Protein AF-0000000075204438 (afdb_homodimer)

Foldseek 3Di:
DDAPPQWDKDFDALLQADCVQQVQLQLDQAKDWFAAPCPVDPQFFGIWIWHDAPFWIKIWTDGRTIIIIHIGGFPPDDDPVVRVVVVVVVVVVVCQQQVSVDRNVVLLVLLVVQAVVSVVCPVLLGRHFFTADQLLLLLLLLLLVVVHDSVSSNQLQQVQQPVQFDWRDWDAGNVRPDIDTDGHRHALVSLLDLCQLLVSVVVPSPPSSVLSNQQSVVLCVVQNADDDDHTRSSVVLQCLLVPDLVVQLVVSCPGGSDDNLSSLSSCCRHNVQQLGARDDPLLLLCCVVRVVDDDDPPDPDDDDPVNRVVSSVSQCVRSPRRSRGSSSSVSSCPDPVCVCRSPPDPPPPDPDPPDPDPPDDDDDDDDDDDDDDDDDDDDDDDDDDDDDDDDDDPSDDSDDDDDD/DDAPPQWDKDFDALLQADCVQQVQLQLDQAKDWFAAPCPVDPQFFGIWIWHDAPFWIKIWTDGRTIIIIHIGGFPPDDDPVVRVVVVVVVVVVVCQQQVSVDRNVVLLVLLVVQAVVSVVCPVLLGRHFFTQDQLLLLLLLLLLVVVHDSVVSNQLQQVQQPVQFDWRDWDAGNVRPDIDTDGHRDALVSLLDPCQLVVSVVVPSPPSSVLSNQQSVVLCVVQNADDDDHTRSSVVLQCLLVPDLVVQLVVSCPGGSDDPLSSLSSCCRHNPQQLGARDDPLLLLVCVVRPVDDDDNPDPDDDDPVNRVVSSVSQCVRSPRRSRGSNSSVSSCPDPVCVCRSPPDPPPPDPPPPDPPPPPDDDDDDDDDDDDDDDDPDPDDDDDDDDDDDDPDDVPDDPDDDDD

Sequence (808 aa):
MATPAGFQALPLPLIQLSLAAVLKCGQSFRWSILPLPMPSDPTIPAQEYRLCLRDRVVCLRQSQTALFYRSAFPDPQPSPTQLQLREAETLLWLNDYFQLDIDLSKLYDEWAARDTVFSGVKERFGGIRMLRQDPWENLISFICSSNNNISRITKMVQSLCKQYSPALLSLHDPSGHETHTYHPFPPPSVLAAPSVTATLRSLGFGYRAGYIQKTAQILVDAHGTTEAGREPSELWLESLRGVATADARAELLKLMGVGRKVADCILLMSLDKKEVIPVDTHVHQIAIKHYGFKGSLKGKSPMTPKLYEDVNSKLVDVWGDYAGWAHSVLFTSDLKSFASYGIQEPTPSSPVKGSKRSRVESLLPTPPTTPLPSPLKRKASSVPLESSNEPDSLAERVKRLRRKMATPAGFQALPLPLIQLSLAAVLKCGQSFRWSILPLPMPSDPTIPAQEYRLCLRDRVVCLRQSQTALFYRSAFPDPQPSPTQLQLREAETLLWLNDYFQLDIDLSKLYDEWAARDTVFSGVKERFGGIRMLRQDPWENLISFICSSNNNISRITKMVQSLCKQYSPALLSLHDPSGHETHTYHPFPPPSVLAAPSVTATLRSLGFGYRAGYIQKTAQILVDAHGTTEAGREPSELWLESLRGVATADARAELLKLMGVGRKVADCILLMSLDKKEVIPVDTHVHQIAIKHYGFKGSLKGKSPMTPKLYEDVNSKLVDVWGDYAGWAHSVLFTSDLKSFASYGIQEPTPSSPVKGSKRSRVESLLPTPPTTPLPSPLKRKASSVPLESSNEPDSLAERVKRLRRK

Solvent-accessible surface area (backbone atoms only — not comparable to full-atom values): 46548 Å² total; per-residue (Å²): 132,81,71,58,88,86,40,45,74,40,60,40,40,33,56,60,46,23,66,83,48,39,61,65,58,67,80,52,53,67,67,43,80,39,65,42,72,75,57,85,44,89,70,40,45,56,43,36,39,35,38,51,43,89,76,36,35,41,38,35,36,46,40,67,52,26,38,30,39,37,74,46,66,39,84,77,68,68,52,74,42,50,42,54,52,50,50,29,50,47,51,52,46,49,38,52,34,52,42,61,87,55,66,44,59,59,52,52,53,56,39,30,75,68,28,68,71,48,48,73,43,45,77,60,55,45,13,52,59,57,44,45,41,59,43,59,62,44,48,55,50,43,40,49,39,62,96,55,52,64,72,58,32,24,52,50,49,48,48,50,13,60,72,66,20,70,74,59,44,71,45,64,41,79,70,63,81,47,75,45,76,37,34,20,74,58,55,50,70,69,41,30,40,82,64,38,27,62,54,34,37,75,72,67,49,53,77,43,17,52,24,52,17,50,30,22,34,52,38,34,72,73,52,33,79,54,94,67,79,81,30,45,34,50,52,51,53,51,54,38,46,81,41,57,67,71,60,38,43,55,59,41,51,72,34,52,70,31,48,71,43,43,33,29,44,36,35,32,37,35,28,77,33,42,45,39,58,54,63,49,74,67,50,49,49,48,37,35,77,72,64,72,40,88,74,68,87,88,55,89,68,81,86,41,74,66,56,46,50,51,55,40,52,54,50,30,69,63,49,41,72,47,17,22,45,53,48,51,42,56,52,38,66,67,32,75,92,36,69,64,54,72,58,73,70,73,69,75,69,72,76,70,83,72,77,82,74,84,89,69,87,83,83,86,88,83,86,88,83,74,89,80,78,80,80,79,76,86,78,86,91,82,70,91,71,88,75,87,88,82,82,86,72,85,77,62,88,76,78,73,100,84,82,131,133,81,70,56,88,86,39,44,74,40,59,40,40,32,58,62,45,23,67,82,48,40,61,65,58,66,80,53,54,66,67,43,79,40,66,42,72,76,56,84,45,88,69,42,46,55,44,36,38,35,37,50,43,89,75,34,32,41,38,34,35,46,40,66,51,26,39,30,39,39,75,46,65,39,83,79,67,68,50,74,44,51,44,54,52,50,49,30,52,48,52,53,47,50,38,51,32,51,41,61,88,53,64,46,58,59,50,51,52,54,39,30,74,67,28,68,70,48,48,70,42,46,79,58,54,45,12,52,59,57,44,43,42,58,43,60,62,45,46,54,50,42,40,49,40,62,97,55,51,64,71,58,32,24,52,50,51,49,49,50,13,61,72,67,21,70,73,58,46,70,45,64,41,80,70,64,81,46,76,46,76,37,33,20,73,58,55,51,70,68,40,29,38,82,66,41,28,62,54,34,37,75,71,67,48,52,78,44,16,50,23,52,19,50,31,22,34,52,37,34,73,73,52,34,77,55,95,67,80,82,31,45,36,50,53,52,53,53,52,38,46,80,42,56,68,70,59,38,44,56,58,43,51,72,35,52,70,32,48,70,44,44,34,29,45,38,34,32,38,34,28,76,33,42,43,39,57,55,63,48,73,68,49,49,49,49,36,35,76,72,62,71,40,88,73,68,89,88,55,90,67,83,86,42,74,66,56,47,49,52,54,39,51,55,50,30,69,61,48,42,73,49,16,22,43,54,47,51,41,56,52,37,66,67,33,76,92,35,70,64,56,72,58,74,70,72,68,76,70,70,76,68,81,71,70,81,70,77,77,78,80,78,82,77,79,83,81,82,84,83,83,84,83,80,83,81,80,76,77,82,73,82,82,81,85,76,78,89,84,78,83,78,71,70,89,74,70,103,80,82,94,85,84,132

Radius of gyration: 37.37 Å; Cα contacts (8 Å, |Δi|>4): 1081; chains: 2; bounding box: 78×150×106 Å

Organism: Armillaria gallica (NCBI:txid47427)

Nearest PDB structures (foldseek):
  2xhi-assembly1_A  TM=9.052E-01  e=1.528E-27  Homo sapiens
  6w0r-assembly1_A  TM=8.952E-01  e=6.998E-28  Homo sapiens
  6w13-assembly1_A  TM=8.963E-01  e=1.061E-27  Homo sapiens
  2noh-assembly1_A  TM=8.983E-01  e=3.006E-27  Homo sapiens
  2noe-assembly1_A  TM=8.978E-01  e=3.899E-27  Homo sapiens

pLDDT: mean 82.86, std 26.62, range [14.79, 98.81]

Structure (mmCIF, N/CA/C/O backbone):
data_AF-0000000075204438-model_v1
#
loop_
_entity.id
_entity.type
_entity.pdbx_description
1 polymer 'DNA-(apurinic or apyrimidinic site) lyase'
#
loop_
_atom_site.group_PDB
_atom_site.id
_atom_site.type_symbol
_atom_site.label_atom_id
_atom_site.label_alt_id
_atom_site.label_comp_id
_atom_site.label_asym_id
_atom_site.label_entity_id
_atom_site.label_seq_id
_atom_site.pdbx_PDB_ins_code
_atom_site.Cartn_x
_atom_site.Cartn_y
_atom_site.Cartn_z
_atom_site.occupancy
_atom_site.B_iso_or_equiv
_atom_site.auth_seq_id
_atom_site.auth_comp_id
_atom_site.auth_asym_id
_atom_site.auth_atom_id
_atom_site.pdbx_PDB_model_num
ATOM 1 N N . MET A 1 1 ? 4.055 -23.281 17.984 1 64.44 1 MET A N 1
ATOM 2 C CA . MET A 1 1 ? 5.477 -23.312 17.641 1 64.44 1 MET A CA 1
ATOM 3 C C . MET A 1 1 ? 6.086 -21.922 17.719 1 64.44 1 MET A C 1
ATOM 5 O O . MET A 1 1 ? 5.418 -20.922 17.422 1 64.44 1 MET A O 1
ATOM 9 N N . ALA A 1 2 ? 7.254 -21.922 18.203 1 80.06 2 ALA A N 1
ATOM 10 C CA . ALA A 1 2 ? 7.98 -20.656 18.375 1 80.06 2 ALA A CA 1
ATOM 11 C C . ALA A 1 2 ? 8.398 -20.094 17.016 1 80.06 2 ALA A C 1
ATOM 13 O O . ALA A 1 2 ? 8.664 -20.844 16.078 1 80.06 2 ALA A O 1
ATOM 14 N N . THR A 1 3 ? 8.375 -18.844 16.828 1 86.81 3 THR A N 1
ATOM 15 C CA . THR A 1 3 ? 8.836 -18.141 15.633 1 86.81 3 THR A CA 1
ATOM 16 C C . THR A 1 3 ? 10.344 -18.312 15.453 1 86.81 3 THR A C 1
ATOM 18 O O . THR A 1 3 ? 11.117 -18.062 16.391 1 86.81 3 THR A O 1
ATOM 21 N N . PRO A 1 4 ? 10.758 -18.891 14.266 1 88.19 4 PRO A N 1
ATOM 22 C CA . PRO A 1 4 ? 12.203 -19 14.031 1 88.19 4 PRO A CA 1
ATOM 23 C C . PRO A 1 4 ? 12.938 -17.672 14.18 1 88.19 4 PRO A C 1
ATOM 25 O O . PRO A 1 4 ? 12.383 -16.625 13.875 1 88.19 4 PRO A O 1
ATOM 28 N N . ALA A 1 5 ? 14.18 -17.766 14.594 1 87.94 5 ALA A N 1
ATOM 29 C CA . ALA A 1 5 ? 14.977 -16.562 14.828 1 87.94 5 ALA A CA 1
ATOM 30 C C . ALA A 1 5 ? 15.062 -15.719 13.562 1 87.94 5 ALA A C 1
ATOM 32 O O . ALA A 1 5 ? 15.352 -16.234 12.477 1 87.94 5 ALA A O 1
ATOM 33 N N . GLY A 1 6 ? 14.797 -14.453 13.695 1 90.75 6 GLY A N 1
ATOM 34 C CA . GLY A 1 6 ? 14.922 -13.508 12.594 1 90.75 6 GLY A CA 1
ATOM 35 C C . GLY A 1 6 ? 13.664 -13.414 11.742 1 90.75 6 GLY A C 1
ATOM 36 O O . GLY A 1 6 ? 13.578 -12.57 10.844 1 90.75 6 GLY A O 1
ATOM 37 N N . PHE A 1 7 ? 12.773 -14.367 11.969 1 94.69 7 PHE A N 1
ATOM 38 C CA . PHE A 1 7 ? 11.547 -14.367 11.195 1 94.69 7 PHE A CA 1
ATOM 39 C C . PHE A 1 7 ? 10.414 -13.711 11.969 1 94.69 7 PHE A C 1
ATOM 41 O O . PHE A 1 7 ? 10.438 -13.672 13.203 1 94.69 7 PHE A O 1
ATOM 48 N N . GLN A 1 8 ? 9.523 -13.164 11.242 1 95.69 8 GLN A N 1
ATOM 49 C CA . GLN A 1 8 ? 8.219 -12.781 11.773 1 95.69 8 GLN A CA 1
ATOM 50 C C . GLN A 1 8 ? 7.172 -13.852 11.492 1 95.69 8 GLN A C 1
ATOM 52 O O . GLN A 1 8 ? 7.371 -14.711 10.625 1 95.69 8 GLN A O 1
ATOM 57 N N . ALA A 1 9 ? 6.09 -13.805 12.25 1 95.88 9 ALA A N 1
ATOM 58 C CA . ALA A 1 9 ? 5.09 -14.859 12.109 1 95.88 9 ALA A CA 1
ATOM 59 C C . ALA A 1 9 ? 3.73 -14.281 11.727 1 95.88 9 ALA A C 1
ATOM 61 O O . ALA A 1 9 ? 3.316 -13.25 12.258 1 95.88 9 ALA A O 1
ATOM 62 N N . LEU A 1 10 ? 3.088 -14.859 10.812 1 97.38 10 LEU A N 1
ATOM 63 C CA . LEU A 1 10 ? 1.697 -14.625 10.445 1 97.38 10 LEU A CA 1
ATOM 64 C C . LEU A 1 10 ? 0.84 -15.852 10.734 1 97.38 10 LEU A C 1
ATOM 66 O O . LEU A 1 10 ? 1.056 -16.922 10.156 1 97.38 10 LEU A O 1
ATOM 70 N N . PRO A 1 11 ? -0.087 -15.75 11.695 1 97.19 11 PRO A N 1
ATOM 71 C CA . PRO A 1 11 ? -0.992 -16.891 11.883 1 97.19 11 PRO A CA 1
ATOM 72 C C . PRO A 1 11 ? -1.752 -17.25 10.609 1 97.19 11 PRO A C 1
ATOM 74 O O . PRO A 1 11 ? -2.539 -16.438 10.102 1 97.19 11 PRO A O 1
ATOM 77 N N . LEU A 1 12 ? -1.494 -18.391 10.086 1 97.06 12 LEU A N 1
ATOM 78 C CA . LEU A 1 12 ? -2.061 -18.844 8.82 1 97.06 12 LEU A CA 1
ATOM 79 C C . LEU A 1 12 ? -2.014 -20.359 8.719 1 97.06 12 LEU A C 1
ATOM 81 O O . LEU A 1 12 ? -0.949 -20.938 8.484 1 97.06 12 LEU A O 1
ATOM 85 N N . PRO A 1 13 ? -3.143 -21.016 8.852 1 95.56 13 PRO A N 1
ATOM 86 C CA . PRO A 1 13 ? -3.15 -22.469 8.812 1 95.56 13 PRO A CA 1
ATOM 87 C C . PRO A 1 13 ? -2.873 -23.031 7.414 1 95.56 13 PRO A C 1
ATOM 89 O O . PRO A 1 13 ? -3.117 -22.344 6.418 1 95.56 13 PRO A O 1
ATOM 92 N N . LEU A 1 14 ? -2.514 -24.25 7.305 1 94.12 14 LEU A N 1
ATOM 93 C CA . LEU A 1 14 ? -2.133 -24.922 6.062 1 94.12 14 LEU A CA 1
ATOM 94 C C . LEU A 1 14 ? -3.318 -25 5.105 1 94.12 14 LEU A C 1
ATOM 96 O O . LEU A 1 14 ? -3.137 -24.984 3.887 1 94.12 14 LEU A O 1
ATOM 100 N N . ILE A 1 15 ? -4.504 -25.062 5.641 1 94.69 15 ILE A N 1
ATOM 101 C CA . ILE A 1 15 ? -5.691 -25.188 4.805 1 94.69 15 ILE A CA 1
ATOM 102 C C . ILE A 1 15 ? -5.883 -23.906 3.988 1 94.69 15 ILE A C 1
ATOM 104 O O . ILE A 1 15 ? -6.543 -23.922 2.947 1 94.69 15 ILE A O 1
ATOM 108 N N . GLN A 1 16 ? -5.285 -22.781 4.473 1 97.44 16 GLN A N 1
ATOM 109 C CA . GLN A 1 16 ? -5.387 -21.516 3.766 1 97.44 16 GLN A CA 1
ATOM 110 C C . GLN A 1 16 ? -4.234 -21.344 2.779 1 97.44 16 GLN A C 1
ATOM 112 O O . GLN A 1 16 ? -4.375 -20.641 1.771 1 97.44 16 GLN A O 1
ATOM 117 N N . LEU A 1 17 ? -3.143 -21.984 3.072 1 97.81 17 LEU A N 1
ATOM 118 C CA . LEU A 1 17 ? -1.97 -21.875 2.211 1 97.81 17 LEU A CA 1
ATOM 119 C C . LEU A 1 17 ? -0.973 -22.984 2.514 1 97.81 17 LEU A C 1
ATOM 121 O O . LEU A 1 17 ? -0.5 -23.109 3.646 1 97.81 17 LEU A O 1
ATOM 125 N N . SER A 1 18 ? -0.7 -23.766 1.554 1 96.19 18 SER A N 1
ATOM 126 C CA . SER A 1 18 ? 0.381 -24.734 1.628 1 96.19 18 SER A CA 1
ATOM 127 C C . SER A 1 18 ? 1.518 -24.375 0.678 1 96.19 18 SER A C 1
ATOM 129 O O . SER A 1 18 ? 1.404 -24.562 -0.535 1 96.19 18 SER A O 1
ATOM 131 N N . LEU A 1 19 ? 2.623 -23.938 1.215 1 97 19 LEU A N 1
ATOM 132 C CA . LEU A 1 19 ? 3.752 -23.547 0.376 1 97 19 LEU A CA 1
ATOM 133 C C . LEU A 1 19 ? 4.273 -24.734 -0.417 1 97 19 LEU A C 1
ATOM 135 O O . LEU A 1 19 ? 4.613 -24.609 -1.596 1 97 19 LEU A O 1
ATOM 139 N N . ALA A 1 20 ? 4.312 -25.875 0.19 1 93.62 20 ALA A N 1
ATOM 140 C CA . ALA A 1 20 ? 4.871 -27.078 -0.41 1 93.62 20 ALA A CA 1
ATOM 141 C C . ALA A 1 20 ? 4.109 -27.469 -1.676 1 93.62 20 ALA A C 1
ATOM 143 O O . ALA A 1 20 ? 4.684 -28.047 -2.6 1 93.62 20 ALA A O 1
ATOM 144 N N . ALA A 1 21 ? 2.875 -27.078 -1.723 1 94.44 21 ALA A N 1
ATOM 145 C CA . ALA A 1 21 ? 2.062 -27.375 -2.896 1 94.44 21 ALA A CA 1
ATOM 146 C C . ALA A 1 21 ? 2.035 -26.203 -3.871 1 94.44 21 ALA A C 1
ATOM 148 O O . ALA A 1 21 ? 2.381 -26.359 -5.043 1 94.44 21 ALA A O 1
ATOM 149 N N . VAL A 1 22 ? 1.772 -25.016 -3.396 1 96.44 22 VAL A N 1
ATOM 150 C CA . VAL A 1 22 ? 1.479 -23.844 -4.215 1 96.44 22 VAL A CA 1
ATOM 151 C C . VAL A 1 22 ? 2.723 -23.453 -5.004 1 96.44 22 VAL A C 1
ATOM 153 O O . VAL A 1 22 ? 2.619 -23.016 -6.156 1 96.44 22 VAL A O 1
ATOM 156 N N . LEU A 1 23 ? 3.881 -23.625 -4.414 1 96.56 23 LEU A N 1
ATOM 157 C CA . LEU A 1 23 ? 5.094 -23.094 -5.035 1 96.56 23 LEU A CA 1
ATOM 158 C C . LEU A 1 23 ? 5.762 -24.156 -5.906 1 96.56 23 LEU A C 1
ATOM 160 O O . LEU A 1 23 ? 6.797 -23.891 -6.52 1 96.56 23 LEU A O 1
ATOM 164 N N . LYS A 1 24 ? 5.102 -25.344 -6.031 1 92.94 24 LYS A N 1
ATOM 165 C CA . LYS A 1 24 ? 5.684 -26.438 -6.82 1 92.94 24 LYS A CA 1
ATOM 166 C C . LYS A 1 24 ? 4.699 -26.938 -7.871 1 92.94 24 LYS A C 1
ATOM 168 O O . LYS A 1 24 ? 5.023 -27.828 -8.656 1 92.94 24 LYS A O 1
ATOM 173 N N . CYS A 1 25 ? 3.582 -26.359 -7.922 1 92 25 CYS A N 1
ATOM 174 C CA . CYS A 1 25 ? 2.527 -26.969 -8.727 1 92 25 CYS A CA 1
ATOM 175 C C . CYS A 1 25 ? 2.504 -26.375 -10.133 1 92 25 CYS A C 1
ATOM 177 O O . CYS A 1 25 ? 1.529 -26.547 -10.867 1 92 25 CYS A O 1
ATOM 179 N N . GLY A 1 26 ? 3.449 -25.547 -10.461 1 92.69 26 GLY A N 1
ATOM 180 C CA . GLY A 1 26 ? 3.59 -25.109 -11.844 1 92.69 26 GLY A CA 1
ATOM 181 C C . GLY A 1 26 ? 3.018 -23.719 -12.094 1 92.69 26 GLY A C 1
ATOM 182 O O . GLY A 1 26 ? 2.842 -23.312 -13.242 1 92.69 26 GLY A O 1
ATOM 183 N N . GLN A 1 27 ? 2.729 -22.969 -11 1 94.56 27 GLN A N 1
ATOM 184 C CA . GLN A 1 27 ? 2.266 -21.594 -11.141 1 94.56 27 GLN A CA 1
ATOM 185 C C . GLN A 1 27 ? 3.441 -20.625 -11.211 1 94.56 27 GLN A C 1
ATOM 187 O O . GLN A 1 27 ? 3.354 -19.578 -11.859 1 94.56 27 GLN A O 1
ATOM 192 N N . SER A 1 28 ? 4.473 -20.938 -10.484 1 97.12 28 SER A N 1
ATOM 193 C CA . SER A 1 28 ? 5.621 -20.047 -10.359 1 97.12 28 SER A CA 1
ATOM 194 C C . SER A 1 28 ? 6.934 -20.812 -10.5 1 97.12 28 SER A C 1
ATOM 196 O O . SER A 1 28 ? 6.984 -22.016 -10.219 1 97.12 28 SER A O 1
ATOM 198 N N . PHE A 1 29 ? 7.992 -20.109 -10.867 1 97.75 29 PHE A N 1
ATOM 199 C CA . PHE A 1 29 ? 9.18 -20.844 -11.266 1 97.75 29 PHE A CA 1
ATOM 200 C C . PHE A 1 29 ? 10.438 -20.219 -10.688 1 97.75 29 PHE A C 1
ATOM 202 O O . PHE A 1 29 ? 11.555 -20.594 -11.047 1 97.75 29 PHE A O 1
ATOM 209 N N . ARG A 1 30 ? 10.25 -19.25 -9.82 1 97.62 30 ARG A N 1
ATOM 210 C CA . ARG A 1 30 ? 11.438 -18.531 -9.375 1 97.62 30 ARG A CA 1
ATOM 211 C C . ARG A 1 30 ? 11.703 -18.766 -7.895 1 97.62 30 ARG A C 1
ATOM 213 O O . ARG A 1 30 ? 12.703 -18.281 -7.352 1 97.62 30 ARG A O 1
ATOM 220 N N . TRP A 1 31 ? 10.859 -19.484 -7.219 1 97.81 31 TRP A N 1
ATOM 221 C CA . TRP A 1 31 ? 11.078 -19.766 -5.801 1 97.81 31 TRP A CA 1
ATOM 222 C C . TRP A 1 31 ? 12.195 -20.797 -5.621 1 97.81 31 TRP A C 1
ATOM 224 O O . TRP A 1 31 ? 12.156 -21.875 -6.219 1 97.81 31 TRP A O 1
ATOM 234 N N . SER A 1 32 ? 13.172 -20.422 -4.852 1 96.75 32 SER A N 1
ATOM 235 C CA . SER A 1 32 ? 14.172 -21.406 -4.41 1 96.75 32 SER A CA 1
ATOM 236 C C . SER A 1 32 ? 13.68 -22.188 -3.203 1 96.75 32 SER A C 1
ATOM 238 O O . SER A 1 32 ? 13.188 -21.609 -2.23 1 96.75 32 SER A O 1
ATOM 240 N N . ILE A 1 33 ? 13.812 -23.453 -3.283 1 95.19 33 ILE A N 1
ATOM 241 C CA . ILE A 1 33 ? 13.406 -24.328 -2.188 1 95.19 33 ILE A CA 1
ATOM 242 C C . ILE A 1 33 ? 14.641 -24.969 -1.555 1 95.19 33 ILE A C 1
ATOM 244 O O . ILE A 1 33 ? 15.336 -25.75 -2.199 1 95.19 33 ILE A O 1
ATOM 248 N N . LEU A 1 34 ? 14.883 -24.594 -0.311 1 95.06 34 LEU A N 1
ATOM 249 C CA . LEU A 1 34 ? 16.094 -25.016 0.378 1 95.06 34 LEU A CA 1
ATOM 250 C C . LEU A 1 34 ? 15.766 -25.875 1.592 1 95.06 34 LEU A C 1
ATOM 252 O O . LEU A 1 34 ? 14.922 -25.5 2.414 1 95.06 34 LEU A O 1
ATOM 256 N N . PRO A 1 35 ? 16.453 -26.969 1.7 1 90.88 35 PRO A N 1
ATOM 257 C CA . PRO A 1 35 ? 16.203 -27.812 2.871 1 90.88 35 PRO A CA 1
ATOM 258 C C . PRO A 1 35 ? 16.703 -27.188 4.168 1 90.88 35 PRO A C 1
ATOM 260 O O . PRO A 1 35 ? 17.734 -26.5 4.176 1 90.88 35 PRO A O 1
ATOM 263 N N . LEU A 1 36 ? 15.969 -27.344 5.27 1 89.81 36 LEU A N 1
ATOM 264 C CA . LEU A 1 36 ? 16.422 -26.922 6.598 1 89.81 36 LEU A CA 1
ATOM 265 C C . LEU A 1 36 ? 17.188 -28.047 7.289 1 89.81 36 LEU A C 1
ATOM 267 O O . LEU A 1 36 ? 16.953 -29.234 7.023 1 89.81 36 LEU A O 1
ATOM 271 N N . PRO A 1 37 ? 18.188 -27.516 8.195 1 77 37 PRO A N 1
ATOM 272 C CA . PRO A 1 37 ? 18.906 -28.547 8.938 1 77 37 PRO A CA 1
ATOM 273 C C . PRO A 1 37 ? 18.016 -29.281 9.938 1 77 37 PRO A C 1
ATOM 275 O O . PRO A 1 37 ? 17.203 -28.641 10.625 1 77 37 PRO A O 1
ATOM 278 N N . MET A 1 38 ? 18.031 -30.703 10.125 1 64.5 38 MET A N 1
ATOM 279 C CA . MET A 1 38 ? 17.469 -31.766 10.961 1 64.5 38 MET A CA 1
ATOM 280 C C . MET A 1 38 ? 16 -31.5 11.266 1 64.5 38 MET A C 1
ATOM 282 O O . MET A 1 38 ? 15.672 -30.797 12.219 1 64.5 38 MET A O 1
ATOM 286 N N . PRO A 1 39 ? 15.094 -31.562 10.43 1 58.16 39 PRO A N 1
ATOM 287 C CA . PRO A 1 39 ? 13.812 -31.344 11.109 1 58.16 39 PRO A CA 1
ATOM 288 C C . PRO A 1 39 ? 13.461 -32.5 12.047 1 58.16 39 PRO A C 1
ATOM 290 O O . PRO A 1 39 ? 13.422 -33.656 11.633 1 58.16 39 PRO A O 1
ATOM 293 N N . SER A 1 40 ? 13.883 -32.594 13.258 1 50.22 40 SER A N 1
ATOM 294 C CA . SER A 1 40 ? 13.492 -33.75 14.055 1 50.22 40 SER A CA 1
ATOM 295 C C . SER A 1 40 ? 11.977 -33.844 14.172 1 50.22 40 SER A C 1
ATOM 297 O O . SER A 1 40 ? 11.438 -34.938 14.359 1 50.22 40 SER A O 1
ATOM 299 N N . ASP A 1 41 ? 11.305 -32.781 14.164 1 55.78 41 ASP A N 1
ATOM 300 C CA . ASP A 1 41 ? 9.883 -32.656 14.484 1 55.78 41 ASP A CA 1
ATOM 301 C C . ASP A 1 41 ? 9.07 -32.281 13.25 1 55.78 41 ASP A C 1
ATOM 303 O O . ASP A 1 41 ? 9.312 -31.219 12.648 1 55.78 41 ASP A O 1
ATOM 307 N N . PRO A 1 42 ? 8.312 -33.281 12.789 1 55.34 42 PRO A N 1
ATOM 308 C CA . PRO A 1 42 ? 7.488 -33.094 11.602 1 55.34 42 PRO A CA 1
ATOM 309 C C . PRO A 1 42 ? 6.699 -31.766 11.656 1 55.34 42 PRO A C 1
ATOM 311 O O . PRO A 1 42 ? 6.234 -31.281 10.625 1 55.34 42 PRO A O 1
ATOM 314 N N . THR A 1 43 ? 6.59 -31.266 12.836 1 58.72 43 THR A N 1
ATOM 315 C CA . THR A 1 43 ? 5.824 -30.031 13 1 58.72 43 THR A CA 1
ATOM 316 C C . THR A 1 43 ? 6.66 -28.812 12.625 1 58.72 43 THR A C 1
ATOM 318 O O . THR A 1 43 ? 6.137 -27.703 12.523 1 58.72 43 THR A O 1
ATOM 321 N N . ILE A 1 44 ? 7.906 -29.172 12.344 1 63.5 44 ILE A N 1
ATOM 322 C CA . ILE A 1 44 ? 8.852 -28.094 12.062 1 63.5 44 ILE A CA 1
ATOM 323 C C . ILE A 1 44 ? 9.008 -27.922 10.555 1 63.5 44 ILE A C 1
ATOM 325 O O . ILE A 1 44 ? 9.023 -28.906 9.812 1 63.5 44 ILE A O 1
ATOM 329 N N . PRO A 1 45 ? 9.141 -26.656 10.148 1 72.5 45 PRO A N 1
ATOM 330 C CA . PRO A 1 45 ? 9.344 -26.391 8.719 1 72.5 45 PRO A CA 1
ATOM 331 C C . PRO A 1 45 ? 10.508 -27.188 8.133 1 72.5 45 PRO A C 1
ATOM 333 O O . PRO A 1 45 ? 11.586 -27.234 8.734 1 72.5 45 PRO A O 1
ATOM 336 N N . ALA A 1 46 ? 10.289 -27.938 7.066 1 80.75 46 ALA A N 1
ATOM 337 C CA . ALA A 1 46 ? 11.312 -28.781 6.453 1 80.75 46 ALA A CA 1
ATOM 338 C C . ALA A 1 46 ? 12.086 -28.016 5.383 1 80.75 46 ALA A C 1
ATOM 340 O O . ALA A 1 46 ? 13.211 -28.375 5.035 1 80.75 46 ALA A O 1
ATOM 341 N N . GLN A 1 47 ? 11.492 -26.953 5.004 1 92.81 47 GLN A N 1
ATOM 342 C CA . GLN A 1 47 ? 12.078 -26.219 3.883 1 92.81 47 GLN A CA 1
ATOM 343 C C . GLN A 1 47 ? 11.961 -24.719 4.09 1 92.81 47 GLN A C 1
ATOM 345 O O . GLN A 1 47 ? 11.102 -24.25 4.836 1 92.81 47 GLN A O 1
ATOM 350 N N . GLU A 1 48 ? 12.938 -24.016 3.562 1 95.62 48 GLU A N 1
ATOM 351 C CA . GLU A 1 48 ? 12.836 -22.562 3.393 1 95.62 48 GLU A CA 1
ATOM 352 C C . GLU A 1 48 ? 12.648 -22.188 1.925 1 95.62 48 GLU A C 1
ATOM 354 O O . GLU A 1 48 ? 13.305 -22.766 1.049 1 95.62 48 GLU A O 1
ATOM 359 N N . TYR A 1 49 ? 11.703 -21.328 1.684 1 97.81 49 TYR A N 1
ATOM 360 C CA . TYR A 1 49 ? 11.422 -20.812 0.345 1 97.81 49 TYR A CA 1
ATOM 361 C C . TYR A 1 49 ? 11.93 -19.391 0.19 1 97.81 49 TYR A C 1
ATOM 363 O O . TYR A 1 49 ? 11.719 -18.547 1.067 1 97.81 49 TYR A O 1
ATOM 371 N N . ARG A 1 50 ? 12.633 -19.078 -0.922 1 98.5 50 ARG A N 1
ATOM 372 C CA . ARG A 1 50 ? 13.172 -17.734 -1.126 1 98.5 50 ARG A CA 1
ATOM 373 C C . ARG A 1 50 ? 12.828 -17.219 -2.516 1 98.5 50 ARG A C 1
ATOM 375 O O . ARG A 1 50 ? 12.898 -17.953 -3.5 1 98.5 50 ARG A O 1
ATOM 382 N N . LEU A 1 51 ? 12.398 -16.047 -2.621 1 98.69 51 LEU A N 1
ATOM 383 C CA . LEU A 1 51 ? 12.109 -15.367 -3.885 1 98.69 51 LEU A CA 1
ATOM 384 C C . LEU A 1 51 ? 12.812 -14.023 -3.957 1 98.69 51 LEU A C 1
ATOM 386 O O . LEU A 1 51 ? 12.711 -13.211 -3.035 1 98.69 51 LEU A O 1
ATOM 390 N N . CYS A 1 52 ? 13.555 -13.82 -5 1 98.69 52 CYS A N 1
ATOM 391 C CA . CYS A 1 52 ? 14.227 -12.547 -5.227 1 98.69 52 CYS A CA 1
ATOM 392 C C . CYS A 1 52 ? 13.297 -11.547 -5.914 1 98.69 52 CYS A C 1
ATOM 394 O O . CYS A 1 52 ? 12.898 -11.758 -7.059 1 98.69 52 CYS A O 1
ATOM 396 N N . LEU A 1 53 ? 12.922 -10.523 -5.176 1 98.06 53 LEU A N 1
ATOM 397 C CA . LEU A 1 53 ? 12.211 -9.391 -5.754 1 98.06 53 LEU A CA 1
ATOM 398 C C . LEU A 1 53 ? 13.188 -8.344 -6.285 1 98.06 53 LEU A C 1
ATOM 400 O O . LEU A 1 53 ? 14.375 -8.625 -6.434 1 98.06 53 LEU A O 1
ATOM 404 N N . ARG A 1 54 ? 12.664 -7.211 -6.645 1 96.44 54 ARG A N 1
ATOM 405 C CA . ARG A 1 54 ? 13.5 -6.18 -7.246 1 96.44 54 ARG A CA 1
ATOM 406 C C . ARG A 1 54 ? 14.5 -5.621 -6.234 1 96.44 54 ARG A C 1
ATOM 408 O O . ARG A 1 54 ? 15.633 -5.289 -6.59 1 96.44 54 ARG A O 1
ATOM 415 N N . ASP A 1 55 ? 14.125 -5.539 -4.945 1 96.81 55 ASP A N 1
ATOM 416 C CA . ASP A 1 55 ? 14.953 -4.801 -4.004 1 96.81 55 ASP A CA 1
ATOM 417 C C . ASP A 1 55 ? 15.234 -5.629 -2.754 1 96.81 55 ASP A C 1
ATOM 419 O O . ASP A 1 55 ? 15.867 -5.141 -1.81 1 96.81 55 ASP A O 1
ATOM 423 N N . ARG A 1 56 ? 14.758 -6.91 -2.77 1 98.62 56 ARG A N 1
ATOM 424 C CA . ARG A 1 56 ? 14.938 -7.734 -1.577 1 98.62 56 ARG A CA 1
ATOM 425 C C . ARG A 1 56 ? 14.758 -9.211 -1.903 1 98.62 56 ARG A C 1
ATOM 427 O O . ARG A 1 56 ? 14.266 -9.562 -2.977 1 98.62 56 ARG A O 1
ATOM 434 N N . VAL A 1 57 ? 15.188 -10.039 -1.07 1 98.75 57 VAL A N 1
ATOM 435 C CA . VAL A 1 57 ? 14.867 -11.461 -1.108 1 98.75 57 VAL A CA 1
ATOM 436 C C . VAL A 1 57 ? 13.906 -11.805 0.028 1 98.75 57 VAL A C 1
ATOM 438 O O . VAL A 1 57 ? 14.188 -11.523 1.195 1 98.75 57 VAL A O 1
ATOM 441 N N . VAL A 1 58 ? 12.82 -12.344 -0.306 1 98.75 58 VAL A N 1
ATOM 442 C CA . VAL A 1 58 ? 11.828 -12.781 0.673 1 98.75 58 VAL A CA 1
ATOM 443 C C . VAL A 1 58 ? 12.078 -14.242 1.037 1 98.75 58 VAL A C 1
ATOM 445 O O . VAL A 1 58 ? 12.203 -15.102 0.155 1 98.75 58 VAL A O 1
ATOM 448 N N . CYS A 1 59 ? 12.164 -14.508 2.312 1 98.31 59 CYS A N 1
ATOM 449 C CA . CYS A 1 59 ? 12.352 -15.859 2.832 1 98.31 59 CYS A CA 1
ATOM 450 C C . CYS A 1 59 ? 11.133 -16.312 3.621 1 98.31 59 CYS A C 1
ATOM 452 O O . CYS A 1 59 ? 10.656 -15.602 4.504 1 98.31 59 CYS A O 1
ATOM 454 N N . LEU A 1 60 ? 10.711 -17.516 3.295 1 98.12 60 LEU A N 1
ATOM 455 C CA . LEU A 1 60 ? 9.523 -18.047 3.953 1 98.12 60 LEU A CA 1
ATOM 456 C C . LEU A 1 60 ? 9.812 -19.406 4.582 1 98.12 60 LEU A C 1
ATOM 458 O O . LEU A 1 60 ? 10.594 -20.203 4.039 1 98.12 60 LEU A O 1
ATOM 462 N N . ARG A 1 61 ? 9.258 -19.656 5.645 1 96.12 61 ARG A N 1
ATOM 463 C CA . ARG A 1 61 ? 9.086 -20.938 6.297 1 96.12 61 ARG A CA 1
ATOM 464 C C . ARG A 1 61 ? 7.641 -21.125 6.758 1 96.12 61 ARG A C 1
ATOM 466 O O . ARG A 1 61 ? 6.867 -20.172 6.797 1 96.12 61 ARG A O 1
ATOM 473 N N . GLN A 1 62 ? 7.293 -22.406 6.961 1 95.5 62 GLN A N 1
ATOM 474 C CA . GLN A 1 62 ? 5.883 -22.609 7.262 1 95.5 62 GLN A CA 1
ATOM 475 C C . GLN A 1 62 ? 5.699 -23.75 8.258 1 95.5 62 GLN A C 1
ATOM 477 O O . GLN A 1 62 ? 6.363 -24.781 8.164 1 95.5 62 GLN A O 1
ATOM 482 N N . SER A 1 63 ? 4.863 -23.531 9.273 1 93 63 SER A N 1
ATOM 483 C CA . SER A 1 63 ? 4.359 -24.578 10.156 1 93 63 SER A CA 1
ATOM 484 C C . SER A 1 63 ? 2.895 -24.891 9.867 1 93 63 SER A C 1
ATOM 486 O O . SER A 1 63 ? 2.33 -24.375 8.891 1 93 63 SER A O 1
ATOM 488 N N . GLN A 1 64 ? 2.289 -25.688 10.664 1 92.12 64 GLN A N 1
ATOM 489 C CA . GLN A 1 64 ? 0.896 -26.062 10.477 1 92.12 64 GLN A CA 1
ATOM 490 C C . GLN A 1 64 ? -0.036 -24.875 10.672 1 92.12 64 GLN A C 1
ATOM 492 O O . GLN A 1 64 ? -1.115 -24.812 10.078 1 92.12 64 GLN A O 1
ATOM 497 N N . THR A 1 65 ? 0.458 -23.875 11.461 1 94.06 65 THR A N 1
ATOM 498 C CA . THR A 1 65 ? -0.498 -22.859 11.867 1 94.06 65 THR A CA 1
ATOM 499 C C . THR A 1 65 ? 0.028 -21.453 11.531 1 94.06 65 THR A C 1
ATOM 501 O O . THR A 1 65 ? -0.652 -20.453 11.766 1 94.06 65 THR A O 1
ATOM 504 N N . ALA A 1 66 ? 1.276 -21.438 10.938 1 95.81 66 ALA A N 1
ATOM 505 C CA . ALA A 1 66 ? 1.835 -20.094 10.758 1 95.81 66 ALA A CA 1
ATOM 506 C C . ALA A 1 66 ? 2.729 -20.031 9.523 1 95.81 66 ALA A C 1
ATOM 508 O O . ALA A 1 66 ? 3.398 -21.016 9.18 1 95.81 66 ALA A O 1
ATOM 509 N N . LEU A 1 67 ? 2.678 -18.922 8.891 1 97.06 67 LEU A N 1
ATOM 510 C CA . LEU A 1 67 ? 3.648 -18.531 7.871 1 97.06 67 LEU A CA 1
ATOM 511 C C . LEU A 1 67 ? 4.73 -17.641 8.461 1 97.06 67 LEU A C 1
ATOM 513 O O . LEU A 1 67 ? 4.426 -16.625 9.086 1 97.06 67 LEU A O 1
ATOM 517 N N . PHE A 1 68 ? 5.941 -18.094 8.367 1 96.94 68 PHE A N 1
ATOM 518 C CA . PHE A 1 68 ? 7.066 -17.281 8.828 1 96.94 68 PHE A CA 1
ATOM 519 C C . PHE A 1 68 ? 7.719 -16.547 7.656 1 96.94 68 PHE A C 1
ATOM 521 O O . PHE A 1 68 ? 7.898 -17.125 6.582 1 96.94 68 PHE A O 1
ATOM 528 N N . TYR A 1 69 ? 8.055 -15.258 7.836 1 97.88 69 TYR A N 1
ATOM 529 C CA . TYR A 1 69 ? 8.625 -14.492 6.73 1 97.88 69 TYR A CA 1
ATOM 530 C C . TYR A 1 69 ? 9.719 -13.555 7.219 1 97.88 69 TYR A C 1
ATOM 532 O O . TYR A 1 69 ? 9.688 -13.102 8.367 1 97.88 69 TYR A O 1
ATOM 540 N N . ARG A 1 70 ? 10.625 -13.281 6.387 1 96.56 70 ARG A N 1
ATOM 541 C CA . ARG A 1 70 ? 11.656 -12.266 6.566 1 96.56 70 ARG A CA 1
ATOM 542 C C . ARG A 1 70 ? 12.18 -11.766 5.223 1 96.56 70 ARG A C 1
ATOM 544 O O . ARG A 1 70 ? 12.086 -12.477 4.215 1 96.56 70 ARG A O 1
ATOM 551 N N . SER A 1 71 ? 12.695 -10.57 5.246 1 97.94 71 SER A N 1
ATOM 552 C CA . SER A 1 71 ? 13.297 -10 4.047 1 97.94 71 SER A CA 1
ATOM 553 C C . SER A 1 71 ? 14.797 -9.773 4.238 1 97.94 71 SER A C 1
ATOM 555 O O . SER A 1 71 ? 15.234 -9.383 5.32 1 97.94 71 SER A O 1
ATOM 557 N N . ALA A 1 72 ? 15.523 -10.133 3.246 1 98.19 72 ALA A N 1
ATOM 558 C CA . ALA A 1 72 ? 16.938 -9.773 3.168 1 98.19 72 ALA A CA 1
ATOM 559 C C . ALA A 1 72 ? 17.156 -8.648 2.16 1 98.19 72 ALA A C 1
ATOM 561 O O . ALA A 1 72 ? 16.609 -8.672 1.058 1 98.19 72 ALA A O 1
ATOM 562 N N . PHE A 1 73 ? 17.953 -7.691 2.584 1 98.06 73 PHE A N 1
ATOM 563 C CA . PHE A 1 73 ? 18.188 -6.512 1.758 1 98.06 73 PHE A CA 1
ATOM 564 C C . PHE A 1 73 ? 19.656 -6.395 1.397 1 98.06 73 PHE A C 1
ATOM 566 O O . PHE A 1 73 ? 20.531 -6.844 2.148 1 98.06 73 PHE A O 1
ATOM 573 N N . PRO A 1 74 ? 19.922 -5.84 0.202 1 97.75 74 PRO A N 1
ATOM 574 C CA . PRO A 1 74 ? 21.328 -5.547 -0.114 1 97.75 74 PRO A CA 1
ATOM 575 C C . PRO A 1 74 ? 21.891 -4.406 0.725 1 97.75 74 PRO A C 1
ATOM 577 O O . PRO A 1 74 ? 21.141 -3.701 1.404 1 97.75 74 PRO A O 1
ATOM 580 N N . ASP A 1 75 ? 23.172 -4.25 0.671 1 95.38 75 ASP A N 1
ATOM 581 C CA . ASP A 1 75 ? 23.812 -3.123 1.347 1 95.38 75 ASP A CA 1
ATOM 582 C C . ASP A 1 75 ? 23.531 -1.814 0.611 1 95.38 75 ASP A C 1
ATOM 584 O O . ASP A 1 75 ? 23.484 -1.787 -0.62 1 95.38 75 ASP A O 1
ATOM 588 N N . PRO A 1 76 ? 23.5 -0.683 1.228 1 95.88 76 PRO A N 1
ATOM 589 C CA . PRO A 1 76 ? 23.547 -0.597 2.689 1 95.88 76 PRO A CA 1
ATOM 590 C C . PRO A 1 76 ? 22.266 -1.099 3.354 1 95.88 76 PRO A C 1
ATOM 592 O O . PRO A 1 76 ? 21.172 -0.929 2.805 1 95.88 76 PRO A O 1
ATOM 595 N N . GLN A 1 77 ? 22.391 -1.643 4.441 1 96.31 77 GLN A N 1
ATOM 596 C CA . GLN A 1 77 ? 21.266 -2.168 5.199 1 96.31 77 GLN A CA 1
ATOM 597 C C . GLN A 1 77 ? 20.328 -1.046 5.637 1 96.31 77 GLN A C 1
ATOM 599 O O . GLN A 1 77 ? 20.781 0.051 5.977 1 96.31 77 GLN A O 1
ATOM 604 N N . PRO A 1 78 ? 19.062 -1.341 5.621 1 95.31 78 PRO A N 1
ATOM 605 C CA . PRO A 1 78 ? 18.125 -0.318 6.102 1 95.31 78 PRO A CA 1
ATOM 606 C C . PRO A 1 78 ? 18.312 0.007 7.582 1 95.31 78 PRO A C 1
ATOM 608 O O . PRO A 1 78 ? 18.766 -0.849 8.352 1 95.31 78 PRO A O 1
ATOM 611 N N . SER A 1 79 ? 17.984 1.245 7.941 1 94.62 79 SER A N 1
ATOM 612 C CA . SER A 1 79 ? 17.922 1.619 9.352 1 94.62 79 SER A CA 1
ATOM 613 C C . SER A 1 79 ? 16.859 0.834 10.094 1 94.62 79 SER A C 1
ATOM 615 O O . SER A 1 79 ? 15.992 0.21 9.469 1 94.62 79 SER A O 1
ATOM 617 N N . PRO A 1 80 ? 16.906 0.83 11.406 1 93.88 80 PRO A N 1
ATOM 618 C CA . PRO A 1 80 ? 15.883 0.105 12.172 1 93.88 80 PRO A CA 1
ATOM 619 C C . PRO A 1 80 ? 14.461 0.548 11.82 1 93.88 80 PRO A C 1
ATOM 621 O O . PRO A 1 80 ? 13.562 -0.288 11.711 1 93.88 80 PRO A O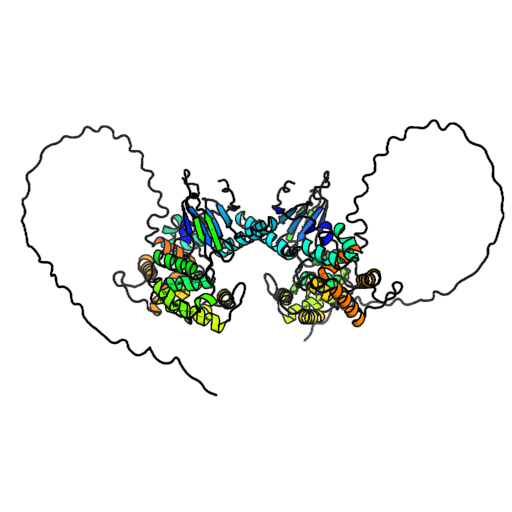 1
ATOM 624 N N . THR A 1 81 ? 14.258 1.832 11.648 1 95.56 81 THR A N 1
ATOM 625 C CA . THR A 1 81 ? 12.945 2.346 11.258 1 95.56 81 THR A CA 1
ATOM 626 C C . THR A 1 81 ? 12.555 1.837 9.875 1 95.56 81 THR A C 1
ATOM 628 O O . THR A 1 81 ? 11.453 1.321 9.688 1 95.56 81 THR A O 1
ATOM 631 N N . GLN A 1 82 ? 13.477 1.928 9 1 95.75 82 GLN A N 1
ATOM 632 C CA . GLN A 1 82 ? 13.227 1.499 7.625 1 95.75 82 GLN A CA 1
ATOM 633 C C . GLN A 1 82 ? 12.992 -0.007 7.555 1 95.75 82 GLN A C 1
ATOM 635 O O . GLN A 1 82 ? 12.188 -0.479 6.75 1 95.75 82 GLN A O 1
ATOM 640 N N . LEU A 1 83 ? 13.75 -0.696 8.32 1 95.81 83 LEU A N 1
ATOM 641 C CA . LEU A 1 83 ? 13.594 -2.146 8.336 1 95.81 83 LEU A CA 1
ATOM 642 C C . LEU A 1 83 ? 12.172 -2.539 8.719 1 95.81 83 LEU A C 1
ATOM 644 O O . LEU A 1 83 ? 11.57 -3.412 8.086 1 95.81 83 LEU A O 1
ATOM 648 N N . GLN A 1 84 ? 11.609 -1.941 9.711 1 95.06 84 GLN A N 1
ATOM 649 C CA . GLN A 1 84 ? 10.25 -2.244 10.148 1 95.06 84 GLN A CA 1
ATOM 650 C C . GLN A 1 84 ? 9.234 -1.884 9.062 1 95.06 84 GLN A C 1
ATOM 652 O O . GLN A 1 84 ? 8.281 -2.627 8.828 1 95.06 84 GLN A O 1
ATOM 657 N N . LEU A 1 85 ? 9.477 -0.778 8.492 1 96.56 85 LEU A N 1
ATOM 658 C CA . LEU A 1 85 ? 8.594 -0.345 7.418 1 96.56 85 LEU A CA 1
ATOM 659 C C . LEU A 1 85 ? 8.664 -1.303 6.23 1 96.56 85 LEU A C 1
ATOM 661 O O . LEU A 1 85 ? 7.629 -1.69 5.68 1 96.56 85 LEU A O 1
ATOM 665 N N . ARG A 1 86 ? 9.82 -1.698 5.898 1 96.81 86 ARG A N 1
ATOM 666 C CA . ARG A 1 86 ? 10.016 -2.594 4.762 1 96.81 86 ARG A CA 1
ATOM 667 C C . ARG A 1 86 ? 9.445 -3.979 5.055 1 96.81 86 ARG A C 1
ATOM 669 O O . ARG A 1 86 ? 8.945 -4.656 4.148 1 96.81 86 ARG A O 1
ATOM 676 N N . GLU A 1 87 ? 9.523 -4.398 6.238 1 96.31 87 GLU A N 1
ATOM 677 C CA . GLU A 1 87 ? 8.93 -5.672 6.617 1 96.31 87 GLU A CA 1
ATOM 678 C C . GLU A 1 87 ? 7.406 -5.621 6.516 1 96.31 87 GLU A C 1
ATOM 680 O O . GLU A 1 87 ? 6.766 -6.609 6.145 1 96.31 87 GLU A O 1
ATOM 685 N N . ALA A 1 88 ? 6.855 -4.52 6.934 1 97.5 88 ALA A N 1
ATOM 686 C CA . ALA A 1 88 ? 5.418 -4.34 6.758 1 97.5 88 ALA A CA 1
ATOM 687 C C . ALA A 1 88 ? 5.035 -4.398 5.285 1 97.5 88 ALA A C 1
ATOM 689 O O . ALA A 1 88 ? 4.016 -4.996 4.922 1 97.5 88 ALA A O 1
ATOM 690 N N . GLU A 1 89 ? 5.84 -3.775 4.449 1 97.81 89 GLU A N 1
ATOM 691 C CA . GLU A 1 89 ? 5.629 -3.852 3.008 1 97.81 89 GLU A CA 1
ATOM 692 C C . GLU A 1 89 ? 5.676 -5.297 2.518 1 97.81 89 GLU A C 1
ATOM 694 O O . GLU A 1 89 ? 4.879 -5.691 1.663 1 97.81 89 GLU A O 1
ATOM 699 N N . THR A 1 90 ? 6.602 -6.008 3.039 1 98.56 90 THR A N 1
ATOM 700 C CA . THR A 1 90 ? 6.738 -7.41 2.658 1 98.56 90 THR A CA 1
ATOM 701 C C . THR A 1 90 ? 5.48 -8.195 3.023 1 98.56 90 THR A C 1
ATOM 703 O O . THR A 1 90 ? 4.988 -8.992 2.227 1 98.56 90 THR A O 1
ATOM 706 N N . LEU A 1 91 ? 5.008 -7.965 4.215 1 98.5 91 LEU A N 1
ATOM 707 C CA . LEU A 1 91 ? 3.811 -8.672 4.652 1 98.5 91 LEU A CA 1
ATOM 708 C C . LEU A 1 91 ? 2.629 -8.359 3.742 1 98.5 91 LEU A C 1
ATOM 710 O O . LEU A 1 91 ? 1.878 -9.266 3.361 1 98.5 91 LEU A O 1
ATOM 714 N N . LEU A 1 92 ? 2.492 -7.129 3.408 1 98.31 92 LEU A N 1
ATOM 715 C CA . LEU A 1 92 ? 1.385 -6.758 2.535 1 98.31 92 LEU A CA 1
ATOM 716 C C . LEU A 1 92 ? 1.586 -7.32 1.132 1 98.31 92 LEU A C 1
ATOM 718 O O . LEU A 1 92 ? 0.617 -7.676 0.457 1 98.31 92 LEU A O 1
ATOM 722 N N . TRP A 1 93 ? 2.838 -7.332 0.696 1 98.5 93 TRP A N 1
ATOM 723 C CA . TRP A 1 93 ? 3.131 -7.98 -0.579 1 98.5 93 TRP A CA 1
ATOM 724 C C . TRP A 1 93 ? 2.742 -9.453 -0.543 1 98.5 93 TRP A C 1
ATOM 726 O O . TRP A 1 93 ? 2.156 -9.969 -1.496 1 98.5 93 TRP A O 1
ATOM 736 N N . LEU A 1 94 ? 3.041 -10.164 0.512 1 98.81 94 LEU A N 1
ATOM 737 C CA . LEU A 1 94 ? 2.686 -11.57 0.669 1 98.81 94 LEU A CA 1
ATOM 738 C C . LEU A 1 94 ? 1.173 -11.758 0.613 1 98.81 94 LEU A C 1
ATOM 740 O O . LEU A 1 94 ? 0.684 -12.719 0.008 1 98.81 94 LEU A O 1
ATOM 744 N N . ASN A 1 95 ? 0.471 -10.875 1.306 1 98.62 95 ASN A N 1
ATOM 745 C CA . ASN A 1 95 ? -0.986 -10.93 1.243 1 98.62 95 ASN A CA 1
ATOM 746 C C . ASN A 1 95 ? -1.489 -10.852 -0.195 1 98.62 95 ASN A C 1
ATOM 748 O O . ASN A 1 95 ? -2.371 -11.617 -0.59 1 98.62 95 ASN A O 1
ATOM 752 N N . ASP A 1 96 ? -0.93 -9.891 -0.932 1 98.56 96 ASP A N 1
ATOM 753 C CA . ASP A 1 96 ? -1.325 -9.695 -2.324 1 98.56 96 ASP A CA 1
ATOM 754 C C . ASP A 1 96 ? -0.921 -10.898 -3.18 1 98.56 96 ASP A C 1
ATOM 756 O O . ASP A 1 96 ? -1.743 -11.445 -3.914 1 98.56 96 ASP A O 1
ATOM 760 N N . TYR A 1 97 ? 0.311 -11.32 -3.021 1 98.75 97 TYR A N 1
ATOM 761 C CA . TYR A 1 97 ? 0.887 -12.391 -3.824 1 98.75 97 TYR A CA 1
ATOM 762 C C . TYR A 1 97 ? 0.11 -13.688 -3.639 1 98.75 97 TYR A C 1
ATOM 764 O O . TYR A 1 97 ? -0.166 -14.398 -4.609 1 98.75 97 TYR A O 1
ATOM 772 N N . PHE A 1 98 ? -0.331 -13.992 -2.391 1 98.69 98 PHE A N 1
ATOM 773 C CA . PHE A 1 98 ? -1.029 -15.234 -2.092 1 98.69 98 PHE A CA 1
ATOM 774 C C . PHE A 1 98 ? -2.535 -15.008 -2.035 1 98.69 98 PHE A C 1
ATOM 776 O O . PHE A 1 98 ? -3.297 -15.938 -1.762 1 98.69 98 PHE A O 1
ATOM 783 N N . GLN A 1 99 ? -2.973 -13.766 -2.219 1 98.25 99 GLN A N 1
ATOM 784 C CA . GLN A 1 99 ? -4.391 -13.43 -2.188 1 98.25 99 GLN A CA 1
ATOM 785 C C . GLN A 1 99 ? -5.051 -13.93 -0.907 1 98.25 99 GLN A C 1
ATOM 787 O O . GLN A 1 99 ? -6.07 -14.625 -0.959 1 98.25 99 GLN A O 1
ATOM 792 N N . LEU A 1 100 ? -4.555 -13.523 0.222 1 97.94 100 LEU A N 1
ATOM 793 C CA . LEU A 1 100 ? -4.93 -14.078 1.516 1 97.94 100 LEU A CA 1
ATOM 794 C C . LEU A 1 100 ? -6.27 -13.523 1.983 1 97.94 100 LEU A C 1
ATOM 796 O O . LEU A 1 100 ? -6.855 -14.023 2.945 1 97.94 100 LEU A O 1
ATOM 800 N N . ASP A 1 101 ? -6.766 -12.523 1.308 1 95.12 101 ASP A N 1
ATOM 801 C CA . ASP A 1 101 ? -8.07 -11.969 1.658 1 95.12 101 ASP A CA 1
ATOM 802 C C . ASP A 1 101 ? -9.195 -12.922 1.273 1 95.12 101 ASP A C 1
ATOM 804 O O . ASP A 1 101 ? -10.328 -12.773 1.738 1 95.12 101 ASP A O 1
ATOM 808 N N . ILE A 1 102 ? -8.898 -13.828 0.44 1 97.06 102 ILE A N 1
ATOM 809 C CA . ILE A 1 102 ? -9.883 -14.82 0.01 1 97.06 102 ILE A CA 1
ATOM 810 C C . ILE A 1 102 ? -9.875 -16 0.967 1 97.06 102 ILE A C 1
ATOM 812 O O . ILE A 1 102 ? -8.82 -16.594 1.238 1 97.06 102 ILE A O 1
ATOM 816 N N . ASP A 1 103 ? -11 -16.375 1.508 1 96.81 103 ASP A N 1
ATOM 817 C CA . ASP A 1 103 ? -11.125 -17.531 2.379 1 96.81 103 ASP A CA 1
ATOM 818 C C . ASP A 1 103 ? -11.117 -18.828 1.568 1 96.81 103 ASP A C 1
ATOM 820 O O . ASP A 1 103 ? -12.156 -19.25 1.045 1 96.81 103 ASP A O 1
ATOM 824 N N . LEU A 1 104 ? -10.047 -19.484 1.528 1 97.81 104 LEU A N 1
ATOM 825 C CA . LEU A 1 104 ? -9.875 -20.672 0.696 1 97.81 104 LEU A CA 1
ATOM 826 C C . LEU A 1 104 ? -10.734 -21.828 1.21 1 97.81 104 LEU A C 1
ATOM 828 O O . LEU A 1 104 ? -11.266 -22.609 0.421 1 97.81 104 LEU A O 1
ATOM 832 N N . SER A 1 105 ? -10.844 -21.953 2.51 1 97.06 105 SER A N 1
ATOM 833 C CA . SER A 1 105 ? -11.633 -23.016 3.094 1 97.06 105 SER A CA 1
ATOM 834 C C . SER A 1 105 ? -13.086 -22.953 2.623 1 97.06 105 SER A C 1
ATOM 836 O O . SER A 1 105 ? -13.688 -23.984 2.318 1 97.06 105 SER A O 1
ATOM 838 N N . LYS A 1 106 ? -13.555 -21.781 2.568 1 97.19 106 LYS A N 1
ATOM 839 C CA . LYS A 1 106 ? -14.922 -21.609 2.088 1 97.19 106 LYS A CA 1
ATOM 840 C C . LYS A 1 106 ? -15.055 -22.047 0.632 1 97.19 106 LYS A C 1
ATOM 842 O O . LYS A 1 106 ? -16.031 -22.688 0.261 1 97.19 106 LYS A O 1
ATOM 847 N N . LEU A 1 107 ? -14.156 -21.703 -0.184 1 97.81 107 LEU A N 1
ATOM 848 C CA . LEU A 1 107 ? -14.172 -22.094 -1.591 1 97.81 107 LEU A CA 1
ATOM 849 C C . LEU A 1 107 ? -14.102 -23.609 -1.738 1 97.81 107 LEU A C 1
ATOM 851 O O . LEU A 1 107 ? -14.844 -24.203 -2.52 1 97.81 107 LEU A O 1
ATOM 855 N N . TYR A 1 108 ? -13.227 -24.234 -0.979 1 97.69 108 TYR A N 1
ATOM 856 C CA . TYR A 1 108 ? -13.094 -25.688 -1.013 1 97.69 108 TYR A CA 1
ATOM 857 C C . TYR A 1 108 ? -14.414 -26.359 -0.662 1 97.69 108 TYR A C 1
ATOM 859 O O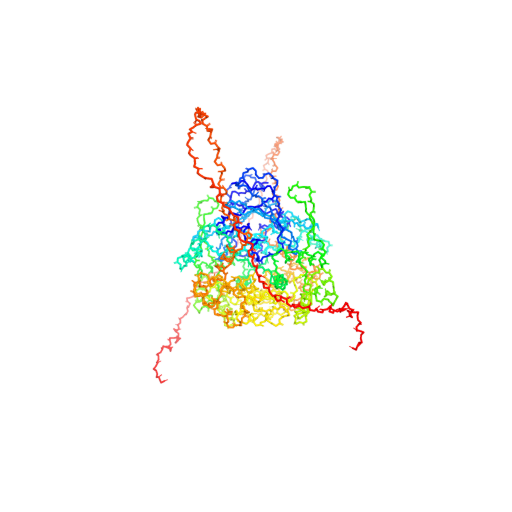 . TYR A 1 108 ? -14.805 -27.344 -1.302 1 97.69 108 TYR A O 1
ATOM 867 N N . ASP A 1 109 ? -15.055 -25.844 0.341 1 97.56 109 ASP A N 1
ATOM 868 C CA . ASP A 1 109 ? -16.344 -26.391 0.745 1 97.56 109 ASP A CA 1
ATOM 869 C C . ASP A 1 109 ? -17.375 -26.219 -0.362 1 97.56 109 ASP A C 1
ATOM 871 O O . ASP A 1 109 ? -18.156 -27.141 -0.637 1 97.56 109 ASP A O 1
ATOM 875 N N . GLU A 1 110 ? -17.375 -25.094 -0.953 1 97.19 110 GLU A N 1
ATOM 876 C CA . GLU A 1 110 ? -18.297 -24.828 -2.047 1 97.19 110 GLU A CA 1
ATOM 877 C C . GLU A 1 110 ? -18.047 -25.781 -3.223 1 97.19 110 GLU A C 1
ATOM 879 O O . GLU A 1 110 ? -19 -26.344 -3.779 1 97.19 110 GLU A O 1
ATOM 884 N N . TRP A 1 111 ? -16.844 -25.969 -3.635 1 97.25 111 TRP A N 1
ATOM 885 C CA . TRP A 1 111 ? -16.5 -26.859 -4.746 1 97.25 111 TRP A CA 1
ATOM 886 C C . TRP A 1 111 ? -16.812 -28.312 -4.414 1 97.25 111 TRP A C 1
ATOM 888 O O . TRP A 1 111 ? -17.328 -29.047 -5.258 1 97.25 111 TRP A O 1
ATOM 898 N N . ALA A 1 112 ? -16.547 -28.672 -3.199 1 97.06 112 ALA A N 1
ATOM 899 C CA . ALA A 1 112 ? -16.797 -30.047 -2.773 1 97.06 112 ALA A CA 1
ATOM 900 C C . ALA A 1 112 ? -18.297 -30.359 -2.777 1 97.06 112 ALA A C 1
ATOM 902 O O . ALA A 1 112 ? -18.703 -31.484 -3.064 1 97.06 112 ALA A O 1
ATOM 903 N N . ALA A 1 113 ? -19.062 -29.406 -2.471 1 96.75 113 ALA A N 1
ATOM 904 C CA . ALA A 1 113 ? -20.516 -29.594 -2.424 1 96.75 113 ALA A CA 1
ATOM 905 C C . ALA A 1 113 ? -21.078 -29.797 -3.822 1 96.75 113 ALA A C 1
ATOM 907 O O . ALA A 1 113 ? -22.078 -30.5 -3.992 1 96.75 113 ALA A O 1
ATOM 908 N N . ARG A 1 114 ? -20.438 -29.328 -4.84 1 94.31 114 ARG A N 1
ATOM 909 C CA . ARG A 1 114 ? -21 -29.359 -6.191 1 94.31 114 ARG A CA 1
ATOM 910 C C . ARG A 1 114 ? -20.297 -30.438 -7.031 1 94.31 114 ARG A C 1
ATOM 912 O O . ARG A 1 114 ? -20.812 -30.828 -8.078 1 94.31 114 ARG A O 1
ATOM 919 N N . ASP A 1 115 ? -19.203 -30.875 -6.598 1 96.38 115 ASP A N 1
ATOM 920 C CA . ASP A 1 115 ? -18.359 -31.75 -7.406 1 96.38 115 ASP A CA 1
ATOM 921 C C . ASP A 1 115 ? -17.797 -32.906 -6.566 1 96.38 115 ASP A C 1
ATOM 923 O O . ASP A 1 115 ? -16.828 -32.688 -5.828 1 96.38 115 ASP A O 1
ATOM 927 N N . THR A 1 116 ? -18.203 -34.031 -6.809 1 95.38 116 THR A N 1
ATOM 928 C CA . THR A 1 116 ? -17.797 -35.219 -6.031 1 95.38 116 THR A CA 1
ATOM 929 C C . THR A 1 116 ? -16.312 -35.531 -6.262 1 95.38 116 THR A C 1
ATOM 931 O O . THR A 1 116 ? -15.633 -36 -5.363 1 95.38 116 THR A O 1
ATOM 934 N N . VAL A 1 117 ? -15.867 -35.281 -7.465 1 95.06 117 VAL A N 1
ATOM 935 C CA . VAL A 1 117 ? -14.461 -35.5 -7.754 1 95.06 117 VAL A CA 1
ATOM 936 C C . VAL A 1 117 ? -13.602 -34.594 -6.867 1 95.06 117 VAL A C 1
ATOM 938 O O . VAL A 1 117 ? -12.641 -35.062 -6.242 1 95.06 117 VAL A O 1
ATOM 941 N N . PHE A 1 118 ? -13.977 -33.406 -6.785 1 96.38 118 PHE A N 1
ATOM 942 C CA . PHE A 1 118 ? -13.25 -32.469 -5.945 1 96.38 118 PHE A CA 1
ATOM 943 C C . PHE A 1 118 ? -13.328 -32.875 -4.48 1 96.38 118 PHE A C 1
ATOM 945 O O . PHE A 1 118 ? -12.336 -32.781 -3.75 1 96.38 118 PHE A O 1
ATOM 952 N N . SER A 1 119 ? -14.461 -33.25 -4.035 1 96.5 119 SER A N 1
ATOM 953 C CA . SER A 1 119 ? -14.648 -33.719 -2.658 1 96.5 119 SER A CA 1
ATOM 954 C C . SER A 1 119 ? -13.672 -34.812 -2.301 1 96.5 119 SER A C 1
ATOM 956 O O . SER A 1 119 ? -13.211 -34.906 -1.159 1 96.5 119 SER A O 1
ATOM 958 N N . GLY A 1 120 ? -13.328 -35.562 -3.234 1 94.44 120 GLY A N 1
ATOM 959 C CA . GLY A 1 120 ? -12.43 -36.688 -3.01 1 94.44 120 GLY A CA 1
ATOM 960 C C . GLY A 1 120 ? -10.984 -36.281 -2.848 1 94.44 120 GLY A C 1
ATOM 961 O O . GLY A 1 120 ? -10.188 -37 -2.254 1 94.44 120 GLY A O 1
ATOM 962 N N . VAL A 1 121 ? -10.648 -35.094 -3.357 1 93.06 121 VAL A N 1
ATOM 963 C CA . VAL A 1 121 ? -9.234 -34.75 -3.346 1 93.06 121 VAL A CA 1
ATOM 964 C C . VAL A 1 121 ? -9 -33.594 -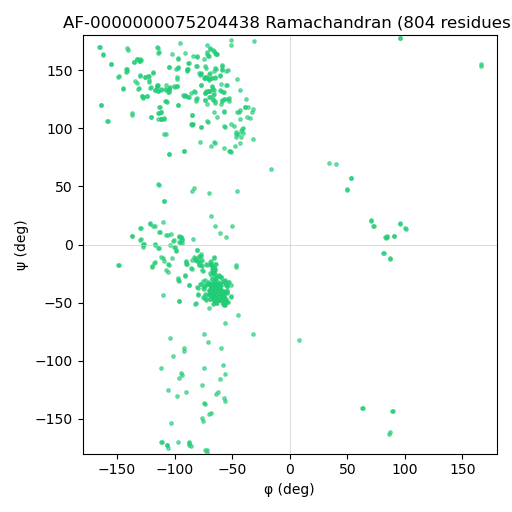2.359 1 93.06 121 VAL A C 1
ATOM 966 O O . VAL A 1 121 ? -7.859 -33.312 -2 1 93.06 121 VAL A O 1
ATOM 969 N N . LYS A 1 122 ? -9.977 -32.938 -1.836 1 93.62 122 LYS A N 1
ATOM 970 C CA . LYS A 1 122 ? -9.844 -31.672 -1.115 1 93.62 122 LYS A CA 1
ATOM 971 C C . LYS A 1 122 ? -9.023 -31.844 0.159 1 93.62 122 LYS A C 1
ATOM 973 O O . LYS A 1 122 ? -8.305 -30.938 0.568 1 93.62 122 LYS A O 1
ATOM 978 N N . GLU A 1 123 ? -9.125 -33 0.817 1 91 123 GLU A N 1
ATOM 979 C CA . GLU A 1 123 ? -8.43 -33.188 2.084 1 91 123 GLU A CA 1
ATOM 980 C C . GLU A 1 123 ? -6.926 -33.344 1.863 1 91 123 GLU A C 1
ATOM 982 O O . GLU A 1 123 ? -6.121 -32.781 2.6 1 91 123 GLU A O 1
ATOM 987 N N . ARG A 1 124 ? -6.582 -34.125 0.871 1 91.94 124 ARG A N 1
ATOM 988 C CA . ARG A 1 124 ? -5.184 -34.375 0.575 1 91.94 124 ARG A CA 1
ATOM 989 C C . ARG A 1 124 ? -4.496 -33.156 -0.024 1 91.94 124 ARG A C 1
ATOM 991 O O . ARG A 1 124 ? -3.322 -32.906 0.252 1 91.94 124 ARG A O 1
ATOM 998 N N . PHE A 1 125 ? -5.234 -32.406 -0.785 1 94.94 125 PHE A N 1
ATOM 999 C CA . PHE A 1 125 ? -4.656 -31.297 -1.515 1 94.94 125 PHE A CA 1
ATOM 1000 C C . PHE A 1 125 ? -5.207 -29.969 -0.997 1 94.94 125 PHE A C 1
ATOM 1002 O O . PHE A 1 125 ? -5.648 -29.125 -1.779 1 94.94 125 PHE A O 1
ATOM 1009 N N . GLY A 1 126 ? -5.094 -29.844 0.307 1 94.38 126 GLY A N 1
ATOM 1010 C CA . GLY A 1 126 ? -5.5 -28.594 0.939 1 94.38 126 GLY A CA 1
ATOM 1011 C C . GLY A 1 126 ? -4.469 -27.5 0.797 1 94.38 126 GLY A C 1
ATOM 1012 O O . GLY A 1 126 ? -3.271 -27.766 0.701 1 94.38 126 GLY A O 1
ATOM 1013 N N . GLY A 1 127 ? -4.938 -26.203 0.704 1 96.5 127 GLY A N 1
ATOM 1014 C CA . GLY A 1 127 ? -4.047 -25.062 0.794 1 96.5 127 GLY A CA 1
ATOM 1015 C C . GLY A 1 127 ? -3.514 -24.609 -0.553 1 96.5 127 GLY A C 1
ATOM 1016 O O . GLY A 1 127 ? -2.643 -23.75 -0.624 1 96.5 127 GLY A O 1
ATOM 1017 N N . ILE A 1 128 ? -4.02 -25.188 -1.629 1 97.06 128 ILE A N 1
ATOM 1018 C CA . ILE A 1 128 ? -3.574 -24.797 -2.961 1 97.06 128 ILE A CA 1
ATOM 1019 C C . ILE A 1 128 ? -4.355 -23.578 -3.43 1 97.06 128 ILE A C 1
ATOM 1021 O O . ILE A 1 128 ? -5.531 -23.688 -3.791 1 97.06 128 ILE A O 1
ATOM 1025 N N . ARG A 1 129 ? -3.754 -22.438 -3.377 1 97.06 129 ARG A N 1
ATOM 1026 C CA . ARG A 1 129 ? -4.414 -21.203 -3.809 1 97.06 129 ARG A CA 1
ATOM 1027 C C . ARG A 1 129 ? -3.727 -20.609 -5.031 1 97.06 129 ARG A C 1
ATOM 1029 O O . ARG A 1 129 ? -2.711 -21.141 -5.496 1 97.06 129 ARG A O 1
ATOM 1036 N N . MET A 1 130 ? -4.367 -19.609 -5.641 1 98.19 130 MET A N 1
ATOM 1037 C CA . MET A 1 130 ? -3.877 -18.984 -6.863 1 98.19 130 MET A CA 1
ATOM 1038 C C . MET A 1 130 ? -2.965 -17.797 -6.539 1 98.19 130 MET A C 1
ATOM 1040 O O . MET A 1 130 ? -3.307 -16.953 -5.711 1 98.19 130 MET A O 1
ATOM 1044 N N . LEU A 1 131 ? -1.794 -17.812 -7.125 1 98.56 131 LEU A N 1
ATOM 1045 C CA . LEU A 1 131 ? -0.87 -16.688 -6.941 1 98.56 131 LEU A CA 1
ATOM 1046 C C . LEU A 1 131 ? -1.281 -15.5 -7.797 1 98.56 131 LEU A C 1
ATOM 1048 O O . LEU A 1 131 ? -1.841 -15.672 -8.883 1 98.56 131 LEU A O 1
ATOM 1052 N N . ARG A 1 132 ? -1.045 -14.328 -7.293 1 98.69 132 ARG A N 1
ATOM 1053 C CA . ARG A 1 132 ? -1.173 -13.078 -8.039 1 98.69 132 ARG A CA 1
ATOM 1054 C C . ARG A 1 132 ? 0.197 -12.516 -8.406 1 98.69 132 ARG A C 1
ATOM 1056 O O . ARG A 1 132 ? 0.646 -11.531 -7.816 1 98.69 132 ARG A O 1
ATOM 1063 N N . GLN A 1 133 ? 0.785 -13.094 -9.406 1 98.62 133 GLN A N 1
ATOM 1064 C CA . GLN A 1 133 ? 2.186 -12.836 -9.727 1 98.62 133 GLN A CA 1
ATOM 1065 C C . GLN A 1 133 ? 2.342 -11.539 -10.508 1 98.62 133 GLN A C 1
ATOM 1067 O O . GLN A 1 133 ? 1.36 -10.992 -11.016 1 98.62 133 GLN A O 1
ATOM 1072 N N . ASP A 1 134 ? 3.572 -11.023 -10.516 1 98.31 134 ASP A N 1
ATOM 1073 C CA . ASP A 1 134 ? 3.902 -9.906 -11.391 1 98.31 134 ASP A CA 1
ATOM 1074 C C . ASP A 1 134 ? 3.602 -10.242 -12.852 1 98.31 134 ASP A C 1
ATOM 1076 O O . ASP A 1 134 ? 4.102 -11.234 -13.375 1 98.31 134 ASP A O 1
ATOM 1080 N N . PRO A 1 135 ? 2.832 -9.438 -13.477 1 98.69 135 PRO A N 1
ATOM 1081 C CA . PRO A 1 135 ? 2.367 -9.812 -14.812 1 98.69 135 PRO A CA 1
ATOM 1082 C C . PRO A 1 135 ? 3.508 -9.945 -15.82 1 98.69 135 PRO A C 1
ATOM 1084 O O . PRO A 1 135 ? 3.459 -10.805 -16.703 1 98.69 135 PRO A O 1
ATOM 1087 N N . TRP A 1 136 ? 4.508 -9.125 -15.75 1 98.5 136 TRP A N 1
ATOM 1088 C CA . TRP A 1 136 ? 5.633 -9.203 -16.672 1 98.5 136 TRP A CA 1
ATOM 1089 C C . TRP A 1 136 ? 6.414 -10.5 -16.469 1 98.5 136 TRP A C 1
ATOM 1091 O O . TRP A 1 136 ? 6.664 -11.234 -17.438 1 98.5 136 TRP A O 1
ATOM 1101 N N . GLU A 1 137 ? 6.762 -10.766 -15.25 1 98.5 137 GLU A N 1
ATOM 1102 C CA . GLU A 1 137 ? 7.461 -12.008 -14.93 1 98.5 137 GLU A CA 1
ATOM 1103 C C . GLU A 1 137 ? 6.645 -13.227 -15.344 1 98.5 137 GLU A C 1
ATOM 1105 O O . GLU A 1 137 ? 7.184 -14.18 -15.898 1 98.5 137 GLU A O 1
ATOM 1110 N N . ASN A 1 138 ? 5.383 -13.164 -15.039 1 98.69 138 ASN A N 1
ATOM 1111 C CA . ASN A 1 138 ? 4.504 -14.273 -15.383 1 98.69 138 ASN A CA 1
ATOM 1112 C C . ASN A 1 138 ? 4.414 -14.469 -16.891 1 98.69 138 ASN A C 1
ATOM 1114 O O . ASN A 1 138 ? 4.457 -15.602 -17.391 1 98.69 138 ASN A O 1
ATOM 1118 N N . LEU A 1 139 ? 4.309 -13.406 -17.609 1 98.81 139 LEU A N 1
ATOM 1119 C CA . LEU A 1 139 ? 4.23 -13.438 -19.062 1 98.81 139 LEU A CA 1
ATOM 1120 C C . LEU A 1 139 ? 5.445 -14.156 -19.656 1 98.81 139 LEU A C 1
ATOM 1122 O O . LEU A 1 139 ? 5.297 -15.117 -20.406 1 98.81 139 LEU A O 1
ATOM 1126 N N . ILE A 1 140 ? 6.602 -13.766 -19.281 1 98.81 140 ILE A N 1
ATOM 1127 C CA . ILE A 1 140 ? 7.828 -14.344 -19.828 1 98.81 140 ILE A CA 1
ATOM 1128 C C . ILE A 1 140 ? 7.957 -15.797 -19.375 1 98.81 140 ILE A C 1
ATOM 1130 O O . ILE A 1 140 ? 8.352 -16.672 -20.156 1 98.81 140 ILE A O 1
ATOM 1134 N N . SER A 1 141 ? 7.656 -16.078 -18.109 1 98.62 141 SER A N 1
ATOM 1135 C CA . SER A 1 141 ? 7.738 -17.438 -17.578 1 98.62 141 SER A CA 1
ATOM 1136 C C . SER A 1 141 ? 6.84 -18.391 -18.375 1 98.62 141 SER A C 1
ATOM 1138 O O . SER A 1 141 ? 7.242 -19.516 -18.688 1 98.62 141 SER A O 1
ATOM 1140 N N . PHE A 1 142 ? 5.668 -17.922 -18.719 1 98.25 142 PHE A N 1
ATOM 1141 C CA . PHE A 1 142 ? 4.742 -18.844 -19.375 1 98.25 142 PHE A CA 1
ATOM 1142 C C . PHE A 1 142 ? 5.008 -18.906 -20.875 1 98.25 142 PHE A C 1
ATOM 1144 O O . PHE A 1 142 ? 4.598 -19.859 -21.547 1 98.25 142 PHE A O 1
ATOM 1151 N N . ILE A 1 143 ? 5.656 -17.922 -21.453 1 98.44 143 ILE A N 1
ATOM 1152 C CA . ILE A 1 143 ? 6.223 -18.125 -22.781 1 98.44 143 ILE A CA 1
ATOM 1153 C C . ILE A 1 143 ? 7.238 -19.266 -22.75 1 98.44 143 ILE A C 1
ATOM 1155 O O . ILE A 1 143 ? 7.273 -20.094 -23.641 1 98.44 143 ILE A O 1
ATOM 1159 N N . CYS A 1 144 ? 7.988 -19.297 -21.703 1 97.94 144 CYS A N 1
ATOM 1160 C CA . CYS A 1 144 ? 8.961 -20.375 -21.531 1 97.94 144 CYS A CA 1
ATOM 1161 C C . CYS A 1 144 ? 8.266 -21.719 -21.328 1 97.94 144 CYS A C 1
ATOM 1163 O O . CYS A 1 144 ? 8.867 -22.766 -21.547 1 97.94 144 CYS A O 1
ATOM 1165 N N . SER A 1 145 ? 7.043 -21.688 -20.891 1 95.88 145 SER A N 1
ATOM 1166 C CA . SER A 1 145 ? 6.359 -22.906 -20.469 1 95.88 145 SER A CA 1
ATOM 1167 C C . SER A 1 145 ? 5.82 -23.672 -21.672 1 95.88 145 SER A C 1
ATOM 1169 O O . SER A 1 145 ? 5.465 -24.859 -21.562 1 95.88 145 SER A O 1
ATOM 1171 N N . SER A 1 146 ? 5.758 -23.062 -22.859 1 92 146 SER A N 1
ATOM 1172 C CA . SER A 1 146 ? 5.207 -23.703 -24.047 1 92 146 SER A CA 1
ATOM 1173 C C . SER A 1 146 ? 5.965 -24.984 -24.375 1 92 146 SER A C 1
ATOM 1175 O O . SER A 1 146 ? 7.18 -24.953 -24.594 1 92 146 SER A O 1
ATOM 1177 N N . ASN A 1 147 ? 5.219 -26.125 -24.469 1 88.19 147 ASN A N 1
ATOM 1178 C CA . ASN A 1 147 ? 5.77 -27.438 -24.781 1 88.19 147 ASN A CA 1
ATOM 1179 C C . ASN A 1 147 ? 6.98 -27.766 -23.906 1 88.19 147 ASN A C 1
ATOM 1181 O O . ASN A 1 147 ? 8.031 -28.156 -24.422 1 88.19 147 ASN A O 1
ATOM 1185 N N . ASN A 1 148 ? 6.758 -27.516 -22.625 1 91 148 ASN A N 1
ATOM 1186 C CA . ASN A 1 148 ? 7.859 -27.625 -21.688 1 91 148 ASN A CA 1
ATOM 1187 C C . ASN A 1 148 ? 7.402 -28.25 -20.375 1 91 148 ASN A C 1
ATOM 1189 O O . ASN A 1 148 ? 6.219 -28.531 -20.188 1 91 148 ASN A O 1
ATOM 1193 N N . ASN A 1 149 ? 8.312 -28.641 -19.516 1 90.81 149 ASN A N 1
ATOM 1194 C CA . ASN A 1 149 ? 7.977 -29.156 -18.188 1 90.81 149 ASN A CA 1
ATOM 1195 C C . ASN A 1 149 ? 8.469 -28.219 -17.078 1 90.81 149 ASN A C 1
ATOM 1197 O O . ASN A 1 149 ? 9.305 -27.344 -17.328 1 90.81 149 ASN A O 1
ATOM 1201 N N . ILE A 1 150 ? 7.984 -28.422 -15.93 1 91.06 150 ILE A N 1
ATOM 1202 C CA . ILE A 1 150 ? 8.141 -27.484 -14.828 1 91.06 150 ILE A CA 1
ATOM 1203 C C . ILE A 1 150 ? 9.625 -27.328 -14.492 1 91.06 150 ILE A C 1
ATOM 1205 O O . ILE A 1 150 ? 10.102 -26.203 -14.305 1 91.06 150 ILE A O 1
ATOM 1209 N N . SER A 1 151 ? 10.328 -28.406 -14.43 1 94.12 151 SER A N 1
ATOM 1210 C CA . SER A 1 151 ? 11.742 -28.359 -14.078 1 94.12 151 SER A CA 1
ATOM 1211 C C . SER A 1 151 ? 12.539 -27.547 -15.086 1 94.12 151 SER A C 1
ATOM 1213 O O . SER A 1 151 ? 13.367 -26.719 -14.703 1 94.12 151 SER A O 1
ATOM 1215 N N . ARG A 1 152 ? 12.281 -27.797 -16.328 1 96.31 152 ARG A N 1
ATOM 1216 C CA . ARG A 1 152 ? 13 -27.078 -17.375 1 96.31 152 ARG A CA 1
ATOM 1217 C C . ARG A 1 152 ? 12.617 -25.609 -17.391 1 96.31 152 ARG A C 1
ATOM 1219 O O . ARG A 1 152 ? 13.469 -24.734 -17.578 1 96.31 152 ARG A O 1
ATOM 1226 N N . ILE A 1 153 ? 11.375 -25.297 -17.234 1 97.31 153 ILE A N 1
ATOM 1227 C CA . ILE A 1 153 ? 10.922 -23.906 -17.172 1 97.31 153 ILE A CA 1
ATOM 1228 C C . ILE A 1 153 ? 11.648 -23.172 -16.047 1 97.31 153 ILE A C 1
ATOM 1230 O O . ILE A 1 153 ? 12.156 -22.062 -16.25 1 97.31 153 ILE A O 1
ATOM 1234 N N . THR A 1 154 ? 11.742 -23.828 -14.898 1 97.06 154 THR A N 1
ATOM 1235 C CA . THR A 1 154 ? 12.398 -23.25 -13.734 1 97.06 154 THR A CA 1
ATOM 1236 C C . THR A 1 154 ? 13.859 -22.922 -14.047 1 97.06 154 THR A C 1
ATOM 1238 O O . THR A 1 154 ? 14.32 -21.812 -13.75 1 97.06 154 THR A O 1
ATOM 1241 N N . LYS A 1 155 ? 14.508 -23.797 -14.656 1 97.06 155 LYS A N 1
ATOM 1242 C CA . LYS A 1 155 ? 15.906 -23.594 -15.031 1 97.06 155 LYS A CA 1
ATOM 1243 C C . LYS A 1 155 ? 16.031 -22.438 -16.016 1 97.06 155 LYS A C 1
ATOM 1245 O O . LYS A 1 155 ? 16.938 -21.609 -15.906 1 97.06 155 LYS A O 1
ATOM 1250 N N . MET A 1 156 ? 15.164 -22.422 -16.984 1 97.94 156 MET A N 1
ATOM 1251 C CA . MET A 1 156 ? 15.18 -21.359 -17.984 1 97.94 156 MET A CA 1
ATOM 1252 C C . MET A 1 156 ? 15.016 -20 -17.344 1 97.94 156 MET A C 1
ATOM 1254 O O . MET A 1 156 ? 15.82 -19.094 -17.578 1 97.94 156 MET A O 1
ATOM 1258 N N . VAL A 1 157 ? 14.078 -19.859 -16.484 1 98.31 157 VAL A N 1
ATOM 1259 C CA . VAL A 1 157 ? 13.75 -18.578 -15.891 1 98.31 157 VAL A CA 1
ATOM 1260 C C . VAL A 1 157 ? 14.875 -18.141 -14.953 1 98.31 157 VAL A C 1
ATOM 1262 O O . VAL A 1 157 ? 15.258 -16.969 -14.93 1 98.31 157 VAL A O 1
ATOM 1265 N N . GLN A 1 158 ? 15.414 -19.016 -14.242 1 97.31 158 GLN A N 1
ATOM 1266 C CA . GLN A 1 158 ? 16.547 -18.719 -13.367 1 97.31 158 GLN A CA 1
ATOM 1267 C C . GLN A 1 158 ? 17.75 -18.266 -14.18 1 97.31 158 GLN A C 1
ATOM 1269 O O . GLN A 1 158 ? 18.422 -17.297 -13.805 1 97.31 158 GLN A O 1
ATOM 1274 N N . SER A 1 159 ? 18 -18.984 -15.258 1 98.06 159 SER A N 1
ATOM 1275 C CA . SER A 1 159 ? 19.125 -18.609 -16.125 1 98.06 159 SER A CA 1
ATOM 1276 C C . SER A 1 159 ? 18.906 -17.234 -16.734 1 98.06 159 SER A C 1
ATOM 1278 O O . SER A 1 159 ? 19.875 -16.484 -16.922 1 98.06 159 SER A O 1
ATOM 1280 N N . LEU A 1 160 ? 17.703 -16.969 -17.078 1 98.69 160 LEU A N 1
ATOM 1281 C CA . LEU A 1 160 ? 17.359 -15.664 -17.625 1 98.69 160 LEU A CA 1
ATOM 1282 C C . LEU A 1 160 ? 17.703 -14.555 -16.641 1 98.69 160 LEU A C 1
ATOM 1284 O O . LEU A 1 160 ? 18.312 -13.547 -17.016 1 98.69 160 LEU A O 1
ATOM 1288 N N . CYS A 1 161 ? 17.375 -14.711 -15.391 1 98.62 161 CYS A N 1
ATOM 1289 C CA . CYS A 1 161 ? 17.641 -13.727 -14.352 1 98.62 161 CYS A CA 1
ATOM 1290 C C . CYS A 1 161 ? 19.141 -13.57 -14.133 1 98.62 161 CYS A C 1
ATOM 1292 O O . CYS A 1 161 ? 19.656 -12.445 -14.055 1 98.62 161 CYS A O 1
ATOM 1294 N N . LYS A 1 162 ? 19.812 -14.648 -14.062 1 98.19 162 LYS A N 1
ATOM 1295 C CA . LYS A 1 162 ? 21.25 -14.617 -13.844 1 98.19 162 LYS A CA 1
ATOM 1296 C C . LYS A 1 162 ? 21.969 -13.898 -14.984 1 98.19 162 LYS A C 1
ATOM 1298 O O . LYS A 1 162 ? 22.922 -13.156 -14.758 1 98.19 162 LYS A O 1
ATOM 1303 N N . GLN A 1 163 ? 21.516 -14.102 -16.172 1 98.5 163 GLN A N 1
ATOM 1304 C CA . GLN A 1 163 ? 22.156 -13.57 -17.359 1 98.5 163 GLN A CA 1
ATOM 1305 C C . GLN A 1 163 ? 21.906 -12.07 -17.5 1 98.5 163 GLN A C 1
ATOM 1307 O O . GLN A 1 163 ? 22.781 -11.32 -17.922 1 98.5 163 GLN A O 1
ATOM 1312 N N . TYR A 1 164 ? 20.703 -11.609 -17.156 1 98.5 164 TYR A N 1
ATOM 1313 C CA . TYR A 1 164 ? 20.312 -10.281 -17.609 1 98.5 164 TYR A CA 1
ATOM 1314 C C . TYR A 1 164 ? 20.094 -9.336 -16.438 1 98.5 164 TYR A C 1
ATOM 1316 O O . TYR A 1 164 ? 19.797 -8.156 -16.625 1 98.5 164 TYR A O 1
ATOM 1324 N N . SER A 1 165 ? 20.266 -9.805 -15.219 1 97.94 165 SER A N 1
ATOM 1325 C CA . SER A 1 165 ? 20.156 -8.945 -14.047 1 97.94 165 SER A CA 1
ATOM 1326 C C . SER A 1 165 ? 21.375 -9.07 -13.141 1 97.94 165 SER A C 1
ATOM 1328 O O . SER A 1 165 ? 21.766 -10.172 -12.766 1 97.94 165 SER A O 1
ATOM 1330 N N . PRO A 1 166 ? 21.969 -7.945 -12.805 1 97.5 166 PRO A N 1
ATOM 1331 C CA . PRO A 1 166 ? 23.047 -8.023 -11.812 1 97.5 166 PRO A CA 1
ATOM 1332 C C . PRO A 1 166 ? 22.578 -8.609 -10.484 1 97.5 166 PRO A C 1
ATOM 1334 O O . PRO A 1 166 ? 21.391 -8.523 -10.148 1 97.5 166 PRO A O 1
ATOM 1337 N N . ALA A 1 167 ? 23.594 -9.195 -9.781 1 98.31 167 ALA A N 1
ATOM 1338 C CA . ALA A 1 167 ? 23.281 -9.781 -8.477 1 98.31 167 ALA A CA 1
ATOM 1339 C C . ALA A 1 167 ? 22.734 -8.719 -7.52 1 98.31 167 ALA A C 1
ATOM 1341 O O . ALA A 1 167 ? 23.297 -7.625 -7.414 1 98.31 167 ALA A O 1
ATOM 1342 N N . LEU A 1 168 ? 21.672 -9.047 -6.871 1 98.25 168 LEU A N 1
ATOM 1343 C CA . LEU A 1 168 ? 21.125 -8.156 -5.855 1 98.25 168 LEU A CA 1
ATOM 1344 C C . LEU A 1 168 ? 21.859 -8.336 -4.527 1 98.25 168 LEU A C 1
ATOM 1346 O O . LEU A 1 168 ? 22.281 -7.355 -3.912 1 98.25 168 LEU A O 1
ATOM 1350 N N . LEU A 1 169 ? 21.938 -9.586 -4.137 1 98.25 169 LEU A N 1
ATOM 1351 C CA . LEU A 1 169 ? 22.641 -9.953 -2.908 1 98.25 169 LEU A CA 1
ATOM 1352 C C . LEU A 1 169 ? 22.906 -11.453 -2.861 1 98.25 169 LEU A C 1
ATOM 1354 O O . LEU A 1 169 ? 22.453 -12.195 -3.729 1 98.25 169 LEU A O 1
ATOM 1358 N N . SER A 1 170 ? 23.688 -11.867 -1.939 1 98.06 170 SER A N 1
ATOM 1359 C CA . SER A 1 170 ? 23.969 -13.273 -1.678 1 98.06 170 SER A CA 1
ATOM 1360 C C . SER A 1 170 ? 23.609 -13.656 -0.246 1 98.06 170 SER A C 1
ATOM 1362 O O . SER A 1 170 ? 23.797 -12.859 0.678 1 98.06 170 SER A O 1
ATOM 1364 N N . LEU A 1 171 ? 23.047 -14.828 -0.125 1 97.19 171 LEU A N 1
ATOM 1365 C CA . LEU A 1 171 ? 22.672 -15.352 1.186 1 97.19 171 LEU A CA 1
ATOM 1366 C C . LEU A 1 171 ? 23.203 -16.766 1.377 1 97.19 171 LEU A C 1
ATOM 1368 O O . LEU A 1 171 ? 23.203 -17.562 0.443 1 97.19 171 LEU A O 1
ATOM 1372 N N . HIS A 1 172 ? 23.562 -17.031 2.604 1 95.12 172 HIS A N 1
ATOM 1373 C CA . HIS A 1 172 ? 23.875 -18.422 2.943 1 95.12 172 HIS A CA 1
ATOM 1374 C C . HIS A 1 172 ? 22.594 -19.25 3.021 1 95.12 172 HIS A C 1
ATOM 1376 O O . HIS A 1 172 ? 21.547 -18.766 3.449 1 95.12 172 HIS A O 1
ATOM 1382 N N . ASP A 1 173 ? 22.766 -20.484 2.57 1 92.5 173 ASP A N 1
ATOM 1383 C CA . ASP A 1 173 ? 21.625 -21.375 2.744 1 92.5 173 ASP A CA 1
ATOM 1384 C C . ASP A 1 173 ? 21.375 -21.656 4.223 1 92.5 173 ASP A C 1
ATOM 1386 O O . ASP A 1 173 ? 22.203 -21.312 5.074 1 92.5 173 ASP A O 1
ATOM 1390 N N . PRO A 1 174 ? 20.219 -22.234 4.562 1 89.62 174 PRO A N 1
ATOM 1391 C CA . PRO A 1 174 ? 19.891 -22.422 5.977 1 89.62 174 PRO A CA 1
ATOM 1392 C C . PRO A 1 174 ? 20.922 -23.297 6.707 1 89.62 174 PRO A C 1
ATOM 1394 O O . PRO A 1 174 ? 21.078 -23.188 7.926 1 89.62 174 PRO A O 1
ATOM 1397 N N . SER A 1 175 ? 21.578 -24.188 5.98 1 85.19 175 SER A N 1
ATOM 1398 C CA . SER A 1 175 ? 22.609 -25.031 6.578 1 85.19 175 SER A CA 1
ATOM 1399 C C . SER A 1 175 ? 23.906 -24.25 6.789 1 85.19 175 SER A C 1
ATOM 1401 O O . SER A 1 175 ? 24.766 -24.688 7.551 1 85.19 175 SER A O 1
ATOM 1403 N N . GLY A 1 176 ? 24.094 -23.188 6.176 1 85.81 176 GLY A N 1
ATOM 1404 C CA . GLY A 1 176 ? 25.266 -22.344 6.289 1 85.81 176 GLY A CA 1
ATOM 1405 C C . GLY A 1 176 ? 26.422 -22.812 5.418 1 85.81 176 GLY A C 1
ATOM 1406 O O . GLY A 1 176 ? 27.5 -22.219 5.422 1 85.81 176 GLY A O 1
ATOM 1407 N N . HIS A 1 177 ? 26.234 -23.781 4.613 1 86.75 177 HIS A N 1
ATOM 1408 C CA . HIS A 1 177 ? 27.344 -24.406 3.895 1 86.75 177 HIS A CA 1
ATOM 1409 C C . HIS A 1 177 ? 27.484 -23.812 2.492 1 86.75 177 HIS A C 1
ATOM 1411 O O . HIS A 1 177 ? 28.594 -23.797 1.939 1 86.75 177 HIS A O 1
ATOM 1417 N N . GLU A 1 178 ? 26.359 -23.422 1.939 1 92.62 178 GLU A N 1
ATOM 1418 C CA . GLU A 1 178 ? 26.391 -22.906 0.569 1 92.62 178 GLU A CA 1
ATOM 1419 C C . GLU A 1 178 ? 25.828 -21.5 0.491 1 92.62 178 GLU A C 1
ATOM 1421 O O . GLU A 1 178 ? 24.922 -21.141 1.247 1 92.62 178 GLU A O 1
ATOM 1426 N N . THR A 1 179 ? 26.422 -20.734 -0.387 1 95.88 179 THR A N 1
ATOM 1427 C CA . THR A 1 179 ? 25.953 -19.375 -0.63 1 95.88 179 THR A CA 1
ATOM 1428 C C . THR A 1 179 ? 25.203 -19.281 -1.954 1 95.88 179 THR A C 1
ATOM 1430 O O . THR A 1 179 ? 25.656 -19.812 -2.969 1 95.88 179 THR A O 1
ATOM 1433 N N . HIS A 1 180 ? 24.109 -18.703 -1.857 1 96.75 180 HIS A N 1
ATOM 1434 C CA . HIS A 1 180 ? 23.297 -18.516 -3.059 1 96.75 180 HIS A CA 1
ATOM 1435 C C . HIS A 1 180 ? 23.219 -17.031 -3.428 1 96.75 180 HIS A C 1
ATOM 1437 O O . HIS A 1 180 ? 23 -16.188 -2.561 1 96.75 180 HIS A O 1
ATOM 1443 N N . THR A 1 181 ? 23.422 -16.766 -4.691 1 97.94 181 THR A N 1
ATOM 1444 C CA . THR A 1 181 ? 23.312 -15.414 -5.215 1 97.94 181 THR A CA 1
ATOM 1445 C C . THR A 1 181 ? 21.969 -15.219 -5.91 1 97.94 181 THR A C 1
ATOM 1447 O O . THR A 1 181 ? 21.531 -16.078 -6.684 1 97.94 181 THR A O 1
ATOM 1450 N N . TYR A 1 182 ? 21.344 -14.102 -5.648 1 98.44 182 TYR A N 1
ATOM 1451 C CA . TYR A 1 182 ? 20 -13.867 -6.141 1 98.44 182 TYR A CA 1
ATOM 1452 C C . TYR A 1 182 ? 19.969 -12.719 -7.133 1 98.44 182 TYR A C 1
ATOM 1454 O O . TYR A 1 182 ? 20.609 -11.688 -6.918 1 98.44 182 TYR A O 1
ATOM 1462 N N . HIS A 1 183 ? 19.234 -12.914 -8.188 1 98.56 183 HIS A N 1
ATOM 1463 C CA . HIS A 1 183 ? 19.109 -11.938 -9.273 1 98.56 183 HIS A CA 1
ATOM 1464 C C . HIS A 1 183 ? 17.641 -11.57 -9.508 1 98.56 183 HIS A C 1
ATOM 1466 O O . HIS A 1 183 ? 16.797 -12.453 -9.672 1 98.56 183 HIS A O 1
ATOM 1472 N N . PRO A 1 184 ? 17.344 -10.25 -9.508 1 98.19 184 PRO A N 1
ATOM 1473 C CA . PRO A 1 184 ? 15.961 -9.867 -9.828 1 98.19 184 PRO A CA 1
ATOM 1474 C C . PRO A 1 184 ? 15.57 -10.227 -11.258 1 98.19 184 PRO A C 1
ATOM 1476 O O . PRO A 1 184 ? 16.422 -10.578 -12.07 1 98.19 184 PRO A O 1
ATOM 1479 N N . PHE A 1 185 ? 14.281 -10.195 -11.508 1 98.31 185 PHE A N 1
ATOM 1480 C CA . PHE A 1 185 ? 13.797 -10.414 -12.867 1 98.31 185 PHE A CA 1
ATOM 1481 C C . PHE A 1 185 ? 14.133 -9.219 -13.758 1 98.31 185 PHE A C 1
ATOM 1483 O O . PHE A 1 185 ? 13.945 -8.07 -13.359 1 98.31 185 PHE A O 1
ATOM 1490 N N . PRO A 1 186 ? 14.664 -9.445 -14.914 1 97.88 186 PRO A N 1
ATOM 1491 C CA . PRO A 1 186 ? 15.055 -8.32 -15.766 1 97.88 186 PRO A CA 1
ATOM 1492 C C . PRO A 1 186 ? 13.852 -7.535 -16.297 1 97.88 186 PRO A C 1
ATOM 1494 O O . PRO A 1 186 ? 12.805 -8.125 -16.578 1 97.88 186 PRO A O 1
ATOM 1497 N N . PRO A 1 187 ? 13.945 -6.246 -16.406 1 97.5 187 PRO A N 1
ATOM 1498 C CA . PRO A 1 187 ? 12.852 -5.434 -16.938 1 97.5 187 PRO A CA 1
ATOM 1499 C C . PRO A 1 187 ? 12.672 -5.617 -18.453 1 97.5 187 PRO A C 1
ATOM 1501 O O . PRO A 1 187 ? 13.562 -6.148 -19.125 1 97.5 187 PRO A O 1
ATOM 1504 N N . PRO A 1 188 ? 11.562 -5.172 -18.969 1 98 188 PRO A N 1
ATOM 1505 C CA . PRO A 1 188 ? 11.273 -5.336 -20.391 1 98 188 PRO A CA 1
ATOM 1506 C C . PRO A 1 188 ? 12.344 -4.711 -21.281 1 98 188 PRO A C 1
ATOM 1508 O O . PRO A 1 188 ? 12.734 -5.305 -22.297 1 98 188 PRO A O 1
ATOM 1511 N N . SER A 1 189 ? 12.867 -3.561 -20.969 1 97.69 189 SER A N 1
ATOM 1512 C CA . SER A 1 189 ? 13.82 -2.848 -21.812 1 97.69 189 SER A CA 1
ATOM 1513 C C . SER A 1 189 ? 15.094 -3.658 -22.016 1 97.69 189 SER A C 1
ATOM 1515 O O . SER A 1 189 ? 15.688 -3.635 -23.094 1 97.69 189 SER A O 1
ATOM 1517 N N . VAL A 1 190 ? 15.508 -4.391 -21.016 1 97.62 190 VAL A N 1
ATOM 1518 C CA . VAL A 1 190 ? 16.719 -5.211 -21.078 1 97.62 190 VAL A CA 1
ATOM 1519 C C . VAL A 1 190 ? 16.484 -6.387 -22.031 1 97.62 190 VAL A C 1
ATOM 1521 O O . VAL A 1 190 ? 17.359 -6.703 -22.844 1 97.62 190 VAL A O 1
ATOM 1524 N N . LEU A 1 191 ? 15.328 -6.98 -22 1 98.38 191 LEU A N 1
ATOM 1525 C CA . LEU A 1 191 ? 15.039 -8.172 -22.797 1 98.38 191 LEU A CA 1
ATOM 1526 C C . LEU A 1 191 ? 14.664 -7.793 -24.234 1 98.38 191 LEU A C 1
ATOM 1528 O O . LEU A 1 191 ? 14.594 -8.656 -25.109 1 98.38 191 LEU A O 1
ATOM 1532 N N . ALA A 1 192 ? 14.43 -6.504 -24.453 1 98.19 192 ALA A N 1
ATOM 1533 C CA . ALA A 1 192 ? 14.055 -6.031 -25.781 1 98.19 192 ALA A CA 1
ATOM 1534 C C . ALA A 1 192 ? 15.281 -5.863 -26.672 1 98.19 192 ALA A C 1
ATOM 1536 O O . ALA A 1 192 ? 15.164 -5.699 -27.891 1 98.19 192 ALA A O 1
ATOM 1537 N N . ALA A 1 193 ? 16.438 -5.887 -26.125 1 97.75 193 ALA A N 1
ATOM 1538 C CA . ALA A 1 193 ? 17.656 -5.66 -26.891 1 97.75 193 ALA A CA 1
ATOM 1539 C C . ALA A 1 193 ? 17.828 -6.711 -27.984 1 97.75 193 ALA A C 1
ATOM 1541 O O . ALA A 1 193 ? 17.531 -7.891 -27.766 1 97.75 193 ALA A O 1
ATOM 1542 N N . PRO A 1 194 ? 18.359 -6.363 -29.109 1 96.62 194 PRO A N 1
ATOM 1543 C CA . PRO A 1 194 ? 18.469 -7.262 -30.266 1 96.62 194 PRO A CA 1
ATOM 1544 C C . PRO A 1 194 ? 19.359 -8.469 -30 1 96.62 194 PRO A C 1
ATOM 1546 O O . PRO A 1 194 ? 19.156 -9.539 -30.578 1 96.62 194 PRO A O 1
ATOM 1549 N N . SER A 1 195 ? 20.266 -8.336 -29.172 1 97.75 195 SER A N 1
ATOM 1550 C CA . SER A 1 195 ? 21.219 -9.414 -28.922 1 97.75 195 SER A CA 1
ATOM 1551 C C . SER A 1 195 ? 20.609 -10.5 -28.047 1 97.75 195 SER A C 1
ATOM 1553 O O . SER A 1 195 ? 21.172 -11.594 -27.906 1 97.75 195 SER A O 1
ATOM 1555 N N . VAL A 1 196 ? 19.469 -10.266 -27.5 1 98.56 196 VAL A N 1
ATOM 1556 C CA . VAL A 1 196 ? 18.875 -11.148 -26.5 1 98.56 196 VAL A CA 1
ATOM 1557 C C . VAL A 1 196 ? 18.516 -12.484 -27.141 1 98.56 196 VAL A C 1
ATOM 1559 O O . VAL A 1 196 ? 18.734 -13.547 -26.547 1 98.56 196 VAL A O 1
ATOM 1562 N N . THR A 1 197 ? 18.031 -12.469 -28.359 1 98.44 197 THR A N 1
ATOM 1563 C CA . THR A 1 197 ? 17.609 -13.695 -29.031 1 98.44 197 THR A CA 1
ATOM 1564 C C . THR A 1 197 ? 18.766 -14.688 -29.125 1 98.44 197 THR A C 1
ATOM 1566 O O . THR A 1 197 ? 18.641 -15.844 -28.719 1 98.44 197 THR A O 1
ATOM 1569 N N . ALA A 1 198 ? 19.844 -14.227 -29.609 1 98.5 198 ALA A N 1
ATOM 1570 C CA . ALA A 1 198 ? 21.016 -15.094 -29.781 1 98.5 198 ALA A CA 1
ATOM 1571 C C . ALA A 1 198 ? 21.516 -15.625 -28.453 1 98.5 198 ALA A C 1
ATOM 1573 O O . ALA A 1 198 ? 21.859 -16.797 -28.328 1 98.5 198 ALA A O 1
ATOM 1574 N N . THR A 1 199 ? 21.562 -14.773 -27.5 1 98.62 199 THR A N 1
ATOM 1575 C CA . THR A 1 199 ? 22.031 -15.172 -26.172 1 98.62 199 THR A CA 1
ATOM 1576 C C . THR A 1 199 ? 21.125 -16.219 -25.562 1 98.62 199 THR A C 1
ATOM 1578 O O . THR A 1 199 ? 21.594 -17.234 -25.031 1 98.62 199 THR A O 1
ATOM 1581 N N . LEU A 1 200 ? 19.828 -16.016 -25.625 1 98.62 200 LEU A N 1
ATOM 1582 C CA . LEU A 1 200 ? 18.891 -16.969 -25.031 1 98.62 200 LEU A CA 1
ATOM 1583 C C . LEU A 1 200 ? 18.922 -18.297 -25.781 1 98.62 200 LEU A C 1
ATOM 1585 O O . LEU A 1 200 ? 18.734 -19.359 -25.188 1 98.62 200 LEU A O 1
ATOM 1589 N N . ARG A 1 201 ? 19.125 -18.266 -27.078 1 98.19 201 ARG A N 1
ATOM 1590 C CA . ARG A 1 201 ? 19.281 -19.516 -27.844 1 98.19 201 ARG A CA 1
ATOM 1591 C C . ARG A 1 201 ? 20.469 -20.328 -27.328 1 98.19 201 ARG A C 1
ATOM 1593 O O . ARG A 1 201 ? 20.375 -21.547 -27.188 1 98.19 201 ARG A O 1
ATOM 1600 N N . SER A 1 202 ? 21.469 -19.594 -27.094 1 98 202 SER A N 1
ATOM 1601 C CA . SER A 1 202 ? 22.672 -20.266 -26.578 1 98 202 SER A CA 1
ATOM 1602 C C . SER A 1 202 ? 22.438 -20.844 -25.188 1 98 202 SER A C 1
ATOM 1604 O O . SER A 1 202 ? 23.109 -21.781 -24.781 1 98 202 SER A O 1
ATOM 1606 N N . LEU A 1 203 ? 21.453 -20.359 -24.5 1 97.69 203 LEU A N 1
ATOM 1607 C CA . LEU A 1 203 ? 21.141 -20.812 -23.156 1 97.69 203 LEU A CA 1
ATOM 1608 C C . LEU A 1 203 ? 20.062 -21.891 -23.172 1 97.69 203 LEU A C 1
ATOM 1610 O O . LEU A 1 203 ? 19.547 -22.281 -22.125 1 97.69 203 LEU A O 1
ATOM 1614 N N . GLY A 1 204 ? 19.625 -22.266 -24.391 1 97.06 204 GLY A N 1
ATOM 1615 C CA . GLY A 1 204 ? 18.75 -23.422 -24.5 1 97.06 204 GLY A CA 1
ATOM 1616 C C . GLY A 1 204 ? 17.281 -23.047 -24.547 1 97.06 204 GLY A C 1
ATOM 1617 O O . GLY A 1 204 ? 16.406 -23.906 -24.312 1 97.06 204 GLY A O 1
ATOM 1618 N N . PHE A 1 205 ? 16.953 -21.891 -24.828 1 98.25 205 PHE A N 1
ATOM 1619 C CA . PHE A 1 205 ? 15.555 -21.469 -24.828 1 98.25 205 PHE A CA 1
ATOM 1620 C C . PHE A 1 205 ? 14.859 -21.922 -26.109 1 98.25 205 PHE A C 1
ATOM 1622 O O . PHE A 1 205 ? 13.633 -21.891 -26.203 1 98.25 205 PHE A O 1
ATOM 1629 N N . GLY A 1 206 ? 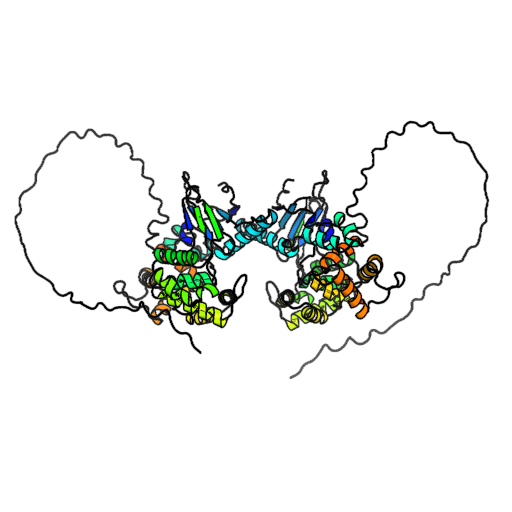15.672 -22.281 -27.188 1 97.62 206 GLY A N 1
ATOM 1630 C CA . GLY A 1 206 ? 15.07 -22.672 -28.453 1 97.62 206 GLY A CA 1
ATOM 1631 C C . GLY A 1 206 ? 14.281 -21.578 -29.109 1 97.62 206 GLY A C 1
ATOM 1632 O O . GLY A 1 206 ? 14.734 -20.438 -29.188 1 97.62 206 GLY A O 1
ATOM 1633 N N . TYR A 1 207 ? 13.148 -21.938 -29.703 1 97.12 207 TYR A N 1
ATOM 1634 C CA . TYR A 1 207 ? 12.328 -20.984 -30.453 1 97.12 207 TYR A CA 1
ATOM 1635 C C . TYR A 1 207 ? 11.766 -19.906 -29.531 1 97.12 207 TYR A C 1
ATOM 1637 O O . TYR A 1 207 ? 11.406 -18.812 -29.984 1 97.12 207 TYR A O 1
ATOM 1645 N N . ARG A 1 208 ? 11.703 -20.156 -28.25 1 98.06 208 ARG A N 1
ATOM 1646 C CA . ARG A 1 208 ? 11.156 -19.203 -27.281 1 98.06 208 ARG A CA 1
ATOM 1647 C C . ARG A 1 208 ? 12.023 -17.953 -27.188 1 98.06 208 ARG A C 1
ATOM 1649 O O . ARG A 1 208 ? 11.547 -16.891 -26.781 1 98.06 208 ARG A O 1
ATOM 1656 N N . ALA A 1 209 ? 13.289 -18.094 -27.516 1 98.5 209 ALA A N 1
ATOM 1657 C CA . ALA A 1 209 ? 14.234 -16.969 -27.453 1 98.5 209 ALA A CA 1
ATOM 1658 C C . ALA A 1 209 ? 13.727 -15.781 -28.25 1 98.5 209 ALA A C 1
ATOM 1660 O O . ALA A 1 209 ? 13.664 -14.656 -27.734 1 98.5 209 ALA A O 1
ATOM 1661 N N . GLY A 1 210 ? 13.352 -16.109 -29.422 1 98.38 210 GLY A N 1
ATOM 1662 C CA . GLY A 1 210 ? 12.82 -15.047 -30.266 1 98.38 210 GLY A CA 1
ATOM 1663 C C . GLY A 1 210 ? 11.516 -14.469 -29.766 1 98.38 210 GLY A C 1
ATOM 1664 O O . GLY A 1 210 ? 11.289 -13.258 -29.859 1 98.38 210 GLY A O 1
ATOM 1665 N N . TYR A 1 211 ? 10.672 -15.242 -29.219 1 98.62 211 TYR A N 1
ATOM 1666 C CA . TYR A 1 211 ? 9.391 -14.805 -28.688 1 98.62 211 TYR A CA 1
ATOM 1667 C C . TYR A 1 211 ? 9.586 -13.836 -27.531 1 98.62 211 TYR A C 1
ATOM 1669 O O . TYR A 1 211 ? 8.906 -12.805 -27.438 1 98.62 211 TYR A O 1
ATOM 1677 N N . ILE A 1 212 ? 10.516 -14.172 -26.641 1 98.81 212 ILE A N 1
ATOM 1678 C CA . ILE A 1 212 ? 10.773 -13.359 -25.469 1 98.81 212 ILE A CA 1
ATOM 1679 C C . ILE A 1 212 ? 11.266 -11.977 -25.891 1 98.81 212 ILE A C 1
ATOM 1681 O O . ILE A 1 212 ? 10.719 -10.953 -25.469 1 98.81 212 ILE A O 1
ATOM 1685 N N . GLN A 1 213 ? 12.227 -11.93 -26.734 1 98.75 213 GLN A N 1
ATOM 1686 C CA . GLN A 1 213 ? 12.805 -10.672 -27.188 1 98.75 213 GLN A CA 1
ATOM 1687 C C . GLN A 1 213 ? 11.773 -9.828 -27.938 1 98.75 213 GLN A C 1
ATOM 1689 O O . GLN A 1 213 ? 11.641 -8.633 -27.688 1 98.75 213 GLN A O 1
ATOM 1694 N N . LYS A 1 214 ? 11.062 -10.43 -28.828 1 98.69 214 LYS A N 1
ATOM 1695 C CA . LYS A 1 214 ? 10.086 -9.703 -29.641 1 98.69 214 LYS A CA 1
ATOM 1696 C C . LYS A 1 214 ? 8.938 -9.18 -28.781 1 98.69 214 LYS A C 1
ATOM 1698 O O . LYS A 1 214 ? 8.445 -8.07 -29 1 98.69 214 LYS A O 1
ATOM 1703 N N . THR A 1 215 ? 8.469 -9.984 -27.844 1 98.75 215 THR A N 1
ATOM 1704 C CA . THR A 1 215 ? 7.422 -9.547 -26.922 1 98.75 215 THR A CA 1
ATOM 1705 C C . THR A 1 215 ? 7.887 -8.344 -26.109 1 98.75 215 THR A C 1
ATOM 1707 O O . THR A 1 215 ? 7.16 -7.355 -25.984 1 98.75 215 THR A O 1
ATOM 1710 N N . ALA A 1 216 ? 9.078 -8.422 -25.562 1 98.62 216 ALA A N 1
ATOM 1711 C CA . ALA A 1 216 ? 9.633 -7.289 -24.828 1 98.62 216 ALA A CA 1
ATOM 1712 C C . ALA A 1 216 ? 9.711 -6.047 -25.719 1 98.62 216 ALA A C 1
ATOM 1714 O O . ALA A 1 216 ? 9.344 -4.949 -25.281 1 98.62 216 ALA A O 1
ATOM 1715 N N . GLN A 1 217 ? 10.125 -6.266 -26.953 1 98.38 217 GLN A N 1
ATOM 1716 C CA . GLN A 1 217 ? 10.25 -5.172 -27.906 1 98.38 217 GLN A CA 1
ATOM 1717 C C . GLN A 1 217 ? 8.891 -4.543 -28.203 1 98.38 217 GLN A C 1
ATOM 1719 O O . GLN A 1 217 ? 8.766 -3.316 -28.234 1 98.38 217 GLN A O 1
ATOM 1724 N N . ILE A 1 218 ? 7.93 -5.34 -28.406 1 98.44 218 ILE A N 1
ATOM 1725 C CA . ILE A 1 218 ? 6.578 -4.863 -28.688 1 98.44 218 ILE A CA 1
ATOM 1726 C C . ILE A 1 218 ? 6.09 -3.99 -27.531 1 98.44 218 ILE A C 1
ATOM 1728 O O . ILE A 1 218 ? 5.574 -2.893 -27.75 1 98.44 218 ILE A O 1
ATOM 1732 N N . LEU A 1 219 ? 6.305 -4.434 -26.328 1 98.25 219 LEU A N 1
ATOM 1733 C CA . LEU A 1 219 ? 5.824 -3.719 -25.141 1 98.25 219 LEU A CA 1
ATOM 1734 C C . LEU A 1 219 ? 6.582 -2.408 -24.953 1 98.25 219 LEU A C 1
ATOM 1736 O O . LEU A 1 219 ? 5.98 -1.374 -24.672 1 98.25 219 LEU A O 1
ATOM 1740 N N . VAL A 1 220 ? 7.855 -2.461 -25.156 1 97.75 220 VAL A N 1
ATOM 1741 C CA . VAL A 1 220 ? 8.68 -1.271 -24.984 1 97.75 220 VAL A CA 1
ATOM 1742 C C . VAL A 1 220 ? 8.336 -0.242 -26.062 1 97.75 220 VAL A C 1
ATOM 1744 O O . VAL A 1 220 ? 8.242 0.954 -25.766 1 97.75 220 VAL A O 1
ATOM 1747 N N . ASP A 1 221 ? 8.141 -0.702 -27.266 1 97.38 221 ASP A N 1
ATOM 1748 C CA . ASP A 1 221 ? 7.801 0.19 -28.359 1 97.38 221 ASP A CA 1
ATOM 1749 C C . ASP A 1 221 ? 6.441 0.849 -28.141 1 97.38 221 ASP A C 1
ATOM 1751 O O . ASP A 1 221 ? 6.262 2.027 -28.438 1 97.38 221 ASP A O 1
ATOM 1755 N N . ALA A 1 222 ? 5.582 0.133 -27.609 1 97.38 222 ALA A N 1
ATOM 1756 C CA . ALA A 1 222 ? 4.207 0.602 -27.469 1 97.38 222 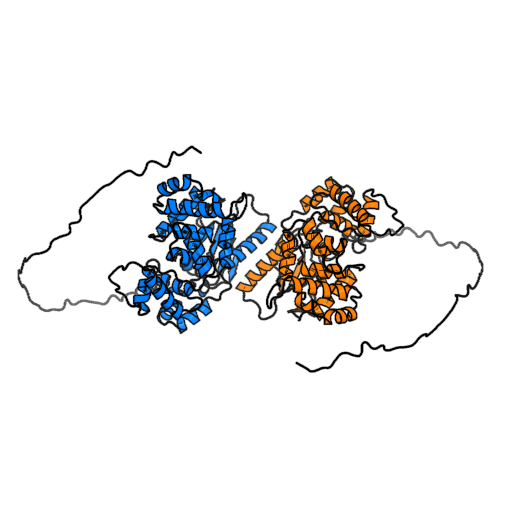ALA A CA 1
ATOM 1757 C C . ALA A 1 222 ? 4.066 1.531 -26.266 1 97.38 222 ALA A C 1
ATOM 1759 O O . ALA A 1 222 ? 3.295 2.49 -26.297 1 97.38 222 ALA A O 1
ATOM 1760 N N . HIS A 1 223 ? 4.797 1.228 -25.188 1 95.88 223 HIS A N 1
ATOM 1761 C CA . HIS A 1 223 ? 4.473 1.9 -23.938 1 95.88 223 HIS A CA 1
ATOM 1762 C C . HIS A 1 223 ? 5.664 2.699 -23.422 1 95.88 223 HIS A C 1
ATOM 1764 O O . HIS A 1 223 ? 5.508 3.572 -22.562 1 95.88 223 HIS A O 1
ATOM 1770 N N . GLY A 1 224 ? 6.758 2.393 -23.875 1 90.5 224 GLY A N 1
ATOM 1771 C CA . GLY A 1 224 ? 7.934 3.15 -23.469 1 90.5 224 GLY A CA 1
ATOM 1772 C C . GLY A 1 224 ? 8.695 2.51 -22.328 1 90.5 224 GLY A C 1
ATOM 1773 O O . GLY A 1 224 ? 8.406 1.377 -21.938 1 90.5 224 GLY A O 1
ATOM 1774 N N . THR A 1 225 ? 9.836 3.209 -21.984 1 86.75 225 THR A N 1
ATOM 1775 C CA . THR A 1 225 ? 10.703 2.758 -20.906 1 86.75 225 THR A CA 1
ATOM 1776 C C . THR A 1 225 ? 11.008 3.9 -19.938 1 86.75 225 THR A C 1
ATOM 1778 O O . THR A 1 225 ? 10.648 5.051 -20.203 1 86.75 225 THR A O 1
ATOM 1781 N N . THR A 1 226 ? 11.406 3.484 -18.75 1 86.31 226 THR A N 1
ATOM 1782 C CA . THR A 1 226 ? 11.922 4.465 -17.797 1 86.31 226 THR A CA 1
ATOM 1783 C C . THR A 1 226 ? 13.25 3.998 -17.219 1 86.31 226 THR A C 1
ATOM 1785 O O . THR A 1 226 ? 13.547 2.801 -17.203 1 86.31 226 THR A O 1
ATOM 1788 N N . GLU A 1 227 ? 14 4.961 -16.734 1 77.56 227 GLU A N 1
ATOM 1789 C CA . GLU A 1 227 ? 15.328 4.652 -16.234 1 77.56 227 GLU A CA 1
ATOM 1790 C C . GLU A 1 227 ? 15.258 4.02 -14.844 1 77.56 227 GLU A C 1
ATOM 1792 O O . GLU A 1 227 ? 16.125 3.232 -14.469 1 77.56 227 GLU A O 1
ATOM 1797 N N . ALA A 1 228 ? 14.305 4.445 -14.094 1 79.06 228 ALA A N 1
ATOM 1798 C CA . ALA A 1 228 ? 14.266 3.939 -12.727 1 79.06 228 ALA A CA 1
ATOM 1799 C C . ALA A 1 228 ? 12.852 3.488 -12.352 1 79.06 228 ALA A C 1
ATOM 1801 O O . ALA A 1 228 ? 11.867 4.098 -12.766 1 79.06 228 ALA A O 1
ATOM 1802 N N . GLY A 1 229 ? 12.953 2.291 -11.609 1 83.31 229 GLY A N 1
ATOM 1803 C CA . GLY A 1 229 ? 11.672 1.832 -11.102 1 83.31 229 GLY A CA 1
ATOM 1804 C C . GLY A 1 229 ? 10.914 0.963 -12.086 1 83.31 229 GLY A C 1
ATOM 1805 O O . GLY A 1 229 ? 11.516 0.339 -12.961 1 83.31 229 GLY A O 1
ATOM 1806 N N . ARG A 1 230 ? 9.672 0.826 -11.875 1 92.5 230 ARG A N 1
ATOM 1807 C CA . ARG A 1 230 ? 8.805 0.048 -12.758 1 92.5 230 ARG A CA 1
ATOM 1808 C C . ARG A 1 230 ? 8.617 0.747 -14.102 1 92.5 230 ARG A C 1
ATOM 1810 O O . ARG A 1 230 ? 8.328 1.944 -14.148 1 92.5 230 ARG A O 1
ATOM 1817 N N . GLU A 1 231 ? 8.789 -0.025 -15.172 1 95.56 231 GLU A N 1
ATOM 1818 C CA . GLU A 1 231 ? 8.68 0.538 -16.516 1 95.56 231 GLU A CA 1
ATOM 1819 C C . GLU A 1 231 ? 7.219 0.662 -16.938 1 95.56 231 GLU A C 1
ATOM 1821 O O . GLU A 1 231 ? 6.363 -0.094 -16.484 1 95.56 231 GLU A O 1
ATOM 1826 N N . PRO A 1 232 ? 6.953 1.618 -17.844 1 96.12 232 PRO A N 1
ATOM 1827 C CA . PRO A 1 232 ? 5.578 1.79 -18.328 1 96.12 232 PRO A CA 1
ATOM 1828 C C . PRO A 1 232 ? 4.988 0.502 -18.891 1 96.12 232 PRO A C 1
ATOM 1830 O O . PRO A 1 232 ? 3.785 0.262 -18.766 1 96.12 232 PRO A O 1
ATOM 1833 N N . SER A 1 233 ? 5.793 -0.302 -19.547 1 96.75 233 SER A N 1
ATOM 1834 C CA . SER A 1 233 ? 5.344 -1.593 -20.047 1 96.75 233 SER A CA 1
ATOM 1835 C C . SER A 1 233 ? 4.816 -2.479 -18.922 1 96.75 233 SER A C 1
ATOM 1837 O O . SER A 1 233 ? 3.791 -3.145 -19.078 1 96.75 233 SER A O 1
ATOM 1839 N N . GLU A 1 234 ? 5.535 -2.514 -17.875 1 97.5 234 GLU A N 1
ATOM 1840 C CA . GLU A 1 234 ? 5.117 -3.297 -16.719 1 97.5 234 GLU A CA 1
ATOM 1841 C C . GLU A 1 234 ? 3.807 -2.771 -16.141 1 97.5 234 GLU A C 1
ATOM 1843 O O . GLU A 1 234 ? 2.922 -3.551 -15.789 1 97.5 234 GLU A O 1
ATOM 1848 N N . LEU A 1 235 ? 3.736 -1.438 -16.094 1 96.75 235 LEU A N 1
ATOM 1849 C CA . LEU A 1 235 ? 2.535 -0.799 -15.562 1 96.75 235 LEU A CA 1
ATOM 1850 C C . LEU A 1 235 ? 1.333 -1.077 -16.453 1 96.75 235 LEU A C 1
ATOM 1852 O O . LEU A 1 235 ? 0.219 -1.271 -15.961 1 96.75 235 LEU A O 1
ATOM 1856 N N . TRP A 1 236 ? 1.558 -1.055 -17.688 1 97.75 236 TRP A N 1
ATOM 1857 C CA . TRP A 1 236 ? 0.477 -1.35 -18.625 1 97.75 236 TRP A CA 1
ATOM 1858 C C . TRP A 1 236 ? -0.031 -2.775 -18.438 1 97.75 236 TRP A C 1
ATOM 1860 O O . TRP A 1 236 ? -1.241 -3.006 -18.359 1 97.75 236 TRP A O 1
ATOM 1870 N N . LEU A 1 237 ? 0.847 -3.666 -18.359 1 98.19 237 LEU A N 1
ATOM 1871 C CA . LEU A 1 237 ? 0.45 -5.055 -18.156 1 98.19 237 LEU A CA 1
ATOM 1872 C C . LEU A 1 237 ? -0.379 -5.188 -16.875 1 98.19 237 LEU A C 1
ATOM 1874 O O . LEU A 1 237 ? -1.388 -5.898 -16.859 1 98.19 237 LEU A O 1
ATOM 1878 N N . GLU A 1 238 ? 0.087 -4.582 -15.867 1 98.19 238 GLU A N 1
ATOM 1879 C CA . GLU A 1 238 ? -0.636 -4.637 -14.602 1 98.19 238 GLU A CA 1
ATOM 1880 C C . GLU A 1 238 ? -2.031 -4.035 -14.734 1 98.19 238 GLU A C 1
ATOM 1882 O O . GLU A 1 238 ? -2.977 -4.496 -14.094 1 98.19 238 GLU A O 1
ATOM 1887 N N . SER A 1 239 ? -2.186 -3.014 -15.555 1 97.81 239 SER A N 1
ATOM 1888 C CA . SER A 1 239 ? -3.463 -2.33 -15.727 1 97.81 239 SER A CA 1
ATOM 1889 C C . SER A 1 239 ? -4.512 -3.262 -16.328 1 97.81 239 SER A C 1
ATOM 1891 O O . SER A 1 239 ? -5.711 -3.008 -16.219 1 97.81 239 SER A O 1
ATOM 1893 N N . LEU A 1 240 ? -4.102 -4.305 -16.875 1 98.56 240 LEU A N 1
ATOM 1894 C CA . LEU A 1 240 ? -5.02 -5.27 -17.469 1 98.56 240 LEU A CA 1
ATOM 1895 C C . LEU A 1 240 ? -5.84 -5.969 -16.391 1 98.56 240 LEU A C 1
ATOM 1897 O O . LEU A 1 240 ? -6.852 -6.609 -16.688 1 98.56 240 LEU A O 1
ATOM 1901 N N . ARG A 1 241 ? -5.422 -5.895 -15.156 1 98.5 241 ARG A N 1
ATOM 1902 C CA . ARG A 1 241 ? -6.203 -6.43 -14.047 1 98.5 241 ARG A CA 1
ATOM 1903 C C . ARG A 1 241 ? -7.594 -5.809 -14.008 1 98.5 241 ARG A C 1
ATOM 1905 O O . ARG A 1 241 ? -8.562 -6.465 -13.625 1 98.5 241 ARG A O 1
ATOM 1912 N N . GLY A 1 242 ? -7.668 -4.574 -14.438 1 96.81 242 GLY A N 1
ATOM 1913 C CA . GLY A 1 242 ? -8.914 -3.832 -14.336 1 96.81 242 GLY A CA 1
ATOM 1914 C C . GLY A 1 242 ? -9.742 -3.871 -15.602 1 96.81 242 GLY A C 1
ATOM 1915 O O . GLY A 1 242 ? -10.781 -3.215 -15.688 1 96.81 242 GLY A O 1
ATOM 1916 N N . VAL A 1 243 ? -9.344 -4.617 -16.516 1 96.88 243 VAL A N 1
ATOM 1917 C CA . VAL A 1 243 ? -10 -4.711 -17.812 1 96.88 243 VAL A CA 1
ATOM 1918 C C . VAL A 1 243 ? -10.797 -6.012 -17.906 1 96.88 243 VAL A C 1
ATOM 1920 O O . VAL A 1 243 ? -10.461 -6.992 -17.234 1 96.88 243 VAL A O 1
ATOM 1923 N N . ALA A 1 244 ? -11.797 -5.973 -18.688 1 97.81 244 ALA A N 1
ATOM 1924 C CA . ALA A 1 244 ? -12.609 -7.176 -18.859 1 97.81 244 ALA A CA 1
ATOM 1925 C C . ALA A 1 244 ? -11.758 -8.336 -19.391 1 97.81 244 ALA A C 1
ATOM 1927 O O . ALA A 1 244 ? -10.82 -8.125 -20.156 1 97.81 244 ALA A O 1
ATOM 1928 N N . THR A 1 245 ? -12.148 -9.539 -19.047 1 97.62 245 THR A N 1
ATOM 1929 C CA . THR A 1 245 ? -11.383 -10.742 -19.359 1 97.62 245 THR A CA 1
ATOM 1930 C C . THR A 1 245 ? -11.141 -10.859 -20.859 1 97.62 245 THR A C 1
ATOM 1932 O O . THR A 1 245 ? -10.008 -11.094 -21.297 1 97.62 245 THR A O 1
ATOM 1935 N N . ALA A 1 246 ? -12.203 -10.695 -21.641 1 97.69 246 ALA A N 1
ATOM 1936 C CA . ALA A 1 246 ? -12.102 -10.844 -23.094 1 97.69 246 ALA A CA 1
ATOM 1937 C C . ALA A 1 246 ? -11.133 -9.828 -23.688 1 97.69 246 ALA A C 1
ATOM 1939 O O . ALA A 1 246 ? -10.328 -10.156 -24.562 1 97.69 246 ALA A O 1
ATOM 1940 N N . ASP A 1 247 ? -11.164 -8.602 -23.203 1 98.5 247 ASP A N 1
ATOM 1941 C CA . ASP A 1 247 ? -10.305 -7.535 -23.703 1 98.5 247 ASP A CA 1
ATOM 1942 C C . ASP A 1 247 ? -8.852 -7.777 -23.312 1 98.5 247 ASP A C 1
ATOM 1944 O O . ASP A 1 247 ? -7.934 -7.574 -24.109 1 98.5 247 ASP A O 1
ATOM 1948 N N . ALA A 1 248 ? -8.672 -8.188 -22.062 1 98.69 248 ALA A N 1
ATOM 1949 C CA . ALA A 1 248 ? -7.32 -8.508 -21.609 1 98.69 248 ALA A CA 1
ATOM 1950 C C . ALA A 1 248 ? -6.723 -9.656 -22.406 1 98.69 248 ALA A C 1
ATOM 1952 O O . ALA A 1 248 ? -5.551 -9.609 -22.797 1 98.69 248 ALA A O 1
ATOM 1953 N N . ARG A 1 249 ? -7.496 -10.656 -22.688 1 98.19 249 ARG A N 1
ATOM 1954 C CA . ARG A 1 249 ? -7.059 -11.789 -23.484 1 98.19 249 ARG A CA 1
ATOM 1955 C C . ARG A 1 249 ? -6.625 -11.336 -24.875 1 98.19 249 ARG A C 1
ATOM 1957 O O . ARG A 1 249 ? -5.574 -11.75 -25.375 1 98.19 249 ARG A O 1
ATOM 1964 N N . ALA A 1 250 ? -7.438 -10.5 -25.469 1 98.5 250 ALA A N 1
ATOM 1965 C CA . ALA A 1 250 ? -7.141 -10.008 -26.812 1 98.5 250 ALA A CA 1
ATOM 1966 C C . ALA A 1 250 ? -5.805 -9.266 -26.844 1 98.5 250 ALA A C 1
ATOM 1968 O O . ALA A 1 250 ? -5.035 -9.398 -27.797 1 98.5 250 ALA A O 1
ATOM 1969 N N . GLU A 1 251 ? -5.539 -8.508 -25.828 1 98.62 251 GLU A N 1
ATOM 1970 C CA . GLU A 1 251 ? -4.273 -7.785 -25.75 1 98.62 251 GLU A CA 1
ATOM 1971 C C . GLU A 1 251 ? -3.094 -8.742 -25.641 1 98.62 251 GLU A C 1
ATOM 1973 O O . GLU A 1 251 ? -2.064 -8.547 -26.281 1 98.62 251 GLU A O 1
ATOM 1978 N N . LEU A 1 252 ? -3.25 -9.766 -24.828 1 98.69 252 LEU A N 1
ATOM 1979 C CA . LEU A 1 252 ? -2.174 -10.727 -24.625 1 98.69 252 LEU A CA 1
ATOM 1980 C C . LEU A 1 252 ? -1.891 -11.516 -25.891 1 98.69 252 LEU A C 1
ATOM 1982 O O . LEU A 1 252 ? -0.735 -11.812 -26.203 1 98.69 252 LEU A O 1
ATOM 1986 N N . LEU A 1 253 ? -2.918 -11.805 -26.656 1 98.38 253 LEU A N 1
ATOM 1987 C CA . LEU A 1 253 ? -2.801 -12.625 -27.859 1 98.38 253 LEU A CA 1
ATOM 1988 C C . LEU A 1 253 ? -2.027 -11.891 -28.938 1 98.38 253 LEU A C 1
ATOM 1990 O O . LEU A 1 253 ? -1.575 -12.5 -29.906 1 98.38 253 LEU A O 1
ATOM 1994 N N . LYS A 1 254 ? -1.855 -10.594 -28.797 1 98.31 254 LYS A N 1
ATOM 1995 C CA . LYS A 1 254 ? -1.082 -9.805 -29.75 1 98.31 254 LYS A CA 1
ATOM 1996 C C . LYS A 1 254 ? 0.416 -10.023 -29.547 1 98.31 254 LYS A C 1
ATOM 1998 O O . LYS A 1 254 ? 1.218 -9.656 -30.422 1 98.31 254 LYS A O 1
ATOM 2003 N N . LEU A 1 255 ? 0.794 -10.578 -28.516 1 98.5 255 LEU A N 1
ATOM 2004 C CA . LEU A 1 255 ? 2.205 -10.727 -28.172 1 98.5 255 LEU A CA 1
ATOM 2005 C C . LEU A 1 255 ? 2.768 -12.023 -28.75 1 98.5 255 LEU A C 1
ATOM 2007 O O . LEU A 1 255 ? 2.049 -13.016 -28.875 1 98.5 255 LEU A O 1
ATOM 2011 N N . MET A 1 256 ? 3.996 -12.016 -29.031 1 97.94 256 MET A N 1
ATOM 2012 C CA . MET A 1 256 ? 4.637 -13.164 -29.672 1 97.94 256 MET A CA 1
ATOM 2013 C C . MET A 1 256 ? 4.785 -14.32 -28.688 1 97.94 256 MET A C 1
ATOM 2015 O O . MET A 1 256 ? 5.285 -14.141 -27.578 1 97.94 256 MET A O 1
ATOM 2019 N N . GLY A 1 257 ? 4.395 -15.453 -29.141 1 97.31 257 GLY A N 1
ATOM 2020 C CA . GLY A 1 257 ? 4.543 -16.641 -28.312 1 97.31 257 GLY A CA 1
ATOM 2021 C C . GLY A 1 257 ? 3.402 -16.844 -27.328 1 97.31 257 GLY A C 1
ATOM 2022 O O . GLY A 1 257 ? 3.455 -17.734 -26.484 1 97.31 257 GLY A O 1
ATOM 2023 N N . VAL A 1 258 ? 2.41 -16.016 -27.453 1 98.25 258 VAL A N 1
ATOM 2024 C CA . VAL A 1 258 ? 1.279 -16.094 -26.547 1 98.25 258 VAL A CA 1
ATOM 2025 C C . VAL A 1 258 ? 0.06 -16.656 -27.281 1 98.25 258 VAL A C 1
ATOM 2027 O O . VAL A 1 258 ? -0.679 -15.906 -27.922 1 98.25 258 VAL A O 1
ATOM 2030 N N . GLY A 1 259 ? -0.095 -17.969 -27.125 1 95.94 259 GLY A N 1
ATOM 2031 C CA . GLY A 1 259 ? -1.34 -18.578 -27.562 1 95.94 259 GLY A CA 1
ATOM 2032 C C . GLY A 1 259 ? -2.418 -18.547 -26.484 1 95.94 259 GLY A C 1
ATOM 2033 O O . GLY A 1 259 ? -2.207 -18.016 -25.406 1 95.94 259 GLY A O 1
ATOM 2034 N N . ARG A 1 260 ? -3.492 -19.203 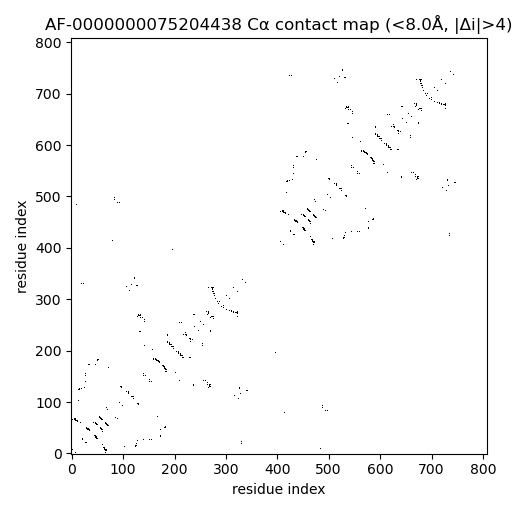-26.766 1 95.44 260 ARG A N 1
ATOM 2035 C CA . ARG A 1 260 ? -4.66 -19.156 -25.891 1 95.44 260 ARG A CA 1
ATOM 2036 C C . ARG A 1 260 ? -4.332 -19.703 -24.516 1 95.44 260 ARG A C 1
ATOM 2038 O O . ARG A 1 260 ? -4.68 -19.094 -23.5 1 95.44 260 ARG A O 1
ATOM 2045 N N . LYS A 1 261 ? -3.68 -20.797 -24.406 1 95.06 261 LYS A N 1
ATOM 2046 C CA . LYS A 1 261 ? -3.334 -21.406 -23.125 1 95.06 261 LYS A CA 1
ATOM 2047 C C . LYS A 1 261 ? -2.434 -20.484 -22.297 1 95.06 261 LYS A C 1
ATOM 2049 O O . LYS A 1 261 ? -2.676 -20.266 -21.109 1 95.06 261 LYS A O 1
ATOM 2054 N N . VAL A 1 262 ? -1.424 -19.969 -22.953 1 97.19 262 VAL A N 1
ATOM 2055 C CA . VAL A 1 262 ? -0.493 -19.078 -22.281 1 97.19 262 VAL A CA 1
ATOM 2056 C C . VAL A 1 262 ? -1.228 -17.812 -21.828 1 97.19 262 VAL A C 1
ATOM 2058 O O . VAL A 1 262 ? -1.052 -17.359 -20.688 1 97.19 262 VAL A O 1
ATOM 2061 N N . ALA A 1 263 ? -2.078 -17.281 -22.656 1 98.31 263 ALA A N 1
ATOM 2062 C CA . ALA A 1 263 ? -2.871 -16.125 -22.297 1 98.31 263 ALA A CA 1
ATOM 2063 C C . ALA A 1 263 ? -3.725 -16.406 -21.062 1 98.31 263 ALA A C 1
ATOM 2065 O O . ALA A 1 263 ? -3.773 -15.594 -20.125 1 98.31 263 ALA A O 1
ATOM 2066 N N . ASP A 1 264 ? -4.332 -17.5 -21.031 1 97.94 264 ASP A N 1
ATOM 2067 C CA . ASP A 1 264 ? -5.227 -17.844 -19.938 1 97.94 264 ASP A CA 1
ATOM 2068 C C . ASP A 1 264 ? -4.445 -18.094 -18.641 1 97.94 264 ASP A C 1
ATOM 2070 O O . ASP A 1 264 ? -4.93 -17.781 -17.547 1 97.94 264 ASP A O 1
ATOM 2074 N N . CYS A 1 265 ? -3.25 -18.641 -18.766 1 98 265 CYS A N 1
ATOM 2075 C CA . CYS A 1 265 ? -2.395 -18.766 -17.594 1 98 265 CYS A CA 1
ATOM 2076 C C . CYS A 1 265 ? -2.086 -17.406 -16.984 1 98 265 CYS A C 1
ATOM 2078 O O . CYS A 1 265 ? -2.184 -17.219 -15.773 1 98 265 CYS A O 1
ATOM 2080 N N . ILE A 1 266 ? -1.775 -16.438 -17.828 1 98.69 266 ILE A N 1
ATOM 2081 C CA . ILE A 1 266 ? -1.445 -15.102 -17.359 1 98.69 266 ILE A CA 1
ATOM 2082 C C . ILE A 1 266 ? -2.682 -14.445 -16.75 1 98.69 266 ILE A C 1
ATOM 2084 O O . ILE A 1 266 ? -2.605 -13.828 -15.695 1 98.69 266 ILE A O 1
ATOM 2088 N N . LEU A 1 267 ? -3.816 -14.586 -17.453 1 98.69 267 LEU A N 1
ATOM 2089 C CA . LEU A 1 267 ? -5.07 -14.031 -16.953 1 98.69 267 LEU A CA 1
ATOM 2090 C C . LEU A 1 267 ? -5.379 -14.57 -15.555 1 98.69 267 LEU A C 1
ATOM 2092 O O . LEU A 1 267 ? -5.781 -13.805 -14.664 1 98.69 267 LEU A O 1
ATOM 2096 N N . LEU A 1 268 ? -5.148 -15.805 -15.328 1 98.5 268 LEU A N 1
ATOM 2097 C CA . LEU A 1 268 ? -5.516 -16.469 -14.086 1 98.5 268 LEU A CA 1
ATOM 2098 C C . LEU A 1 268 ? -4.5 -16.172 -12.984 1 98.5 268 LEU A C 1
ATOM 2100 O O . LEU A 1 268 ? -4.883 -15.867 -11.852 1 98.5 268 LEU A O 1
ATOM 2104 N N . MET A 1 269 ? -3.232 -16.219 -13.336 1 98.62 269 MET A N 1
ATOM 2105 C CA . MET A 1 269 ? -2.199 -16.266 -12.305 1 98.62 269 MET A CA 1
ATOM 2106 C C . MET A 1 269 ? -1.566 -14.898 -12.086 1 98.62 269 MET A C 1
ATOM 2108 O O . MET A 1 269 ? -0.63 -14.766 -11.297 1 98.62 269 MET A O 1
ATOM 2112 N N . SER A 1 270 ? -2.098 -13.805 -12.82 1 98.56 270 SER A N 1
ATOM 2113 C CA . SER A 1 270 ? -1.494 -12.492 -12.617 1 98.56 270 SER A CA 1
ATOM 2114 C C . SER A 1 270 ? -2.521 -11.375 -12.797 1 98.56 270 SER A C 1
ATOM 2116 O O . SER A 1 270 ? -2.32 -10.258 -12.32 1 98.56 270 SER A O 1
ATOM 2118 N N . LEU A 1 271 ? -3.646 -11.688 -13.43 1 98.69 271 LEU A N 1
ATOM 2119 C CA . LEU A 1 271 ? -4.488 -10.57 -13.844 1 98.69 271 LEU A CA 1
ATOM 2120 C C . LEU A 1 271 ? -5.879 -10.68 -13.219 1 98.69 271 LEU A C 1
ATOM 2122 O O . LEU A 1 271 ? -6.844 -10.125 -13.75 1 98.69 271 LEU A O 1
ATOM 2126 N N . ASP A 1 272 ? -6.008 -11.469 -12.188 1 98.19 272 ASP A N 1
ATOM 2127 C CA . ASP A 1 272 ? -7.172 -11.5 -11.305 1 98.19 272 ASP A CA 1
ATOM 2128 C C . ASP A 1 272 ? -8.383 -12.094 -12.016 1 98.19 272 ASP A C 1
ATOM 2130 O O . ASP A 1 272 ? -9.531 -11.758 -11.695 1 98.19 272 ASP A O 1
ATOM 2134 N N . LYS A 1 273 ? -8.172 -12.859 -13.094 1 98.25 273 LYS A N 1
ATOM 2135 C CA . LYS A 1 273 ? -9.297 -13.508 -13.766 1 98.25 273 LYS A CA 1
ATOM 2136 C C . LYS A 1 273 ? -9.539 -14.906 -13.211 1 98.25 273 LYS A C 1
ATOM 2138 O O . LYS A 1 273 ? -9.203 -15.898 -13.859 1 98.25 273 LYS A O 1
ATOM 2143 N N . LYS A 1 274 ? -10.203 -14.938 -12.102 1 97.94 274 LYS A N 1
ATOM 2144 C CA . LYS A 1 274 ? -10.312 -16.109 -11.242 1 97.94 274 LYS A CA 1
ATOM 2145 C C . LYS A 1 274 ? -11.133 -17.203 -11.906 1 97.94 274 LYS A C 1
ATOM 2147 O O . LYS A 1 274 ? -11.07 -18.375 -11.5 1 97.94 274 LYS A O 1
ATOM 2152 N N . GLU A 1 275 ? -11.898 -16.906 -12.906 1 96.25 275 GLU A N 1
ATOM 2153 C CA . GLU A 1 275 ? -12.789 -17.859 -13.562 1 96.25 275 GLU A CA 1
ATOM 2154 C C . GLU A 1 275 ? -12.086 -18.578 -14.711 1 96.25 275 GLU A C 1
ATOM 2156 O O . GLU A 1 275 ? -12.578 -19.594 -15.203 1 96.25 275 GLU A O 1
ATOM 2161 N N . VAL A 1 276 ? -10.992 -18.109 -15.141 1 97.25 276 VAL A N 1
ATOM 2162 C CA . VAL A 1 276 ? -10.336 -18.578 -16.359 1 97.25 276 VAL A CA 1
ATOM 2163 C C . VAL A 1 276 ? -9.633 -19.906 -16.078 1 97.25 276 VAL A C 1
ATOM 2165 O O . VAL A 1 276 ? -8.961 -20.047 -15.062 1 97.25 276 VAL A O 1
ATOM 2168 N N . ILE A 1 277 ? -9.773 -20.844 -17.031 1 97 277 ILE A N 1
ATOM 2169 C CA . ILE A 1 277 ? -9.141 -22.141 -16.938 1 97 277 ILE A CA 1
ATOM 2170 C C . ILE A 1 277 ? -8.211 -22.359 -18.141 1 97 277 ILE A C 1
ATOM 2172 O O . ILE A 1 277 ? -8.672 -22.516 -19.266 1 97 277 ILE A O 1
ATOM 2176 N N . PRO A 1 278 ? -6.938 -22.359 -17.891 1 96.31 278 PRO A N 1
ATOM 2177 C CA . PRO A 1 278 ? -6.055 -22.781 -18.984 1 96.31 278 PRO A CA 1
ATOM 2178 C C . PRO A 1 278 ? -6.219 -24.25 -19.344 1 96.31 278 PRO A C 1
ATOM 2180 O O . PRO A 1 278 ? -6.059 -25.125 -18.469 1 96.31 278 PRO A O 1
ATOM 2183 N N . VAL A 1 279 ? -6.5 -24.531 -20.594 1 92.94 279 VAL A N 1
ATOM 2184 C CA . VAL A 1 279 ? -6.797 -25.906 -21.016 1 92.94 279 VAL A CA 1
ATOM 2185 C C . VAL A 1 279 ? -5.641 -26.453 -21.859 1 92.94 279 VAL A C 1
ATOM 2187 O O . VAL A 1 279 ? -5.363 -25.938 -22.938 1 92.94 279 VAL A O 1
ATOM 2190 N N . ASP A 1 280 ? -4.934 -27.359 -21.234 1 87.38 280 ASP A N 1
ATOM 2191 C CA . ASP A 1 280 ? -3.957 -28.125 -22 1 87.38 280 ASP A CA 1
ATOM 2192 C C . ASP A 1 280 ? -4.383 -29.578 -22.141 1 87.38 280 ASP A C 1
ATOM 2194 O O . ASP A 1 280 ? -5.547 -29.922 -21.906 1 87.38 280 ASP A O 1
ATOM 2198 N N . THR A 1 281 ? -3.451 -30.406 -22.641 1 81.62 281 THR A N 1
ATOM 2199 C CA . THR A 1 281 ? -3.777 -31.812 -22.859 1 81.62 281 THR A CA 1
ATOM 2200 C C . THR A 1 281 ? -4.125 -32.5 -21.547 1 81.62 281 THR A C 1
ATOM 2202 O O . THR A 1 281 ? -5.039 -33.344 -21.5 1 81.62 281 THR A O 1
ATOM 2205 N N . HIS A 1 282 ? -3.436 -32.062 -20.516 1 83.62 282 HIS A N 1
ATOM 2206 C CA . HIS A 1 282 ? -3.695 -32.656 -19.203 1 83.62 282 HIS A CA 1
ATOM 2207 C C . HIS A 1 282 ? -5.098 -32.312 -18.719 1 83.62 282 HIS A C 1
ATOM 2209 O O . HIS A 1 282 ? -5.82 -33.188 -18.234 1 83.62 282 HIS A O 1
ATOM 2215 N N . VAL A 1 283 ? -5.512 -31.125 -18.812 1 90 283 VAL A N 1
ATOM 2216 C CA . VAL A 1 283 ? -6.82 -30.656 -18.359 1 90 283 VAL A CA 1
ATOM 2217 C C . VAL A 1 283 ? -7.918 -31.312 -19.203 1 90 283 VAL A C 1
ATOM 2219 O O . VAL A 1 283 ? -8.977 -31.672 -18.672 1 90 283 VAL A O 1
ATOM 2222 N N . HIS A 1 284 ? -7.578 -31.453 -20.469 1 89.44 284 HIS A N 1
ATOM 2223 C CA . HIS A 1 284 ? -8.5 -32.156 -21.344 1 89.44 284 HIS A CA 1
ATOM 2224 C C . HIS A 1 284 ? -8.727 -33.594 -20.859 1 89.44 284 HIS A C 1
ATOM 2226 O O . HIS A 1 284 ? -9.859 -34.062 -20.812 1 89.44 284 HIS A O 1
ATOM 2232 N N . GLN A 1 285 ? -7.715 -34.25 -20.484 1 87.38 285 GLN A N 1
ATOM 2233 C CA . GLN A 1 285 ? -7.809 -35.594 -19.984 1 87.38 285 GLN A CA 1
ATOM 2234 C C . GLN A 1 285 ? -8.609 -35.656 -18.688 1 87.38 285 GLN A C 1
ATOM 2236 O O . GLN A 1 285 ? -9.391 -36.594 -18.469 1 87.38 285 GLN A O 1
ATOM 2241 N N . ILE A 1 286 ? -8.406 -34.656 -17.844 1 88.06 286 ILE A N 1
ATOM 2242 C CA . ILE A 1 286 ? -9.172 -34.594 -16.609 1 88.06 286 ILE A CA 1
ATOM 2243 C C . ILE A 1 286 ? -10.656 -34.438 -16.922 1 88.06 286 ILE A C 1
ATOM 2245 O O . ILE A 1 286 ? -11.5 -35.062 -16.297 1 88.06 286 ILE A O 1
ATOM 2249 N N . ALA A 1 287 ? -10.945 -33.656 -17.875 1 91.19 287 ALA A N 1
ATOM 2250 C CA . ALA A 1 287 ? -12.328 -33.438 -18.281 1 91.19 287 ALA A CA 1
ATOM 2251 C C . ALA A 1 287 ? -12.961 -34.75 -18.797 1 91.19 287 ALA A C 1
ATOM 2253 O O . ALA A 1 287 ? -14.117 -35.031 -18.5 1 91.19 287 ALA A O 1
ATOM 2254 N N . ILE A 1 288 ? -12.195 -35.5 -19.5 1 90.12 288 ILE A N 1
ATOM 2255 C CA . ILE A 1 288 ? -12.688 -36.75 -20.062 1 90.12 288 ILE A CA 1
ATOM 2256 C C . ILE A 1 288 ? -12.859 -37.781 -18.953 1 90.12 288 ILE A C 1
ATOM 2258 O O . ILE A 1 288 ? -13.922 -38.375 -18.828 1 90.12 288 ILE A O 1
ATOM 2262 N N . LYS A 1 289 ? -11.922 -37.906 -18.172 1 88.56 289 LYS A N 1
ATOM 2263 C CA . LYS A 1 289 ? -11.867 -38.938 -17.156 1 88.56 289 LYS A CA 1
ATOM 2264 C C . LYS A 1 289 ? -12.922 -38.688 -16.062 1 88.56 289 LYS A C 1
ATOM 2266 O O . LYS A 1 289 ? -13.555 -39.656 -15.594 1 88.56 289 LYS A O 1
ATOM 2271 N N . HIS A 1 290 ? -13.094 -37.438 -15.773 1 91.5 290 HIS A N 1
ATOM 2272 C CA . HIS A 1 290 ? -13.844 -37.188 -14.547 1 91.5 290 HIS A CA 1
ATOM 2273 C C . HIS A 1 290 ? -15.148 -36.438 -14.828 1 91.5 290 HIS A C 1
ATOM 2275 O O . HIS A 1 290 ? -16.062 -36.469 -14 1 91.5 290 HIS A O 1
ATOM 2281 N N . TYR A 1 291 ? -15.336 -35.844 -15.961 1 92.19 291 TYR A N 1
ATOM 2282 C CA . TYR A 1 291 ? -16.469 -34.938 -16.094 1 92.19 291 TYR A CA 1
ATOM 2283 C C . TYR A 1 291 ? -17.281 -35.281 -17.344 1 92.19 291 TYR A C 1
ATOM 2285 O O . TYR A 1 291 ? -18 -34.406 -17.875 1 92.19 291 TYR A O 1
ATOM 2293 N N . GLY A 1 292 ? -17.016 -36.438 -17.875 1 87.31 292 GLY A N 1
ATOM 2294 C CA . GLY A 1 292 ? -17.859 -36.969 -18.938 1 87.31 292 GLY A CA 1
ATOM 2295 C C . GLY A 1 292 ? -17.672 -36.25 -20.266 1 87.31 292 GLY A C 1
ATOM 2296 O O . GLY A 1 292 ? -18.578 -36.219 -21.094 1 87.31 292 GLY A O 1
ATOM 2297 N N . PHE A 1 293 ? -16.641 -35.562 -20.344 1 86.44 293 PHE A N 1
ATOM 2298 C CA . PHE A 1 293 ? -16.391 -34.906 -21.609 1 86.44 293 PHE A CA 1
ATOM 2299 C C . PHE A 1 293 ? -16.109 -35.938 -22.703 1 86.44 293 PHE A C 1
ATOM 2301 O O . PHE A 1 293 ? -15.438 -36.938 -22.469 1 86.44 293 PHE A O 1
ATOM 2308 N N . LYS A 1 294 ? -16.781 -35.719 -23.859 1 79.69 294 LYS A N 1
ATOM 2309 C CA . LYS A 1 294 ? -16.641 -36.656 -24.969 1 79.69 294 LYS A CA 1
ATOM 2310 C C . LYS A 1 294 ? -15.234 -36.594 -25.578 1 79.69 294 LYS A C 1
ATOM 2312 O O . LYS A 1 294 ? -14.711 -35.5 -25.812 1 79.69 294 LYS A O 1
ATOM 2317 N N . GLY A 1 295 ? -14.562 -37.656 -25.703 1 71.94 295 GLY A N 1
ATOM 2318 C CA . GLY A 1 295 ? -13.258 -37.719 -26.344 1 71.94 295 GLY A CA 1
ATOM 2319 C C . GLY A 1 295 ? -12.516 -39 -26.078 1 71.94 295 GLY A C 1
ATOM 2320 O O . GLY A 1 295 ? -12.961 -39.812 -25.25 1 71.94 295 GLY A O 1
ATOM 2321 N N . SER A 1 296 ? -11.555 -39.406 -26.984 1 65.62 296 SER A N 1
ATOM 2322 C CA . SER A 1 296 ? -10.742 -40.594 -26.812 1 65.62 296 SER A CA 1
ATOM 2323 C C . SER A 1 296 ? -9.57 -40.344 -25.875 1 65.62 296 SER A C 1
ATOM 2325 O O . SER A 1 296 ? -8.914 -39.312 -25.969 1 65.62 296 SER A O 1
ATOM 2327 N N . LEU A 1 297 ? -9.406 -41.156 -24.828 1 64.62 297 LEU A N 1
ATOM 2328 C CA . LEU A 1 297 ? -8.266 -41.062 -23.938 1 64.62 297 LEU A CA 1
ATOM 2329 C C . LEU A 1 297 ? -6.973 -41.438 -24.656 1 64.62 297 LEU A C 1
ATOM 2331 O O . LEU A 1 297 ? -5.883 -41.062 -24.234 1 64.62 297 LEU A O 1
ATOM 2335 N N . LYS A 1 298 ? -6.973 -42.406 -25.656 1 59.41 298 LYS A N 1
ATOM 2336 C CA . LYS A 1 298 ? -5.789 -43 -26.281 1 59.41 298 LYS A CA 1
ATOM 2337 C C . LYS A 1 298 ? -5.117 -42.031 -27.234 1 59.41 298 LYS A C 1
ATOM 2339 O O . LYS A 1 298 ? -3.896 -42.031 -27.406 1 59.41 298 LYS A O 1
ATOM 2344 N N . GLY A 1 299 ? -5.941 -41.094 -27.891 1 55.56 299 GLY A N 1
ATOM 2345 C CA . GLY A 1 299 ? -5.297 -40.344 -28.969 1 55.56 299 GLY A CA 1
ATOM 2346 C C . GLY A 1 299 ? -5.164 -38.875 -28.672 1 55.56 299 GLY A C 1
ATOM 2347 O O . GLY A 1 299 ? -5.957 -38.312 -27.922 1 55.56 299 GLY A O 1
ATOM 2348 N N . LYS A 1 300 ? -3.781 -38.406 -28.625 1 59.97 300 LYS A N 1
ATOM 2349 C CA . LYS A 1 300 ? -3.479 -37 -28.516 1 59.97 300 LYS A CA 1
ATOM 2350 C C . LYS A 1 300 ? -4.207 -36.188 -29.578 1 59.97 300 LYS A C 1
ATOM 2352 O O . LYS A 1 300 ? -3.896 -36.312 -30.766 1 59.97 300 LYS A O 1
ATOM 2357 N N . SER A 1 301 ? -5.453 -35.844 -29.438 1 63.41 301 SER A N 1
ATOM 2358 C CA . SER A 1 301 ? -6.09 -34.969 -30.391 1 63.41 301 SER A CA 1
ATOM 2359 C C . SER A 1 301 ? -5.613 -33.531 -30.219 1 63.41 301 SER A C 1
ATOM 2361 O O . SER A 1 301 ? -5.441 -33.062 -29.094 1 63.41 301 SER A O 1
ATOM 2363 N N . PRO A 1 302 ? -5.195 -32.906 -31.391 1 74.69 302 PRO A N 1
ATOM 2364 C CA . PRO A 1 302 ? -4.785 -31.516 -31.297 1 74.69 302 PRO A CA 1
ATOM 2365 C C . PRO A 1 302 ? -5.867 -30.625 -30.672 1 74.69 302 PRO A C 1
ATOM 2367 O O . PRO A 1 302 ? -7.059 -30.859 -30.906 1 74.69 302 PRO A O 1
ATOM 2370 N N . MET A 1 303 ? -5.453 -29.75 -29.812 1 81.75 303 MET A N 1
ATOM 2371 C CA . MET A 1 303 ? -6.367 -28.828 -29.141 1 81.75 303 MET A CA 1
ATOM 2372 C C . MET A 1 303 ? -6.871 -27.766 -30.125 1 81.75 303 MET A C 1
ATOM 2374 O O . MET A 1 303 ? -6.113 -26.891 -30.547 1 81.75 303 MET A O 1
ATOM 2378 N N . THR A 1 304 ? -8.117 -27.875 -30.547 1 85.62 304 THR A N 1
ATOM 2379 C CA . THR A 1 304 ? -8.742 -26.859 -31.375 1 85.62 304 THR A CA 1
ATOM 2380 C C . THR A 1 304 ? -9.391 -25.781 -30.531 1 85.62 304 THR A C 1
ATOM 2382 O O . THR A 1 304 ? -9.688 -26 -29.359 1 85.62 304 THR A O 1
ATOM 2385 N N . PRO A 1 305 ? -9.539 -24.578 -31.141 1 89.69 305 PRO A N 1
ATOM 2386 C CA . PRO A 1 305 ? -10.203 -23.516 -30.391 1 89.69 305 PRO A CA 1
ATOM 2387 C C . PRO A 1 305 ? -11.578 -23.922 -29.859 1 89.69 305 PRO A C 1
ATOM 2389 O O . PRO A 1 305 ? -11.945 -23.562 -28.734 1 89.69 305 PRO A O 1
ATOM 2392 N N . LYS A 1 306 ? -12.266 -24.641 -30.688 1 89.56 306 LYS A N 1
ATOM 2393 C CA . LYS A 1 306 ? -13.586 -25.094 -30.25 1 89.56 306 LYS A CA 1
ATOM 2394 C C . LYS A 1 306 ? -13.484 -26.047 -29.078 1 89.56 306 LYS A C 1
ATOM 2396 O O . LYS A 1 306 ? -14.234 -25.938 -28.109 1 89.56 306 LYS A O 1
ATOM 2401 N N . LEU A 1 307 ? -12.594 -27.047 -29.203 1 89.12 307 LEU A N 1
ATOM 2402 C CA . LEU A 1 307 ? -12.391 -27.984 -28.125 1 89.12 307 LEU A CA 1
ATOM 2403 C C . LEU A 1 307 ? -11.984 -27.266 -26.844 1 89.12 307 LEU A C 1
ATOM 2405 O O . LEU A 1 307 ? -12.477 -27.578 -25.75 1 89.12 307 LEU A O 1
ATOM 2409 N N . TYR A 1 308 ? -11.133 -26.328 -27.016 1 93.06 308 TYR A N 1
ATOM 2410 C CA . TYR A 1 308 ? -10.68 -25.516 -25.891 1 93.06 308 TYR A CA 1
ATOM 2411 C C . TYR A 1 308 ? -11.859 -24.859 -25.188 1 93.06 308 TYR A C 1
ATOM 2413 O O . TYR A 1 308 ? -11.992 -24.953 -23.953 1 93.06 308 TYR A O 1
ATOM 2421 N N . GLU A 1 309 ? -12.711 -24.266 -25.906 1 92.12 309 GLU A N 1
ATOM 2422 C CA . GLU A 1 309 ? -13.859 -23.547 -25.359 1 92.12 309 GLU A CA 1
ATOM 2423 C C . GLU A 1 309 ? -14.852 -24.5 -24.719 1 92.12 309 GLU A C 1
ATOM 2425 O O . GLU A 1 309 ? -15.477 -24.172 -23.719 1 92.12 309 GLU A O 1
ATOM 2430 N N . ASP A 1 310 ? -15 -25.641 -25.328 1 92.06 310 ASP A N 1
ATOM 2431 C CA . ASP A 1 310 ? -15.938 -26.625 -24.797 1 92.06 310 ASP A CA 1
ATOM 2432 C C . ASP A 1 310 ? -15.484 -27.125 -23.438 1 92.06 310 ASP A C 1
ATOM 2434 O O . ASP A 1 310 ? -16.297 -27.234 -22.516 1 92.06 310 ASP A O 1
ATOM 2438 N N . VAL A 1 311 ? -14.242 -27.438 -23.359 1 92.31 311 VAL A N 1
ATOM 2439 C CA . VAL A 1 311 ? -13.695 -27.922 -22.094 1 92.31 311 VAL A CA 1
ATOM 2440 C C . VAL A 1 311 ? -13.797 -26.828 -21.031 1 92.31 311 VAL A C 1
ATOM 2442 O O . VAL A 1 311 ? -14.211 -27.078 -19.906 1 92.31 311 VAL A O 1
ATOM 2445 N N . ASN A 1 312 ? -13.43 -25.656 -21.422 1 92.75 312 ASN A N 1
ATOM 2446 C CA . ASN A 1 312 ? -13.492 -24.516 -20.516 1 92.75 312 ASN A CA 1
ATOM 2447 C C . ASN A 1 312 ? -14.906 -24.297 -19.984 1 92.75 312 ASN A C 1
ATOM 2449 O O . ASN A 1 312 ? -15.102 -24.219 -18.766 1 92.75 312 ASN A O 1
ATOM 2453 N N . SER A 1 313 ? -15.828 -24.266 -20.859 1 91.81 313 SER A N 1
ATOM 2454 C CA . SER A 1 313 ? -17.219 -24.031 -20.469 1 91.81 313 SER A CA 1
ATOM 2455 C C . SER A 1 313 ? -17.719 -25.125 -19.531 1 91.81 313 SER A C 1
ATOM 2457 O O . SER A 1 313 ? -18.422 -24.828 -18.562 1 91.81 313 SER A O 1
ATOM 2459 N N . LYS A 1 314 ? -17.406 -26.297 -19.859 1 92.62 314 LYS A N 1
ATOM 2460 C CA . LYS A 1 314 ? -17.828 -27.438 -19.047 1 92.62 314 LYS A CA 1
ATOM 2461 C C . LYS A 1 314 ? -17.328 -27.297 -17.609 1 92.62 314 LYS A C 1
ATOM 2463 O O . LYS A 1 314 ? -18.078 -27.469 -16.656 1 92.62 314 LYS A O 1
ATOM 2468 N N . LEU A 1 315 ? -16.141 -27 -17.469 1 94.25 315 LEU A N 1
ATOM 2469 C CA . LEU A 1 315 ? -15.516 -26.953 -16.156 1 94.25 315 LEU A CA 1
ATOM 2470 C C . LEU A 1 315 ? -15.961 -25.719 -15.383 1 94.25 315 LEU A C 1
ATOM 2472 O O . LEU A 1 315 ? -16.141 -25.766 -14.164 1 94.25 315 LEU A O 1
ATOM 2476 N N . VAL A 1 316 ? -16.156 -24.609 -16.047 1 94.69 316 VAL A N 1
ATOM 2477 C CA . VAL A 1 316 ? -16.672 -23.406 -15.43 1 94.69 316 VAL A CA 1
ATOM 2478 C C . VAL A 1 316 ? -18.078 -23.656 -14.898 1 94.69 316 VAL A C 1
ATOM 2480 O O . VAL A 1 316 ? -18.453 -23.172 -13.82 1 94.69 316 VAL A O 1
ATOM 2483 N N . ASP A 1 317 ? -18.797 -24.375 -15.625 1 94.06 317 ASP A N 1
ATOM 2484 C CA . ASP A 1 317 ? -20.156 -24.719 -15.203 1 94.06 317 ASP A CA 1
ATOM 2485 C C . ASP A 1 317 ? -20.125 -25.531 -13.906 1 94.06 317 ASP A C 1
ATOM 2487 O O . ASP A 1 317 ? -21.031 -25.438 -13.086 1 94.06 317 ASP A O 1
ATOM 2491 N N . VAL A 1 318 ? -19.156 -26.281 -13.781 1 94.31 318 VAL A N 1
ATOM 2492 C CA . VAL A 1 318 ? -19.031 -27.141 -12.609 1 94.31 318 VAL A CA 1
ATOM 2493 C C . VAL A 1 318 ? -18.625 -26.312 -11.391 1 94.31 318 VAL A C 1
ATOM 2495 O O . VAL A 1 318 ? -19.234 -26.422 -10.328 1 94.31 318 VAL A O 1
ATOM 2498 N N . TRP A 1 319 ? -17.656 -25.453 -11.539 1 95.19 319 TRP A N 1
ATOM 2499 C CA . TRP A 1 319 ? -17 -24.891 -10.367 1 95.19 319 TRP A CA 1
ATOM 2500 C C . TRP A 1 319 ? -17.422 -23.453 -10.141 1 95.19 319 TRP A C 1
ATOM 2502 O O . TRP A 1 319 ? -17.219 -22.891 -9.055 1 95.19 319 TRP A O 1
ATOM 2512 N N . GLY A 1 320 ? -17.891 -22.703 -11.141 1 93.12 320 GLY A N 1
ATOM 2513 C CA . GLY A 1 320 ? -18.453 -21.375 -10.945 1 93.12 320 GLY A CA 1
ATOM 2514 C C . GLY A 1 320 ? -17.406 -20.281 -11.023 1 93.12 320 GLY A C 1
ATOM 2515 O O . GLY A 1 320 ? -16.469 -20.359 -11.82 1 93.12 320 GLY A O 1
ATOM 2516 N N . ASP A 1 321 ? -17.469 -19.188 -10.211 1 94.31 321 ASP A N 1
ATOM 2517 C CA . ASP A 1 321 ? -16.75 -17.922 -10.336 1 94.31 321 ASP A CA 1
ATOM 2518 C C . ASP A 1 321 ? -15.258 -18.109 -10.102 1 94.31 321 ASP A C 1
ATOM 2520 O O . ASP A 1 321 ? -14.438 -17.375 -10.656 1 94.31 321 ASP A O 1
ATOM 2524 N N . TYR A 1 322 ? -14.922 -19.078 -9.281 1 97.75 322 TYR A N 1
ATOM 2525 C CA . TYR A 1 322 ? -13.516 -19.344 -8.977 1 97.75 322 TYR A CA 1
ATOM 2526 C C . TYR A 1 322 ? -13.062 -20.656 -9.625 1 97.75 322 TYR A C 1
ATOM 2528 O O . TYR A 1 322 ? -12.266 -21.391 -9.047 1 97.75 322 TYR A O 1
ATOM 2536 N N . ALA A 1 323 ? -13.57 -20.891 -10.844 1 97.44 323 ALA A N 1
ATOM 2537 C CA . ALA A 1 323 ? -13.289 -22.141 -11.531 1 97.44 323 ALA A CA 1
ATOM 2538 C C . ALA A 1 323 ? -11.797 -22.312 -11.773 1 97.44 323 ALA A C 1
ATOM 2540 O O . ALA A 1 323 ? -11.281 -23.438 -11.742 1 97.44 323 ALA A O 1
ATOM 2541 N N . GLY A 1 324 ? -11.094 -21.234 -12.07 1 97.56 324 GLY A N 1
ATOM 2542 C CA . GLY A 1 324 ? -9.656 -21.312 -12.266 1 97.56 324 GLY A CA 1
ATOM 2543 C C . GLY A 1 324 ? -8.914 -21.812 -11.039 1 97.56 324 GLY A C 1
ATOM 2544 O O . GLY A 1 324 ? -7.957 -22.578 -11.156 1 97.56 324 GLY A O 1
ATOM 2545 N N . TRP A 1 325 ? -9.328 -21.422 -9.906 1 98.06 325 TRP A N 1
ATOM 2546 C CA . TRP A 1 325 ? -8.734 -21.859 -8.648 1 98.06 325 TRP A CA 1
ATOM 2547 C C . TRP A 1 325 ? -8.984 -23.344 -8.422 1 98.06 325 TRP A C 1
ATOM 2549 O O . TRP A 1 325 ? -8.062 -24.094 -8.047 1 98.06 325 TRP A O 1
ATOM 2559 N N . ALA A 1 326 ? -10.211 -23.781 -8.641 1 96.94 326 ALA A N 1
ATOM 2560 C CA . ALA A 1 326 ? -10.555 -25.188 -8.492 1 96.94 326 ALA A CA 1
ATOM 2561 C C . ALA A 1 326 ? -9.758 -26.062 -9.453 1 96.94 326 ALA A C 1
ATOM 2563 O O . ALA A 1 326 ? -9.25 -27.125 -9.07 1 96.94 326 ALA A O 1
ATOM 2564 N N . HIS A 1 327 ? -9.695 -25.578 -10.656 1 94.88 327 HIS A N 1
ATOM 2565 C CA . HIS A 1 327 ? -8.898 -26.234 -11.68 1 94.88 327 HIS A CA 1
ATOM 2566 C C . HIS A 1 327 ? -7.477 -26.5 -11.188 1 94.88 327 HIS A C 1
ATOM 2568 O O . HIS A 1 327 ? -6.926 -27.578 -11.406 1 94.88 327 HIS A O 1
ATOM 2574 N N . SER A 1 328 ? -6.875 -25.516 -10.539 1 95.12 328 SER A N 1
ATOM 2575 C CA . SER A 1 328 ? -5.488 -25.625 -10.102 1 95.12 328 SER A CA 1
ATOM 2576 C C . SER A 1 328 ? -5.316 -26.766 -9.094 1 95.12 328 SER A C 1
ATOM 2578 O O . SER A 1 328 ? -4.277 -27.422 -9.062 1 95.12 328 SER A O 1
ATOM 2580 N N . VAL A 1 329 ? -6.305 -27.016 -8.273 1 95.69 329 VAL A N 1
ATOM 2581 C CA . VAL A 1 329 ? -6.262 -28.094 -7.289 1 95.69 329 VAL A CA 1
ATOM 2582 C C . VAL A 1 329 ? -6.305 -29.453 -7.996 1 95.69 329 VAL A C 1
ATOM 2584 O O . VAL A 1 329 ? -5.484 -30.328 -7.719 1 95.69 329 VAL A O 1
ATOM 2587 N N . LEU A 1 330 ? -7.223 -29.578 -8.938 1 93.5 330 LEU A N 1
ATOM 2588 C CA . LEU A 1 330 ? -7.348 -30.844 -9.656 1 93.5 330 LEU A CA 1
ATOM 2589 C C . LEU A 1 330 ? -6.121 -31.094 -10.523 1 93.5 330 LEU A C 1
ATOM 2591 O O . LEU A 1 330 ? -5.648 -32.219 -10.625 1 93.5 330 LEU A O 1
ATOM 2595 N N . PHE A 1 331 ? -5.664 -30.047 -11.125 1 92.94 331 PHE A N 1
ATOM 2596 C CA . PHE A 1 331 ? -4.449 -30.156 -11.922 1 92.94 331 PHE A CA 1
ATOM 2597 C C . PHE A 1 331 ? -3.287 -30.656 -11.078 1 92.94 331 PHE A C 1
ATOM 2599 O O . PHE A 1 331 ? -2.578 -31.578 -11.477 1 92.94 331 PHE A O 1
ATOM 2606 N N . THR A 1 332 ? -3.131 -30.016 -9.922 1 93.06 332 THR A N 1
ATOM 2607 C CA . THR A 1 332 ? -2.055 -30.391 -9.016 1 93.06 332 THR A CA 1
ATOM 2608 C C . THR A 1 332 ? -2.199 -31.859 -8.578 1 93.06 332 THR A C 1
ATOM 2610 O O . THR A 1 332 ? -1.211 -32.594 -8.5 1 93.06 332 THR A O 1
ATOM 2613 N N . SER A 1 333 ? -3.383 -32.25 -8.344 1 91.31 333 SER A N 1
ATOM 2614 C CA . SER A 1 333 ? -3.652 -33.625 -7.875 1 91.31 333 SER A CA 1
ATOM 2615 C C . SER A 1 333 ? -3.295 -34.656 -8.945 1 91.31 333 SER A C 1
ATOM 2617 O O . SER A 1 333 ? -3.1 -35.844 -8.633 1 91.31 333 SER A O 1
ATOM 2619 N N . ASP A 1 334 ? -3.209 -34.188 -10.156 1 88.31 334 ASP A N 1
ATOM 2620 C CA . ASP A 1 334 ? -2.955 -35.094 -11.266 1 88.31 334 ASP A CA 1
ATOM 2621 C C . ASP A 1 334 ? -1.483 -35.094 -11.672 1 88.31 334 ASP A C 1
ATOM 2623 O O . ASP A 1 334 ? -1.065 -35.844 -12.547 1 88.31 334 ASP A O 1
ATOM 2627 N N . LEU A 1 335 ? -0.75 -34.25 -11.078 1 87.56 335 LEU A N 1
ATOM 2628 C CA . LEU A 1 335 ? 0.675 -34.188 -11.375 1 87.56 335 LEU A CA 1
ATOM 2629 C C . LEU A 1 335 ? 1.422 -35.375 -10.766 1 87.56 335 LEU A C 1
ATOM 2631 O O . LEU A 1 335 ? 1.152 -35.75 -9.625 1 87.56 335 LEU A O 1
ATOM 2635 N N . LYS A 1 336 ? 2.402 -35.844 -11.484 1 85.5 336 LYS A N 1
ATOM 2636 C CA . LYS A 1 336 ? 3.205 -36.969 -11.023 1 85.5 336 LYS A CA 1
ATOM 2637 C C . LYS A 1 336 ? 3.998 -36.594 -9.766 1 85.5 336 LYS A C 1
ATOM 2639 O O . LYS A 1 336 ? 4.145 -37.406 -8.859 1 85.5 336 LYS A O 1
ATOM 2644 N N . SER A 1 337 ? 4.48 -35.406 -9.727 1 87.06 337 SER A N 1
ATOM 2645 C CA . SER A 1 337 ? 5.305 -34.969 -8.609 1 87.06 337 SER A CA 1
ATOM 2646 C C . SER A 1 337 ? 4.5 -34.906 -7.312 1 87.06 337 SER A C 1
ATOM 2648 O O . SER A 1 337 ? 5.07 -34.812 -6.227 1 87.06 337 SER A O 1
ATOM 2650 N N . PHE A 1 338 ? 3.189 -35.031 -7.383 1 89.06 338 PHE A N 1
ATOM 2651 C CA . PHE A 1 338 ? 2.346 -34.969 -6.195 1 89.06 338 PHE A CA 1
ATOM 2652 C C . PHE A 1 338 ? 1.688 -36.312 -5.895 1 89.06 338 PHE A C 1
ATOM 2654 O O . PHE A 1 338 ? 0.776 -36.375 -5.066 1 89.06 338 PHE A O 1
ATOM 2661 N N . ALA A 1 339 ? 2.121 -37.312 -6.559 1 86.31 339 ALA A N 1
ATOM 2662 C CA . ALA A 1 339 ? 1.527 -38.625 -6.398 1 86.31 339 ALA A CA 1
ATOM 2663 C C . ALA A 1 339 ? 1.536 -39.062 -4.938 1 86.31 339 ALA A C 1
ATOM 2665 O O . ALA A 1 339 ? 0.567 -39.656 -4.449 1 86.31 339 ALA A O 1
ATOM 2666 N N . SER A 1 340 ? 2.568 -38.625 -4.246 1 83.44 340 SER A N 1
ATOM 2667 C CA . SER A 1 340 ? 2.686 -39.062 -2.855 1 83.44 340 SER A CA 1
ATOM 2668 C C . SER A 1 340 ? 2.369 -37.906 -1.898 1 83.44 340 SER A C 1
ATOM 2670 O O . SER A 1 340 ? 2.594 -38.031 -0.691 1 83.44 340 SER A O 1
ATOM 2672 N N . TYR A 1 341 ? 1.937 -36.906 -2.404 1 86.75 341 TYR A N 1
ATOM 2673 C CA . TYR A 1 341 ? 1.663 -35.719 -1.586 1 86.75 341 TYR A CA 1
ATOM 2674 C C . TYR A 1 341 ? 0.521 -36 -0.612 1 86.75 341 TYR A C 1
ATOM 2676 O O . TYR A 1 341 ? -0.525 -36.531 -1.002 1 86.75 341 TYR A O 1
ATOM 2684 N N . GLY A 1 342 ? 0.778 -35.688 0.678 1 78.12 342 GLY A N 1
ATOM 2685 C CA . GLY A 1 342 ? -0.26 -35.812 1.69 1 78.12 342 GLY A CA 1
ATOM 2686 C C . GLY A 1 342 ? -0.445 -37.219 2.197 1 78.12 342 GLY A C 1
ATOM 2687 O O . GLY A 1 342 ? -1.369 -37.5 2.965 1 78.12 342 GLY A O 1
ATOM 2688 N N . ILE A 1 343 ? 0.209 -38.219 1.604 1 75.06 343 ILE A N 1
ATOM 2689 C CA . ILE A 1 343 ? 0.072 -39.594 2.029 1 75.06 343 ILE A CA 1
ATOM 2690 C C . ILE A 1 343 ? 1.024 -39.875 3.189 1 75.06 343 ILE A C 1
ATOM 2692 O O . ILE A 1 343 ? 2.213 -39.562 3.117 1 75.06 343 ILE A O 1
ATOM 2696 N N . GLN A 1 344 ? 0.487 -39.938 4.379 1 60.31 344 GLN A N 1
ATOM 2697 C CA . GLN A 1 344 ? 1.276 -40.281 5.555 1 60.31 344 GLN A CA 1
ATOM 2698 C C . GLN A 1 344 ? 1.968 -41.656 5.375 1 60.31 344 GLN A C 1
ATOM 2700 O O . GLN A 1 344 ? 1.358 -42.594 4.887 1 60.31 344 GLN A O 1
ATOM 2705 N N . GLU A 1 345 ? 3.201 -41.594 5.078 1 52.09 345 GLU A N 1
ATOM 2706 C CA . GLU A 1 345 ? 3.859 -42.906 5.059 1 52.09 345 GLU A CA 1
ATOM 2707 C C . GLU A 1 345 ? 3.457 -43.75 6.266 1 52.09 345 GLU A C 1
ATOM 2709 O O . GLU A 1 345 ? 3.412 -43.25 7.391 1 52.09 345 GLU A O 1
ATOM 2714 N N . PRO A 1 346 ? 2.801 -44.781 6.078 1 45.91 346 PRO A N 1
ATOM 2715 C CA . PRO A 1 346 ? 2.551 -45.656 7.219 1 45.91 346 PRO A CA 1
ATOM 2716 C C . PRO A 1 346 ? 3.766 -45.812 8.133 1 45.91 346 PRO A C 1
ATOM 2718 O O . PRO A 1 346 ? 4.902 -45.844 7.656 1 45.91 346 PRO A O 1
ATOM 2721 N N . THR A 1 347 ? 3.705 -45.031 9.25 1 43.91 347 THR A N 1
ATOM 2722 C CA . THR A 1 347 ? 4.766 -45.375 10.188 1 43.91 347 THR A CA 1
ATOM 2723 C C . THR A 1 347 ? 5.102 -46.875 10.109 1 43.91 347 THR A C 1
ATOM 2725 O O . THR A 1 347 ? 4.207 -47.719 10.133 1 43.91 347 THR A O 1
ATOM 2728 N N . PRO A 1 348 ? 6.289 -47.156 9.711 1 40.22 348 PRO A N 1
ATOM 2729 C CA . PRO A 1 348 ? 6.598 -48.562 9.773 1 40.22 348 PRO A CA 1
ATOM 2730 C C . PRO A 1 348 ? 6.145 -49.219 11.078 1 40.22 348 PRO A C 1
ATOM 2732 O O . PRO A 1 348 ? 6.344 -48.656 12.156 1 40.22 348 PRO A O 1
ATOM 2735 N N . SER A 1 349 ? 4.969 -49.812 11.086 1 39.16 349 SER A N 1
ATOM 2736 C CA . SER A 1 349 ? 4.645 -50.656 12.227 1 39.16 349 SER A CA 1
ATOM 2737 C C . SER A 1 349 ? 5.883 -51.375 12.766 1 39.16 349 SER A C 1
ATOM 2739 O O . SER A 1 349 ? 6.699 -51.875 11.992 1 39.16 349 SER A O 1
ATOM 2741 N N . SER A 1 350 ? 6.281 -50.906 13.938 1 37.59 350 SER A N 1
ATOM 2742 C CA . SER A 1 350 ? 7.328 -51.688 14.594 1 37.59 350 SER A CA 1
ATOM 2743 C C . SER A 1 350 ? 7.113 -53.188 14.398 1 37.59 350 SER A C 1
ATOM 2745 O O . SER A 1 350 ? 5.992 -53.688 14.547 1 37.59 350 SER A O 1
ATOM 2747 N N . PRO A 1 351 ? 7.961 -53.844 13.797 1 33.91 351 PRO A N 1
ATOM 2748 C CA . PRO A 1 351 ? 7.809 -55.312 13.75 1 33.91 351 PRO A CA 1
ATOM 2749 C C . PRO A 1 351 ? 7.488 -55.906 15.109 1 33.91 351 PRO A C 1
ATOM 2751 O O . PRO A 1 351 ? 8.117 -55.562 16.109 1 33.91 351 PRO A O 1
ATOM 2754 N N . VAL A 1 352 ? 6.223 -56.125 15.406 1 32.28 352 VAL A N 1
ATOM 2755 C CA . VAL A 1 352 ? 5.996 -56.969 16.562 1 32.28 352 VAL A CA 1
ATOM 2756 C C . VAL A 1 352 ? 7.027 -58.094 16.594 1 32.28 352 VAL A C 1
ATOM 2758 O O . VAL A 1 352 ? 7.375 -58.656 15.539 1 32.28 352 VAL A O 1
ATOM 2761 N N . LYS A 1 353 ? 7.711 -58.156 17.75 1 32.19 353 LYS A N 1
ATOM 2762 C CA . LYS A 1 353 ? 8.617 -59.25 18.062 1 32.19 353 LYS A CA 1
ATOM 2763 C C . LYS A 1 353 ? 7.973 -60.594 17.781 1 32.19 353 LYS A C 1
ATOM 2765 O O . LYS A 1 353 ? 6.941 -60.938 18.359 1 32.19 353 LYS A O 1
ATOM 2770 N N . GLY A 1 354 ? 7.941 -61.219 16.594 1 25.11 354 GLY A N 1
ATOM 2771 C CA . GLY A 1 354 ? 7.457 -62.531 16.234 1 25.11 354 GLY A CA 1
ATOM 2772 C C . GLY A 1 354 ? 7.941 -63.625 17.172 1 25.11 354 GLY A C 1
ATOM 2773 O O . GLY A 1 354 ? 9.133 -63.688 17.5 1 25.11 354 GLY A O 1
ATOM 2774 N N . SER A 1 355 ? 7.156 -64.062 18.188 1 27.5 355 SER A N 1
ATOM 2775 C CA . SER A 1 355 ? 7.414 -65.25 18.953 1 27.5 355 SER A CA 1
ATOM 2776 C C . SER A 1 355 ? 7.852 -66.438 18.031 1 27.5 355 SER A C 1
ATOM 2778 O O . SER A 1 355 ? 7.199 -66.688 17.031 1 27.5 355 SER A O 1
ATOM 2780 N N . LYS A 1 356 ? 9.117 -66.688 18.188 1 27.7 356 LYS A N 1
ATOM 2781 C CA . LYS A 1 356 ? 9.789 -67.812 17.531 1 27.7 356 LYS A CA 1
ATOM 2782 C C . LYS A 1 356 ? 9.062 -69.125 17.797 1 27.7 356 LYS A C 1
ATOM 2784 O O . LYS A 1 356 ? 9.039 -69.562 18.922 1 27.7 356 LYS A O 1
ATOM 2789 N N . ARG A 1 357 ? 8.016 -69.438 17.125 1 24.88 357 ARG A N 1
ATOM 2790 C CA . ARG A 1 357 ? 7.348 -70.75 17.078 1 24.88 357 ARG A CA 1
ATOM 2791 C C . ARG A 1 357 ? 8.352 -71.875 16.891 1 24.88 357 ARG A C 1
ATOM 2793 O O . ARG A 1 357 ? 9.359 -71.688 16.219 1 24.88 357 ARG A O 1
ATOM 2800 N N . SER A 1 358 ? 8.234 -73.125 17.516 1 25.59 358 SER A N 1
ATOM 2801 C CA . SER A 1 358 ? 8.727 -74.5 17.547 1 25.59 358 SER A CA 1
ATOM 2802 C C . SER A 1 358 ? 8.281 -75.25 16.312 1 25.59 358 SER A C 1
ATOM 2804 O O . SER A 1 358 ? 8.203 -76.5 16.328 1 25.59 358 SER A O 1
ATOM 2806 N N . ARG A 1 359 ? 8.328 -74.75 15.016 1 20.77 359 ARG A N 1
ATOM 2807 C CA . ARG A 1 359 ? 8.234 -75.5 13.773 1 20.77 359 ARG A CA 1
ATOM 2808 C C . ARG A 1 359 ? 9.32 -76.562 13.711 1 20.77 359 ARG A C 1
ATOM 2810 O O . ARG A 1 359 ? 10.484 -76.25 13.461 1 20.77 359 ARG A O 1
ATOM 2817 N N . VAL A 1 360 ? 9.25 -77.625 14.211 1 22.25 360 VAL A N 1
ATOM 2818 C CA . VAL A 1 360 ? 9.695 -79 14.008 1 22.25 360 VAL A CA 1
ATOM 2819 C C . VAL A 1 360 ? 9.234 -79.5 12.641 1 22.25 360 VAL A C 1
ATOM 2821 O O . VAL A 1 360 ? 10.039 -80 11.859 1 22.25 360 VAL A O 1
ATOM 2824 N N . GLU A 1 361 ? 8.266 -80.5 12.398 1 19.19 361 GLU A N 1
ATOM 2825 C CA . GLU A 1 361 ? 7.98 -81.438 11.352 1 19.19 361 GLU A CA 1
ATOM 2826 C C . GLU A 1 361 ? 7.703 -80.75 10.016 1 19.19 361 GLU A C 1
ATOM 2828 O O . GLU A 1 361 ? 7.074 -79.688 9.984 1 19.19 361 GLU A O 1
ATOM 2833 N N . SER A 1 362 ? 8.523 -81.062 8.883 1 21.41 362 SER A N 1
ATOM 2834 C CA . SER A 1 362 ? 8.578 -81.625 7.539 1 21.41 362 SER A CA 1
ATOM 2835 C C . SER A 1 362 ? 7.34 -82.438 7.246 1 21.41 362 SER A C 1
ATOM 2837 O O . SER A 1 362 ? 7.172 -83.562 7.797 1 21.41 362 SER A O 1
ATOM 2839 N N . LEU A 1 363 ? 6.168 -82.062 7.145 1 17.52 363 LEU A N 1
ATOM 2840 C CA . LEU A 1 363 ? 5.16 -82.875 6.543 1 17.52 363 LEU A CA 1
ATOM 2841 C C . LEU A 1 363 ? 5.609 -83.375 5.168 1 17.52 363 LEU A C 1
ATOM 2843 O O . LEU A 1 363 ? 6.43 -82.75 4.516 1 17.52 363 LEU A O 1
ATOM 2847 N N . LEU A 1 364 ? 4.754 -84.25 4.516 1 19.77 364 LEU A N 1
ATOM 2848 C CA . LEU A 1 364 ? 4.66 -85.5 3.721 1 19.77 364 LEU A CA 1
ATOM 2849 C C . LEU A 1 364 ? 4.73 -85.188 2.23 1 19.77 364 LEU A C 1
ATOM 2851 O O . LEU A 1 364 ? 5.512 -85.75 1.498 1 19.77 364 LEU A O 1
ATOM 2855 N N . PRO A 1 365 ? 3.49 -84.938 1.428 1 18.33 365 PRO A N 1
ATOM 2856 C CA . PRO A 1 365 ? 3.207 -85.875 0.324 1 18.33 365 PRO A CA 1
ATOM 2857 C C . PRO A 1 365 ? 3.678 -85.312 -1.026 1 18.33 365 PRO A C 1
ATOM 2859 O O . PRO A 1 365 ? 3.98 -84.125 -1.15 1 18.33 365 PRO A O 1
ATOM 2862 N N . THR A 1 366 ? 2.777 -85.312 -2.145 1 18.77 366 THR A N 1
ATOM 2863 C CA . THR A 1 366 ? 3.066 -86 -3.42 1 18.77 366 THR A CA 1
ATOM 2864 C C . THR A 1 366 ? 3.758 -85 -4.371 1 18.77 366 THR A C 1
ATOM 2866 O O . THR A 1 366 ? 4.785 -85.312 -4.969 1 18.77 366 THR A O 1
ATOM 2869 N N . PRO A 1 367 ? 3.129 -83.938 -5.449 1 21.09 367 PRO A N 1
ATOM 2870 C CA . PRO A 1 367 ? 2.693 -84.688 -6.625 1 21.09 367 PRO A CA 1
ATOM 2871 C C . PRO A 1 367 ? 3.664 -84.562 -7.797 1 21.09 367 PRO A C 1
ATOM 2873 O O . PRO A 1 367 ? 4.527 -83.688 -7.801 1 21.09 367 PRO A O 1
ATOM 2876 N N . PRO A 1 368 ? 2.986 -84.75 -9.047 1 19.84 368 PRO A N 1
ATOM 2877 C CA . PRO A 1 368 ? 3.434 -85.375 -10.297 1 19.84 368 PRO A CA 1
ATOM 2878 C C . PRO A 1 368 ? 4.242 -84.375 -11.172 1 19.84 368 PRO A C 1
ATOM 2880 O O . PRO A 1 368 ? 4.148 -83.188 -11.023 1 19.84 368 PRO A O 1
ATOM 2883 N N . THR A 1 369 ? 4.996 -85 -12.133 1 18.53 369 THR A N 1
ATOM 2884 C CA . THR A 1 369 ? 6.188 -85 -12.969 1 18.53 369 THR A CA 1
ATOM 2885 C C . THR A 1 369 ? 6.016 -84 -14.141 1 18.53 369 THR A C 1
ATOM 2887 O O . THR A 1 369 ? 4.898 -83.562 -14.438 1 18.53 369 THR A O 1
ATOM 2890 N N . THR A 1 370 ? 6.09 -84.375 -15.43 1 18.95 370 THR A N 1
ATOM 2891 C CA . THR A 1 370 ? 7.172 -84.125 -16.375 1 18.95 370 THR A CA 1
ATOM 2892 C C . THR A 1 370 ? 6.68 -83.312 -17.547 1 18.95 370 THR A C 1
ATOM 2894 O O . THR A 1 370 ? 7.477 -82.812 -18.359 1 18.95 370 THR A O 1
ATOM 2897 N N . PRO A 1 371 ? 5.434 -82.562 -17.594 1 19.36 371 PRO A N 1
ATOM 2898 C CA . PRO A 1 371 ? 5.258 -82.625 -19.047 1 19.36 371 PRO A CA 1
ATOM 2899 C C . PRO A 1 371 ? 6.215 -81.688 -19.797 1 19.36 371 PRO A C 1
ATOM 2901 O O . PRO A 1 371 ? 6.715 -80.688 -19.234 1 19.36 371 PRO A O 1
ATOM 2904 N N . LEU A 1 372 ? 6.383 -82.062 -21.141 1 19.22 372 LEU A N 1
ATOM 2905 C CA . LEU A 1 372 ? 7.32 -82 -22.266 1 19.22 372 LEU A CA 1
ATOM 2906 C C . LEU A 1 372 ? 7.379 -80.625 -22.906 1 19.22 372 LEU A C 1
ATOM 2908 O O . LEU A 1 372 ? 6.48 -79.812 -22.719 1 19.22 372 LEU A O 1
ATOM 2912 N N . PRO A 1 373 ? 7.699 -80.562 -24.172 1 18.34 373 PRO A N 1
ATOM 2913 C CA . PRO A 1 373 ? 8.664 -79.875 -25.047 1 18.34 373 PRO A CA 1
ATOM 2914 C C . PRO A 1 373 ? 8.047 -78.75 -25.812 1 18.34 373 PRO A C 1
ATOM 2916 O O . PRO A 1 373 ? 8.773 -77.875 -26.359 1 18.34 373 PRO A O 1
ATOM 2919 N N . SER A 1 374 ? 6.766 -78.25 -25.594 1 16.94 374 SER A N 1
ATOM 2920 C CA . SER A 1 374 ? 6.406 -78 -27 1 16.94 374 SER A CA 1
ATOM 2921 C C . SER A 1 374 ? 7.113 -76.812 -27.578 1 16.94 374 SER A C 1
ATOM 2923 O O . SER A 1 374 ? 7.633 -75.938 -26.828 1 16.94 374 SER A O 1
ATOM 2925 N N . PRO A 1 375 ? 6.371 -75.938 -28.359 1 17.59 375 PRO A N 1
ATOM 2926 C CA . PRO A 1 375 ? 6.426 -75.562 -29.766 1 17.59 375 PRO A CA 1
ATOM 2927 C C . PRO A 1 375 ? 6.992 -74.188 -30 1 17.59 375 PRO A C 1
ATOM 2929 O O . PRO A 1 375 ? 6.805 -73.312 -29.156 1 17.59 375 PRO A O 1
ATOM 2932 N N . LEU A 1 376 ? 8.031 -74.062 -30.766 1 16.98 376 LEU A N 1
ATOM 2933 C CA . LEU A 1 376 ? 8.945 -73 -31.266 1 16.98 376 LEU A CA 1
ATOM 2934 C C . LEU A 1 376 ? 8.211 -72 -32.156 1 16.98 376 LEU A C 1
ATOM 2936 O O . LEU A 1 376 ? 8.82 -71.125 -32.688 1 16.98 376 LEU A O 1
ATOM 2940 N N . LYS A 1 377 ? 6.945 -71.938 -32.156 1 14.79 377 LYS A N 1
ATOM 2941 C CA . LYS A 1 377 ? 6.617 -71.375 -33.469 1 14.79 377 LYS A CA 1
ATOM 2942 C C . LYS A 1 377 ? 7.312 -70 -33.688 1 14.79 377 LYS A C 1
ATOM 2944 O O . LYS A 1 377 ? 7.754 -69.375 -32.75 1 14.79 377 LYS A O 1
ATOM 2949 N N . ARG A 1 378 ? 6.551 -69.062 -34.125 1 15.34 378 ARG A N 1
ATOM 2950 C CA . ARG A 1 378 ? 6.402 -68.5 -35.469 1 15.34 378 ARG A CA 1
ATOM 2951 C C . ARG A 1 378 ? 7.051 -67.125 -35.562 1 15.34 378 ARG A C 1
ATOM 2953 O O . ARG A 1 378 ? 7.391 -66.5 -34.531 1 15.34 378 ARG A O 1
ATOM 2960 N N . LYS A 1 379 ? 6.246 -66.125 -36 1 15.94 379 LYS A N 1
ATOM 2961 C CA . LYS A 1 379 ? 6.168 -65.438 -37.281 1 15.94 379 LYS A CA 1
ATOM 2962 C C . LYS A 1 379 ? 6.777 -64.062 -37.219 1 15.94 379 LYS A C 1
ATOM 2964 O O . LYS A 1 379 ? 7.613 -63.656 -38.031 1 15.94 379 LYS A O 1
ATOM 2969 N N . ALA A 1 380 ? 5.984 -62.938 -36.656 1 15.2 380 ALA A N 1
ATOM 2970 C CA . ALA A 1 380 ? 5.516 -62.031 -37.719 1 15.2 380 ALA A CA 1
ATOM 2971 C C . ALA A 1 380 ? 6.496 -60.875 -37.906 1 15.2 380 ALA A C 1
ATOM 2973 O O . ALA A 1 380 ? 7.051 -60.719 -39 1 15.2 380 ALA A O 1
ATOM 2974 N N . SER A 1 381 ? 6.105 -59.562 -37.562 1 15.33 381 SER A N 1
ATOM 2975 C CA . SER A 1 381 ? 5.699 -58.531 -38.5 1 15.33 381 SER A CA 1
ATOM 2976 C C . SER A 1 381 ? 6.793 -57.469 -38.688 1 15.33 381 SER A C 1
ATOM 2978 O O . SER A 1 381 ? 7.688 -57.344 -37.844 1 15.33 381 SER A O 1
ATOM 2980 N N . SER A 1 382 ? 6.492 -56.344 -39.5 1 15.88 382 SER A N 1
ATOM 2981 C CA . SER A 1 382 ? 6.832 -55.594 -40.688 1 15.88 382 SER A CA 1
ATOM 2982 C C . SER A 1 382 ? 7.648 -54.344 -40.344 1 15.88 382 SER A C 1
ATOM 2984 O O . SER A 1 382 ? 8.727 -54.125 -40.906 1 15.88 382 SER A O 1
ATOM 2986 N N . VAL A 1 383 ? 7.074 -53.125 -40.188 1 16.47 383 VAL A N 1
ATOM 2987 C CA . VAL A 1 383 ? 7.184 -52.188 -41.281 1 16.47 383 VAL A CA 1
ATOM 2988 C C . VAL A 1 383 ? 8.148 -51.062 -40.875 1 16.47 383 VAL A C 1
ATOM 2990 O O . VAL A 1 383 ? 8.797 -50.469 -41.75 1 16.47 383 VAL A O 1
ATOM 2993 N N . PRO A 1 384 ? 8.516 -50.875 -39.625 1 16.72 384 PRO A N 1
ATOM 2994 C CA . PRO A 1 384 ? 8.539 -49.406 -39.469 1 16.72 384 PRO A CA 1
ATOM 2995 C C . PRO A 1 384 ? 9.602 -48.719 -40.312 1 16.72 384 PRO A C 1
ATOM 2997 O O . PRO A 1 384 ? 10.766 -49.156 -40.312 1 16.72 384 PRO A O 1
ATOM 3000 N N . LEU A 1 385 ? 9.148 -47.906 -41.312 1 17.05 385 LEU A N 1
ATOM 3001 C CA . LEU A 1 385 ? 9.875 -47.281 -42.438 1 17.05 385 LEU A CA 1
ATOM 3002 C C . LEU A 1 385 ? 10.812 -46.188 -41.938 1 17.05 385 LEU A C 1
ATOM 3004 O O . LEU A 1 385 ? 11.945 -46.094 -42.406 1 17.05 385 LEU A O 1
ATOM 3008 N N . GLU A 1 386 ? 10.281 -45.188 -41.156 1 18.53 386 GLU A N 1
ATOM 3009 C CA . GLU A 1 386 ? 10.406 -43.875 -41.781 1 18.53 386 GLU A CA 1
ATOM 3010 C C . GLU A 1 386 ? 11.805 -43.281 -41.562 1 18.53 386 GLU A C 1
ATOM 3012 O O . GLU A 1 386 ? 12.297 -43.25 -40.438 1 18.53 386 GLU A O 1
ATOM 3017 N N . SER A 1 387 ? 12.516 -42.938 -42.625 1 16.38 387 SER A N 1
ATOM 3018 C CA . SER A 1 387 ? 13.945 -42.688 -42.812 1 16.38 387 SER A CA 1
ATOM 3019 C C . SER A 1 387 ? 14.359 -41.344 -42.219 1 16.38 387 SER A C 1
ATOM 3021 O O . SER A 1 387 ? 15.281 -41.281 -41.406 1 16.38 387 SER A O 1
ATOM 3023 N N . SER A 1 388 ? 14.055 -40.156 -42.906 1 16.11 388 SER A N 1
ATOM 3024 C CA . SER A 1 388 ? 15.242 -39.594 -43.531 1 16.11 388 SER A CA 1
ATOM 3025 C C . SER A 1 388 ? 15.875 -38.5 -42.625 1 16.11 388 SER A C 1
ATOM 3027 O O . SER A 1 388 ? 17.047 -38.594 -42.281 1 16.11 388 SER A O 1
ATOM 3029 N N . ASN A 1 389 ? 15.867 -37.094 -43.156 1 17.56 389 ASN A N 1
ATOM 3030 C CA . ASN A 1 389 ? 16.984 -36.281 -43.594 1 17.56 389 ASN A CA 1
ATOM 3031 C C . ASN A 1 389 ? 17.375 -35.25 -42.531 1 17.56 389 ASN A C 1
ATOM 3033 O O . ASN A 1 389 ? 16.547 -34.875 -41.688 1 17.56 389 ASN A O 1
ATOM 3037 N N . GLU A 1 390 ? 18.625 -34.562 -42.562 1 19.19 390 GLU A N 1
ATOM 3038 C CA . GLU A 1 390 ? 19.75 -34.062 -41.781 1 19.19 390 GLU A CA 1
ATOM 3039 C C . GLU A 1 390 ? 19.641 -32.562 -41.562 1 19.19 390 GLU A C 1
ATOM 3041 O O . GLU A 1 390 ? 20.109 -32.062 -40.531 1 19.19 390 GLU A O 1
ATOM 3046 N N . PRO A 1 391 ? 18.672 -31.734 -42.281 1 19.72 391 PRO A N 1
ATOM 3047 C CA . PRO A 1 391 ? 19.516 -30.625 -42.75 1 19.72 391 PRO A CA 1
ATOM 3048 C C . PRO A 1 391 ? 19.891 -29.672 -41.594 1 19.72 391 PRO A C 1
ATOM 3050 O O . PRO A 1 391 ? 19.219 -29.656 -40.562 1 19.72 391 PRO A O 1
ATOM 3053 N N . ASP A 1 392 ? 20.672 -28.516 -42 1 19.19 392 ASP A N 1
ATOM 3054 C CA . ASP A 1 392 ? 21.859 -27.766 -41.656 1 19.19 392 ASP A CA 1
ATOM 3055 C C . ASP A 1 392 ? 21.547 -26.641 -40.656 1 19.19 392 ASP A C 1
ATOM 3057 O O . ASP A 1 392 ? 20.375 -26.375 -40.375 1 19.19 392 ASP A O 1
ATOM 3061 N N . SER A 1 393 ? 22.016 -25.297 -41.062 1 20.84 393 SER A N 1
ATOM 3062 C CA . SER A 1 393 ? 23.156 -24.484 -40.656 1 20.84 393 SER A CA 1
ATOM 3063 C C . SER A 1 393 ? 22.719 -23.188 -40 1 20.84 393 SER A C 1
ATOM 3065 O O . SER A 1 393 ? 23.547 -22.297 -39.75 1 20.84 393 SER A O 1
ATOM 3067 N N . LEU A 1 394 ? 21.422 -23.062 -39.562 1 18.58 394 LEU A N 1
ATOM 3068 C CA . LEU A 1 394 ? 21 -21.656 -39.562 1 18.58 394 LEU A CA 1
ATOM 3069 C C . LEU A 1 394 ? 21.734 -20.875 -38.5 1 18.58 394 LEU A C 1
ATOM 3071 O O . LEU A 1 394 ? 21.188 -19.906 -37.938 1 18.58 394 LEU A O 1
ATOM 3075 N N . ALA A 1 395 ? 22.891 -21.219 -38.031 1 22.38 395 ALA A N 1
ATOM 3076 C CA . ALA A 1 395 ? 23.641 -20.5 -37 1 22.38 395 ALA A CA 1
ATOM 3077 C C . ALA A 1 395 ? 23.766 -19.016 -37.344 1 22.38 395 ALA A C 1
ATOM 3079 O O . ALA A 1 395 ? 23.984 -18.188 -36.438 1 22.38 395 ALA A O 1
ATOM 3080 N N . GLU A 1 396 ? 23.875 -18.922 -38.688 1 20.77 396 GLU A N 1
ATOM 3081 C CA . GLU A 1 396 ? 24.688 -17.781 -39.125 1 20.77 396 GLU A CA 1
ATOM 3082 C C . GLU A 1 396 ? 24.078 -16.469 -38.625 1 20.77 396 GLU A C 1
ATOM 3084 O O . GLU A 1 396 ? 24.797 -15.617 -38.062 1 20.77 396 GLU A O 1
ATOM 3089 N N . ARG A 1 397 ? 23.141 -15.836 -39.406 1 19.41 397 ARG A N 1
ATOM 3090 C CA . ARG A 1 397 ? 23.281 -14.438 -39.812 1 19.41 397 ARG A CA 1
ATOM 3091 C C . ARG A 1 397 ? 22.734 -13.508 -38.719 1 19.41 397 ARG A C 1
ATOM 3093 O O . ARG A 1 397 ? 21.531 -13.367 -38.562 1 19.41 397 ARG A O 1
ATOM 3100 N N . VAL A 1 398 ? 23.031 -13.68 -37.438 1 20.69 398 VAL A N 1
ATOM 3101 C CA . VAL A 1 398 ? 22.656 -12.758 -36.375 1 20.69 398 VAL A CA 1
ATOM 3102 C C . VAL A 1 398 ? 23.219 -11.375 -36.656 1 20.69 398 VAL A C 1
ATOM 3104 O O . VAL A 1 398 ? 22.969 -10.414 -35.906 1 20.69 398 VAL A O 1
ATOM 3107 N N . LYS A 1 399 ? 24.547 -11.25 -37.344 1 21.58 399 LYS A N 1
ATOM 3108 C CA . LYS A 1 399 ? 25.422 -10.078 -37.281 1 21.58 399 LYS A CA 1
ATOM 3109 C C . LYS A 1 399 ? 24.672 -8.82 -37.75 1 21.58 399 LYS A C 1
ATOM 3111 O O . LYS A 1 399 ? 24.859 -7.742 -37.188 1 21.58 399 LYS A O 1
ATOM 3116 N N . ARG A 1 400 ? 24.328 -8.797 -39.125 1 21.73 400 ARG A N 1
ATOM 3117 C CA . ARG A 1 400 ? 24.734 -7.676 -39.969 1 21.73 400 ARG A CA 1
ATOM 3118 C C . ARG A 1 400 ? 23.938 -6.422 -39.625 1 21.73 400 ARG A C 1
ATOM 3120 O O . ARG A 1 400 ? 24.484 -5.324 -39.562 1 21.73 400 ARG A O 1
ATOM 3127 N N . LEU A 1 401 ? 22.797 -6.234 -40.125 1 20.73 401 LEU A N 1
ATOM 3128 C CA . LEU A 1 401 ? 22.422 -5.094 -40.969 1 20.73 401 LEU A CA 1
ATOM 3129 C C . LEU A 1 401 ? 22.328 -3.822 -40.125 1 20.73 401 LEU A C 1
ATOM 3131 O O . LEU A 1 401 ? 21.688 -3.807 -39.062 1 20.73 401 LEU A O 1
ATOM 3135 N N . ARG A 1 402 ? 23.375 -2.516 -40.594 1 21.12 402 ARG A N 1
ATOM 3136 C CA . ARG A 1 402 ? 23.938 -1.182 -40.75 1 21.12 402 ARG A CA 1
ATOM 3137 C C . ARG A 1 402 ? 22.844 -0.121 -40.781 1 21.12 402 ARG A C 1
ATOM 3139 O O . ARG A 1 402 ? 23.047 1.004 -40.344 1 21.12 402 ARG A O 1
ATOM 3146 N N . ARG A 1 403 ? 22.234 -0.111 -42 1 22.06 403 ARG A N 1
ATOM 3147 C CA . ARG A 1 403 ? 22 1.058 -42.844 1 22.06 403 ARG A CA 1
ATOM 3148 C C . ARG A 1 403 ? 21.047 2.039 -42.156 1 22.06 403 ARG A C 1
ATOM 3150 O O . ARG A 1 403 ? 21.344 3.236 -42.094 1 22.06 403 ARG A O 1
ATOM 3157 N N . LYS A 1 404 ? 19.922 2.436 -43.031 1 20.98 404 LYS A N 1
ATOM 3158 C CA . LYS A 1 404 ? 19.172 3.65 -43.344 1 20.98 404 LYS A CA 1
ATOM 3159 C C . LYS A 1 404 ? 18.297 4.059 -42.156 1 20.98 404 LYS A C 1
ATOM 3161 O O . LYS A 1 404 ? 17.641 3.217 -41.531 1 20.98 404 LYS A O 1
ATOM 3166 N N . MET B 1 1 ? 13.031 1.693 26.5 1 64.44 1 MET B N 1
ATOM 3167 C CA . MET B 1 1 ? 11.727 1.567 27.141 1 64.44 1 MET B CA 1
ATOM 3168 C C . MET B 1 1 ? 10.93 0.426 26.516 1 64.44 1 MET B C 1
ATOM 3170 O O . MET B 1 1 ? 11.047 0.153 25.312 1 64.44 1 MET B O 1
ATOM 3174 N N . ALA B 1 2 ? 10.219 -0.198 27.391 1 80.75 2 ALA B N 1
ATOM 3175 C CA . ALA B 1 2 ? 9.414 -1.346 26.969 1 80.75 2 ALA B CA 1
ATOM 3176 C C . ALA B 1 2 ? 8.195 -0.901 26.156 1 80.75 2 ALA B C 1
ATOM 3178 O O . ALA B 1 2 ? 7.66 0.186 26.391 1 80.75 2 ALA B O 1
ATOM 3179 N N . THR B 1 3 ? 7.793 -1.608 25.188 1 87.12 3 THR B N 1
ATOM 3180 C CA . THR B 1 3 ? 6.598 -1.358 24.391 1 87.12 3 THR B CA 1
ATOM 3181 C C . THR B 1 3 ? 5.34 -1.506 25.25 1 87.12 3 THR B C 1
ATOM 3183 O O . THR B 1 3 ? 5.16 -2.518 25.922 1 87.12 3 THR B O 1
ATOM 3186 N N . PRO B 1 4 ? 4.5 -0.415 25.297 1 88.19 4 PRO B N 1
ATOM 3187 C CA . PRO B 1 4 ? 3.254 -0.545 26.062 1 88.19 4 PRO B CA 1
ATOM 3188 C C . PRO B 1 4 ? 2.404 -1.729 25.609 1 88.19 4 PRO B C 1
ATOM 3190 O O . PRO B 1 4 ? 2.412 -2.08 24.422 1 88.19 4 PRO B O 1
ATOM 3193 N N . ALA B 1 5 ? 1.665 -2.283 26.547 1 88.06 5 ALA B N 1
ATOM 3194 C CA . ALA B 1 5 ? 0.846 -3.457 26.25 1 88.06 5 ALA B CA 1
ATOM 3195 C C . ALA B 1 5 ? -0.131 -3.172 25.109 1 88.06 5 ALA B C 1
ATOM 3197 O O . ALA B 1 5 ? -0.814 -2.146 25.109 1 88.06 5 ALA B O 1
ATOM 3198 N N . GLY B 1 6 ? -0.162 -4.047 24.156 1 90.81 6 GLY B N 1
ATOM 3199 C CA . GLY B 1 6 ? -1.103 -3.945 23.047 1 90.81 6 GLY B CA 1
ATOM 3200 C C . GLY B 1 6 ? -0.587 -3.094 21.906 1 90.81 6 GLY B C 1
ATOM 3201 O O . GLY B 1 6 ? -1.227 -3.006 20.844 1 90.81 6 GLY B O 1
ATOM 3202 N N . PHE B 1 7 ? 0.49 -2.395 22.156 1 94.69 7 PHE B N 1
ATOM 3203 C CA . PHE B 1 7 ? 1.053 -1.531 21.125 1 94.69 7 PHE B CA 1
ATOM 3204 C C . PHE B 1 7 ? 2.215 -2.219 20.422 1 94.69 7 PHE B C 1
ATOM 3206 O O . PHE B 1 7 ? 2.85 -3.111 20.984 1 94.69 7 PHE B O 1
ATOM 3213 N N . GLN B 1 8 ? 2.391 -1.853 19.219 1 95.69 8 GLN B N 1
ATOM 3214 C CA . GLN B 1 8 ? 3.621 -2.146 18.5 1 95.69 8 GLN B CA 1
ATOM 3215 C C . GLN B 1 8 ? 4.582 -0.959 18.531 1 95.69 8 GLN B C 1
ATOM 3217 O O . GLN B 1 8 ? 4.172 0.166 18.828 1 95.69 8 GLN B O 1
ATOM 3222 N N . ALA B 1 9 ? 5.852 -1.245 18.281 1 95.81 9 ALA B N 1
ATOM 3223 C CA . ALA B 1 9 ? 6.848 -0.184 18.406 1 95.81 9 ALA B CA 1
ATOM 3224 C C . ALA B 1 9 ? 7.57 0.046 17.094 1 95.81 9 ALA B C 1
ATOM 3226 O O . ALA B 1 9 ? 7.918 -0.909 16.391 1 95.81 9 ALA B O 1
ATOM 3227 N N . LEU B 1 10 ? 7.742 1.233 16.719 1 97.31 10 LEU B N 1
ATOM 3228 C CA . LEU B 1 10 ? 8.586 1.691 15.617 1 97.31 10 LEU B CA 1
ATOM 3229 C C . LEU B 1 10 ? 9.75 2.529 16.141 1 97.31 10 LEU B C 1
ATOM 3231 O O . LEU B 1 10 ? 9.539 3.594 16.734 1 97.31 10 LEU B O 1
ATOM 3235 N N . PRO B 1 11 ? 10.992 2.033 16.016 1 97.19 11 PRO B N 1
ATOM 3236 C CA . PRO B 1 11 ? 12.109 2.898 16.406 1 97.19 11 PRO B CA 1
ATOM 3237 C C . PRO B 1 11 ? 12.117 4.223 15.648 1 97.19 11 PRO B C 1
ATOM 3239 O O . PRO B 1 11 ? 12.266 4.234 14.422 1 97.19 11 PRO B O 1
ATOM 3242 N N . LEU B 1 12 ? 11.914 5.285 16.344 1 97.06 12 LEU B N 1
ATOM 3243 C CA . LEU B 1 12 ? 11.797 6.613 15.75 1 97.06 12 LEU B CA 1
ATOM 3244 C C . LEU B 1 12 ? 12.094 7.695 16.781 1 97.06 12 LEU B C 1
ATOM 3246 O O . LEU B 1 12 ? 11.266 7.969 17.656 1 97.06 12 LEU B O 1
ATOM 3250 N N . PRO B 1 13 ? 13.242 8.336 16.688 1 95.44 13 PRO B N 1
ATOM 3251 C CA . PRO B 1 13 ? 13.602 9.344 17.672 1 95.44 13 PRO B CA 1
ATOM 3252 C C . PRO B 1 13 ? 12.766 10.617 17.562 1 95.44 13 PRO B C 1
ATOM 3254 O O . PRO B 1 13 ? 12.25 10.914 16.484 1 95.44 13 PRO B O 1
ATOM 3257 N N . LEU B 1 14 ? 12.734 11.422 18.562 1 93.88 14 LEU B N 1
ATOM 3258 C CA . LEU B 1 14 ? 11.93 12.641 18.641 1 93.88 14 LEU B CA 1
ATOM 3259 C C . LEU B 1 14 ? 12.383 13.664 17.594 1 93.88 14 LEU B C 1
ATOM 3261 O O . LEU B 1 14 ? 11.57 14.445 17.109 1 93.88 14 LEU B O 1
ATOM 3265 N N . ILE B 1 15 ? 13.633 13.633 17.25 1 94.56 15 ILE B N 1
ATOM 3266 C CA . ILE B 1 15 ? 14.156 14.602 16.297 1 94.56 15 ILE B CA 1
ATOM 3267 C C . ILE B 1 15 ? 13.547 14.359 14.922 1 94.56 15 ILE B C 1
ATOM 3269 O O . ILE B 1 15 ? 13.516 15.266 14.086 1 94.56 15 ILE B O 1
ATOM 3273 N N . GLN B 1 16 ? 13.039 13.117 14.695 1 97.44 16 GLN B N 1
ATOM 3274 C CA . GLN B 1 16 ? 12.406 12.773 13.43 1 97.44 16 GLN B CA 1
ATOM 3275 C C . GLN B 1 16 ? 10.906 13.047 13.469 1 97.44 16 GLN B C 1
ATOM 3277 O O . GLN B 1 16 ? 10.289 13.312 12.43 1 97.44 16 GLN B O 1
ATOM 3282 N N . LEU B 1 17 ? 10.352 12.992 14.641 1 97.81 17 LEU B N 1
ATOM 3283 C CA . LEU B 1 17 ? 8.922 13.219 14.797 1 97.81 17 LEU B CA 1
ATOM 3284 C C . LEU B 1 17 ? 8.57 13.5 16.25 1 97.81 17 LEU B C 1
ATOM 3286 O O . LEU B 1 17 ? 8.836 12.68 17.125 1 97.81 17 LEU B O 1
ATOM 3290 N N . SER B 1 18 ? 8.031 14.617 16.484 1 96.06 18 SER B N 1
ATOM 3291 C CA . SER B 1 18 ? 7.457 14.945 17.781 1 96.06 18 SER B CA 1
ATOM 3292 C C . SER B 1 18 ? 5.941 15.07 17.703 1 96.06 18 SER B C 1
ATOM 3294 O O . SER B 1 18 ? 5.418 16.078 17.203 1 96.06 18 SER B O 1
ATOM 3296 N N . LEU B 1 19 ? 5.227 14.109 18.266 1 96.88 19 LEU B N 1
ATOM 3297 C CA . LEU B 1 19 ? 3.77 14.141 18.219 1 96.88 19 LEU B CA 1
ATOM 3298 C C . LEU B 1 19 ? 3.227 15.359 18.953 1 96.88 19 LEU B C 1
ATOM 3300 O O . LEU B 1 19 ? 2.279 16 18.484 1 96.88 19 LEU B O 1
ATOM 3304 N N . ALA B 1 20 ? 3.826 15.695 20.031 1 93.44 20 ALA B N 1
ATOM 3305 C CA . ALA B 1 20 ? 3.365 16.781 20.891 1 93.44 20 ALA B CA 1
ATOM 3306 C C . ALA B 1 20 ? 3.383 18.109 20.141 1 93.44 20 ALA B C 1
ATOM 3308 O O . ALA B 1 20 ? 2.578 19 20.438 1 93.44 20 ALA B O 1
ATOM 3309 N N . ALA B 1 21 ? 4.246 18.203 19.172 1 94.31 21 ALA B N 1
ATOM 3310 C CA . ALA B 1 21 ? 4.336 19.438 18.391 1 94.31 21 ALA B CA 1
ATOM 3311 C C . ALA B 1 21 ? 3.525 19.328 17.109 1 94.31 21 ALA B C 1
ATOM 3313 O O . ALA B 1 21 ? 2.654 20.156 16.844 1 94.31 21 ALA B O 1
ATOM 3314 N N . VAL B 1 22 ? 3.688 18.266 16.359 1 96.38 22 VAL B N 1
ATOM 3315 C CA . VAL B 1 22 ? 3.178 18.125 15 1 96.38 22 VAL B CA 1
ATOM 3316 C C . VAL B 1 22 ? 1.651 18.078 15.023 1 96.38 22 VAL B C 1
ATOM 3318 O O . VAL B 1 22 ? 0.997 18.609 14.125 1 96.38 22 VAL B O 1
ATOM 3321 N N . LEU B 1 23 ? 1.088 17.484 16.062 1 96.5 23 LEU B N 1
ATOM 3322 C CA . LEU B 1 23 ? -0.352 17.25 16.062 1 96.5 23 LEU B CA 1
ATOM 3323 C C . LEU B 1 23 ? -1.088 18.391 16.75 1 96.5 23 LEU B C 1
ATOM 3325 O O . LEU B 1 23 ? -2.316 18.375 16.859 1 96.5 23 LEU B O 1
ATOM 3329 N N . LYS B 1 24 ? -0.321 19.469 17.156 1 92.69 24 LYS B N 1
ATOM 3330 C CA . LYS B 1 24 ? -0.935 20.594 17.859 1 92.69 24 LYS B CA 1
ATOM 3331 C C . LYS B 1 24 ? -0.59 21.906 17.172 1 92.69 24 LYS B C 1
ATOM 3333 O O . LYS B 1 24 ? -1.037 22.969 17.609 1 92.69 24 LYS B O 1
ATOM 3338 N N . CYS B 1 25 ? 0.124 21.844 16.141 1 91.81 25 CYS B N 1
ATOM 3339 C CA . CYS B 1 25 ? 0.685 23.094 15.617 1 91.81 25 CYS B CA 1
ATOM 3340 C C . CYS B 1 25 ? -0.208 23.672 14.531 1 91.81 25 CYS B C 1
ATOM 3342 O O . CYS B 1 25 ? 0.217 24.547 13.781 1 91.81 25 CYS B O 1
ATOM 3344 N N . GLY B 1 26 ? -1.356 23.094 14.312 1 92.5 26 GLY B N 1
ATOM 3345 C CA . GLY B 1 26 ? -2.328 23.719 13.43 1 92.5 26 GLY B CA 1
ATOM 3346 C C . GLY B 1 26 ? -2.357 23.125 12.039 1 92.5 26 GLY B C 1
ATOM 3347 O O . GLY B 1 26 ? -2.938 23.688 11.117 1 92.5 26 GLY B O 1
ATOM 3348 N N . GLN B 1 27 ? -1.725 21.938 11.867 1 94.44 27 GLN B N 1
ATOM 3349 C CA . GLN B 1 27 ? -1.783 21.219 10.594 1 94.44 27 GLN B CA 1
ATOM 3350 C C . GLN B 1 27 ? -3.012 20.312 10.523 1 94.44 27 GLN B C 1
ATOM 3352 O O . GLN B 1 27 ? -3.564 20.094 9.445 1 94.44 27 GLN B O 1
ATOM 3357 N N . SER B 1 28 ? -3.357 19.766 11.648 1 97.19 28 SER B N 1
ATOM 3358 C CA . SER B 1 28 ? -4.441 18.797 11.719 1 97.19 28 SER B CA 1
ATOM 3359 C C . SER B 1 28 ? -5.367 19.078 12.898 1 97.19 28 SER B C 1
ATOM 3361 O O . SER B 1 28 ? -4.949 19.688 13.883 1 97.19 28 SER B O 1
ATOM 3363 N N . PHE B 1 29 ? -6.609 18.578 12.797 1 97.69 29 PHE B N 1
ATOM 3364 C CA . PHE B 1 29 ? -7.586 19.047 13.766 1 97.69 29 PHE B CA 1
ATOM 3365 C C . PHE B 1 29 ? -8.438 17.891 14.289 1 97.69 29 PHE B C 1
ATOM 3367 O O . PHE B 1 29 ? -9.43 18.125 14.984 1 97.69 29 PHE B O 1
ATOM 3374 N N . ARG B 1 30 ? -8.07 16.688 13.922 1 97.56 30 ARG B N 1
ATOM 3375 C CA . ARG B 1 30 ? -8.961 15.594 14.273 1 97.56 30 ARG B CA 1
ATOM 3376 C C . ARG B 1 30 ? -8.305 14.656 15.281 1 97.56 30 ARG B C 1
ATOM 3378 O O . ARG B 1 30 ? -8.93 13.703 15.75 1 97.56 30 ARG B O 1
ATOM 3385 N N . TRP B 1 31 ? -7.078 14.875 15.656 1 97.81 31 TRP B N 1
ATOM 3386 C CA . TRP B 1 31 ? -6.414 14.031 16.641 1 97.81 31 TRP B CA 1
ATOM 3387 C C . TRP B 1 31 ? -6.941 14.305 18.047 1 97.81 31 TRP B C 1
ATOM 3389 O O . TRP B 1 31 ? -6.965 15.461 18.484 1 97.81 31 TRP B O 1
ATOM 3399 N N . SER B 1 32 ? -7.395 13.289 18.688 1 96.69 32 SER B N 1
ATOM 3400 C CA . SER B 1 32 ? -7.703 13.375 20.109 1 96.69 32 SER B CA 1
ATOM 3401 C C . SER B 1 32 ? -6.449 13.188 20.969 1 96.69 32 SER B C 1
ATOM 3403 O O . SER B 1 32 ? -5.68 12.25 20.75 1 96.69 32 SER B O 1
ATOM 3405 N N . ILE B 1 33 ? -6.285 14.055 21.875 1 95.06 33 ILE B N 1
ATOM 3406 C CA . ILE B 1 33 ? -5.145 13.984 22.781 1 95.06 33 ILE B CA 1
ATOM 3407 C C . ILE B 1 33 ? -5.625 13.656 24.203 1 95.06 33 ILE B C 1
ATOM 3409 O O . ILE B 1 33 ? -6.332 14.453 24.812 1 95.06 33 ILE B O 1
ATOM 3413 N N . LEU B 1 34 ? -5.234 12.484 24.656 1 94.94 34 LEU B N 1
ATOM 3414 C CA . LEU B 1 34 ? -5.727 11.969 25.938 1 94.94 34 LEU B CA 1
ATOM 3415 C C . LEU B 1 34 ? -4.582 11.789 26.922 1 94.94 34 LEU B C 1
ATOM 3417 O O . LEU B 1 34 ? -3.559 11.188 26.594 1 94.94 34 LEU B O 1
ATOM 3421 N N . PRO B 1 35 ? -4.801 12.273 28.109 1 90.56 35 PRO B N 1
ATOM 3422 C CA . PRO B 1 35 ? -3.748 12.086 29.109 1 90.56 35 PRO B CA 1
ATOM 3423 C C . PRO B 1 35 ? -3.602 10.641 29.562 1 90.56 35 PRO B C 1
ATOM 3425 O O . PRO B 1 35 ? -4.598 9.914 29.656 1 90.56 35 PRO B O 1
ATOM 3428 N N . LEU B 1 36 ? -2.377 10.164 29.797 1 89.38 36 LEU B N 1
ATOM 3429 C CA . LEU B 1 36 ? -2.115 8.852 30.375 1 89.38 36 LEU B CA 1
ATOM 3430 C C . LEU B 1 36 ? -2.068 8.93 31.891 1 89.38 36 LEU B C 1
ATOM 3432 O O . LEU B 1 36 ? -1.724 9.969 32.469 1 89.38 36 LEU B O 1
ATOM 3436 N N . PRO B 1 37 ? -2.516 7.703 32.5 1 76.5 37 PRO B N 1
ATOM 3437 C CA . PRO B 1 37 ? -2.41 7.703 33.969 1 76.5 37 PRO B CA 1
ATOM 3438 C C . PRO B 1 37 ? -0.964 7.719 34.469 1 76.5 37 PRO B C 1
ATOM 3440 O O . PRO B 1 37 ? -0.104 7.055 33.875 1 76.5 37 PRO B O 1
ATOM 3443 N N . MET B 1 38 ? -0.498 8.547 35.531 1 64.12 38 MET B N 1
ATOM 3444 C CA . MET B 1 38 ? 0.671 8.867 36.344 1 64.12 38 MET B CA 1
ATOM 3445 C C . MET B 1 38 ? 1.954 8.734 35.531 1 64.12 38 MET B C 1
ATOM 3447 O O . MET B 1 38 ? 2.5 7.633 35.406 1 64.12 38 MET B O 1
ATOM 3451 N N . PRO B 1 39 ? 2.268 9.516 34.625 1 57.81 39 PRO B N 1
ATOM 3452 C CA . PRO B 1 39 ? 3.604 9.141 34.156 1 57.81 39 PRO B CA 1
ATOM 3453 C C . PRO B 1 39 ? 4.688 9.359 35.219 1 57.81 39 PRO B C 1
ATOM 3455 O O . PRO B 1 39 ? 4.781 10.453 35.781 1 57.81 39 PRO B O 1
ATOM 3458 N N . SER B 1 40 ? 5 8.484 36.062 1 50.03 40 SER B N 1
ATOM 3459 C CA . SER B 1 40 ? 6.051 8.789 37.031 1 50.03 40 SER B CA 1
ATOM 3460 C C . SER B 1 40 ? 7.34 9.195 36.344 1 50.03 40 SER B C 1
ATOM 3462 O O . SER B 1 40 ? 8.164 9.914 36.906 1 50.03 40 SER B O 1
ATOM 3464 N N . ASP B 1 41 ? 7.605 8.695 35.188 1 55.41 41 ASP B N 1
ATOM 3465 C CA . ASP B 1 41 ? 8.883 8.797 34.5 1 55.41 41 ASP B CA 1
ATOM 3466 C C . ASP B 1 41 ? 8.742 9.633 33.219 1 55.41 41 ASP B C 1
ATOM 3468 O O . ASP B 1 41 ? 7.949 9.297 32.344 1 55.41 41 ASP B O 1
ATOM 3472 N N . PRO B 1 42 ? 9.336 10.844 33.344 1 54.88 42 PRO B N 1
ATOM 3473 C CA . PRO B 1 42 ? 9.273 11.773 32.219 1 54.88 42 PRO B CA 1
ATOM 3474 C C . PRO B 1 42 ? 9.617 11.102 30.875 1 54.88 42 PRO B C 1
ATOM 3476 O O . PRO B 1 42 ? 9.297 11.633 29.812 1 54.88 42 PRO B O 1
ATOM 3479 N N . THR B 1 43 ? 10.242 9.969 31 1 58 43 THR B N 1
ATOM 3480 C CA . THR B 1 43 ? 10.648 9.273 29.781 1 58 43 THR B CA 1
ATOM 3481 C C . THR B 1 43 ? 9.469 8.508 29.188 1 58 43 THR B C 1
ATOM 3483 O O . THR B 1 43 ? 9.555 8 28.062 1 58 43 THR B O 1
ATOM 3486 N N . ILE B 1 44 ? 8.406 8.594 30 1 62.81 44 ILE B N 1
ATOM 3487 C CA . ILE B 1 44 ? 7.234 7.809 29.609 1 62.81 44 ILE B CA 1
ATOM 3488 C C . ILE B 1 44 ? 6.238 8.703 28.875 1 62.81 44 ILE B C 1
ATOM 3490 O O . ILE B 1 44 ? 6.07 9.875 29.219 1 62.81 44 ILE B O 1
ATOM 3494 N N . PRO B 1 45 ? 5.578 8.078 27.875 1 71.38 45 PRO B N 1
ATOM 3495 C CA . PRO B 1 45 ? 4.566 8.844 27.141 1 71.38 45 PRO B CA 1
ATOM 3496 C C . PRO B 1 45 ? 3.52 9.469 28.047 1 71.38 45 PRO B C 1
ATOM 3498 O O . PRO B 1 45 ? 2.992 8.805 28.938 1 71.38 45 PRO B O 1
ATOM 3501 N N . ALA B 1 46 ? 3.303 10.773 27.969 1 79.5 46 ALA B N 1
ATOM 3502 C CA . ALA B 1 46 ? 2.365 11.492 28.828 1 79.5 46 ALA B CA 1
ATOM 3503 C C . ALA B 1 46 ? 0.969 11.523 28.219 1 79.5 46 ALA B C 1
ATOM 3505 O O . ALA B 1 46 ? -0.024 11.719 28.922 1 79.5 46 ALA B O 1
ATOM 3506 N N . GLN B 1 47 ? 0.969 11.242 26.969 1 92.56 47 GLN B N 1
ATOM 3507 C CA . GLN B 1 47 ? -0.293 11.383 26.25 1 92.56 47 GLN B CA 1
ATOM 3508 C C . GLN B 1 47 ? -0.473 10.25 25.234 1 92.56 47 GLN B C 1
ATOM 3510 O O . GLN B 1 47 ? 0.505 9.648 24.797 1 92.56 47 GLN B O 1
ATOM 3515 N N . GLU B 1 48 ? -1.728 9.898 25.016 1 95.56 48 GLU B N 1
ATOM 3516 C CA . GLU B 1 48 ? -2.104 9.07 23.875 1 95.56 48 GLU B CA 1
ATOM 3517 C C . GLU B 1 48 ? -2.85 9.891 22.828 1 95.56 48 GLU B C 1
ATOM 3519 O O . GLU B 1 48 ? -3.701 10.711 23.156 1 95.56 48 GLU B O 1
ATOM 3524 N N . TYR B 1 49 ? -2.441 9.711 21.594 1 97.75 49 TYR B N 1
ATOM 3525 C CA . TYR B 1 49 ? -3.074 10.367 20.453 1 97.75 49 TYR B CA 1
ATOM 3526 C C . TYR B 1 49 ? -3.93 9.391 19.672 1 97.75 49 TYR B C 1
ATOM 3528 O O . TYR B 1 49 ? -3.5 8.266 19.391 1 97.75 49 TYR B O 1
ATOM 3536 N N . ARG B 1 50 ? -5.176 9.781 19.312 1 98.5 50 ARG B N 1
ATOM 3537 C CA . ARG B 1 50 ? -6.066 8.883 18.578 1 98.5 50 ARG B CA 1
ATOM 3538 C C . ARG B 1 50 ? -6.68 9.586 17.375 1 98.5 50 ARG B C 1
ATOM 3540 O O . ARG B 1 50 ? -7.074 10.75 17.453 1 98.5 50 ARG B O 1
ATOM 3547 N N . LEU B 1 51 ? -6.699 8.984 16.266 1 98.69 51 LEU B N 1
ATOM 3548 C CA . LEU B 1 51 ? -7.328 9.484 15.055 1 98.69 51 LEU B CA 1
ATOM 3549 C C . LEU B 1 51 ? -8.281 8.445 14.469 1 98.69 51 LEU B C 1
ATOM 3551 O O . LEU B 1 51 ? -7.902 7.285 14.281 1 98.69 51 LEU B O 1
ATOM 3555 N N . CYS B 1 52 ? -9.484 8.844 14.227 1 98.69 52 CYS B N 1
ATOM 3556 C CA . CYS B 1 52 ? -10.477 7.973 13.602 1 98.69 52 CYS B CA 1
ATOM 3557 C C . CYS B 1 52 ? -10.359 8.016 12.078 1 98.69 52 CYS B C 1
ATOM 3559 O O . CYS B 1 52 ? -10.609 9.055 11.461 1 98.69 52 CYS B O 1
ATOM 3561 N N . LEU B 1 53 ? -9.922 6.914 11.508 1 98.06 53 LEU B N 1
ATOM 3562 C CA . LEU B 1 53 ? -9.961 6.738 10.062 1 98.06 53 LEU B CA 1
ATOM 3563 C C . LEU B 1 53 ? -11.297 6.156 9.617 1 98.06 53 LEU B C 1
ATOM 3565 O O . LEU B 1 53 ? -12.258 6.145 10.383 1 98.06 53 LEU B O 1
ATOM 3569 N N . ARG B 1 54 ? -11.367 5.777 8.375 1 96.38 54 ARG B N 1
ATOM 3570 C CA . ARG B 1 54 ? -12.625 5.289 7.828 1 96.38 54 ARG B CA 1
ATOM 3571 C C . ARG B 1 54 ? -13.016 3.955 8.461 1 96.38 54 ARG B C 1
ATOM 3573 O O . ARG B 1 54 ? -14.203 3.688 8.672 1 96.38 54 ARG B O 1
ATOM 3580 N N . ASP B 1 55 ? -12.039 3.098 8.797 1 96.81 55 ASP B N 1
ATOM 3581 C CA . ASP B 1 55 ? -12.383 1.732 9.18 1 96.81 55 ASP B CA 1
ATOM 3582 C C . ASP B 1 55 ? -11.719 1.349 10.5 1 96.81 55 ASP B C 1
ATOM 3584 O O . ASP B 1 55 ? -11.828 0.205 10.945 1 96.81 55 ASP B O 1
ATOM 3588 N N . ARG B 1 56 ? -11.023 2.352 11.125 1 98.62 56 ARG B N 1
ATOM 3589 C CA . ARG B 1 56 ? -10.305 2.033 12.352 1 98.62 56 ARG B CA 1
ATOM 3590 C C . ARG B 1 56 ? -9.961 3.299 13.133 1 98.62 56 ARG B C 1
ATOM 3592 O O . ARG B 1 56 ? -10.062 4.406 12.602 1 98.62 56 ARG B O 1
ATOM 3599 N N . VAL B 1 57 ? -9.633 3.156 14.328 1 98.75 57 VAL B N 1
ATOM 3600 C CA . VAL B 1 57 ? -9.031 4.219 15.125 1 98.75 57 VAL B CA 1
ATOM 3601 C C . VAL B 1 57 ? -7.559 3.906 15.383 1 98.75 57 VAL B C 1
ATOM 3603 O O . VAL B 1 57 ? -7.227 2.836 15.898 1 98.75 57 VAL B O 1
ATOM 3606 N N . VAL B 1 58 ? -6.734 4.777 15.016 1 98.75 58 VAL B N 1
ATOM 3607 C CA . VAL B 1 58 ? -5.301 4.641 15.242 1 98.75 58 VAL B CA 1
ATOM 3608 C C . VAL B 1 58 ? -4.922 5.309 16.562 1 98.75 58 VAL B C 1
ATOM 3610 O O . VAL B 1 58 ? -5.289 6.461 16.812 1 98.75 58 VAL B O 1
ATOM 3613 N N . CYS B 1 59 ? -4.219 4.582 17.391 1 98.31 59 CYS B N 1
ATOM 3614 C CA . CYS B 1 59 ? -3.746 5.074 18.688 1 98.31 59 CYS B CA 1
ATOM 3615 C C . CYS B 1 59 ? -2.225 5.148 18.719 1 98.31 59 CYS B C 1
ATOM 3617 O O . CYS B 1 59 ? -1.546 4.18 18.375 1 98.31 59 CYS B O 1
ATOM 3619 N N . LEU B 1 60 ? -1.756 6.285 19.172 1 98.12 60 LEU B N 1
ATOM 3620 C CA . LEU B 1 60 ? -0.312 6.488 19.203 1 98.12 60 LEU B CA 1
ATOM 3621 C C . LEU B 1 60 ? 0.148 6.891 20.609 1 98.12 60 LEU B C 1
ATOM 3623 O O . LEU B 1 60 ? -0.567 7.598 21.328 1 98.12 60 LEU B O 1
ATOM 3627 N N . ARG B 1 61 ? 1.232 6.461 20.969 1 96.06 61 ARG B N 1
ATOM 3628 C CA . ARG B 1 61 ? 2.059 6.922 22.078 1 96.06 61 ARG B CA 1
ATOM 3629 C C . ARG B 1 61 ? 3.51 7.098 21.656 1 96.06 61 ARG B C 1
ATOM 3631 O O . ARG B 1 61 ? 3.906 6.621 20.578 1 96.06 61 ARG B O 1
ATOM 3638 N N . GLN B 1 62 ? 4.227 7.887 22.438 1 95.44 62 GLN B N 1
ATOM 3639 C CA . GLN B 1 62 ? 5.574 8.18 21.953 1 95.44 62 GLN B CA 1
ATOM 3640 C C . GLN B 1 62 ? 6.559 8.297 23.125 1 95.44 62 GLN B C 1
ATOM 3642 O O . GLN B 1 62 ? 6.234 8.883 24.156 1 95.44 62 GLN B O 1
ATOM 3647 N N . SER B 1 63 ? 7.719 7.66 22.984 1 92.88 63 SER B N 1
ATOM 3648 C CA . SER B 1 63 ? 8.875 7.875 23.859 1 92.88 63 SER B CA 1
ATOM 3649 C C . SER B 1 63 ? 9.961 8.664 23.141 1 92.88 63 SER B C 1
ATOM 3651 O O . SER B 1 63 ? 9.758 9.148 22.031 1 92.88 63 SER B O 1
ATOM 3653 N N . GLN B 1 64 ? 11.102 8.805 23.75 1 91.94 64 GLN B N 1
ATOM 3654 C CA . GLN B 1 64 ? 12.203 9.555 23.156 1 91.94 64 GLN B CA 1
ATOM 3655 C C . GLN B 1 64 ? 12.75 8.852 21.922 1 91.94 64 GLN B C 1
ATOM 3657 O O . GLN B 1 64 ? 13.281 9.5 21.016 1 91.94 64 GLN B O 1
ATOM 3662 N N . THR B 1 65 ? 12.523 7.512 21.859 1 93.94 65 THR B N 1
ATOM 3663 C CA . THR B 1 65 ? 13.242 6.785 20.828 1 93.94 65 THR B CA 1
ATOM 3664 C C . THR B 1 65 ? 12.281 5.953 19.984 1 93.94 65 THR B C 1
ATOM 3666 O O . THR B 1 65 ? 12.695 5.293 19.031 1 93.94 65 THR B O 1
ATOM 3669 N N . ALA B 1 66 ? 10.945 6.016 20.375 1 95.62 66 ALA B N 1
ATOM 3670 C CA . ALA B 1 66 ? 10.062 5.102 19.656 1 95.62 66 ALA B CA 1
ATOM 3671 C C . ALA B 1 66 ? 8.664 5.688 19.516 1 95.62 66 ALA B C 1
ATOM 3673 O O . ALA B 1 66 ? 8.195 6.406 20.406 1 95.62 66 ALA B O 1
ATOM 3674 N N . LEU B 1 67 ? 8.078 5.395 18.422 1 97 67 LEU B N 1
ATOM 3675 C CA . LEU B 1 67 ? 6.648 5.594 18.188 1 97 67 LEU B CA 1
ATOM 3676 C C . LEU B 1 67 ? 5.871 4.301 18.438 1 97 67 LEU B C 1
ATOM 3678 O O . LEU B 1 67 ? 6.195 3.262 17.859 1 97 67 LEU B O 1
ATOM 3682 N N . PHE B 1 68 ? 4.965 4.359 19.359 1 96.81 68 PHE B N 1
ATOM 3683 C CA . PHE B 1 68 ? 4.105 3.211 19.625 1 96.81 68 PHE B CA 1
ATOM 3684 C C . PHE B 1 68 ? 2.76 3.369 18.922 1 96.81 68 PHE B C 1
ATOM 3686 O O . PHE B 1 68 ? 2.178 4.457 18.922 1 96.81 68 PHE B O 1
ATOM 3693 N N . TYR B 1 69 ? 2.26 2.287 18.297 1 97.81 69 TYR B N 1
ATOM 3694 C CA . TYR B 1 69 ? 1.011 2.402 17.547 1 97.81 69 TYR B CA 1
ATOM 3695 C C . TYR B 1 69 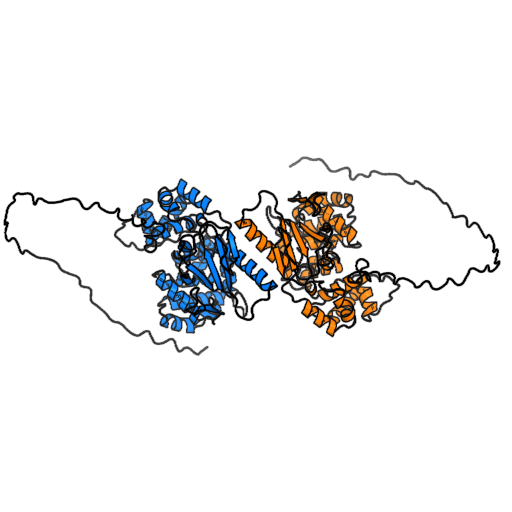? 0.161 1.147 17.719 1 97.81 69 TYR B C 1
ATOM 3697 O O . TYR B 1 69 ? 0.691 0.055 17.938 1 97.81 69 TYR B O 1
ATOM 3705 N N . ARG B 1 70 ? -1.099 1.318 17.625 1 96.56 70 ARG B N 1
ATOM 3706 C CA . ARG B 1 70 ? -2.084 0.244 17.562 1 96.56 70 ARG B CA 1
ATOM 3707 C C . ARG B 1 70 ? -3.357 0.711 16.875 1 96.56 70 ARG B C 1
ATOM 3709 O O . ARG B 1 70 ? -3.643 1.91 16.828 1 96.56 70 ARG B O 1
ATOM 3716 N N . SER B 1 71 ? -4.074 -0.239 16.328 1 97.94 71 SER B N 1
ATOM 3717 C CA . SER B 1 71 ? -5.352 0.051 15.695 1 97.94 71 SER B CA 1
ATOM 3718 C C . SER B 1 71 ? -6.504 -0.616 16.438 1 97.94 71 SER B C 1
ATOM 3720 O O . SER B 1 71 ? -6.371 -1.745 16.922 1 97.94 71 SER B O 1
ATOM 3722 N N . ALA B 1 72 ? -7.531 0.136 16.625 1 98.19 72 ALA B N 1
ATOM 3723 C CA . ALA B 1 72 ? -8.797 -0.416 17.094 1 98.19 72 ALA B CA 1
ATOM 3724 C C . ALA B 1 72 ? -9.805 -0.528 15.961 1 98.19 72 ALA B C 1
ATOM 3726 O O . ALA B 1 72 ? -9.961 0.398 15.164 1 98.19 72 ALA B O 1
ATOM 3727 N N . PHE B 1 73 ? -10.461 -1.677 15.93 1 98.06 73 PHE B N 1
ATOM 3728 C CA . PHE B 1 73 ? -11.398 -1.955 14.852 1 98.06 73 PHE B CA 1
ATOM 3729 C C . PHE B 1 73 ? -12.805 -2.166 15.398 1 98.06 73 PHE B C 1
ATOM 3731 O O . PHE B 1 73 ? -12.977 -2.611 16.531 1 98.06 73 PHE B O 1
ATOM 3738 N N . PRO B 1 74 ? -13.805 -1.769 14.594 1 97.75 74 PRO B N 1
ATOM 3739 C CA . PRO B 1 74 ? -15.172 -2.105 15.008 1 97.75 74 PRO B CA 1
ATOM 3740 C C . PRO B 1 74 ? -15.469 -3.602 14.914 1 97.75 74 PRO B C 1
ATOM 3742 O O . PRO B 1 74 ? -14.68 -4.352 14.336 1 97.75 74 PRO B O 1
ATOM 3745 N N . ASP B 1 75 ? -16.562 -3.986 15.469 1 95.44 75 ASP B N 1
ATOM 3746 C CA . ASP B 1 75 ? -16.984 -5.375 15.344 1 95.44 75 ASP B CA 1
ATOM 3747 C C . ASP B 1 75 ? -17.5 -5.664 13.938 1 95.44 75 ASP B C 1
ATOM 3749 O O . ASP B 1 75 ? -18.125 -4.809 13.305 1 95.44 75 ASP B O 1
ATOM 3753 N N . PRO B 1 76 ? -17.453 -6.852 13.422 1 95.88 76 PRO B N 1
ATOM 3754 C CA . PRO B 1 76 ? -16.719 -7.941 14.078 1 95.88 76 PRO B CA 1
ATOM 3755 C C . PRO B 1 76 ? -15.203 -7.738 14.039 1 95.88 76 PRO B C 1
ATOM 3757 O O . PRO B 1 76 ? -14.672 -7.191 13.078 1 95.88 76 PRO B O 1
ATOM 3760 N N . GLN B 1 77 ? -14.578 -8.172 15 1 96.31 77 GLN B N 1
ATOM 3761 C CA . GLN B 1 77 ? -13.125 -8.055 15.109 1 96.31 77 GLN B CA 1
ATOM 3762 C C . GLN B 1 77 ? -12.422 -8.867 14.023 1 96.31 77 GLN B C 1
ATOM 3764 O O . GLN B 1 77 ? -12.883 -9.961 13.664 1 96.31 77 GLN B O 1
ATOM 3769 N N . PRO B 1 78 ? -11.336 -8.352 13.531 1 95.31 78 PRO B N 1
ATOM 3770 C CA . PRO B 1 78 ? -10.594 -9.133 12.539 1 95.31 78 PRO B CA 1
ATOM 3771 C C . PRO B 1 78 ? -10.023 -10.422 13.109 1 95.31 78 PRO B C 1
ATOM 3773 O O . PRO B 1 78 ? -9.734 -10.5 14.305 1 95.31 78 PRO B O 1
ATOM 3776 N N . SER B 1 79 ? -9.875 -11.406 12.234 1 94.69 79 SER B N 1
ATOM 3777 C CA . SER B 1 79 ? -9.164 -12.625 12.609 1 94.69 79 SER B CA 1
ATOM 3778 C C . SER B 1 79 ? -7.699 -12.336 12.914 1 94.69 79 SER B C 1
ATOM 3780 O O . SER B 1 79 ? -7.188 -11.266 12.586 1 94.69 79 SER B O 1
ATOM 3782 N N . PRO B 1 80 ? -7.023 -13.266 13.578 1 93.94 80 PRO B N 1
ATOM 3783 C CA . PRO B 1 80 ? -5.609 -13.047 13.883 1 93.94 80 PRO B CA 1
ATOM 3784 C C . PRO B 1 80 ? -4.773 -12.734 12.641 1 93.94 80 PRO B C 1
ATOM 3786 O O . PRO B 1 80 ? -3.906 -11.859 12.68 1 93.94 80 PRO B O 1
ATOM 3789 N N . THR B 1 81 ? -5.027 -13.43 11.555 1 95.69 81 THR B N 1
ATOM 3790 C CA . THR B 1 81 ? -4.324 -13.164 10.305 1 95.69 81 THR B CA 1
ATOM 3791 C C . THR B 1 81 ? -4.637 -11.758 9.789 1 95.69 81 THR B C 1
ATOM 3793 O O . THR B 1 81 ? -3.725 -11 9.461 1 95.69 81 THR B O 1
ATOM 3796 N N . GLN B 1 82 ? -5.879 -11.445 9.812 1 95.81 82 GLN B N 1
ATOM 3797 C CA . GLN B 1 82 ? -6.312 -10.141 9.328 1 95.81 82 GLN B CA 1
ATOM 3798 C C . GLN B 1 82 ? -5.777 -9.023 10.219 1 95.81 82 GLN B C 1
ATOM 3800 O O . GLN B 1 82 ? -5.453 -7.938 9.727 1 95.81 82 GLN B O 1
ATOM 3805 N N . LEU B 1 83 ? -5.785 -9.281 11.461 1 95.81 83 LEU B N 1
ATOM 3806 C CA . LEU B 1 83 ? -5.285 -8.281 12.391 1 95.81 83 LEU B CA 1
ATOM 3807 C C . LEU B 1 83 ? -3.84 -7.918 12.078 1 95.81 83 LEU B C 1
ATOM 3809 O O . LEU B 1 83 ? -3.479 -6.738 12.07 1 95.81 83 LEU B O 1
ATOM 3813 N N . GLN B 1 84 ? -3.006 -8.859 11.82 1 95.19 84 GLN B N 1
ATOM 3814 C CA . GLN B 1 84 ? -1.605 -8.609 11.5 1 95.19 84 GLN B CA 1
ATOM 3815 C C . GLN B 1 84 ? -1.472 -7.84 10.195 1 95.19 84 GLN B C 1
ATOM 3817 O O . GLN B 1 84 ? -0.645 -6.93 10.078 1 95.19 84 GLN B O 1
ATOM 3822 N N . LEU B 1 85 ? -2.262 -8.258 9.289 1 96.62 85 LEU B N 1
ATOM 3823 C CA . LEU B 1 85 ? -2.24 -7.574 7.996 1 96.62 85 LEU B CA 1
ATOM 3824 C C . LEU B 1 85 ? -2.693 -6.125 8.141 1 96.62 85 LEU B C 1
ATOM 3826 O O . LEU B 1 85 ? -2.07 -5.215 7.59 1 96.62 85 LEU B O 1
ATOM 3830 N N . ARG B 1 86 ? -3.699 -5.922 8.891 1 96.81 86 ARG B N 1
ATOM 3831 C CA . ARG B 1 86 ? -4.238 -4.578 9.094 1 96.81 86 ARG B CA 1
ATOM 3832 C C . ARG B 1 86 ? -3.27 -3.709 9.883 1 96.81 86 ARG B C 1
ATOM 3834 O O . ARG B 1 86 ? -3.188 -2.498 9.656 1 96.81 86 ARG B O 1
ATOM 3841 N N . GLU B 1 87 ? -2.578 -4.27 10.773 1 96.25 87 GLU B N 1
ATOM 3842 C CA . GLU B 1 87 ? -1.564 -3.523 11.516 1 96.25 87 GLU B CA 1
ATOM 3843 C C . GLU B 1 87 ? -0.417 -3.098 10.602 1 96.25 87 GLU B C 1
ATOM 3845 O O . GLU B 1 87 ? 0.147 -2.014 10.773 1 96.25 87 GLU B O 1
ATOM 3850 N N . ALA B 1 88 ? -0.039 -3.992 9.734 1 97.5 88 ALA B N 1
ATOM 3851 C CA . ALA B 1 88 ? 0.969 -3.621 8.742 1 97.5 88 ALA B CA 1
ATOM 3852 C C . ALA B 1 88 ? 0.49 -2.453 7.887 1 97.5 88 ALA B C 1
ATOM 3854 O O . ALA B 1 88 ? 1.263 -1.543 7.578 1 97.5 88 ALA B O 1
ATOM 3855 N N . GLU B 1 89 ? -0.77 -2.502 7.508 1 97.81 89 GLU B N 1
ATOM 3856 C CA . GLU B 1 89 ? -1.366 -1.395 6.766 1 97.81 89 GLU B CA 1
ATOM 3857 C C . GLU B 1 89 ? -1.295 -0.096 7.566 1 97.81 89 GLU B C 1
ATOM 3859 O O . GLU B 1 89 ? -1.027 0.97 7.008 1 97.81 89 GLU B O 1
ATOM 3864 N N . THR B 1 90 ? -1.562 -0.221 8.812 1 98.56 90 THR B N 1
ATOM 3865 C CA . THR B 1 90 ? -1.515 0.948 9.68 1 98.56 90 THR B CA 1
ATOM 3866 C C . THR B 1 90 ? -0.11 1.544 9.711 1 98.56 90 THR B C 1
ATOM 3868 O O . THR B 1 90 ? 0.056 2.762 9.625 1 98.56 90 THR B O 1
ATOM 3871 N N . LEU B 1 91 ? 0.85 0.691 9.852 1 98.5 91 LEU B N 1
ATOM 3872 C CA . LEU B 1 91 ? 2.227 1.173 9.898 1 98.5 91 LEU B CA 1
ATOM 3873 C C . LEU B 1 91 ? 2.592 1.899 8.609 1 98.5 91 LEU B C 1
ATOM 3875 O O . LEU B 1 91 ? 3.217 2.963 8.648 1 98.5 91 LEU B O 1
ATOM 3879 N N . LEU B 1 92 ? 2.201 1.338 7.52 1 98.31 92 LEU B N 1
ATOM 3880 C CA . LEU B 1 92 ? 2.514 1.978 6.246 1 98.31 92 LEU B CA 1
ATOM 3881 C C . LEU B 1 92 ? 1.737 3.281 6.09 1 98.31 92 LEU B C 1
ATOM 3883 O O . LEU B 1 92 ? 2.236 4.238 5.492 1 98.31 92 LEU B O 1
ATOM 3887 N N . TRP B 1 93 ? 0.511 3.275 6.586 1 98.5 93 TRP B N 1
ATOM 3888 C CA . TRP B 1 93 ? -0.249 4.52 6.598 1 98.5 93 TRP B CA 1
ATOM 3889 C C . TRP B 1 93 ? 0.461 5.586 7.426 1 98.5 93 TRP B C 1
ATOM 3891 O O . TRP B 1 93 ? 0.545 6.746 7.02 1 98.5 93 TRP B O 1
ATOM 3901 N N . LEU B 1 94 ? 0.977 5.254 8.578 1 98.81 94 LEU B N 1
ATOM 3902 C CA . LEU B 1 94 ? 1.71 6.18 9.438 1 98.81 94 LEU B CA 1
ATOM 3903 C C . LEU B 1 94 ? 2.936 6.734 8.719 1 98.81 94 LEU B C 1
ATOM 3905 O O . LEU B 1 94 ? 3.242 7.922 8.828 1 98.81 94 LEU B O 1
ATOM 3909 N N . ASN B 1 95 ? 3.645 5.84 8.039 1 98.56 95 ASN B N 1
ATOM 3910 C CA . ASN B 1 95 ? 4.789 6.293 7.258 1 98.56 95 ASN B CA 1
ATOM 3911 C C . ASN B 1 95 ? 4.387 7.371 6.254 1 98.56 95 ASN B C 1
ATOM 3913 O O . ASN B 1 95 ? 5.074 8.383 6.113 1 98.56 95 ASN B O 1
ATOM 3917 N N . ASP B 1 96 ? 3.299 7.098 5.543 1 98.5 96 ASP B N 1
ATOM 3918 C CA . ASP B 1 96 ? 2.807 8.039 4.539 1 98.5 96 ASP B CA 1
ATOM 3919 C C . ASP B 1 96 ? 2.326 9.336 5.188 1 98.5 96 ASP B C 1
ATOM 3921 O O . ASP B 1 96 ? 2.719 10.422 4.77 1 98.5 96 ASP B O 1
ATOM 3925 N N . TYR B 1 97 ? 1.541 9.188 6.227 1 98.75 97 TYR B N 1
ATOM 3926 C CA . TYR B 1 97 ? 0.923 10.32 6.91 1 98.75 97 TYR B CA 1
ATOM 3927 C C . TYR B 1 97 ? 1.98 11.258 7.477 1 98.75 97 TYR B C 1
ATOM 3929 O O . TYR B 1 97 ? 1.86 12.477 7.359 1 98.75 97 TYR B O 1
ATOM 3937 N N . PHE B 1 98 ? 3.078 10.711 8.023 1 98.69 98 PHE B N 1
ATOM 3938 C CA . PHE B 1 98 ? 4.117 11.516 8.656 1 98.69 98 PHE B CA 1
ATOM 3939 C C . PHE B 1 98 ? 5.297 11.711 7.707 1 98.69 98 PHE B C 1
ATOM 3941 O O . PHE B 1 98 ? 6.293 12.336 8.07 1 98.69 98 PHE B O 1
ATOM 3948 N N . GLN B 1 99 ? 5.23 11.109 6.52 1 98.25 99 GLN B N 1
ATOM 3949 C CA . GLN B 1 99 ? 6.297 11.227 5.527 1 98.25 99 GLN B CA 1
ATOM 3950 C C . GLN B 1 99 ? 7.645 10.844 6.125 1 98.25 99 GLN B C 1
ATOM 3952 O O . GLN B 1 99 ? 8.609 11.602 6.027 1 98.25 99 GLN B O 1
ATOM 3957 N N . LEU B 1 100 ? 7.758 9.648 6.645 1 97.94 100 LEU B N 1
ATOM 3958 C CA . LEU B 1 100 ? 8.906 9.219 7.441 1 97.94 100 LEU B CA 1
ATOM 3959 C C . LEU B 1 100 ? 10.086 8.859 6.543 1 97.94 100 LEU B C 1
ATOM 3961 O O . LEU B 1 100 ? 11.203 8.672 7.027 1 97.94 100 LEU B O 1
ATOM 3965 N N . ASP B 1 101 ? 9.859 8.789 5.27 1 95.12 101 ASP B N 1
ATOM 3966 C CA . ASP B 1 101 ? 10.945 8.5 4.34 1 95.12 101 ASP B CA 1
ATOM 3967 C C . ASP B 1 101 ? 11.883 9.703 4.203 1 95.12 101 ASP B C 1
ATOM 3969 O O . ASP B 1 101 ? 13 9.57 3.695 1 95.12 101 ASP B O 1
ATOM 3973 N N . ILE B 1 102 ? 11.438 10.82 4.609 1 97.06 102 ILE B N 1
ATOM 3974 C CA . ILE B 1 102 ? 12.242 12.031 4.555 1 97.06 102 ILE B CA 1
ATOM 3975 C C . ILE B 1 102 ? 13.062 12.164 5.836 1 97.06 102 ILE B C 1
ATOM 3977 O O . ILE B 1 102 ? 12.516 12.094 6.938 1 97.06 102 ILE B O 1
ATOM 3981 N N . ASP B 1 103 ? 14.344 12.328 5.73 1 96.88 103 ASP B N 1
ATOM 3982 C CA . ASP B 1 103 ? 15.219 12.539 6.883 1 96.88 103 ASP B CA 1
ATOM 3983 C C . ASP B 1 103 ? 15.109 13.969 7.398 1 96.88 103 ASP B C 1
ATOM 3985 O O . ASP B 1 103 ? 15.75 14.875 6.875 1 96.88 103 ASP B O 1
ATOM 3989 N N . LEU B 1 104 ? 14.398 14.156 8.414 1 97.81 104 LEU B N 1
ATOM 3990 C CA . LEU B 1 104 ? 14.117 15.492 8.938 1 97.81 104 LEU B CA 1
ATOM 3991 C C . LEU B 1 104 ? 15.375 16.125 9.516 1 97.81 104 LEU B C 1
ATOM 3993 O O . LEU B 1 104 ? 15.57 17.344 9.406 1 97.81 104 LEU B O 1
ATOM 3997 N N . SER B 1 105 ? 16.203 15.336 10.156 1 97 105 SER B N 1
ATOM 3998 C CA . SER B 1 105 ? 17.422 15.852 10.75 1 97 105 SER B CA 1
ATOM 3999 C C . SER B 1 105 ? 18.312 16.516 9.695 1 97 105 SER B C 1
ATOM 4001 O O . SER B 1 105 ? 18.891 17.578 9.938 1 97 105 SER B O 1
ATOM 4003 N N . LYS B 1 106 ? 18.359 15.875 8.594 1 97.25 106 LYS B N 1
ATOM 4004 C CA . LYS B 1 106 ? 19.141 16.438 7.504 1 97.25 106 LYS B CA 1
ATOM 4005 C C . LYS B 1 106 ? 18.578 17.781 7.051 1 97.25 106 LYS B C 1
ATOM 4007 O O . LYS B 1 106 ? 19.312 18.719 6.793 1 97.25 106 LYS B O 1
ATOM 4012 N N . LEU B 1 107 ? 17.312 17.891 6.93 1 97.81 107 LEU B N 1
ATOM 4013 C CA . LEU B 1 107 ? 16.672 19.125 6.523 1 97.81 107 LEU B CA 1
ATOM 4014 C C . LEU B 1 107 ? 16.922 20.234 7.547 1 97.81 107 LEU B C 1
ATOM 4016 O O . LEU B 1 107 ? 17.25 21.359 7.184 1 97.81 107 LEU B O 1
ATOM 4020 N N . TYR B 1 108 ? 16.797 19.906 8.82 1 97.69 108 TYR B N 1
ATOM 4021 C CA . TYR B 1 108 ? 17.047 20.875 9.883 1 97.69 108 TYR B CA 1
ATOM 4022 C C . TYR B 1 108 ? 18.453 21.422 9.797 1 97.69 108 TYR B C 1
ATOM 4024 O O . TYR B 1 108 ? 18.672 22.625 9.969 1 97.69 108 TYR B O 1
ATOM 4032 N N . ASP B 1 109 ? 19.375 20.531 9.57 1 97.62 109 ASP B N 1
ATOM 4033 C CA . ASP B 1 109 ? 20.766 20.953 9.438 1 97.62 109 ASP B CA 1
ATOM 4034 C C . ASP B 1 109 ? 20.953 21.875 8.242 1 97.62 109 ASP B C 1
ATOM 4036 O O . ASP B 1 109 ? 21.656 22.891 8.328 1 97.62 109 ASP B O 1
ATOM 4040 N N . GLU B 1 110 ? 20.328 21.531 7.176 1 97.19 110 GLU B N 1
ATOM 4041 C CA . GLU B 1 110 ? 20.422 22.359 5.973 1 97.19 110 GLU B CA 1
ATOM 4042 C C . GLU B 1 110 ? 19.812 23.734 6.203 1 97.19 110 GLU B C 1
ATOM 4044 O O . GLU B 1 110 ? 20.406 24.75 5.82 1 97.19 110 GLU B O 1
ATOM 4049 N N . TRP B 1 111 ? 18.688 23.844 6.805 1 97.25 111 TRP B N 1
ATOM 4050 C CA . TRP B 1 111 ? 18.031 25.109 7.078 1 97.25 111 TRP B CA 1
ATOM 4051 C C . TRP B 1 111 ? 18.828 25.938 8.07 1 97.25 111 TRP B C 1
ATOM 4053 O O . TRP B 1 111 ? 18.969 27.156 7.91 1 97.25 111 TRP B O 1
ATOM 4063 N N . ALA B 1 112 ? 19.375 25.281 9.047 1 97 112 ALA B N 1
ATOM 4064 C CA . ALA B 1 112 ? 20.156 25.969 10.062 1 97 112 ALA B CA 1
ATOM 4065 C C . ALA B 1 112 ? 21.438 26.562 9.469 1 97 112 ALA B C 1
ATOM 4067 O O . ALA B 1 112 ? 21.891 27.625 9.891 1 97 112 ALA B O 1
ATOM 4068 N N . ALA B 1 113 ? 21.969 25.906 8.539 1 96.75 113 ALA B N 1
ATOM 4069 C CA . ALA B 1 113 ? 23.188 26.359 7.895 1 96.75 113 ALA B CA 1
ATOM 4070 C C . ALA B 1 113 ? 22.938 27.625 7.07 1 96.75 113 ALA B C 1
ATOM 4072 O O . ALA B 1 113 ? 23.828 28.469 6.941 1 96.75 113 ALA B O 1
ATOM 4073 N N . ARG B 1 114 ? 21.75 27.844 6.609 1 94.31 114 ARG B N 1
ATOM 4074 C CA . ARG B 1 114 ? 21.453 28.953 5.699 1 94.31 114 ARG B CA 1
ATOM 4075 C C . ARG B 1 114 ? 20.734 30.078 6.426 1 94.31 114 ARG B C 1
ATOM 4077 O O . ARG B 1 114 ? 20.688 31.203 5.934 1 94.31 114 ARG B O 1
ATOM 4084 N N . ASP B 1 115 ? 20.203 29.781 7.531 1 96.38 115 ASP B N 1
ATOM 4085 C CA . ASP B 1 115 ? 19.328 30.719 8.219 1 96.38 115 ASP B CA 1
ATOM 4086 C C . ASP B 1 115 ? 19.625 30.75 9.719 1 96.38 115 ASP B C 1
ATOM 4088 O O . ASP B 1 115 ? 19.203 29.859 10.461 1 96.38 115 ASP B O 1
ATOM 4092 N N . THR B 1 116 ? 20.109 31.812 10.188 1 95.31 116 THR B N 1
ATOM 4093 C CA . THR B 1 116 ? 20.516 31.953 11.586 1 95.31 116 THR B CA 1
ATOM 4094 C C . THR B 1 116 ? 19.281 31.938 12.492 1 95.31 116 THR B C 1
ATOM 4096 O O . THR B 1 116 ? 19.359 31.469 13.633 1 95.31 116 THR B O 1
ATOM 4099 N N . VAL B 1 117 ? 18.219 32.5 12 1 95 117 VAL B N 1
ATOM 4100 C CA . VAL B 1 117 ? 16.984 32.469 12.781 1 95 117 VAL B CA 1
ATOM 4101 C C . VAL B 1 117 ? 16.547 31.031 13.047 1 95 117 VAL B C 1
ATOM 4103 O O . VAL B 1 117 ? 16.25 30.672 14.18 1 95 117 VAL B O 1
ATOM 4106 N N . PHE B 1 118 ? 16.578 30.266 12.039 1 96.31 118 PHE B N 1
ATOM 4107 C CA . PHE B 1 118 ? 16.219 28.859 12.18 1 96.31 118 PHE B CA 1
ATOM 4108 C C . PHE B 1 118 ? 17.188 28.141 13.109 1 96.31 118 PHE B C 1
ATOM 4110 O O . PHE B 1 118 ? 16.766 27.312 13.93 1 96.31 118 PHE B O 1
ATOM 4117 N N . SER B 1 119 ? 18.438 28.391 12.961 1 96.5 119 SER B N 1
ATOM 4118 C CA . SER B 1 119 ? 19.453 27.781 13.82 1 96.5 119 SER B CA 1
ATOM 4119 C C . SER B 1 119 ? 19.141 28.031 15.297 1 96.5 119 SER B C 1
ATOM 4121 O O . SER B 1 119 ? 19.422 27.172 16.141 1 96.5 119 SER B O 1
ATOM 4123 N N . GLY B 1 120 ? 18.562 29.109 15.562 1 94.38 120 GLY B N 1
ATOM 4124 C CA . GLY B 1 120 ? 18.25 29.469 16.938 1 94.38 120 GLY B CA 1
ATOM 4125 C C . GLY B 1 120 ? 17.078 28.703 17.516 1 94.38 120 GLY B C 1
ATOM 4126 O O . GLY B 1 120 ? 16.953 28.578 18.734 1 94.38 120 GLY B O 1
ATOM 4127 N N . VAL B 1 121 ? 16.219 28.188 16.656 1 93.06 121 VAL B N 1
ATOM 4128 C CA . VAL B 1 121 ? 15.008 27.562 17.188 1 93.06 121 VAL B CA 1
ATOM 4129 C C . VAL B 1 121 ? 15.062 26.047 16.984 1 93.06 121 VAL B C 1
ATOM 4131 O O . VAL B 1 121 ? 14.273 25.312 17.562 1 93.06 121 VAL B O 1
ATOM 4134 N N . LYS B 1 122 ? 15.953 25.484 16.219 1 93.56 122 LYS B N 1
ATOM 4135 C CA . LYS B 1 122 ? 15.914 24.109 15.758 1 93.56 122 LYS B CA 1
ATOM 4136 C C . LYS B 1 122 ? 16 23.125 16.922 1 93.56 122 LYS B C 1
ATOM 4138 O O . LYS B 1 122 ? 15.406 22.047 16.875 1 93.56 122 LYS B O 1
ATOM 4143 N N . GLU B 1 123 ? 16.734 23.469 17.969 1 91.06 123 GLU B N 1
ATOM 4144 C CA . GLU B 1 123 ? 16.906 22.531 19.078 1 91.06 123 GLU B CA 1
ATOM 4145 C C . GLU B 1 123 ? 15.633 22.422 19.906 1 91.06 123 GLU B C 1
ATOM 4147 O O . GLU B 1 123 ? 15.234 21.312 20.297 1 91.06 123 GLU B O 1
ATOM 4152 N N . ARG B 1 124 ? 15.016 23.531 20.156 1 91.88 124 ARG B N 1
ATOM 4153 C CA . ARG B 1 124 ? 13.812 23.562 20.969 1 91.88 124 ARG B CA 1
ATOM 4154 C C . ARG B 1 124 ? 12.617 22.984 20.219 1 91.88 124 ARG B C 1
ATOM 4156 O O . ARG B 1 124 ? 11.766 22.328 20.797 1 91.88 124 ARG B O 1
ATOM 4163 N N . PHE B 1 125 ? 12.602 23.203 18.938 1 94.94 125 PHE B N 1
ATOM 4164 C CA . PHE B 1 125 ? 11.453 22.812 18.125 1 94.94 125 PHE B CA 1
ATOM 4165 C C . PHE B 1 125 ? 11.836 21.703 17.141 1 94.94 125 PHE B C 1
ATOM 4167 O O . PHE B 1 125 ? 11.539 21.797 15.945 1 94.94 125 PHE B O 1
ATOM 4174 N N . GLY B 1 126 ? 12.438 20.688 17.734 1 94.38 126 GLY B N 1
ATOM 4175 C CA . GLY B 1 126 ? 12.781 19.516 16.953 1 94.38 126 GLY B CA 1
ATOM 4176 C C . GLY B 1 126 ? 11.602 18.609 16.672 1 94.38 126 GLY B C 1
ATOM 4177 O O . GLY B 1 126 ? 10.656 18.547 17.469 1 94.38 126 GLY B O 1
ATOM 4178 N N . GLY B 1 127 ? 11.594 17.922 15.484 1 96.44 127 GLY B N 1
ATOM 4179 C CA . GLY B 1 127 ? 10.633 16.859 15.219 1 96.44 127 GLY B CA 1
ATOM 4180 C C . GLY B 1 127 ? 9.359 17.359 14.562 1 96.44 127 GLY B C 1
ATOM 4181 O O . GLY B 1 127 ? 8.398 16.609 14.406 1 96.44 127 GLY B O 1
ATOM 4182 N N . ILE B 1 128 ? 9.328 18.641 14.18 1 97.06 128 ILE B N 1
ATOM 4183 C CA . ILE B 1 128 ? 8.148 19.188 13.523 1 97.06 128 ILE B CA 1
ATOM 4184 C C . ILE B 1 128 ? 8.203 18.891 12.031 1 97.06 128 ILE B C 1
ATOM 4186 O O . ILE B 1 128 ? 8.984 19.5 11.297 1 97.06 128 ILE B O 1
ATOM 4190 N N . ARG B 1 129 ? 7.449 17.938 11.578 1 97.06 129 ARG B N 1
ATOM 4191 C CA . ARG B 1 129 ? 7.43 17.578 10.164 1 97.06 129 ARG B CA 1
ATOM 4192 C C . ARG B 1 129 ? 6.062 17.859 9.555 1 97.06 129 ARG B C 1
ATOM 4194 O O . ARG B 1 129 ? 5.133 18.266 10.25 1 97.06 129 ARG B O 1
ATOM 4201 N N . MET B 1 130 ? 5.996 17.766 8.219 1 98.19 130 MET B N 1
ATOM 4202 C CA . MET B 1 130 ? 4.777 18.078 7.473 1 98.19 130 MET B CA 1
ATOM 4203 C C . MET B 1 130 ? 3.92 16.812 7.305 1 98.19 130 MET B C 1
ATOM 4205 O O . MET B 1 130 ? 4.426 15.766 6.93 1 98.19 130 MET B O 1
ATOM 4209 N N . LEU B 1 131 ? 2.658 16.938 7.664 1 98.5 131 LEU B N 1
ATOM 4210 C CA . LEU B 1 131 ? 1.731 15.828 7.477 1 98.5 131 LEU B CA 1
ATOM 4211 C C . LEU B 1 131 ? 1.29 15.727 6.02 1 98.5 131 LEU B C 1
ATOM 4213 O O . LEU B 1 131 ? 1.194 16.734 5.324 1 98.5 131 LEU B O 1
ATOM 4217 N N . ARG B 1 132 ? 1.08 14.523 5.566 1 98.69 132 ARG B N 1
ATOM 4218 C CA . ARG B 1 132 ? 0.457 14.234 4.277 1 98.69 132 ARG B CA 1
ATOM 4219 C C . ARG B 1 132 ? -0.98 13.758 4.461 1 98.69 132 ARG B C 1
ATOM 4221 O O . ARG B 1 132 ? -1.269 12.57 4.305 1 98.69 132 ARG B O 1
ATOM 4228 N N . GLN B 1 133 ? -1.848 14.688 4.711 1 98.56 133 GLN B N 1
ATOM 4229 C CA . GLN B 1 133 ? -3.207 14.383 5.145 1 98.56 133 GLN B CA 1
ATOM 4230 C C . GLN B 1 133 ? -4.094 14.016 3.959 1 98.56 133 GLN B C 1
ATOM 4232 O O . GLN B 1 133 ? -3.725 14.25 2.805 1 98.56 133 GLN B O 1
ATOM 4237 N N . ASP B 1 134 ? -5.219 13.367 4.273 1 98.31 134 ASP B N 1
ATOM 4238 C CA . ASP B 1 134 ? -6.246 13.141 3.26 1 98.31 134 ASP B CA 1
ATOM 4239 C C . ASP B 1 134 ? -6.711 14.453 2.646 1 98.31 134 ASP B C 1
ATOM 4241 O O . ASP B 1 134 ? -7.145 15.359 3.361 1 98.31 134 ASP B O 1
ATOM 4245 N N . PRO B 1 135 ? -6.645 14.562 1.374 1 98.62 135 PRO B N 1
ATOM 4246 C CA . PRO B 1 135 ? -6.902 15.859 0.754 1 98.62 135 PRO B CA 1
ATOM 4247 C C . PRO B 1 135 ? -8.328 16.359 0.99 1 98.62 135 PRO B C 1
ATOM 4249 O O . PRO B 1 135 ? -8.555 17.562 1.139 1 98.62 135 PRO B O 1
ATOM 4252 N N . TRP B 1 136 ? -9.289 15.492 1.003 1 98.5 136 TRP B N 1
ATOM 4253 C CA . TRP B 1 136 ? -10.672 15.898 1.233 1 98.5 136 TRP B CA 1
ATOM 4254 C C . TRP B 1 136 ? -10.852 16.422 2.652 1 98.5 136 TRP B C 1
ATOM 4256 O O . TRP B 1 136 ? -11.383 17.531 2.85 1 98.5 136 TRP B O 1
ATOM 4266 N N . GLU B 1 137 ? -10.406 15.664 3.598 1 98.5 137 GLU B N 1
ATOM 4267 C CA . GLU B 1 137 ? -10.477 16.094 4.992 1 98.5 137 GLU B CA 1
ATOM 4268 C C . GLU B 1 137 ? -9.734 17.406 5.203 1 98.5 137 GLU B C 1
ATOM 4270 O O . GLU B 1 137 ? -10.227 18.297 5.895 1 98.5 137 GLU B O 1
ATOM 4275 N N . ASN B 1 138 ? -8.578 17.469 4.613 1 98.62 138 ASN B N 1
ATOM 4276 C CA . ASN B 1 138 ? -7.777 18.688 4.746 1 98.62 138 ASN B CA 1
ATOM 4277 C C . ASN B 1 138 ? -8.477 19.891 4.121 1 98.62 138 ASN B C 1
ATOM 4279 O O . ASN B 1 138 ? -8.484 20.984 4.695 1 98.62 138 ASN B O 1
ATOM 4283 N N . LEU B 1 139 ? -9.047 19.703 2.996 1 98.81 139 LEU B N 1
ATOM 4284 C CA . LEU B 1 139 ? -9.773 20.75 2.295 1 98.81 139 LEU B CA 1
ATOM 4285 C C . LEU B 1 139 ? -10.875 21.328 3.172 1 98.81 139 LEU B C 1
ATOM 4287 O O . LEU B 1 139 ? -10.922 22.547 3.402 1 98.81 139 LEU B O 1
ATOM 4291 N N . ILE B 1 140 ? -11.695 20.516 3.701 1 98.81 140 ILE B N 1
ATOM 4292 C CA . ILE B 1 140 ? -12.82 20.969 4.516 1 98.81 140 ILE B CA 1
ATOM 4293 C C . ILE B 1 140 ? -12.305 21.594 5.809 1 98.81 140 ILE B C 1
ATOM 4295 O O . ILE B 1 140 ? -12.82 22.625 6.258 1 98.81 140 ILE B O 1
ATOM 4299 N N . SER B 1 141 ? -11.305 20.984 6.422 1 98.62 141 SER B N 1
ATOM 4300 C CA . SER B 1 141 ? -10.734 21.516 7.656 1 98.62 141 SER B CA 1
ATOM 4301 C C . SER B 1 141 ? -10.203 22.922 7.461 1 98.62 141 SER B C 1
ATOM 4303 O O . SER B 1 141 ? -10.398 23.797 8.312 1 98.62 141 SER B O 1
ATOM 4305 N N . PHE B 1 142 ? -9.578 23.156 6.34 1 98.25 142 PHE B N 1
ATOM 4306 C CA . PHE B 1 142 ? -8.953 24.453 6.172 1 98.25 142 PHE B CA 1
ATOM 4307 C C . PHE B 1 142 ? -9.961 25.469 5.648 1 98.25 142 PHE B C 1
ATOM 4309 O O . PHE B 1 142 ? -9.75 26.688 5.773 1 98.25 142 PHE B O 1
ATOM 4316 N N . ILE B 1 143 ? -11.039 25.047 5.055 1 98.44 143 ILE B N 1
ATOM 4317 C CA . ILE B 1 143 ? -12.164 25.969 4.875 1 98.44 143 ILE B CA 1
ATOM 4318 C C . ILE B 1 143 ? -12.664 26.438 6.234 1 98.44 143 ILE B C 1
ATOM 4320 O O . ILE B 1 143 ? -12.969 27.625 6.41 1 98.44 143 ILE B O 1
ATOM 4324 N N . CYS B 1 144 ? -12.695 25.562 7.16 1 97.94 144 CYS B N 1
ATOM 4325 C CA . CYS B 1 144 ? -13.102 25.906 8.516 1 97.94 144 CYS B CA 1
ATOM 4326 C C . CYS B 1 144 ? -12.094 26.859 9.164 1 97.94 144 CYS B C 1
ATOM 4328 O O . CYS B 1 144 ? -12.422 27.562 10.117 1 97.94 144 CYS B O 1
ATOM 4330 N N . SER B 1 145 ? -10.883 26.844 8.688 1 95.88 145 SER B N 1
ATOM 4331 C CA . SER B 1 145 ? -9.797 27.562 9.352 1 95.88 145 SER B CA 1
ATOM 4332 C C . SER B 1 145 ? -9.828 29.047 9.023 1 95.88 145 SER B C 1
ATOM 4334 O O . SER B 1 145 ? -9.18 29.844 9.703 1 95.88 145 SER B O 1
ATOM 4336 N N . SER B 1 146 ? -10.578 29.469 8.008 1 92.06 146 SER B N 1
ATOM 4337 C CA . SER B 1 146 ? -10.625 30.859 7.598 1 92.06 146 SER B CA 1
ATOM 4338 C C . SER B 1 146 ? -11.086 31.766 8.742 1 92.06 146 SER B C 1
ATOM 4340 O O . SER B 1 146 ? -12.18 31.578 9.281 1 92.06 146 SER B O 1
ATOM 4342 N N . ASN B 1 147 ? -10.242 32.781 9.078 1 88.31 147 ASN B N 1
ATOM 4343 C CA . ASN B 1 147 ? -10.523 33.719 10.141 1 88.31 147 ASN B CA 1
ATOM 4344 C C . ASN B 1 147 ? -10.93 33.031 11.438 1 88.31 147 ASN B C 1
ATOM 4346 O O . ASN B 1 147 ? -11.945 33.375 12.039 1 88.31 147 ASN B O 1
ATOM 4350 N N . ASN B 1 148 ? -10.141 32.031 11.781 1 91.19 148 ASN B N 1
ATOM 4351 C CA . ASN B 1 148 ? -10.469 31.172 12.906 1 91.19 148 ASN B CA 1
ATOM 4352 C C . ASN B 1 148 ? -9.227 30.797 13.703 1 91.19 148 ASN B C 1
ATOM 4354 O O . ASN B 1 148 ? -8.109 31.172 13.344 1 91.19 148 ASN B O 1
ATOM 4358 N N . ASN B 1 149 ? -9.367 30.219 14.859 1 90.75 149 ASN B N 1
ATOM 4359 C CA . ASN B 1 149 ? -8.25 29.734 15.656 1 90.75 149 ASN B CA 1
ATOM 4360 C C . ASN B 1 149 ? -8.281 28.203 15.797 1 90.75 149 ASN B C 1
ATOM 4362 O O . ASN B 1 149 ? -9.305 27.578 15.531 1 90.75 149 ASN B O 1
ATOM 4366 N N . ILE B 1 150 ? -7.211 27.656 16.203 1 91.06 150 ILE B N 1
ATOM 4367 C CA . ILE B 1 150 ? -6.977 26.219 16.172 1 91.06 150 ILE B CA 1
ATOM 4368 C C . ILE B 1 150 ? -8.023 25.5 17.016 1 91.06 150 ILE B C 1
ATOM 4370 O O . ILE B 1 150 ? -8.586 24.5 16.578 1 91.06 150 ILE B O 1
ATOM 4374 N N . SER B 1 151 ? -8.289 26.031 18.188 1 94.12 151 SER B N 1
ATOM 4375 C CA . SER B 1 151 ? -9.242 25.391 19.094 1 94.12 151 SER B CA 1
ATOM 4376 C C . SER B 1 151 ? -10.641 25.328 18.469 1 94.12 151 SER B C 1
ATOM 4378 O O . SER B 1 151 ? -11.305 24.297 18.531 1 94.12 151 SER B O 1
ATOM 4380 N N . ARG B 1 152 ? -11.039 26.422 17.922 1 96.25 152 ARG B N 1
ATOM 4381 C CA . ARG B 1 152 ? -12.359 26.484 17.328 1 96.25 152 ARG B CA 1
ATOM 4382 C C . ARG B 1 152 ? -12.438 25.609 16.078 1 96.25 152 ARG B C 1
ATOM 4384 O O . ARG B 1 152 ? -13.445 24.938 15.859 1 96.25 152 ARG B O 1
ATOM 4391 N N . ILE B 1 153 ? -11.453 25.594 15.266 1 97.31 153 ILE B N 1
ATOM 4392 C CA . ILE B 1 153 ? -11.414 24.75 14.078 1 97.31 153 ILE B CA 1
ATOM 4393 C C . ILE B 1 153 ? -11.57 23.281 14.492 1 97.31 153 ILE B C 1
ATOM 4395 O O . ILE B 1 153 ? -12.367 22.547 13.906 1 97.31 153 ILE B O 1
ATOM 4399 N N . THR B 1 154 ? -10.844 22.906 15.539 1 97 154 THR B N 1
ATOM 4400 C CA . THR B 1 154 ? -10.883 21.547 16.047 1 97 154 THR B CA 1
ATOM 4401 C C . THR B 1 154 ? -12.305 21.156 16.453 1 97 154 THR B C 1
ATOM 4403 O O . THR B 1 154 ? -12.797 20.094 16.078 1 97 154 THR B O 1
ATOM 4406 N N . LYS B 1 155 ? -12.93 22.031 17.141 1 97.06 155 LYS B N 1
ATOM 4407 C CA . LYS B 1 155 ? -14.305 21.781 17.562 1 97.06 155 LYS B CA 1
ATOM 4408 C C . LYS B 1 155 ? -15.242 21.656 16.375 1 97.06 155 LYS B C 1
ATOM 4410 O O . LYS B 1 155 ? -16.125 20.797 16.344 1 97.06 155 LYS B O 1
ATOM 4415 N N . MET B 1 156 ? -15.07 22.547 15.445 1 97.94 156 MET B N 1
ATOM 4416 C CA . MET B 1 156 ? -15.906 22.531 14.242 1 97.94 156 MET B CA 1
ATOM 4417 C C . MET B 1 156 ? -15.773 21.203 13.5 1 97.94 156 MET B C 1
ATOM 4419 O O . MET B 1 156 ? -16.781 20.562 13.195 1 97.94 156 MET B O 1
ATOM 4423 N N . VAL B 1 157 ? -14.586 20.75 13.297 1 98.31 157 VAL B N 1
ATOM 4424 C CA . VAL B 1 157 ? -14.328 19.547 12.508 1 98.31 157 VAL B CA 1
ATOM 4425 C C . VAL B 1 157 ? -14.828 18.328 13.258 1 98.31 157 VAL B C 1
ATOM 4427 O O . VAL B 1 157 ? -15.422 17.422 12.664 1 98.31 157 VAL B O 1
ATOM 4430 N N . GLN B 1 158 ? -14.656 18.297 14.508 1 97.25 158 GLN B N 1
ATOM 4431 C CA . GLN B 1 158 ? -15.156 17.188 15.32 1 97.25 158 GLN B CA 1
ATOM 4432 C C . GLN B 1 158 ? -16.688 17.125 15.281 1 97.25 158 GLN B C 1
ATOM 4434 O O . GLN B 1 158 ? -17.266 16.047 15.156 1 97.25 158 GLN B O 1
ATOM 4439 N N . SER B 1 159 ? -17.281 18.297 15.406 1 98 159 SER B N 1
ATOM 4440 C CA . SER B 1 159 ? -18.734 18.359 15.352 1 98 159 SER B CA 1
ATOM 4441 C C . SER B 1 159 ? -19.266 17.922 13.992 1 98 159 SER B C 1
ATOM 4443 O O . SER B 1 159 ? -20.312 17.297 13.898 1 98 159 SER B O 1
ATOM 4445 N N . LEU B 1 160 ? -18.562 18.297 12.992 1 98.69 160 LEU B N 1
ATOM 4446 C CA . LEU B 1 160 ? -18.922 17.891 11.633 1 98.69 160 LEU B CA 1
ATOM 4447 C C . LEU B 1 160 ? -18.938 16.375 11.516 1 98.69 160 LEU B C 1
ATOM 4449 O O . LEU B 1 160 ? -19.891 15.797 10.961 1 98.69 160 LEU B O 1
ATOM 4453 N N . CYS B 1 161 ? -17.953 15.688 12.039 1 98.62 161 CYS B N 1
ATOM 4454 C CA . CYS B 1 161 ? -17.859 14.234 11.984 1 98.62 161 CYS B CA 1
ATOM 4455 C C . CYS B 1 161 ? -18.984 13.594 12.797 1 98.62 161 CYS B C 1
ATOM 4457 O O . CYS B 1 161 ? -19.625 12.656 12.328 1 98.62 161 CYS B O 1
ATOM 4459 N N . LYS B 1 162 ? -19.203 14.102 13.945 1 98.19 162 LYS B N 1
ATOM 4460 C CA . LYS B 1 162 ? -20.25 13.555 14.812 1 98.19 162 LYS B CA 1
ATOM 4461 C C . LYS B 1 162 ? -21.625 13.688 14.164 1 98.19 162 LYS B C 1
ATOM 4463 O O . LYS B 1 162 ? -22.453 12.781 14.273 1 98.19 162 LYS B O 1
ATOM 4468 N N . GLN B 1 163 ? -21.844 14.75 13.5 1 98.5 163 GLN B N 1
ATOM 4469 C CA . GLN B 1 163 ? -23.141 15.055 12.922 1 98.5 163 GLN B CA 1
ATOM 4470 C C . GLN B 1 163 ? -23.391 14.219 11.672 1 98.5 163 GLN B C 1
ATOM 4472 O O . GLN B 1 163 ? -24.516 13.781 11.43 1 98.5 163 GLN B O 1
ATOM 4477 N N . TYR B 1 164 ? -22.375 13.977 10.859 1 98.5 164 TYR B N 1
ATOM 4478 C CA . TYR B 1 164 ? -22.656 13.508 9.508 1 98.5 164 TYR B CA 1
ATOM 4479 C C . TYR B 1 164 ? -22.078 12.109 9.289 1 98.5 164 TYR B C 1
ATOM 4481 O O . TYR B 1 164 ? -22.25 11.523 8.211 1 98.5 164 TYR B O 1
ATOM 4489 N N . SER B 1 165 ? -21.438 11.523 10.273 1 97.94 165 SER B N 1
ATOM 4490 C CA . SER B 1 165 ? -20.938 10.164 10.156 1 97.94 165 SER B CA 1
ATOM 4491 C C . SER B 1 165 ? -21.391 9.305 11.336 1 97.94 165 SER B C 1
ATOM 4493 O O . SER B 1 165 ? -21.203 9.68 12.492 1 97.94 165 SER B O 1
ATOM 4495 N N . PRO B 1 166 ? -21.969 8.18 11.031 1 97.5 166 PRO B N 1
ATOM 4496 C CA . PRO B 1 166 ? -22.266 7.258 12.133 1 97.5 166 PRO B CA 1
ATOM 4497 C C . PRO B 1 166 ? -21.016 6.848 12.914 1 97.5 166 PRO B C 1
ATOM 4499 O O . PRO B 1 166 ? -19.906 6.859 12.359 1 97.5 166 PRO B O 1
ATOM 4502 N N . ALA B 1 167 ? -21.281 6.488 14.211 1 98.31 167 ALA B N 1
ATOM 4503 C CA . ALA B 1 167 ? -20.188 6.055 15.055 1 98.31 167 ALA B CA 1
ATOM 4504 C C . ALA B 1 167 ? -19.5 4.816 14.477 1 98.31 167 ALA B C 1
ATOM 4506 O O . ALA B 1 167 ? -20.172 3.865 14.07 1 98.31 167 ALA B O 1
ATOM 4507 N N . LEU B 1 168 ? -18.203 4.863 14.422 1 98.25 168 LEU B N 1
ATOM 4508 C CA . LEU B 1 168 ? -17.438 3.697 13.992 1 98.25 168 LEU B CA 1
ATOM 4509 C C . LEU B 1 168 ? -17.266 2.707 15.141 1 98.25 168 LEU B C 1
ATOM 4511 O O . LEU B 1 168 ? -17.516 1.511 14.977 1 98.25 168 LEU B O 1
ATOM 4515 N N . LEU B 1 169 ? -16.812 3.254 16.25 1 98.25 169 LEU B N 1
ATOM 4516 C CA . LEU B 1 169 ? -16.609 2.469 17.453 1 98.25 169 LEU B CA 1
ATOM 4517 C C . LEU B 1 169 ? -16.422 3.377 18.672 1 98.25 169 LEU B C 1
ATOM 4519 O O . LEU B 1 169 ? -16.328 4.598 18.531 1 98.25 169 LEU B O 1
ATOM 4523 N N . SER B 1 170 ? -16.438 2.809 19.812 1 98.06 170 SER B N 1
ATOM 4524 C CA . SER B 1 170 ? -16.141 3.5 21.062 1 98.06 170 SER B CA 1
ATOM 4525 C C . SER B 1 170 ? -14.984 2.85 21.812 1 98.06 170 SER B C 1
ATOM 4527 O O . SER B 1 170 ? -14.836 1.627 21.781 1 98.06 170 SER B O 1
ATOM 4529 N N . LEU B 1 171 ? -14.172 3.693 22.391 1 97.19 171 LEU B N 1
ATOM 4530 C CA . LEU B 1 171 ? -13.031 3.23 23.172 1 97.19 171 LEU B CA 1
ATOM 4531 C C . LEU B 1 171 ? -12.992 3.906 24.531 1 97.19 171 LEU B C 1
ATOM 4533 O O . LEU B 1 171 ? -13.289 5.098 24.656 1 97.19 171 LEU B O 1
ATOM 4537 N N . HIS B 1 172 ? -12.539 3.156 25.484 1 95.12 172 HIS B N 1
ATOM 4538 C CA . HIS B 1 172 ? -12.234 3.771 26.781 1 95.12 172 HIS B CA 1
ATOM 4539 C C . HIS B 1 172 ? -10.961 4.609 26.703 1 95.12 172 HIS B C 1
ATOM 4541 O O . HIS B 1 172 ? -10.023 4.254 25.984 1 95.12 172 HIS B O 1
ATOM 4547 N N . ASP B 1 173 ? -11.023 5.688 27.422 1 92.38 173 ASP B N 1
ATOM 4548 C CA . ASP B 1 173 ? -9.789 6.461 27.516 1 92.38 173 ASP B CA 1
ATOM 4549 C C . ASP B 1 173 ? -8.711 5.691 28.266 1 92.38 173 ASP B C 1
ATOM 4551 O O . ASP B 1 173 ? -8.984 4.66 28.875 1 92.38 173 ASP B O 1
ATOM 4555 N N . PRO B 1 174 ? -7.465 6.141 28.203 1 89.5 174 PRO B N 1
ATOM 4556 C CA . PRO B 1 174 ? -6.383 5.375 28.828 1 89.5 174 PRO B CA 1
ATOM 4557 C C . PRO B 1 174 ? -6.578 5.188 30.328 1 89.5 174 PRO B C 1
ATOM 4559 O O . PRO B 1 174 ? -6.07 4.219 30.906 1 89.5 174 PRO B O 1
ATOM 4562 N N . SER B 1 175 ? -7.27 6.125 30.969 1 84.81 175 SER B N 1
ATOM 4563 C CA . SER B 1 175 ? -7.555 6.012 32.406 1 84.81 175 SER B CA 1
ATOM 4564 C C . SER B 1 175 ? -8.672 5.004 32.656 1 84.81 175 SER B C 1
ATOM 4566 O O . SER B 1 175 ? -8.836 4.535 33.781 1 84.81 175 SER B O 1
ATOM 4568 N N . GLY B 1 176 ? -9.43 4.664 31.719 1 85.56 176 GLY B N 1
ATOM 4569 C CA . GLY B 1 176 ? -10.523 3.717 31.844 1 85.56 176 GLY B CA 1
ATOM 4570 C C . GLY B 1 176 ? -11.797 4.344 32.375 1 85.56 176 GLY B C 1
ATOM 4571 O O . GLY B 1 176 ? -12.812 3.658 32.562 1 85.56 176 GLY B O 1
ATOM 4572 N N . HIS B 1 177 ? -11.852 5.594 32.562 1 86.56 177 HIS B N 1
ATOM 4573 C CA . HIS B 1 177 ? -12.969 6.223 33.25 1 86.56 177 HIS B CA 1
ATOM 4574 C C . HIS B 1 177 ? -13.992 6.773 32.281 1 86.56 177 HIS B C 1
ATOM 4576 O O . HIS B 1 177 ? -15.18 6.867 32.594 1 86.56 177 HIS B O 1
ATOM 4582 N N . GLU B 1 178 ? -13.484 7.172 31.125 1 92.38 178 GLU B N 1
ATOM 4583 C CA . GLU B 1 178 ? -14.375 7.785 30.156 1 92.38 178 GLU B CA 1
ATOM 4584 C C . GLU B 1 178 ? -14.344 7.027 28.828 1 92.38 178 GLU B C 1
ATOM 4586 O O . GLU B 1 178 ? -13.305 6.484 28.438 1 92.38 178 GLU B O 1
ATOM 4591 N N . THR B 1 179 ? -15.5 6.984 28.203 1 95.75 179 THR B N 1
ATOM 4592 C CA . THR B 1 179 ? -15.609 6.363 26.891 1 95.75 179 THR B CA 1
ATOM 4593 C C . THR B 1 179 ? -15.742 7.422 25.797 1 95.75 179 THR B C 1
ATOM 4595 O O . THR B 1 179 ? -16.516 8.367 25.938 1 95.75 179 THR B O 1
ATOM 4598 N N . HIS B 1 180 ? -14.969 7.242 24.844 1 96.75 180 HIS B N 1
ATOM 4599 C CA . HIS B 1 180 ? -15.023 8.148 23.703 1 96.75 180 HIS B CA 1
ATOM 4600 C C . HIS B 1 180 ? -15.539 7.438 22.453 1 96.75 180 HIS B C 1
ATOM 4602 O O . HIS B 1 180 ? -15.117 6.32 22.156 1 96.75 180 HIS B O 1
ATOM 4608 N N . THR B 1 181 ? -16.469 8.062 21.781 1 97.94 181 THR B N 1
ATOM 4609 C CA . THR B 1 181 ? -17 7.551 20.531 1 97.94 181 THR B CA 1
ATOM 4610 C C . THR B 1 181 ? -16.359 8.25 19.344 1 97.94 181 THR B C 1
ATOM 4612 O O . THR B 1 181 ? -16.203 9.477 19.344 1 97.94 181 THR B O 1
ATOM 4615 N N . TYR B 1 182 ? -16 7.477 18.359 1 98.44 182 TYR B N 1
ATOM 4616 C CA . TYR B 1 182 ? -15.242 8.008 17.234 1 98.44 182 TYR B CA 1
ATOM 4617 C C . TYR B 1 182 ? -16.062 7.938 15.945 1 98.44 182 TYR B C 1
ATOM 4619 O O . TYR B 1 182 ? -16.719 6.93 15.68 1 98.44 182 TYR B O 1
ATOM 4627 N N . HIS B 1 183 ? -15.992 8.992 15.18 1 98.56 183 HIS B N 1
ATOM 4628 C CA . HIS B 1 183 ? -16.719 9.125 13.93 1 98.56 183 HIS B CA 1
ATOM 4629 C C . HIS B 1 183 ? -15.781 9.422 12.766 1 98.56 183 HIS B C 1
ATOM 4631 O O . HIS B 1 183 ? -14.969 10.344 12.844 1 98.56 183 HIS B O 1
ATOM 4637 N N . PRO B 1 184 ? -15.875 8.617 11.68 1 98.19 184 PRO B N 1
ATOM 4638 C CA . PRO B 1 184 ? -15.047 8.93 10.508 1 98.19 184 PRO B CA 1
ATOM 4639 C C . PRO B 1 184 ? -15.414 10.266 9.875 1 98.19 184 PRO B C 1
ATOM 4641 O O . PRO B 1 184 ? -16.453 10.844 10.195 1 98.19 184 PRO B O 1
ATOM 4644 N N . PHE B 1 185 ? -14.531 10.766 9.039 1 98.31 185 PHE B N 1
ATOM 4645 C CA . PHE B 1 185 ? -14.828 11.977 8.289 1 98.31 185 PHE B CA 1
ATOM 4646 C C . PHE B 1 185 ? -15.891 11.711 7.23 1 98.31 185 PHE B C 1
ATOM 4648 O O . PHE B 1 185 ? -15.82 10.711 6.512 1 98.31 185 PHE B O 1
ATOM 4655 N N . PRO B 1 186 ? -16.891 12.516 7.133 1 97.88 186 PRO B N 1
ATOM 4656 C CA . PRO B 1 186 ? -17.953 12.25 6.16 1 97.88 186 PRO B CA 1
ATOM 4657 C C . PRO B 1 186 ? -17.484 12.398 4.719 1 97.88 186 PRO B C 1
ATOM 4659 O O . PRO B 1 186 ? -16.656 13.266 4.422 1 97.88 186 PRO B O 1
ATOM 4662 N N . PRO B 1 187 ? -17.953 11.594 3.816 1 97.5 187 PRO B N 1
ATOM 4663 C CA . PRO B 1 187 ? -17.594 11.703 2.402 1 97.5 187 PRO B CA 1
ATOM 4664 C C . PRO B 1 187 ? -18.219 12.922 1.723 1 97.5 187 PRO B C 1
ATOM 4666 O O . PRO B 1 187 ? -19.156 13.516 2.256 1 97.5 187 PRO B O 1
ATOM 4669 N N . PRO B 1 188 ? -17.703 13.273 0.57 1 98 188 PRO B N 1
ATOM 4670 C CA . PRO B 1 188 ? -18.203 14.445 -0.144 1 98 188 PRO B CA 1
ATOM 4671 C C . PRO B 1 188 ? -19.703 14.375 -0.419 1 98 188 PRO B C 1
ATOM 4673 O O . PRO B 1 188 ? -20.422 15.367 -0.272 1 98 188 PRO B O 1
ATOM 4676 N N . SER B 1 189 ? -20.25 13.25 -0.78 1 97.75 189 SER B N 1
ATOM 4677 C CA . SER B 1 189 ? -21.656 13.109 -1.156 1 97.75 189 SER B CA 1
ATOM 4678 C C . SER B 1 189 ? -22.578 13.469 0.006 1 97.75 189 SER B C 1
ATOM 4680 O O . SER B 1 189 ? -23.641 14.047 -0.197 1 97.75 189 SER B O 1
ATOM 4682 N N . VAL B 1 190 ? -22.156 13.156 1.214 1 97.62 190 VAL B N 1
ATOM 4683 C CA . VAL B 1 190 ? -22.953 13.445 2.406 1 97.62 190 VAL B CA 1
ATOM 4684 C C . VAL B 1 190 ? -22.984 14.953 2.652 1 97.62 190 VAL B C 1
ATOM 4686 O O . VAL B 1 190 ? -24.031 15.516 2.959 1 97.62 190 VAL B O 1
ATOM 4689 N N . LEU B 1 191 ? -21.891 15.625 2.441 1 98.38 191 LEU B N 1
ATOM 4690 C CA . LEU B 1 191 ? -21.797 17.047 2.74 1 98.38 191 LEU B CA 1
ATOM 4691 C C . LEU B 1 191 ? -22.359 17.891 1.602 1 98.38 191 LEU B C 1
ATOM 4693 O O . LEU B 1 191 ? -22.562 19.094 1.753 1 98.38 191 LEU B O 1
ATOM 4697 N N . ALA B 1 192 ? -22.625 17.234 0.479 1 98.19 192 ALA B N 1
ATOM 4698 C CA . ALA B 1 192 ? -23.156 17.938 -0.676 1 98.19 192 ALA B CA 1
ATOM 4699 C C . ALA B 1 192 ? -24.672 18.125 -0.545 1 98.19 192 ALA B C 1
ATOM 4701 O O . ALA B 1 192 ? -25.281 18.906 -1.295 1 98.19 192 ALA B O 1
ATOM 4702 N N . ALA B 1 193 ? -25.297 17.469 0.346 1 97.69 193 ALA B N 1
ATOM 4703 C CA . ALA B 1 193 ? -26.75 17.531 0.493 1 97.69 193 ALA B CA 1
ATOM 4704 C C . ALA B 1 193 ? -27.203 18.969 0.797 1 97.69 193 ALA B C 1
ATOM 4706 O O . ALA B 1 193 ? -26.547 19.688 1.559 1 97.69 193 ALA B O 1
ATOM 4707 N N . PRO B 1 194 ? -28.344 19.375 0.325 1 96.56 194 PRO B N 1
ATOM 4708 C CA . PRO B 1 194 ? -28.812 20.75 0.465 1 96.56 194 PRO B CA 1
ATOM 4709 C C . PRO B 1 194 ? -29.062 21.141 1.92 1 96.56 194 PRO B C 1
ATOM 4711 O O . PRO B 1 194 ? -28.938 22.312 2.275 1 96.56 194 PRO B O 1
ATOM 4714 N N . SER B 1 195 ? -29.391 20.25 2.707 1 97.69 195 SER B N 1
ATOM 4715 C CA . SER B 1 195 ? -29.734 20.562 4.094 1 97.69 195 SER B CA 1
ATOM 4716 C C . SER B 1 195 ? -28.484 20.828 4.93 1 97.69 195 SER B C 1
ATOM 4718 O O . SER B 1 195 ? -28.594 21.328 6.055 1 97.69 195 SER B O 1
ATOM 4720 N N . VAL B 1 196 ? -27.359 20.594 4.406 1 98.56 196 VAL B N 1
ATOM 4721 C CA . VAL B 1 196 ? -26.109 20.641 5.16 1 98.56 196 VAL B CA 1
ATOM 4722 C C . VAL B 1 196 ? -25.828 22.078 5.598 1 98.56 196 VAL B C 1
ATOM 4724 O O . VAL B 1 196 ? -25.406 22.312 6.73 1 98.56 196 VAL B O 1
ATOM 4727 N N . THR B 1 197 ? -26.094 23.031 4.738 1 98.38 197 THR B N 1
ATOM 4728 C CA . THR B 1 197 ? -25.812 24.438 5.051 1 98.38 197 THR B CA 1
ATOM 4729 C C . THR B 1 197 ? -26.531 24.859 6.32 1 98.38 197 THR B C 1
ATOM 4731 O O . THR B 1 197 ? -25.906 25.406 7.242 1 98.38 197 THR B O 1
ATOM 4734 N N . ALA B 1 198 ? -27.781 24.609 6.367 1 98.44 198 ALA B N 1
ATOM 4735 C CA . ALA B 1 198 ? -28.578 25.016 7.516 1 98.44 198 ALA B CA 1
ATOM 4736 C C . ALA B 1 198 ? -28.109 24.312 8.789 1 98.44 198 ALA B C 1
ATOM 4738 O O . ALA B 1 198 ? -28.031 24.938 9.852 1 98.44 198 ALA B O 1
ATOM 4739 N N . THR B 1 199 ? -27.859 23.078 8.656 1 98.62 199 THR B N 1
ATOM 4740 C CA . THR B 1 199 ? -27.422 22.297 9.812 1 98.62 199 THR B CA 1
ATOM 4741 C C . THR B 1 199 ? -26.078 22.812 10.336 1 98.62 199 THR B C 1
ATOM 4743 O O . THR B 1 199 ? -25.906 23.016 11.539 1 98.62 199 THR B O 1
ATOM 4746 N N . LEU B 1 200 ? -25.141 23.047 9.484 1 98.56 200 LEU B N 1
ATOM 4747 C CA . LEU B 1 200 ? -23.828 23.516 9.906 1 98.56 200 LEU B CA 1
ATOM 4748 C C . LEU B 1 200 ? -23.922 24.922 10.492 1 98.56 200 LEU B C 1
ATOM 4750 O O . LEU B 1 200 ? -23.172 25.266 11.414 1 98.56 200 LEU B O 1
ATOM 4754 N N . ARG B 1 201 ? -24.797 25.766 9.961 1 98.19 201 ARG B N 1
ATOM 4755 C CA . ARG B 1 201 ? -25 27.078 10.547 1 98.19 201 ARG B CA 1
ATOM 4756 C C . ARG B 1 201 ? -25.469 26.969 11.992 1 98.19 201 ARG B C 1
ATOM 4758 O O . ARG B 1 201 ? -25 27.703 12.859 1 98.19 201 ARG B O 1
ATOM 4765 N N . SER B 1 202 ? -26.328 26.047 12.148 1 97.94 202 SER B N 1
ATOM 4766 C CA . SER B 1 202 ? -26.844 25.844 13.5 1 97.94 202 SER B CA 1
ATOM 4767 C C . SER B 1 202 ? -25.75 25.328 14.43 1 97.94 202 SER B C 1
ATOM 4769 O O . SER B 1 202 ? -25.828 25.484 15.648 1 97.94 202 SER B O 1
ATOM 4771 N N . LEU B 1 203 ? -24.719 24.766 13.891 1 97.62 203 LEU B N 1
ATOM 4772 C CA . LEU B 1 203 ? -23.609 24.203 14.672 1 97.62 203 LEU B CA 1
ATOM 4773 C C . LEU B 1 203 ? -22.5 25.234 14.828 1 97.62 203 LEU B C 1
ATOM 4775 O O . LEU B 1 203 ? -21.406 24.891 15.305 1 97.62 203 LEU B O 1
ATOM 4779 N N . GLY B 1 204 ? -22.703 26.453 14.281 1 97 204 GLY B N 1
ATOM 4780 C CA . GLY B 1 204 ? -21.766 27.531 14.547 1 97 204 GLY B CA 1
ATOM 4781 C C . GLY B 1 204 ? -20.703 27.688 13.477 1 97 204 GLY B C 1
ATOM 4782 O O . GLY B 1 204 ? -19.672 28.312 13.703 1 97 204 GLY B O 1
ATOM 4783 N N . PHE B 1 205 ? -20.891 27.172 12.344 1 98.25 205 PHE B N 1
ATOM 4784 C CA . PHE B 1 205 ? -19.891 27.25 11.289 1 98.25 205 PHE B CA 1
ATOM 4785 C C . PHE B 1 205 ? -19.922 28.609 10.617 1 98.25 205 PHE B C 1
ATOM 4787 O O . PHE B 1 205 ? -18.984 28.969 9.891 1 98.25 205 PHE B O 1
ATOM 4794 N N . GLY B 1 206 ? -21.047 29.406 10.812 1 97.62 206 GLY B N 1
ATOM 4795 C CA . GLY B 1 206 ? -21.156 30.703 10.172 1 97.62 206 GLY B CA 1
ATOM 4796 C C . GLY B 1 206 ? -21.172 30.625 8.656 1 97.62 206 GLY B C 1
ATOM 4797 O O . GLY B 1 206 ? -21.875 29.797 8.086 1 97.62 206 GLY B O 1
ATOM 4798 N N . TYR B 1 207 ? -20.5 31.562 8.023 1 97.12 207 TYR B N 1
ATOM 4799 C CA . TYR B 1 207 ? -20.5 31.656 6.57 1 97.12 207 TYR B CA 1
ATOM 4800 C C . TYR B 1 207 ? -19.828 30.422 5.953 1 97.12 207 TYR B C 1
ATOM 4802 O O . TYR B 1 207 ? -20.062 30.094 4.789 1 97.12 207 TYR B O 1
ATOM 4810 N N . ARG B 1 208 ? -19 29.734 6.691 1 98.06 208 ARG B N 1
ATOM 4811 C CA . ARG B 1 208 ? -18.281 28.562 6.191 1 98.06 208 ARG B CA 1
ATOM 4812 C C . ARG B 1 208 ? -19.25 27.438 5.84 1 98.06 208 ARG B C 1
ATOM 4814 O O . ARG B 1 208 ? -18.922 26.562 5.035 1 98.06 208 ARG B O 1
ATOM 4821 N N . ALA B 1 209 ? -20.406 27.422 6.469 1 98.5 209 ALA B N 1
ATOM 4822 C CA . ALA B 1 209 ? -21.406 26.391 6.234 1 98.5 209 ALA B CA 1
ATOM 4823 C C . ALA B 1 209 ? -21.734 26.281 4.75 1 98.5 209 ALA B C 1
ATOM 4825 O O . ALA B 1 209 ? -21.703 25.188 4.184 1 98.5 209 ALA B O 1
ATOM 4826 N N . GLY B 1 210 ? -21.984 27.406 4.227 1 98.38 210 GLY B N 1
ATOM 4827 C CA . GLY B 1 210 ? -22.297 27.438 2.807 1 98.38 210 GLY B CA 1
ATOM 4828 C C . GLY B 1 210 ? -21.125 27.016 1.936 1 98.38 210 GLY B C 1
ATOM 4829 O O . GLY B 1 210 ? -21.312 26.328 0.93 1 98.38 210 GLY B O 1
ATOM 4830 N N . TYR B 1 211 ? -19.969 27.391 2.266 1 98.62 211 TYR B N 1
ATOM 4831 C CA . TYR B 1 211 ? -18.766 27.047 1.514 1 98.62 211 TYR B CA 1
ATOM 4832 C C . TYR B 1 211 ? -18.547 25.547 1.493 1 98.62 211 TYR B C 1
ATOM 4834 O O . TYR B 1 211 ? -18.219 24.969 0.45 1 98.62 211 TYR B O 1
ATOM 4842 N N . ILE B 1 212 ? -18.734 24.922 2.648 1 98.81 212 ILE B N 1
ATOM 4843 C CA . ILE B 1 212 ? -18.5 23.484 2.773 1 98.81 212 ILE B CA 1
ATOM 4844 C C . ILE B 1 212 ? -19.484 22.734 1.876 1 98.81 212 ILE B C 1
ATOM 4846 O O . ILE B 1 212 ? -19.078 21.891 1.068 1 98.81 212 ILE B O 1
ATOM 4850 N N . GLN B 1 213 ? -20.719 23.047 1.976 1 98.75 213 GLN B N 1
ATOM 4851 C CA . GLN B 1 213 ? -21.75 22.359 1.198 1 98.75 213 GLN B CA 1
ATOM 4852 C C . GLN B 1 213 ? -21.547 22.578 -0.298 1 98.75 213 GLN B C 1
ATOM 4854 O O . GLN B 1 213 ? -21.609 21.641 -1.088 1 98.75 213 GLN B O 1
ATOM 4859 N N . LYS B 1 214 ? -21.297 23.797 -0.691 1 98.69 214 LYS B N 1
ATOM 4860 C CA . LYS B 1 214 ? -21.156 24.125 -2.105 1 98.69 214 LYS B CA 1
ATOM 4861 C C . LYS B 1 214 ? -19.906 23.469 -2.689 1 98.69 214 LYS B C 1
ATOM 4863 O O . LYS B 1 214 ? -19.906 23 -3.83 1 98.69 214 LYS B O 1
ATOM 4868 N N . THR B 1 215 ? -18.812 23.469 -1.936 1 98.75 215 THR B N 1
ATOM 4869 C CA . THR B 1 215 ? -17.594 22.797 -2.377 1 98.75 215 THR B CA 1
ATOM 4870 C C . THR B 1 215 ? -17.828 21.312 -2.578 1 98.75 215 THR B C 1
ATOM 4872 O O . THR B 1 215 ? -17.422 20.75 -3.6 1 98.75 215 THR B O 1
ATOM 4875 N N . ALA B 1 216 ? -18.453 20.688 -1.618 1 98.62 216 ALA B N 1
ATOM 4876 C CA . ALA B 1 216 ? -18.797 19.266 -1.757 1 98.62 216 ALA B CA 1
ATOM 4877 C C . ALA B 1 216 ? -19.656 19.031 -2.996 1 98.62 216 ALA B C 1
ATOM 4879 O O . ALA B 1 216 ? -19.406 18.094 -3.758 1 98.62 216 ALA B O 1
ATOM 4880 N N . GLN B 1 217 ? -20.594 19.938 -3.199 1 98.38 217 GLN B N 1
ATOM 4881 C CA . GLN B 1 217 ? -21.5 19.828 -4.34 1 98.38 217 GLN B CA 1
ATOM 4882 C C . GLN B 1 217 ? -20.734 19.969 -5.656 1 98.38 217 GLN B C 1
ATOM 4884 O O . GLN B 1 217 ? -20.969 19.203 -6.598 1 98.38 217 GLN B O 1
ATOM 4889 N N . ILE B 1 218 ? -19.875 20.891 -5.727 1 98.44 218 ILE B N 1
ATOM 4890 C CA . ILE B 1 218 ? -19.062 21.109 -6.918 1 98.44 218 ILE B CA 1
ATOM 4891 C C . ILE B 1 218 ? -18.281 19.844 -7.25 1 98.44 218 ILE B C 1
ATOM 4893 O O . ILE B 1 218 ? -18.266 19.406 -8.398 1 98.44 218 ILE B O 1
ATOM 4897 N N . LEU B 1 219 ? -17.688 19.25 -6.258 1 98.25 219 LEU B N 1
ATOM 4898 C CA . LEU B 1 219 ? -16.844 18.078 -6.457 1 98.25 219 LEU B CA 1
ATOM 4899 C C . LEU B 1 219 ? -17.688 16.875 -6.871 1 98.25 219 LEU B C 1
ATOM 4901 O O . LEU B 1 219 ? -17.312 16.125 -7.785 1 98.25 219 LEU B O 1
ATOM 4905 N N . VAL B 1 220 ? -18.797 16.719 -6.227 1 97.75 220 VAL B N 1
ATOM 4906 C CA . VAL B 1 220 ? -19.672 15.586 -6.527 1 97.75 220 VAL B CA 1
ATOM 4907 C C . VAL B 1 220 ? -20.234 15.734 -7.934 1 97.75 220 VAL B C 1
ATOM 4909 O O . VAL B 1 220 ? -20.312 14.766 -8.688 1 97.75 220 VAL B O 1
ATOM 4912 N N . ASP B 1 221 ? -20.609 16.938 -8.281 1 97.31 221 ASP B N 1
ATOM 4913 C CA . ASP B 1 221 ? -21.172 17.203 -9.609 1 97.31 221 ASP B CA 1
ATOM 4914 C C . ASP B 1 221 ? -20.125 16.938 -10.695 1 97.31 221 ASP B C 1
ATOM 4916 O O . ASP B 1 221 ? -20.453 16.422 -11.766 1 97.31 221 ASP B O 1
ATOM 4920 N N . ALA B 1 222 ? -18.984 17.266 -10.43 1 97.38 222 ALA B N 1
ATOM 4921 C CA . ALA B 1 222 ? -17.922 17.203 -11.438 1 97.38 222 ALA B CA 1
ATOM 4922 C C . ALA B 1 222 ? -17.406 15.781 -11.594 1 97.38 222 ALA B C 1
ATOM 4924 O O . ALA B 1 222 ? -17.047 15.359 -12.695 1 97.38 222 ALA B O 1
ATOM 4925 N N . HIS B 1 223 ? -17.328 15.055 -10.492 1 95.88 223 HIS B N 1
ATOM 4926 C CA . HIS B 1 223 ? -16.578 13.805 -10.547 1 95.88 223 HIS B CA 1
ATOM 4927 C C . HIS B 1 223 ? -17.453 12.609 -10.219 1 95.88 223 HIS B C 1
ATOM 4929 O O . HIS B 1 223 ? -17.094 11.469 -10.516 1 95.88 223 HIS B O 1
ATOM 4935 N N . GLY B 1 224 ? -18.5 12.844 -9.625 1 90.69 224 GLY B N 1
ATOM 4936 C CA . GLY B 1 224 ? -19.406 11.758 -9.328 1 90.69 224 GLY B CA 1
ATOM 4937 C C . GLY B 1 224 ? -19.234 11.195 -7.93 1 90.69 224 GLY B C 1
ATOM 4938 O O . GLY B 1 224 ? -18.516 11.766 -7.109 1 90.69 224 GLY B O 1
ATOM 4939 N N . THR B 1 225 ? -20.141 10.203 -7.641 1 86.69 225 THR B N 1
ATOM 4940 C CA . THR B 1 225 ? -20.141 9.523 -6.352 1 86.69 225 THR B CA 1
ATOM 4941 C C . THR B 1 225 ? -20.141 8.008 -6.531 1 86.69 225 THR B C 1
ATOM 4943 O O . THR B 1 225 ? -20.297 7.516 -7.648 1 86.69 225 THR B O 1
ATOM 4946 N N . THR B 1 226 ? -19.703 7.359 -5.457 1 86.31 226 THR B N 1
ATOM 4947 C CA . THR B 1 226 ? -19.844 5.91 -5.422 1 86.31 226 THR B CA 1
ATOM 4948 C C . THR B 1 226 ? -20.469 5.461 -4.105 1 86.31 226 THR B C 1
ATOM 4950 O O . THR B 1 226 ? -20.406 6.184 -3.107 1 86.31 226 THR B O 1
ATOM 4953 N N . GLU B 1 227 ? -21.047 4.273 -4.148 1 77.75 227 GLU B N 1
ATOM 4954 C CA . GLU B 1 227 ? -21.766 3.771 -2.98 1 77.75 227 GLU B CA 1
ATOM 4955 C C . GLU B 1 227 ? -20.797 3.266 -1.916 1 77.75 227 GLU B C 1
ATOM 4957 O O . GLU B 1 227 ? -21.094 3.299 -0.722 1 77.75 227 GLU B O 1
ATOM 4962 N N . ALA B 1 228 ? -19.719 2.725 -2.361 1 79.38 228 ALA B N 1
ATOM 4963 C CA . ALA B 1 228 ? -18.812 2.137 -1.377 1 79.38 228 ALA B CA 1
ATOM 4964 C C . ALA B 1 228 ? -17.375 2.537 -1.654 1 79.38 228 ALA B C 1
ATOM 4966 O O . ALA B 1 228 ? -16.969 2.672 -2.812 1 79.38 228 ALA B O 1
ATOM 4967 N N . GLY B 1 229 ? -16.734 2.789 -0.428 1 83.44 229 GLY B N 1
ATOM 4968 C CA . GLY B 1 229 ? -15.32 3.072 -0.567 1 83.44 229 GLY B CA 1
ATOM 4969 C C . GLY B 1 229 ? -15.031 4.535 -0.838 1 83.44 229 GLY B C 1
ATOM 4970 O O . GLY B 1 229 ? -15.828 5.41 -0.498 1 83.44 229 GLY B O 1
ATOM 4971 N N . ARG B 1 230 ? -13.883 4.812 -1.304 1 92.62 230 ARG B N 1
ATOM 4972 C CA . ARG B 1 230 ? -13.469 6.168 -1.646 1 92.62 230 ARG B CA 1
ATOM 4973 C C . ARG B 1 230 ? -14.227 6.684 -2.861 1 92.62 230 ARG B C 1
ATOM 4975 O O . ARG B 1 230 ? -14.328 5.988 -3.877 1 92.62 230 ARG B O 1
ATOM 4982 N N . GLU B 1 231 ? -14.75 7.902 -2.736 1 95.56 231 GLU B N 1
ATOM 4983 C CA . GLU B 1 231 ? -15.539 8.484 -3.818 1 95.56 231 GLU B CA 1
ATOM 4984 C C . GLU B 1 231 ? -14.633 9.078 -4.898 1 95.56 231 GLU B C 1
ATOM 4986 O O . GLU B 1 231 ? -13.5 9.477 -4.621 1 95.56 231 GLU B O 1
ATOM 4991 N N . PRO B 1 232 ? -15.164 9.125 -6.137 1 96.12 232 PRO B N 1
ATOM 4992 C CA . PRO B 1 232 ? -14.375 9.703 -7.23 1 96.12 232 PRO B CA 1
ATOM 4993 C C . PRO B 1 232 ? -13.875 11.109 -6.926 1 96.12 232 PRO B C 1
ATOM 4995 O O . PRO B 1 232 ? -12.781 11.492 -7.352 1 96.12 232 PRO B O 1
ATOM 4998 N N . SER B 1 233 ? -14.664 11.891 -6.223 1 96.75 233 SER B N 1
ATOM 4999 C CA . SER B 1 233 ? -14.242 13.227 -5.809 1 96.75 233 SER B CA 1
ATOM 5000 C C . SER B 1 233 ? -12.984 13.164 -4.949 1 96.75 233 SER B C 1
ATOM 5002 O O . SER B 1 233 ? -12.078 13.984 -5.117 1 96.75 233 SER B O 1
ATOM 5004 N N . GLU B 1 234 ? -12.984 12.281 -4.051 1 97.5 234 GLU B N 1
ATOM 5005 C CA . GLU B 1 234 ? -11.82 12.102 -3.188 1 97.5 234 GLU B CA 1
ATOM 5006 C C . GLU B 1 234 ? -10.594 11.68 -3.996 1 97.5 234 GLU B C 1
ATOM 5008 O O . GLU B 1 234 ? -9.492 12.18 -3.764 1 97.5 234 GLU B O 1
ATOM 5013 N N . LEU B 1 235 ? -10.852 10.766 -4.926 1 96.81 235 LEU B N 1
ATOM 5014 C CA . LEU B 1 235 ? -9.773 10.281 -5.777 1 96.81 235 LEU B CA 1
ATOM 5015 C C . LEU B 1 235 ? -9.219 11.398 -6.656 1 96.81 235 LEU B C 1
ATOM 5017 O O . LEU B 1 235 ? -8.016 11.469 -6.898 1 96.81 235 LEU B O 1
ATOM 5021 N N . TRP B 1 236 ? -10.07 12.188 -7.137 1 97.75 236 TRP B N 1
ATOM 5022 C CA . TRP B 1 236 ? -9.633 13.312 -7.957 1 97.75 236 TRP B CA 1
ATOM 5023 C C . TRP B 1 236 ? -8.758 14.266 -7.152 1 97.75 236 TRP B C 1
ATOM 5025 O O . TRP B 1 236 ? -7.699 14.688 -7.621 1 97.75 236 TRP B O 1
ATOM 5035 N N . LEU B 1 237 ? -9.188 14.586 -6.023 1 98.25 237 LEU B N 1
ATOM 5036 C CA . LEU B 1 237 ? -8.398 15.469 -5.176 1 98.25 237 LEU B CA 1
ATOM 5037 C C . LEU B 1 237 ? -7.008 14.883 -4.93 1 98.25 237 LEU B C 1
ATOM 5039 O O . LEU B 1 237 ? -6.012 15.609 -4.98 1 98.25 237 LEU B O 1
ATOM 5043 N N . GLU B 1 238 ? -6.992 13.656 -4.625 1 98.25 238 GLU B N 1
ATOM 5044 C CA . GLU B 1 238 ? -5.715 12.992 -4.387 1 98.25 238 GLU B CA 1
ATOM 5045 C C . GLU B 1 238 ? -4.828 13.039 -5.629 1 98.25 238 GLU B C 1
ATOM 5047 O O . GLU B 1 238 ? -3.604 13.141 -5.52 1 98.25 238 GLU B O 1
ATOM 5052 N N . SER B 1 239 ? -5.414 12.977 -6.805 1 97.81 239 SER B N 1
ATOM 5053 C CA . SER B 1 239 ? -4.664 12.969 -8.055 1 97.81 239 SER B CA 1
ATOM 5054 C C . SER B 1 239 ? -3.914 14.281 -8.25 1 97.81 239 SER B C 1
ATOM 5056 O O . SER B 1 239 ? -2.957 14.344 -9.031 1 97.81 239 SER B O 1
ATOM 5058 N N . LEU B 1 240 ? -4.258 15.25 -7.566 1 98.56 240 LEU B N 1
ATOM 5059 C CA . LEU B 1 240 ? -3.594 16.547 -7.668 1 98.56 240 LEU B CA 1
ATOM 5060 C C . LEU B 1 240 ? -2.172 16.469 -7.121 1 98.56 240 LEU B C 1
ATOM 5062 O O . LEU B 1 240 ? -1.361 17.375 -7.363 1 98.56 240 LEU B O 1
ATOM 5066 N N . ARG B 1 241 ? -1.858 15.461 -6.367 1 98.5 241 ARG B N 1
ATOM 5067 C CA . ARG B 1 241 ? -0.493 15.242 -5.898 1 98.5 241 ARG B CA 1
ATOM 5068 C C . ARG B 1 241 ? 0.478 15.148 -7.07 1 98.5 241 ARG B C 1
ATOM 5070 O O . ARG B 1 241 ? 1.633 15.57 -6.965 1 98.5 241 ARG B O 1
ATOM 5077 N N . GLY B 1 242 ? -0.032 14.648 -8.164 1 96.88 242 GLY B N 1
ATOM 5078 C CA . GLY B 1 242 ? 0.831 14.391 -9.305 1 96.88 242 GLY B CA 1
ATOM 5079 C C . GLY B 1 242 ? 0.814 15.516 -10.328 1 96.88 242 GLY B C 1
ATOM 5080 O O . GLY B 1 242 ? 1.429 15.398 -11.391 1 96.88 242 GLY B O 1
ATOM 5081 N N . VAL B 1 243 ? 0.202 16.547 -10.023 1 96.88 243 VAL B N 1
ATOM 5082 C CA . VAL B 1 243 ? 0.049 17.688 -10.93 1 96.88 243 VAL B CA 1
ATOM 5083 C C . VAL B 1 243 ? 0.97 18.828 -10.5 1 96.88 243 VAL B C 1
ATOM 5085 O O . VAL B 1 243 ? 1.323 18.922 -9.32 1 96.88 243 VAL B O 1
ATOM 5088 N N . ALA B 1 244 ? 1.338 19.609 -11.445 1 97.81 244 ALA B N 1
ATOM 5089 C CA . ALA B 1 244 ? 2.197 20.75 -11.125 1 97.81 244 ALA B CA 1
ATOM 5090 C C . ALA B 1 244 ? 1.534 21.672 -10.109 1 97.81 244 ALA B C 1
ATOM 5092 O O . ALA B 1 244 ? 0.311 21.828 -10.102 1 97.81 244 ALA B O 1
ATOM 5093 N N . THR B 1 245 ? 2.334 22.328 -9.32 1 97.62 245 THR B N 1
ATOM 5094 C CA . THR B 1 245 ? 1.862 23.156 -8.219 1 97.62 245 THR B CA 1
ATOM 5095 C C . THR B 1 245 ? 0.884 24.203 -8.711 1 97.62 245 THR B C 1
ATOM 5097 O O . THR B 1 245 ? -0.195 24.375 -8.141 1 97.62 245 THR B O 1
ATOM 5100 N N . ALA B 1 246 ? 1.268 24.922 -9.766 1 97.69 246 ALA B N 1
ATOM 5101 C CA . ALA B 1 246 ? 0.439 26.016 -10.281 1 97.69 246 ALA B CA 1
ATOM 5102 C C . ALA B 1 246 ? -0.918 25.5 -10.75 1 97.69 246 ALA B C 1
ATOM 5104 O O . ALA B 1 246 ? -1.949 26.125 -10.5 1 97.69 246 ALA B O 1
ATOM 5105 N N . ASP B 1 247 ? -0.939 24.344 -11.391 1 98.5 247 ASP B N 1
ATOM 5106 C CA . ASP B 1 247 ? -2.176 23.75 -11.898 1 98.5 247 ASP B CA 1
ATOM 5107 C C . ASP B 1 247 ? -3.061 23.266 -10.75 1 98.5 247 ASP B C 1
ATOM 5109 O O . ASP B 1 247 ? -4.277 23.453 -10.773 1 98.5 247 ASP B O 1
ATOM 5113 N N . ALA B 1 248 ? -2.434 22.641 -9.781 1 98.75 248 ALA B N 1
ATOM 5114 C CA . ALA B 1 248 ? -3.184 22.188 -8.617 1 98.75 248 ALA B CA 1
ATOM 5115 C C . ALA B 1 248 ? -3.803 23.359 -7.867 1 98.75 248 ALA B C 1
ATOM 5117 O O . ALA B 1 248 ? -4.957 23.297 -7.441 1 98.75 248 ALA B O 1
ATOM 5118 N N . ARG B 1 249 ? -3.068 24.422 -7.723 1 98.19 249 ARG B N 1
ATOM 5119 C CA . ARG B 1 249 ? -3.566 25.641 -7.078 1 98.19 249 ARG B CA 1
ATOM 5120 C C . ARG B 1 249 ? -4.785 26.188 -7.809 1 98.19 249 ARG B C 1
ATOM 5122 O O . ARG B 1 249 ? -5.781 26.547 -7.18 1 98.19 249 ARG B O 1
ATOM 5129 N N . ALA B 1 250 ? -4.664 26.25 -9.109 1 98.5 250 ALA B N 1
ATOM 5130 C CA . ALA B 1 250 ? -5.758 26.766 -9.93 1 98.5 250 ALA B CA 1
ATOM 5131 C C . ALA B 1 250 ? -7.031 25.953 -9.727 1 98.5 250 ALA B C 1
ATOM 5133 O O . ALA B 1 250 ? -8.125 26.516 -9.664 1 98.5 250 ALA B O 1
ATOM 5134 N N . GLU B 1 251 ? -6.879 24.672 -9.633 1 98.62 251 GLU B N 1
ATOM 5135 C CA . GLU B 1 251 ? -8.031 23.812 -9.414 1 98.62 251 GLU B CA 1
ATOM 5136 C C . GLU B 1 251 ? -8.664 24.062 -8.047 1 98.62 251 GLU B C 1
ATOM 5138 O O . GLU B 1 251 ? -9.891 24.125 -7.93 1 98.62 251 GLU B O 1
ATOM 5143 N N . LEU B 1 252 ? -7.852 24.234 -7.047 1 98.75 252 LEU B N 1
ATOM 5144 C CA . LEU B 1 252 ? -8.352 24.453 -5.691 1 98.75 252 LEU B CA 1
ATOM 5145 C C . LEU B 1 252 ? -9.07 25.797 -5.59 1 98.75 252 LEU B C 1
ATOM 5147 O O . LEU B 1 252 ? -10.086 25.906 -4.898 1 98.75 252 LEU B O 1
ATOM 5151 N N . LEU B 1 253 ? -8.586 26.781 -6.301 1 98.38 253 LEU B N 1
ATOM 5152 C CA . LEU B 1 253 ? -9.125 28.141 -6.23 1 98.38 253 LEU B CA 1
ATOM 5153 C C . LEU B 1 253 ? -10.523 28.203 -6.832 1 98.38 253 LEU B C 1
ATOM 5155 O O . LEU B 1 253 ? -11.25 29.172 -6.613 1 98.38 253 LEU B O 1
ATOM 5159 N N . LYS B 1 254 ? -10.914 27.172 -7.562 1 98.31 254 LYS B N 1
ATOM 5160 C CA . LYS B 1 254 ? -12.258 27.109 -8.141 1 98.31 254 LYS B CA 1
ATOM 5161 C C . LYS B 1 254 ? -13.289 26.734 -7.086 1 98.31 254 LYS B C 1
ATOM 5163 O O . LYS B 1 254 ? -14.492 26.875 -7.312 1 98.31 254 LYS B O 1
ATOM 5168 N N . LEU B 1 255 ? -12.875 26.281 -6.008 1 98.5 255 LEU B N 1
ATOM 5169 C CA . LEU B 1 255 ? -13.781 25.781 -4.973 1 98.5 255 LEU B CA 1
ATOM 5170 C C . LEU B 1 255 ? -14.211 26.906 -4.043 1 98.5 255 LEU B C 1
ATOM 5172 O O . LEU B 1 255 ? -13.453 27.844 -3.803 1 98.5 255 LEU B O 1
ATOM 5176 N N . MET B 1 256 ? -15.344 26.781 -3.51 1 97.94 256 MET B N 1
ATOM 5177 C CA . MET B 1 256 ? -15.914 27.828 -2.668 1 97.94 256 MET B CA 1
ATOM 5178 C C . MET B 1 256 ? -15.203 27.891 -1.319 1 97.94 256 MET B C 1
ATOM 5180 O O . MET B 1 256 ? -15.047 26.875 -0.65 1 97.94 256 MET B O 1
ATOM 5184 N N . GLY B 1 257 ? -14.844 29.078 -0.96 1 97.31 257 GLY B N 1
ATOM 5185 C CA . GLY B 1 257 ? -14.211 29.266 0.336 1 97.31 257 GLY B CA 1
ATOM 5186 C C . GLY B 1 257 ? -12.711 29 0.312 1 97.31 257 GLY B C 1
ATOM 5187 O O . GLY B 1 257 ? -12.062 28.984 1.36 1 97.31 257 GLY B O 1
ATOM 5188 N N . VAL B 1 258 ? -12.195 28.797 -0.863 1 98.25 258 VAL B N 1
ATOM 5189 C CA . VAL B 1 258 ? -10.773 28.5 -0.982 1 98.25 258 VAL B CA 1
ATOM 5190 C C . VAL B 1 258 ? -10.047 29.688 -1.604 1 98.25 258 VAL B C 1
ATOM 5192 O O . VAL B 1 258 ? -10.008 29.828 -2.828 1 98.25 258 VAL B O 1
ATOM 5195 N N . GLY B 1 259 ? -9.516 30.516 -0.712 1 96 259 GLY B N 1
ATOM 5196 C CA . GLY B 1 259 ? -8.594 31.547 -1.163 1 96 259 GLY B CA 1
ATOM 5197 C C . GLY B 1 259 ? -7.16 31.062 -1.268 1 96 259 GLY B C 1
ATOM 5198 O O . GLY B 1 259 ? -6.875 29.891 -1.014 1 96 259 GLY B O 1
ATOM 5199 N N . ARG B 1 260 ? -6.285 31.953 -1.523 1 95.5 260 ARG B N 1
ATOM 5200 C CA . ARG B 1 260 ? -4.891 31.625 -1.776 1 95.5 260 ARG B CA 1
ATOM 5201 C C . ARG B 1 260 ? -4.262 30.938 -0.564 1 95.5 260 ARG B C 1
ATOM 5203 O O . ARG B 1 260 ? -3.582 29.922 -0.7 1 95.5 260 ARG B O 1
ATOM 5210 N N . LYS B 1 261 ? -4.449 31.422 0.586 1 95.06 261 LYS B N 1
ATOM 5211 C CA . LYS B 1 261 ? -3.873 30.859 1.802 1 95.06 261 LYS B CA 1
ATOM 5212 C C . LYS B 1 261 ? -4.387 29.438 2.039 1 95.06 261 LYS B C 1
ATOM 5214 O O . LYS B 1 261 ? -3.602 28.531 2.318 1 95.06 261 LYS B O 1
ATOM 5219 N N . VAL B 1 262 ? -5.68 29.297 1.915 1 97.19 262 VAL B N 1
ATOM 5220 C CA . VAL B 1 262 ? -6.289 27.984 2.115 1 97.19 262 VAL B CA 1
ATOM 5221 C C . VAL B 1 262 ? -5.777 27 1.058 1 97.19 262 VAL B C 1
ATOM 5223 O O . VAL B 1 262 ? -5.418 25.875 1.374 1 97.19 262 VAL B O 1
ATOM 5226 N N . ALA B 1 263 ? -5.688 27.453 -0.163 1 98.31 263 ALA B N 1
ATOM 5227 C CA . ALA B 1 263 ? -5.152 26.625 -1.233 1 98.31 263 ALA B CA 1
ATOM 5228 C C . ALA B 1 263 ? -3.729 26.172 -0.92 1 98.31 263 ALA B C 1
ATOM 5230 O O . ALA B 1 263 ? -3.395 24.984 -1.073 1 98.31 263 ALA B O 1
ATOM 5231 N N . ASP B 1 264 ? -2.953 27.047 -0.471 1 98 264 ASP B N 1
ATOM 5232 C CA . ASP B 1 264 ? -1.551 26.734 -0.203 1 98 264 ASP B CA 1
ATOM 5233 C C . ASP B 1 264 ? -1.412 25.812 0.999 1 98 264 ASP B C 1
ATOM 5235 O O . ASP B 1 264 ? -0.51 24.969 1.041 1 98 264 ASP B O 1
ATOM 5239 N N . CYS B 1 265 ? -2.293 25.953 1.974 1 98 265 CYS B N 1
ATOM 5240 C CA . CYS B 1 265 ? -2.307 25 3.08 1 98 265 CYS B CA 1
ATOM 5241 C C . CYS B 1 265 ? -2.572 23.594 2.582 1 98 265 CYS B C 1
ATOM 5243 O O . CYS B 1 265 ? -1.884 22.641 2.977 1 98 265 CYS B O 1
ATOM 5245 N N . ILE B 1 266 ? -3.514 23.453 1.685 1 98.69 266 ILE B N 1
ATOM 5246 C CA . ILE B 1 266 ? -3.873 22.141 1.146 1 98.69 266 ILE B CA 1
ATOM 5247 C C . ILE B 1 266 ? -2.721 21.594 0.304 1 98.69 266 ILE B C 1
ATOM 5249 O O . ILE B 1 266 ? -2.361 20.422 0.42 1 98.69 266 ILE B O 1
ATOM 5253 N N . LEU B 1 267 ? -2.156 22.469 -0.544 1 98.69 267 LEU B N 1
ATOM 5254 C CA . LEU B 1 267 ? -1.021 22.078 -1.372 1 98.69 267 LEU B CA 1
ATOM 5255 C C . LEU B 1 267 ? 0.12 21.547 -0.513 1 98.69 267 LEU B C 1
ATOM 5257 O O . LEU B 1 267 ? 0.725 20.516 -0.841 1 98.69 267 LEU B O 1
ATOM 5261 N N . LEU B 1 268 ? 0.375 22.156 0.583 1 98.5 268 LEU B N 1
ATOM 5262 C CA . LEU B 1 268 ? 1.514 21.844 1.436 1 98.5 268 LEU B CA 1
ATOM 5263 C C . LEU B 1 268 ? 1.223 20.609 2.293 1 98.5 268 LEU B C 1
ATOM 5265 O O . LEU B 1 268 ? 2.062 19.719 2.404 1 98.5 268 LEU B O 1
ATOM 5269 N N . MET B 1 269 ? 0.024 20.547 2.844 1 98.62 269 MET B N 1
ATOM 5270 C CA . MET B 1 269 ? -0.225 19.609 3.932 1 98.62 269 MET B CA 1
ATOM 5271 C C . MET B 1 269 ? -0.965 18.375 3.426 1 98.62 269 MET B C 1
ATOM 5273 O O . MET B 1 269 ? -1.314 17.5 4.211 1 98.62 269 MET B O 1
ATOM 5277 N N . SER B 1 270 ? -1.226 18.281 2.031 1 98.56 270 SER B N 1
ATOM 5278 C CA . SER B 1 270 ? -1.932 17.094 1.538 1 98.56 270 SER B CA 1
ATOM 5279 C C . SER B 1 270 ? -1.488 16.734 0.125 1 98.56 270 SER B C 1
ATOM 5281 O O . SER B 1 270 ? -1.677 15.609 -0.321 1 98.56 270 SER B O 1
ATOM 5283 N N . LEU B 1 271 ? -0.854 17.688 -0.565 1 98.69 271 LEU B N 1
ATOM 5284 C CA . LEU B 1 271 ? -0.691 17.438 -1.994 1 98.69 271 LEU B CA 1
ATOM 5285 C C . LEU B 1 271 ? 0.784 17.438 -2.381 1 98.69 271 LEU B C 1
ATOM 5287 O O . LEU B 1 271 ? 1.128 17.688 -3.537 1 98.69 271 LEU B O 1
ATOM 5291 N N . ASP B 1 272 ? 1.651 17.281 -1.417 1 98.25 272 ASP B N 1
ATOM 5292 C CA . ASP B 1 272 ? 3.068 16.984 -1.615 1 98.25 272 ASP B CA 1
ATOM 5293 C C . ASP B 1 272 ? 3.801 18.188 -2.195 1 98.25 272 ASP B C 1
ATOM 5295 O O . ASP B 1 272 ? 4.801 18.047 -2.898 1 98.25 272 ASP B O 1
ATOM 5299 N N . LYS B 1 273 ? 3.246 19.391 -2.049 1 98.31 273 LYS B N 1
ATOM 5300 C CA . LYS B 1 273 ? 3.941 20.594 -2.525 1 98.31 273 LYS B CA 1
ATOM 5301 C C . LYS B 1 273 ? 4.797 21.203 -1.424 1 98.31 273 LYS B C 1
ATOM 5303 O O . LYS B 1 273 ? 4.438 22.234 -0.854 1 98.31 273 LYS B O 1
ATOM 5308 N N . LYS B 1 274 ? 5.945 20.625 -1.243 1 97.94 274 LYS B N 1
ATOM 5309 C CA . LYS B 1 274 ? 6.801 20.844 -0.081 1 97.94 274 LYS B CA 1
ATOM 5310 C C . LYS B 1 274 ? 7.379 22.25 -0.075 1 97.94 274 LYS B C 1
ATOM 5312 O O . LYS B 1 274 ? 7.836 22.734 0.961 1 97.94 274 LYS B O 1
ATOM 5317 N N . GLU B 1 275 ? 7.367 22.938 -1.165 1 96.25 275 GLU B N 1
ATOM 5318 C CA . GLU B 1 275 ? 7.969 24.266 -1.3 1 96.25 275 GLU B CA 1
ATOM 5319 C C . GLU B 1 275 ? 6.969 25.375 -0.955 1 96.25 275 GLU B C 1
ATOM 5321 O O . GLU B 1 275 ? 7.352 26.516 -0.754 1 96.25 275 GLU B O 1
ATOM 5326 N N . VAL B 1 276 ? 5.738 25.062 -0.896 1 97.31 276 VAL B N 1
ATOM 5327 C CA . VAL B 1 276 ? 4.676 26.047 -0.787 1 97.31 276 VAL B CA 1
ATOM 5328 C C . VAL B 1 276 ? 4.598 26.562 0.647 1 97.31 276 VAL B C 1
ATOM 5330 O O . VAL B 1 276 ? 4.66 25.781 1.6 1 97.31 276 VAL B O 1
ATOM 5333 N N . ILE B 1 277 ? 4.434 27.891 0.778 1 97 277 ILE B N 1
ATOM 5334 C CA . ILE B 1 277 ? 4.312 28.547 2.08 1 97 277 ILE B CA 1
ATOM 5335 C C . ILE B 1 277 ? 2.975 29.281 2.166 1 97 277 ILE B C 1
ATOM 5337 O O . ILE B 1 277 ? 2.771 30.297 1.495 1 97 277 ILE B O 1
ATOM 5341 N N . PRO B 1 278 ? 2.082 28.781 2.975 1 96.31 278 PRO B N 1
ATOM 5342 C CA . PRO B 1 278 ? 0.893 29.609 3.236 1 96.31 278 PRO B CA 1
ATOM 5343 C C . PRO B 1 278 ? 1.213 30.875 4.004 1 96.31 278 PRO B C 1
ATOM 5345 O O . PRO B 1 278 ? 1.786 30.828 5.094 1 96.31 278 PRO B O 1
ATOM 5348 N N . VAL B 1 279 ? 0.825 32.031 3.455 1 92.88 279 VAL B N 1
ATOM 5349 C CA . VAL B 1 279 ? 1.187 33.312 4.051 1 92.88 279 VAL B CA 1
ATOM 5350 C C . VAL B 1 279 ? -0.051 33.969 4.66 1 92.88 279 VAL B C 1
ATOM 5352 O O . VAL B 1 279 ? -0.991 34.312 3.945 1 92.88 279 VAL B O 1
ATOM 5355 N N . ASP B 1 280 ? -0.048 33.969 5.965 1 87.25 280 ASP B N 1
ATOM 5356 C CA . ASP B 1 280 ? -1.048 34.75 6.668 1 87.25 280 ASP B CA 1
ATOM 5357 C C . ASP B 1 280 ? -0.401 35.938 7.391 1 87.25 280 ASP B C 1
ATOM 5359 O O . ASP B 1 280 ? 0.737 36.312 7.09 1 87.25 280 ASP B O 1
ATOM 5363 N N . THR B 1 281 ? -1.2 36.594 8.227 1 81.69 281 THR B N 1
ATOM 5364 C CA . THR B 1 281 ? -0.695 37.781 8.914 1 81.69 281 THR B CA 1
ATOM 5365 C C . THR B 1 281 ? 0.475 37.406 9.828 1 81.69 281 THR B C 1
ATOM 5367 O O . THR B 1 281 ? 1.445 38.156 9.93 1 81.69 281 THR B O 1
ATOM 5370 N N . HIS B 1 282 ? 0.385 36.25 10.414 1 83.69 282 HIS B N 1
ATOM 5371 C CA . HIS B 1 282 ? 1.455 35.781 11.297 1 83.69 282 HIS B CA 1
ATOM 5372 C C . HIS B 1 282 ? 2.752 35.562 10.523 1 83.69 282 HIS B C 1
ATOM 5374 O O . HIS B 1 282 ? 3.822 36 10.969 1 83.69 282 HIS B O 1
ATOM 5380 N N . VAL B 1 283 ? 2.678 34.969 9.438 1 89.56 283 VAL B N 1
ATOM 5381 C CA . VAL B 1 283 ? 3.846 34.688 8.617 1 89.56 283 VAL B CA 1
ATOM 5382 C C . VAL B 1 283 ? 4.43 35.969 8.078 1 89.56 283 VAL B C 1
ATOM 5384 O O . VAL B 1 283 ? 5.652 36.125 7.996 1 89.56 283 VAL B O 1
ATOM 5387 N N . HIS B 1 284 ? 3.547 36.844 7.746 1 89.31 284 HIS B N 1
ATOM 5388 C CA . HIS B 1 284 ? 3.992 38.156 7.32 1 89.31 284 HIS B CA 1
ATOM 5389 C C . HIS B 1 284 ? 4.797 38.844 8.414 1 89.31 284 HIS B C 1
ATOM 5391 O O . HIS B 1 284 ? 5.852 39.438 8.148 1 89.31 284 HIS B O 1
ATOM 5397 N N . GLN B 1 285 ? 4.367 38.75 9.57 1 87.12 285 GLN B N 1
ATOM 5398 C CA . GLN B 1 285 ? 5.066 39.344 10.703 1 87.12 285 GLN B CA 1
ATOM 5399 C C . GLN B 1 285 ? 6.426 38.688 10.922 1 87.12 285 GLN B C 1
ATOM 5401 O O . GLN B 1 285 ? 7.406 39.375 11.242 1 87.12 285 GLN B O 1
ATOM 5406 N N . ILE B 1 286 ? 6.469 37.406 10.758 1 88.06 286 ILE B N 1
ATOM 5407 C CA . ILE B 1 286 ? 7.73 36.656 10.859 1 88.06 286 ILE B CA 1
ATOM 5408 C C . ILE B 1 286 ? 8.703 37.188 9.797 1 88.06 286 ILE B C 1
ATOM 5410 O O . ILE B 1 286 ? 9.891 37.375 10.086 1 88.06 286 ILE B O 1
ATOM 5414 N N . ALA B 1 287 ? 8.219 37.406 8.656 1 91 287 ALA B N 1
ATOM 5415 C CA . ALA B 1 287 ? 9.047 37.875 7.559 1 91 287 ALA B CA 1
ATOM 5416 C C . ALA B 1 287 ? 9.594 39.281 7.867 1 91 287 ALA B C 1
ATOM 5418 O O . ALA B 1 287 ? 10.758 39.562 7.574 1 91 287 ALA B O 1
ATOM 5419 N N . ILE B 1 288 ? 8.797 40.062 8.461 1 89.94 288 ILE B N 1
ATOM 5420 C CA . ILE B 1 288 ? 9.203 41.438 8.797 1 89.94 288 ILE B CA 1
ATOM 5421 C C . ILE B 1 288 ? 10.211 41.406 9.945 1 89.94 288 ILE B C 1
ATOM 5423 O O . ILE B 1 288 ? 11.281 42 9.844 1 89.94 288 ILE B O 1
ATOM 5427 N N . LYS B 1 289 ? 9.93 40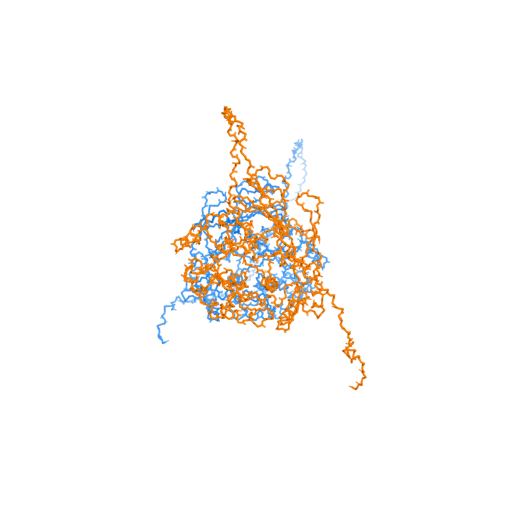.688 10.922 1 88.44 289 LYS B N 1
ATOM 5428 C CA . LYS B 1 289 ? 10.711 40.656 12.156 1 88.44 289 LYS B CA 1
ATOM 5429 C C . LYS B 1 289 ? 12.078 40.031 11.93 1 88.44 289 LYS B C 1
ATOM 5431 O O . LYS B 1 289 ? 13.086 40.5 12.461 1 88.44 289 LYS B O 1
ATOM 5436 N N . HIS B 1 290 ? 12.055 39.031 11.102 1 91.38 290 HIS B N 1
ATOM 5437 C CA . HIS B 1 290 ? 13.25 38.188 11.102 1 91.38 290 HIS B CA 1
ATOM 5438 C C . HIS B 1 290 ? 13.953 38.219 9.75 1 91.38 290 HIS B C 1
ATOM 5440 O O . HIS B 1 290 ? 15.141 37.906 9.648 1 91.38 290 HIS B O 1
ATOM 5446 N N . TYR B 1 291 ? 13.297 38.688 8.75 1 91.88 291 TYR B N 1
ATOM 5447 C CA . TYR B 1 291 ? 13.906 38.469 7.441 1 91.88 291 TYR B CA 1
ATOM 5448 C C . TYR B 1 291 ? 13.953 39.781 6.652 1 91.88 291 TYR B C 1
ATOM 5450 O O . TYR B 1 291 ? 14.016 39.75 5.422 1 91.88 291 TYR B O 1
ATOM 5458 N N . GLY B 1 292 ? 13.75 40.812 7.301 1 86.88 292 GLY B N 1
ATOM 5459 C CA . GLY B 1 292 ? 13.977 42.125 6.719 1 86.88 292 GLY B CA 1
ATOM 5460 C C . GLY B 1 292 ? 12.93 42.531 5.699 1 86.88 292 GLY B C 1
ATOM 5461 O O . GLY B 1 292 ? 13.195 43.312 4.797 1 86.88 292 GLY B O 1
ATOM 5462 N N . PHE B 1 293 ? 11.898 41.875 5.719 1 85.94 293 PHE B N 1
ATOM 5463 C CA . PHE B 1 293 ? 10.836 42.219 4.793 1 85.94 293 PHE B CA 1
ATOM 5464 C C . PHE B 1 293 ? 10.281 43.625 5.133 1 85.94 293 PHE B C 1
ATOM 5466 O O . PHE B 1 293 ? 10.125 43.938 6.309 1 85.94 293 PHE B O 1
ATOM 5473 N N . LYS B 1 294 ? 10.141 44.406 4.09 1 79 294 LYS B N 1
ATOM 5474 C CA . LYS B 1 294 ? 9.672 45.781 4.297 1 79 294 LYS B CA 1
ATOM 5475 C C . LYS B 1 294 ? 8.203 45.812 4.723 1 79 294 LYS B C 1
ATOM 5477 O O . LYS B 1 294 ? 7.375 45.094 4.137 1 79 294 LYS B O 1
ATOM 5482 N N . GLY B 1 295 ? 7.859 46.438 5.77 1 71.38 295 GLY B N 1
ATOM 5483 C CA . GLY B 1 295 ? 6.484 46.562 6.219 1 71.38 295 GLY B CA 1
ATOM 5484 C C . GLY B 1 295 ? 6.371 47.062 7.645 1 71.38 295 GLY B C 1
ATOM 5485 O O . GLY B 1 295 ? 7.375 47.188 8.352 1 71.38 295 GLY B O 1
ATOM 5486 N N . SER B 1 296 ? 5.219 47.719 7.973 1 66.06 296 SER B N 1
ATOM 5487 C CA . SER B 1 296 ? 4.973 48.219 9.328 1 66.06 296 SER B CA 1
ATOM 5488 C C . SER B 1 296 ? 4.477 47.094 10.234 1 66.06 296 SER B C 1
ATOM 5490 O O . SER B 1 296 ? 3.646 46.281 9.828 1 66.06 296 SER B O 1
ATOM 5492 N N . LEU B 1 297 ? 5.141 46.844 11.383 1 64.38 297 LEU B N 1
ATOM 5493 C CA . LEU B 1 297 ? 4.691 45.875 12.375 1 64.38 297 LEU B CA 1
ATOM 5494 C C . LEU B 1 297 ? 3.369 46.312 13 1 64.38 297 LEU B C 1
ATOM 5496 O O . LEU B 1 297 ? 2.629 45.5 13.531 1 64.38 297 LEU B O 1
ATOM 5500 N N . LYS B 1 298 ? 3.064 47.656 13.172 1 59.44 298 LYS B N 1
ATOM 5501 C CA . LYS B 1 298 ? 1.939 48.188 13.93 1 59.44 298 LYS B CA 1
ATOM 5502 C C . LYS B 1 298 ? 0.628 48.031 13.164 1 59.44 298 LYS B C 1
ATOM 5504 O O . LYS B 1 298 ? -0.429 47.844 13.773 1 59.44 298 LYS B O 1
ATOM 5509 N N . GLY B 1 299 ? 0.697 48.094 11.773 1 55.44 299 GLY B N 1
ATOM 5510 C CA . GLY B 1 299 ? -0.595 48.156 11.117 1 55.44 299 GLY B CA 1
ATOM 5511 C C . GLY B 1 299 ? -0.932 46.938 10.305 1 55.44 299 GLY B C 1
ATOM 5512 O O . GLY B 1 299 ? -0.035 46.25 9.828 1 55.44 299 GLY B O 1
ATOM 5513 N N . LYS B 1 300 ? -2.133 46.219 10.773 1 60 300 LYS B N 1
ATOM 5514 C CA . LYS B 1 300 ? -2.684 45.125 10.008 1 60 300 LYS B CA 1
ATOM 5515 C C . LYS B 1 300 ? -2.896 45.5 8.547 1 60 300 LYS B C 1
ATOM 5517 O O . LYS B 1 300 ? -3.762 46.312 8.242 1 60 300 LYS B O 1
ATOM 5522 N N . SER B 1 301 ? -1.908 45.5 7.699 1 62.88 301 SER B N 1
ATOM 5523 C CA . SER B 1 301 ? -2.16 45.719 6.277 1 62.88 301 SER B CA 1
ATOM 5524 C C . SER B 1 301 ? -2.805 44.5 5.629 1 62.88 301 SER B C 1
ATOM 5526 O O . SER B 1 301 ? -2.436 43.375 5.93 1 62.88 301 SER B O 1
ATOM 5528 N N . PRO B 1 302 ? -3.934 44.812 4.883 1 74.31 302 PRO B N 1
ATOM 5529 C CA . PRO B 1 302 ? -4.559 43.688 4.18 1 74.31 302 PRO B CA 1
ATOM 5530 C C . PRO B 1 302 ? -3.582 42.938 3.271 1 74.31 302 PRO B C 1
ATOM 5532 O O . PRO B 1 302 ? -2.701 43.562 2.668 1 74.31 302 PRO B O 1
ATOM 5535 N N . MET B 1 303 ? -3.654 41.656 3.301 1 81.5 303 MET B N 1
ATOM 5536 C CA . MET B 1 303 ? -2.799 40.812 2.471 1 81.5 303 MET B CA 1
ATOM 5537 C C . MET B 1 303 ? -3.197 40.906 1.002 1 81.5 303 MET B C 1
ATOM 5539 O O . MET B 1 303 ? -4.254 40.406 0.605 1 81.5 303 MET B O 1
ATOM 5543 N N . THR B 1 304 ? -2.408 41.594 0.22 1 85.31 304 THR B N 1
ATOM 5544 C CA . THR B 1 304 ? -2.619 41.656 -1.222 1 85.31 304 THR B CA 1
ATOM 5545 C C . THR B 1 304 ? -1.924 40.5 -1.926 1 85.31 304 THR B C 1
ATOM 5547 O O . THR B 1 304 ? -0.988 39.906 -1.383 1 85.31 304 THR B O 1
ATOM 5550 N N . PRO B 1 305 ? -2.438 40.188 -3.102 1 89.12 305 PRO B N 1
ATOM 5551 C CA . PRO B 1 305 ? -1.776 39.125 -3.859 1 89.12 305 PRO B CA 1
ATOM 5552 C C . PRO B 1 305 ? -0.287 39.375 -4.07 1 89.12 305 PRO B C 1
ATOM 5554 O O . PRO B 1 305 ? 0.522 38.438 -3.994 1 89.12 305 PRO B O 1
ATOM 5557 N N . LYS B 1 306 ? 0.005 40.594 -4.359 1 89.5 306 LYS B N 1
ATOM 5558 C CA . LYS B 1 306 ? 1.408 40.938 -4.562 1 89.5 306 LYS B CA 1
ATOM 5559 C C . LYS B 1 306 ? 2.217 40.75 -3.283 1 89.5 306 LYS B C 1
ATOM 5561 O O . LYS B 1 306 ? 3.312 40.188 -3.316 1 89.5 306 LYS B O 1
ATOM 5566 N N . LEU B 1 307 ? 1.688 41.25 -2.18 1 89.06 307 LEU B N 1
ATOM 5567 C CA . LEU B 1 307 ? 2.361 41.062 -0.897 1 89.06 307 LEU B CA 1
ATOM 5568 C C . LEU B 1 307 ? 2.543 39.594 -0.572 1 89.06 307 LEU B C 1
ATOM 5570 O O . LEU B 1 307 ? 3.602 39.188 -0.091 1 89.06 307 LEU B O 1
ATOM 5574 N N . TYR B 1 308 ? 1.522 38.844 -0.836 1 93.06 308 TYR B N 1
ATOM 5575 C CA . TYR B 1 308 ? 1.562 37.406 -0.628 1 93.06 308 TYR B CA 1
ATOM 5576 C C . TYR B 1 308 ? 2.719 36.781 -1.396 1 93.06 308 TYR B C 1
ATOM 5578 O O . TYR B 1 308 ? 3.508 36.031 -0.829 1 93.06 308 TYR B O 1
ATOM 5586 N N . GLU B 1 309 ? 2.846 37.125 -2.598 1 91.88 309 GLU B N 1
ATOM 5587 C CA . GLU B 1 309 ? 3.873 36.562 -3.471 1 91.88 309 GLU B CA 1
ATOM 5588 C C . GLU B 1 309 ? 5.266 37 -3.041 1 91.88 309 GLU B C 1
ATOM 5590 O O . GLU B 1 309 ? 6.23 36.25 -3.139 1 91.88 309 GLU B O 1
ATOM 5595 N N . ASP B 1 310 ? 5.34 38.219 -2.635 1 91.88 310 ASP B N 1
ATOM 5596 C CA . ASP B 1 310 ? 6.629 38.75 -2.209 1 91.88 310 ASP B CA 1
ATOM 5597 C C . ASP B 1 310 ? 7.141 38.031 -0.967 1 91.88 310 ASP B C 1
ATOM 5599 O O . ASP B 1 310 ? 8.32 37.656 -0.896 1 91.88 310 ASP B O 1
ATOM 5603 N N . VAL B 1 311 ? 6.266 37.844 -0.047 1 92.12 311 VAL B N 1
ATOM 5604 C CA . VAL B 1 311 ? 6.641 37.156 1.183 1 92.12 311 VAL B CA 1
ATOM 5605 C C . VAL B 1 311 ? 7.012 35.719 0.869 1 92.12 311 VAL B C 1
ATOM 5607 O O . VAL B 1 311 ? 8.023 35.188 1.354 1 92.12 311 VAL B O 1
ATOM 5610 N N . ASN B 1 312 ? 6.223 35.125 0.07 1 92.69 312 ASN B N 1
ATOM 5611 C CA . ASN B 1 312 ? 6.465 33.719 -0.34 1 92.69 312 ASN B CA 1
ATOM 5612 C C . ASN B 1 312 ? 7.828 33.562 -1.005 1 92.69 312 ASN B C 1
ATOM 5614 O O . ASN B 1 312 ? 8.625 32.719 -0.611 1 92.69 312 ASN B O 1
ATOM 5618 N N . SER B 1 313 ? 8.078 34.406 -1.946 1 91.94 313 SER B N 1
ATOM 5619 C CA . SER B 1 313 ? 9.336 34.344 -2.684 1 91.94 313 SER B CA 1
ATOM 5620 C C . SER B 1 313 ? 10.531 34.531 -1.757 1 91.94 313 SER B C 1
ATOM 5622 O O . SER B 1 313 ? 11.547 33.844 -1.878 1 91.94 313 SER B O 1
ATOM 5624 N N . LYS B 1 314 ? 10.414 35.469 -0.91 1 92.62 314 LYS B N 1
ATOM 5625 C CA . LYS B 1 314 ? 11.492 35.781 0.029 1 92.62 314 LYS B CA 1
ATOM 5626 C C . LYS B 1 314 ? 11.828 34.562 0.883 1 92.62 314 LYS B C 1
ATOM 5628 O O . LYS B 1 314 ? 12.992 34.188 1.041 1 92.62 314 LYS B O 1
ATOM 5633 N N . LEU B 1 315 ? 10.867 33.969 1.394 1 94.19 315 LEU B N 1
ATOM 5634 C CA . LEU B 1 315 ? 11.07 32.844 2.316 1 94.19 315 LEU B CA 1
ATOM 5635 C C . LEU B 1 315 ? 11.523 31.594 1.571 1 94.19 315 LEU B C 1
ATOM 5637 O O . LEU B 1 315 ? 12.336 30.812 2.086 1 94.19 315 LEU B O 1
ATOM 5641 N N . VAL B 1 316 ? 11.031 31.375 0.388 1 94.62 316 VAL B N 1
ATOM 5642 C CA . VAL B 1 316 ? 11.477 30.266 -0.443 1 94.62 316 VAL B CA 1
ATOM 5643 C C . VAL B 1 316 ? 12.961 30.422 -0.773 1 94.62 316 VAL B C 1
ATOM 5645 O O . VAL B 1 316 ? 13.711 29.438 -0.806 1 94.62 316 VAL B O 1
ATOM 5648 N N . ASP B 1 317 ? 13.32 31.609 -1.014 1 94.06 317 ASP B N 1
ATOM 5649 C CA . ASP B 1 317 ? 14.719 31.875 -1.306 1 94.06 317 ASP B CA 1
ATOM 5650 C C . ASP B 1 317 ? 15.609 31.531 -0.116 1 94.06 317 ASP B C 1
ATOM 5652 O O . ASP B 1 317 ? 16.766 31.109 -0.294 1 94.06 317 ASP B O 1
ATOM 5656 N N . VAL B 1 318 ? 15.094 31.688 0.997 1 94.31 318 VAL B N 1
ATOM 5657 C CA . VAL B 1 318 ? 15.852 31.422 2.213 1 94.31 318 VAL B CA 1
ATOM 5658 C C . VAL B 1 318 ? 15.977 29.922 2.434 1 94.31 318 VAL B C 1
ATOM 5660 O O . VAL B 1 318 ? 17.078 29.406 2.688 1 94.31 318 VAL B O 1
ATOM 5663 N N . TRP B 1 319 ? 14.914 29.188 2.285 1 95.12 319 TRP B N 1
ATOM 5664 C CA . TRP B 1 319 ? 14.883 27.828 2.814 1 95.12 319 TRP B CA 1
ATOM 5665 C C . TRP B 1 319 ? 14.961 26.797 1.689 1 95.12 319 TRP B C 1
ATOM 5667 O O . TRP B 1 319 ? 15.25 25.625 1.932 1 95.12 319 TRP B O 1
ATOM 5677 N N . GLY B 1 320 ? 14.609 27.125 0.462 1 93.25 320 GLY B N 1
ATOM 5678 C CA . GLY B 1 320 ? 14.812 26.234 -0.667 1 93.25 320 GLY B CA 1
ATOM 5679 C C . GLY B 1 320 ? 13.656 25.281 -0.903 1 93.25 320 GLY B C 1
ATOM 5680 O O . GLY B 1 320 ? 12.492 25.656 -0.714 1 93.25 320 GLY B O 1
ATOM 5681 N N . ASP B 1 321 ? 13.867 24.016 -1.315 1 94.44 321 ASP B N 1
ATOM 5682 C CA . ASP B 1 321 ? 12.906 23.062 -1.872 1 94.44 321 ASP B CA 1
ATOM 5683 C C . ASP B 1 321 ? 11.883 22.641 -0.821 1 94.44 321 ASP B C 1
ATOM 5685 O O . ASP B 1 321 ? 10.742 22.312 -1.153 1 94.44 321 ASP B O 1
ATOM 5689 N N . TYR B 1 322 ? 12.305 22.641 0.417 1 97.81 322 TYR B N 1
ATOM 5690 C CA . TYR B 1 322 ? 11.414 22.25 1.508 1 97.81 322 TYR B CA 1
ATOM 5691 C C . TYR B 1 322 ? 11.031 23.453 2.355 1 97.81 322 TYR B C 1
ATOM 5693 O O . TYR B 1 322 ? 10.891 23.344 3.576 1 97.81 322 TYR B O 1
ATOM 5701 N N . ALA B 1 323 ? 10.844 24.594 1.668 1 97.38 323 ALA B N 1
ATOM 5702 C CA . ALA B 1 323 ? 10.57 25.844 2.369 1 97.38 323 ALA B CA 1
ATOM 5703 C C . ALA B 1 323 ? 9.289 25.75 3.189 1 97.38 323 ALA B C 1
ATOM 5705 O O . ALA B 1 323 ? 9.18 26.344 4.266 1 97.38 323 ALA B O 1
ATOM 5706 N N . GLY B 1 324 ? 8.281 25.031 2.674 1 97.62 324 GLY B N 1
ATOM 5707 C CA . GLY B 1 324 ? 7.047 24.859 3.424 1 97.62 324 GLY B CA 1
ATOM 5708 C C . GLY B 1 324 ? 7.246 24.156 4.75 1 97.62 324 GLY B C 1
ATOM 5709 O O . GLY B 1 324 ? 6.613 24.5 5.75 1 97.62 324 GLY B O 1
ATOM 5710 N N . TRP B 1 325 ? 8.109 23.219 4.793 1 98.06 325 TRP B N 1
ATOM 5711 C CA . TRP B 1 325 ? 8.43 22.484 6.012 1 98.06 325 TRP B CA 1
ATOM 5712 C C . TRP B 1 325 ? 9.133 23.391 7.02 1 98.06 325 TRP B C 1
ATOM 5714 O O . TRP B 1 325 ? 8.789 23.391 8.203 1 98.06 325 TRP B O 1
ATOM 5724 N N . ALA B 1 326 ? 10.094 24.156 6.551 1 96.94 326 ALA B N 1
ATOM 5725 C CA . ALA B 1 326 ? 10.812 25.078 7.418 1 96.94 326 ALA B CA 1
ATOM 5726 C C . ALA B 1 326 ? 9.867 26.125 8 1 96.94 326 ALA B C 1
ATOM 5728 O O . ALA B 1 326 ? 9.938 26.438 9.188 1 96.94 326 ALA B O 1
ATOM 5729 N N . HIS B 1 327 ? 9.055 26.609 7.117 1 94.81 327 HIS B N 1
ATOM 5730 C CA . HIS B 1 327 ? 8.023 27.562 7.523 1 94.81 327 HIS B CA 1
ATOM 5731 C C . HIS B 1 327 ? 7.223 27.031 8.711 1 94.81 327 HIS B C 1
ATOM 5733 O O . HIS B 1 327 ? 6.938 27.766 9.656 1 94.81 327 HIS B O 1
ATOM 5739 N N . SER B 1 328 ? 6.832 25.781 8.656 1 95.12 328 SER B N 1
ATOM 5740 C CA . SER B 1 328 ? 5.996 25.188 9.695 1 95.12 328 SER B CA 1
ATOM 5741 C C . SER B 1 328 ? 6.695 25.203 11.055 1 95.12 328 SER B C 1
ATOM 5743 O O . SER B 1 328 ? 6.051 25.359 12.086 1 95.12 328 SER B O 1
ATOM 5745 N N . VAL B 1 329 ? 8 25.062 11.078 1 95.69 329 VAL B N 1
ATOM 5746 C CA . VAL B 1 329 ? 8.781 25.094 12.312 1 95.69 329 VAL B CA 1
ATOM 5747 C C . VAL B 1 329 ? 8.781 26.5 12.898 1 95.69 329 VAL B C 1
ATOM 5749 O O . VAL B 1 329 ? 8.5 26.688 14.086 1 95.69 329 VAL B O 1
ATOM 5752 N N . LEU B 1 330 ? 9.039 27.469 12.039 1 93.44 330 LEU B N 1
ATOM 5753 C CA . LEU B 1 330 ? 9.07 28.859 12.508 1 93.44 330 LEU B CA 1
ATOM 5754 C C . LEU B 1 330 ? 7.684 29.312 12.938 1 93.44 330 LEU B C 1
ATOM 5756 O O . LEU B 1 330 ? 7.547 30.031 13.938 1 93.44 330 LEU B O 1
ATOM 5760 N N . PHE B 1 331 ? 6.73 28.906 12.18 1 93 331 PHE B N 1
ATOM 5761 C CA . PHE B 1 331 ? 5.352 29.219 12.539 1 93 331 PHE B CA 1
ATOM 5762 C C . PHE B 1 331 ? 5.012 28.672 13.914 1 93 331 PHE B C 1
ATOM 5764 O O . PHE B 1 331 ? 4.461 29.391 14.758 1 93 331 PHE B O 1
ATOM 5771 N N . THR B 1 332 ? 5.348 27.406 14.102 1 93.06 332 THR B N 1
ATOM 5772 C CA . THR B 1 332 ? 5.078 26.75 15.383 1 93.06 332 THR B CA 1
ATOM 5773 C C . THR B 1 332 ? 5.809 27.469 16.516 1 93.06 332 THR B C 1
ATOM 5775 O O . THR B 1 332 ? 5.246 27.656 17.594 1 93.06 332 THR B O 1
ATOM 5778 N N . SER B 1 333 ? 6.977 27.891 16.281 1 91.38 333 SER B N 1
ATOM 5779 C CA . SER B 1 333 ? 7.789 28.547 17.297 1 91.38 333 SER B CA 1
ATOM 5780 C C . SER B 1 333 ? 7.188 29.891 17.703 1 91.38 333 SER B C 1
ATOM 5782 O O . SER B 1 333 ? 7.504 30.422 18.766 1 91.38 333 SER B O 1
ATOM 5784 N N . ASP B 1 334 ? 6.355 30.391 16.844 1 88.25 334 ASP B N 1
ATOM 5785 C CA . ASP B 1 334 ? 5.785 31.719 17.094 1 88.25 334 ASP B CA 1
ATOM 5786 C C . ASP B 1 334 ? 4.383 31.609 17.688 1 88.25 334 ASP B C 1
ATOM 5788 O O . ASP B 1 334 ? 3.768 32.625 18.031 1 88.25 334 ASP B O 1
ATOM 5792 N N . LEU B 1 335 ? 3.893 30.438 17.781 1 87.56 335 LEU B N 1
ATOM 5793 C CA . LEU B 1 335 ? 2.57 30.234 18.359 1 87.56 335 LEU B CA 1
ATOM 5794 C C . LEU B 1 335 ? 2.605 30.406 19.875 1 87.56 335 LEU B C 1
ATOM 5796 O O . LEU B 1 335 ? 3.537 29.938 20.547 1 87.56 335 LEU B O 1
ATOM 5800 N N . LYS B 1 336 ? 1.567 30.969 20.391 1 85.44 336 LYS B N 1
ATOM 5801 C CA . LYS B 1 336 ? 1.467 31.203 21.828 1 85.44 336 LYS B CA 1
ATOM 5802 C C . LYS B 1 336 ? 1.415 29.891 22.609 1 85.44 336 LYS B C 1
ATOM 5804 O O . LYS B 1 336 ? 2 29.781 23.688 1 85.44 336 LYS B O 1
ATOM 5809 N N . SER B 1 337 ? 0.758 28.938 22.078 1 87 337 SER B N 1
ATOM 5810 C CA . SER B 1 337 ? 0.589 27.656 22.734 1 87 337 SER B CA 1
ATOM 5811 C C . SER B 1 337 ? 1.923 26.922 22.875 1 87 337 SER B C 1
ATOM 5813 O O . SER B 1 337 ? 2.033 25.969 23.641 1 87 337 SER B O 1
ATOM 5815 N N . PHE B 1 338 ? 2.967 27.391 22.219 1 89.06 338 PHE B N 1
ATOM 5816 C CA . PHE B 1 338 ? 4.262 26.719 22.25 1 89.06 338 PHE B CA 1
ATOM 5817 C C . PHE B 1 338 ? 5.293 27.594 22.969 1 89.06 338 PHE B C 1
ATOM 5819 O O . PHE B 1 338 ? 6.492 27.297 22.922 1 89.06 338 PHE B O 1
ATOM 5826 N N . ALA B 1 339 ? 4.863 28.625 23.594 1 86.31 339 ALA B N 1
ATOM 5827 C CA . ALA B 1 339 ? 5.766 29.562 24.266 1 86.31 339 ALA B CA 1
ATOM 5828 C C . ALA B 1 339 ? 6.664 28.828 25.266 1 86.31 339 ALA B C 1
ATOM 5830 O O . ALA B 1 339 ? 7.852 29.141 25.375 1 86.31 339 ALA B O 1
ATOM 5831 N N . SER B 1 340 ? 6.086 27.797 25.875 1 83.31 340 SER B N 1
ATOM 5832 C CA . SER B 1 340 ? 6.855 27.078 26.891 1 83.31 340 SER B CA 1
ATOM 5833 C C . SER B 1 340 ? 7.332 25.734 26.375 1 83.31 340 SER B C 1
ATOM 5835 O O . SER B 1 340 ? 7.844 24.906 27.141 1 83.31 340 SER B O 1
ATOM 5837 N N . TYR B 1 341 ? 7.156 25.516 25.188 1 86.81 341 TYR B N 1
ATOM 5838 C CA . TYR B 1 341 ? 7.516 24.219 24.609 1 86.81 341 TYR B CA 1
ATOM 5839 C C . TYR B 1 341 ? 9.023 24.016 24.641 1 86.81 341 TYR B C 1
ATOM 5841 O O . TYR B 1 341 ? 9.789 24.906 24.25 1 86.81 341 TYR B O 1
ATOM 5849 N N . GLY B 1 342 ? 9.445 22.859 25.172 1 78.31 342 GLY B N 1
ATOM 5850 C CA . GLY B 1 342 ? 10.852 22.5 25.156 1 78.31 342 GLY B CA 1
ATOM 5851 C C . GLY B 1 342 ? 11.641 23.156 26.281 1 78.31 342 GLY B C 1
ATOM 5852 O O . GLY B 1 342 ? 12.867 23.031 26.344 1 78.31 342 GLY B O 1
ATOM 5853 N N . ILE B 1 343 ? 11.047 24.062 27.047 1 75 343 ILE B N 1
ATOM 5854 C CA . ILE B 1 343 ? 11.742 24.734 28.141 1 75 343 ILE B CA 1
ATOM 5855 C C . ILE B 1 343 ? 11.664 23.891 29.391 1 75 343 ILE B C 1
ATOM 5857 O O . ILE B 1 343 ? 10.586 23.438 29.781 1 75 343 ILE B O 1
ATOM 5861 N N . GLN B 1 344 ? 12.758 23.219 29.734 1 60.88 344 GLN B N 1
ATOM 5862 C CA . GLN B 1 344 ? 12.836 22.453 30.969 1 60.88 344 GLN B CA 1
ATOM 5863 C C . GLN B 1 344 ? 12.539 23.328 32.188 1 60.88 344 GLN B C 1
ATOM 5865 O O . GLN B 1 344 ? 13.016 24.453 32.281 1 60.88 344 GLN B O 1
ATOM 5870 N N . GLU B 1 345 ? 11.375 23.234 32.688 1 52.19 345 GLU B N 1
ATOM 5871 C CA . GLU B 1 345 ? 11.18 23.969 33.938 1 52.19 345 GLU B CA 1
ATOM 5872 C C . GLU B 1 345 ? 12.367 23.797 34.875 1 52.19 345 GLU B C 1
ATOM 5874 O O . GLU B 1 345 ? 12.891 22.688 35.031 1 52.19 345 GLU B O 1
ATOM 5879 N N . PRO B 1 346 ? 13.039 24.812 35.156 1 45.41 346 PRO B N 1
ATOM 5880 C CA . PRO B 1 346 ? 14.094 24.672 36.156 1 45.41 346 PRO B CA 1
ATOM 5881 C C . PRO B 1 346 ? 13.664 23.797 37.344 1 45.41 346 PRO B C 1
ATOM 5883 O O . PRO B 1 346 ? 12.516 23.891 37.781 1 45.41 346 PRO B O 1
ATOM 5886 N N . THR B 1 347 ? 14.094 22.531 37.312 1 44.38 347 THR B N 1
ATOM 5887 C CA . THR B 1 347 ? 13.852 21.844 38.562 1 44.38 347 THR B CA 1
ATOM 5888 C C . THR B 1 347 ? 13.953 22.828 39.75 1 44.38 347 THR B C 1
ATOM 5890 O O . THR B 1 347 ? 14.906 23.609 39.812 1 44.38 347 THR B O 1
ATOM 5893 N N . PRO B 1 348 ? 12.859 23.047 40.406 1 40.78 348 PRO B N 1
ATOM 5894 C CA . PRO B 1 348 ? 13.047 23.906 41.562 1 40.78 348 PRO B CA 1
ATOM 5895 C C . PRO B 1 348 ? 14.305 23.562 42.344 1 40.78 348 PRO B C 1
ATOM 5897 O O . PRO B 1 348 ? 14.594 22.391 42.594 1 40.78 348 PRO B O 1
ATOM 5900 N N . SER B 1 349 ? 15.375 24.281 42.094 1 39.25 349 SER B N 1
ATOM 5901 C CA . SER B 1 349 ? 16.5 24.141 43 1 39.25 349 SER B CA 1
ATOM 5902 C C . SER B 1 349 ? 16.047 23.969 44.438 1 39.25 349 SER B C 1
ATOM 5904 O O . SER B 1 349 ? 15.102 24.641 44.875 1 39.25 349 SER B O 1
ATOM 5906 N N . SER B 1 350 ? 16.234 22.766 44.969 1 39.81 350 SER B N 1
ATOM 5907 C CA . SER B 1 350 ? 15.977 22.609 46.375 1 39.81 350 SER B CA 1
ATOM 5908 C C . SER B 1 350 ? 16.391 23.859 47.156 1 39.81 350 SER B C 1
ATOM 5910 O O . SER B 1 350 ? 17.453 24.422 46.906 1 39.81 350 SER B O 1
ATOM 5912 N N . PRO B 1 351 ? 15.461 24.484 47.781 1 38.34 351 PRO B N 1
ATOM 5913 C CA . PRO B 1 351 ? 15.852 25.625 48.625 1 38.34 351 PRO B CA 1
ATOM 5914 C C . PRO B 1 351 ? 17.109 25.359 49.438 1 38.34 351 PRO B C 1
ATOM 5916 O O . PRO B 1 351 ? 17.234 24.297 50.062 1 38.34 351 PRO B O 1
ATOM 5919 N N . VAL B 1 352 ? 18.219 25.734 48.875 1 34 352 VAL B N 1
ATOM 5920 C CA . VAL B 1 352 ? 19.344 25.719 49.781 1 34 352 VAL B CA 1
ATOM 5921 C C . VAL B 1 352 ? 18.906 26.219 51.156 1 34 352 VAL B C 1
ATOM 5923 O O . VAL B 1 352 ? 18.172 27.203 51.25 1 34 352 VAL B O 1
ATOM 5926 N N . LYS B 1 353 ? 19.031 25.375 52.062 1 33.44 353 LYS B N 1
ATOM 5927 C CA . LYS B 1 353 ? 18.828 25.688 53.5 1 33.44 353 LYS B CA 1
ATOM 5928 C C . LYS B 1 353 ? 19.484 27.016 53.844 1 33.44 353 LYS B C 1
ATOM 5930 O O . LYS B 1 353 ? 20.688 27.172 53.688 1 33.44 353 LYS B O 1
ATOM 5935 N N . GLY B 1 354 ? 18.734 28.188 53.656 1 25.88 354 GLY B N 1
ATOM 5936 C CA . GLY B 1 354 ? 19.156 29.516 54.062 1 25.88 354 GLY B CA 1
ATOM 5937 C C . GLY B 1 354 ? 19.844 29.547 55.406 1 25.88 354 GLY B C 1
ATOM 5938 O O . GLY B 1 354 ? 19.391 28.922 56.344 1 25.88 354 GLY B O 1
ATOM 5939 N N . SER B 1 355 ? 21.141 29.516 55.375 1 27.08 355 SER B N 1
ATOM 5940 C CA . SER B 1 355 ? 21.688 29.891 56.688 1 27.08 355 SER B CA 1
ATOM 5941 C C . SER B 1 355 ? 20.953 31.094 57.281 1 27.08 355 SER B C 1
ATOM 5943 O O . SER B 1 355 ? 20.484 31.953 56.531 1 27.08 355 SER B O 1
ATOM 5945 N N . LYS B 1 356 ? 20.672 30.812 58.5 1 27.33 356 LYS B N 1
ATOM 5946 C CA . LYS B 1 356 ? 20.016 31.734 59.438 1 27.33 356 LYS B CA 1
ATOM 5947 C C . LYS B 1 356 ? 20.656 33.125 59.375 1 27.33 356 LYS B C 1
ATOM 5949 O O . LYS B 1 356 ? 21.703 33.344 59.969 1 27.33 356 LYS B O 1
ATOM 5954 N N . ARG B 1 357 ? 20.875 33.625 58.094 1 24.92 357 ARG B N 1
ATOM 5955 C CA . ARG B 1 357 ? 21.359 34.969 58.406 1 24.92 357 ARG B CA 1
ATOM 5956 C C . ARG B 1 357 ? 20.391 35.688 59.344 1 24.92 357 ARG B C 1
ATOM 5958 O O . ARG B 1 357 ? 19.172 35.594 59.188 1 24.92 357 ARG B O 1
ATOM 5965 N N . SER B 1 358 ? 20.844 36.125 60.438 1 25.12 358 SER B N 1
ATOM 5966 C CA . SER B 1 358 ? 20.359 36.969 61.531 1 25.12 358 SER B CA 1
ATOM 5967 C C . SER B 1 358 ? 19.688 38.219 61.031 1 25.12 358 SER B C 1
ATOM 5969 O O . SER B 1 358 ? 20.281 39 60.281 1 25.12 358 SER B O 1
ATOM 5971 N N . ARG B 1 359 ? 18.375 38.094 60.875 1 23.22 359 ARG B N 1
ATOM 5972 C CA . ARG B 1 359 ? 17.375 39.125 60.594 1 23.22 359 ARG B CA 1
ATOM 5973 C C . ARG B 1 359 ? 17.75 40.469 61.219 1 23.22 359 ARG B C 1
ATOM 5975 O O . ARG B 1 359 ? 17.875 40.562 62.469 1 23.22 359 ARG B O 1
ATOM 5982 N N . VAL B 1 360 ? 18.469 41.219 60.375 1 23.64 360 VAL B N 1
ATOM 5983 C CA . VAL B 1 360 ? 18.547 42.656 60.625 1 23.64 360 VAL B CA 1
ATOM 5984 C C . VAL B 1 360 ? 17.141 43.219 60.875 1 23.64 360 VAL B C 1
ATOM 5986 O O . VAL B 1 360 ? 16.25 43.094 60.031 1 23.64 360 VAL B O 1
ATOM 5989 N N . GLU B 1 361 ? 16.844 43.438 62.125 1 20.95 361 GLU B N 1
ATOM 5990 C CA . GLU B 1 361 ? 15.688 44.031 62.781 1 20.95 361 GLU B CA 1
ATOM 5991 C C . GLU B 1 361 ? 15.039 45.094 61.906 1 20.95 361 GLU B C 1
ATOM 5993 O O . GLU B 1 361 ? 15.688 45.656 61 1 20.95 361 GLU B O 1
ATOM 5998 N N . SER B 1 362 ? 13.961 45.594 62.375 1 21.27 362 SER B N 1
ATOM 5999 C CA . SER B 1 362 ? 12.555 45.969 62.469 1 21.27 362 SER B CA 1
ATOM 6000 C C . SER B 1 362 ? 12.328 47.406 62 1 21.27 362 SER B C 1
ATOM 6002 O O . SER B 1 362 ? 11.188 47.844 61.844 1 21.27 362 SER B O 1
ATOM 6004 N N . LEU B 1 363 ? 13.352 48.375 62.125 1 20.78 363 LEU B N 1
ATOM 6005 C CA . LEU B 1 363 ? 12.711 49.562 62.719 1 20.78 363 LEU B CA 1
ATOM 6006 C C . LEU B 1 363 ? 11.805 50.219 61.688 1 20.78 363 LEU B C 1
ATOM 6008 O O . LEU B 1 363 ? 11.984 50.062 60.469 1 20.78 363 LEU B O 1
ATOM 6012 N N . LEU B 1 364 ? 10.984 51.219 62.031 1 21.17 364 LEU B N 1
ATOM 6013 C CA . LEU B 1 364 ? 9.695 51.875 62.25 1 21.17 364 LEU B CA 1
ATOM 6014 C C . LEU B 1 364 ? 9.445 52.969 61.219 1 21.17 364 LEU B C 1
ATOM 6016 O O . LEU B 1 364 ? 8.406 53.625 61.25 1 21.17 364 LEU B O 1
ATOM 6020 N N . PRO B 1 365 ? 10.242 52.906 59.969 1 18.77 365 PRO B N 1
ATOM 6021 C CA . PRO B 1 365 ? 10.102 54.344 59.75 1 18.77 365 PRO B CA 1
ATOM 6022 C C . PRO B 1 365 ? 8.664 54.75 59.406 1 18.77 365 PRO B C 1
ATOM 6024 O O . PRO B 1 365 ? 7.832 53.906 59.094 1 18.77 365 PRO B O 1
ATOM 6027 N N . THR B 1 366 ? 8.602 55.844 58.469 1 21.17 366 THR B N 1
ATOM 6028 C CA . THR B 1 366 ? 8.047 57.188 58.594 1 21.17 366 THR B CA 1
ATOM 6029 C C . THR B 1 366 ? 6.645 57.25 58 1 21.17 366 THR B C 1
ATOM 6031 O O . THR B 1 366 ? 6.281 56.406 57.156 1 21.17 366 THR B O 1
ATOM 6034 N N . PRO B 1 367 ? 6.062 58.375 57.844 1 21.86 367 PRO B N 1
ATOM 6035 C CA . PRO B 1 367 ? 4.805 59.094 58.125 1 21.86 367 PRO B CA 1
ATOM 6036 C C . PRO B 1 367 ? 3.922 59.219 56.875 1 21.86 367 PRO B C 1
ATOM 6038 O O . PRO B 1 367 ? 2.725 59.5 57 1 21.86 367 PRO B O 1
ATOM 6041 N N . PRO B 1 368 ? 4.34 58.688 55.594 1 18.72 368 PRO B N 1
ATOM 6042 C CA . PRO B 1 368 ? 4.016 59.844 54.75 1 18.72 368 PRO B CA 1
ATOM 6043 C C . PRO B 1 368 ? 2.518 60 54.5 1 18.72 368 PRO B C 1
ATOM 6045 O O . PRO B 1 368 ? 1.745 59.062 54.812 1 18.72 368 PRO B O 1
ATOM 6048 N N . THR B 1 369 ? 2.143 60.312 53.125 1 20 369 THR B N 1
ATOM 6049 C CA . THR B 1 369 ? 1.507 61.469 52.469 1 20 369 THR B CA 1
ATOM 6050 C C . THR B 1 369 ? 0.078 61.125 52.062 1 20 369 THR B C 1
ATOM 6052 O O . THR B 1 369 ? -0.193 60 51.594 1 20 369 THR B O 1
ATOM 6055 N N . THR B 1 370 ? -0.937 62 52.25 1 20.34 370 THR B N 1
ATOM 6056 C CA . THR B 1 370 ? -2.387 62.062 52.406 1 20.34 370 THR B CA 1
ATOM 6057 C C . THR B 1 370 ? -3.066 62.062 51.031 1 20.34 370 THR B C 1
ATOM 6059 O O . THR B 1 370 ? -4.273 61.844 50.938 1 20.34 370 THR B O 1
ATOM 6062 N N . PRO B 1 371 ? -2.369 61.906 49.812 1 19.73 371 PRO B N 1
ATOM 6063 C CA . PRO B 1 371 ? -3.152 62.844 48.969 1 19.73 371 PRO B CA 1
ATOM 6064 C C . PRO B 1 371 ? -4.539 62.281 48.656 1 19.73 371 PRO B C 1
ATOM 6066 O O . PRO B 1 371 ? -4.777 61.094 48.75 1 19.73 371 PRO B O 1
ATOM 6069 N N . LEU B 1 372 ? -5.254 63.156 47.781 1 19.08 372 LEU B N 1
ATOM 6070 C CA . LEU B 1 372 ? -6.555 63.812 47.625 1 19.08 372 LEU B CA 1
ATOM 6071 C C . LEU B 1 372 ? -7.473 62.969 46.719 1 19.08 372 LEU B C 1
ATOM 6073 O O . LEU B 1 372 ? -7 62.188 45.906 1 19.08 372 LEU B O 1
ATOM 6077 N N . PRO B 1 373 ? -8.781 63.344 46.562 1 18.64 373 PRO B N 1
ATOM 6078 C CA . PRO B 1 373 ? -10.109 62.719 46.469 1 18.64 373 PRO B CA 1
ATOM 6079 C C . PRO B 1 373 ? -10.57 62.5 45.031 1 18.64 373 PRO B C 1
ATOM 6081 O O . PRO B 1 373 ? -11.406 61.625 44.781 1 18.64 373 PRO B O 1
ATOM 6084 N N . SER B 1 374 ? -9.797 62.812 43.844 1 18.3 374 SER B N 1
ATOM 6085 C CA . SER B 1 374 ? -10.805 63.531 43.094 1 18.3 374 SER B CA 1
ATOM 6086 C C . SER B 1 374 ? -11.828 62.594 42.469 1 18.3 374 SER B C 1
ATOM 6088 O O . SER B 1 374 ? -11.578 61.406 42.344 1 18.3 374 SER B O 1
ATOM 6090 N N . PRO B 1 375 ? -12.367 63.094 41.25 1 18.42 375 PRO B N 1
ATOM 6091 C CA . PRO B 1 375 ? -13.734 63.375 40.812 1 18.42 375 PRO B CA 1
ATOM 6092 C C . PRO B 1 375 ? -14.336 62.219 40 1 18.42 375 PRO B C 1
ATOM 6094 O O . PRO B 1 375 ? -13.594 61.375 39.469 1 18.42 375 PRO B O 1
ATOM 6097 N N . LEU B 1 376 ? -15.648 62.094 40.031 1 17.89 376 LEU B N 1
ATOM 6098 C CA . LEU B 1 376 ? -16.734 61.125 39.938 1 17.89 376 LEU B CA 1
ATOM 6099 C C . LEU B 1 376 ? -17.078 60.844 38.469 1 17.89 376 LEU B C 1
ATOM 6101 O O . LEU B 1 376 ? -17.828 61.625 37.844 1 17.89 376 LEU B O 1
ATOM 6105 N N . LYS B 1 377 ? -16.109 60.562 37.594 1 16.38 377 LYS B N 1
ATOM 6106 C CA . LYS B 1 377 ? -16.609 60.719 36.219 1 16.38 377 LYS B CA 1
ATOM 6107 C C . LYS B 1 377 ? -17.734 59.719 35.938 1 16.38 377 LYS B C 1
ATOM 6109 O O . LYS B 1 377 ? -17.578 58.531 36.156 1 16.38 377 LYS B O 1
ATOM 6114 N N . ARG B 1 378 ? -18.984 60.312 35.812 1 16.17 378 ARG B N 1
ATOM 6115 C CA . ARG B 1 378 ? -20.297 59.719 35.688 1 16.17 378 ARG B CA 1
ATOM 6116 C C . ARG B 1 378 ? -20.438 58.938 34.406 1 16.17 378 ARG B C 1
ATOM 6118 O O . ARG B 1 378 ? -20.219 59.469 33.312 1 16.17 378 ARG B O 1
ATOM 6125 N N . LYS B 1 379 ? -20.078 57.75 34.438 1 17.27 379 LYS B N 1
ATOM 6126 C CA . LYS B 1 379 ? -20.156 56.812 33.312 1 17.27 379 LYS B CA 1
ATOM 6127 C C . LYS B 1 379 ? -21.547 56.812 32.719 1 17.27 379 LYS B C 1
ATOM 6129 O O . LYS B 1 379 ? -22.547 56.688 33.438 1 17.27 379 LYS B O 1
ATOM 6134 N N . ALA B 1 380 ? -21.594 57.469 31.609 1 18.19 380 ALA B N 1
ATOM 6135 C CA . ALA B 1 380 ? -22.656 57.688 30.641 1 18.19 380 ALA B CA 1
ATOM 6136 C C . ALA B 1 380 ? -23.391 56.406 30.312 1 18.19 380 ALA B C 1
ATOM 6138 O O . ALA B 1 380 ? -22.766 55.406 29.938 1 18.19 380 ALA B O 1
ATOM 6139 N N . SER B 1 381 ? -24.75 56.281 30.688 1 15.59 381 SER B N 1
ATOM 6140 C CA . SER B 1 381 ? -25.734 55.219 30.844 1 15.59 381 SER B CA 1
ATOM 6141 C C . SER B 1 381 ? -26.156 54.656 29.484 1 15.59 381 SER B C 1
ATOM 6143 O O . SER B 1 381 ? -26.562 53.5 29.391 1 15.59 381 SER B O 1
ATOM 6145 N N . SER B 1 382 ? -26.156 55.469 28.516 1 15.88 382 SER B N 1
ATOM 6146 C CA . SER B 1 382 ? -27.438 55.469 27.828 1 15.88 382 SER B CA 1
ATOM 6147 C C . SER B 1 382 ? -27.781 54.094 27.266 1 15.88 382 SER B C 1
ATOM 6149 O O . SER B 1 382 ? -26.875 53.344 26.859 1 15.88 382 SER B O 1
ATOM 6151 N N . VAL B 1 383 ? -29.078 53.781 27.469 1 15.77 383 VAL B N 1
ATOM 6152 C CA . VAL B 1 383 ? -30.016 52.656 27.516 1 15.77 383 VAL B CA 1
ATOM 6153 C C . VAL B 1 383 ? -30.078 51.969 26.172 1 15.77 383 VAL B C 1
ATOM 6155 O O . VAL B 1 383 ? -29.375 52.344 25.234 1 15.77 383 VAL B O 1
ATOM 6158 N N . PRO B 1 384 ? -31.359 51.844 25.703 1 15.51 384 PRO B N 1
ATOM 6159 C CA . PRO B 1 384 ? -32.25 50.656 25.703 1 15.51 384 PRO B CA 1
ATOM 6160 C C . PRO B 1 384 ? -32.469 50.094 24.297 1 15.51 384 PRO B C 1
ATOM 6162 O O . PRO B 1 384 ? -32.562 48.875 24.125 1 15.51 384 PRO B O 1
ATOM 6165 N N . LEU B 1 385 ? -32.719 51.125 23.266 1 15.64 385 LEU B N 1
ATOM 6166 C CA . LEU B 1 385 ? -34 51 22.562 1 15.64 385 LEU B CA 1
ATOM 6167 C C . LEU B 1 385 ? -34.062 49.75 21.734 1 15.64 385 LEU B C 1
ATOM 6169 O O . LEU B 1 385 ? -33.031 49.281 21.203 1 15.64 385 LEU B O 1
ATOM 6173 N N . GLU B 1 386 ? -35.312 49.156 21.547 1 16.48 386 GLU B N 1
ATOM 6174 C CA . GLU B 1 386 ? -36.188 48.031 21.328 1 16.48 386 GLU B CA 1
ATOM 6175 C C . GLU B 1 386 ? -36.312 47.688 19.844 1 16.48 386 GLU B C 1
ATOM 6177 O O . GLU B 1 386 ? -36.75 46.625 19.469 1 16.48 386 GLU B O 1
ATOM 6182 N N . SER B 1 387 ? -35.844 48.625 18.969 1 15.2 387 SER B N 1
ATOM 6183 C CA . SER B 1 387 ? -36.906 48.812 17.984 1 15.2 387 SER B CA 1
ATOM 6184 C C . SER B 1 387 ? -37.281 47.5 17.312 1 15.2 387 SER B C 1
ATOM 6186 O O . SER B 1 387 ? -36.656 46.469 17.578 1 15.2 387 SER B O 1
ATOM 6188 N N . SER B 1 388 ? -37.406 47.625 15.977 1 15.92 388 SER B N 1
ATOM 6189 C CA . SER B 1 388 ? -38.469 47.594 14.984 1 15.92 388 SER B CA 1
ATOM 6190 C C . SER B 1 388 ? -38.688 46.188 14.43 1 15.92 388 SER B C 1
ATOM 6192 O O . SER B 1 388 ? -37.812 45.344 14.516 1 15.92 388 SER B O 1
ATOM 6194 N N . ASN B 1 389 ? -39.875 46.125 13.781 1 16.75 389 ASN B N 1
ATOM 6195 C CA . ASN B 1 389 ? -41.031 45.344 13.328 1 16.75 389 ASN B CA 1
ATOM 6196 C C . ASN B 1 389 ? -40.594 44.219 12.391 1 16.75 389 ASN B C 1
ATOM 6198 O O . ASN B 1 389 ? -40.75 43.031 12.727 1 16.75 389 ASN B O 1
ATOM 6202 N N . GLU B 1 390 ? -41.062 44.375 11.188 1 17.33 390 GLU B N 1
ATOM 6203 C CA . GLU B 1 390 ? -42.188 43.688 10.578 1 17.33 390 GLU B CA 1
ATOM 6204 C C . GLU B 1 390 ? -41.75 42.469 9.781 1 17.33 390 GLU B C 1
ATOM 6206 O O . GLU B 1 390 ? -42.25 41.375 9.984 1 17.33 390 GLU B O 1
ATOM 6211 N N . PRO B 1 391 ? -41.906 42.625 8.477 1 18.7 391 PRO B N 1
ATOM 6212 C CA . PRO B 1 391 ? -42.812 41.844 7.621 1 18.7 391 PRO B CA 1
ATOM 6213 C C . PRO B 1 391 ? -42.188 40.562 7.125 1 18.7 391 PRO B C 1
ATOM 6215 O O . PRO B 1 391 ? -40.938 40.469 7.016 1 18.7 391 PRO B O 1
ATOM 6218 N N . ASP B 1 392 ? -42.906 39.5 7.293 1 18.98 392 ASP B N 1
ATOM 6219 C CA . ASP B 1 392 ? -42.875 38.062 7.07 1 18.98 392 ASP B CA 1
ATOM 6220 C C . ASP B 1 392 ? -42.469 37.75 5.637 1 18.98 392 ASP B C 1
ATOM 6222 O O . ASP B 1 392 ? -42.5 36.562 5.227 1 18.98 392 ASP B O 1
ATOM 6226 N N . SER B 1 393 ? -41.906 38.594 4.82 1 17.81 393 SER B N 1
ATOM 6227 C CA . SER B 1 393 ? -42.406 38.5 3.455 1 17.81 393 SER B CA 1
ATOM 6228 C C . SER B 1 393 ? -42.375 37.062 2.934 1 17.81 393 SER B C 1
ATOM 6230 O O . SER B 1 393 ? -41.656 36.219 3.465 1 17.81 393 SER B O 1
ATOM 6232 N N . LEU B 1 394 ? -43.031 36.969 1.683 1 16.89 394 LEU B N 1
ATOM 6233 C CA . LEU B 1 394 ? -43.656 36.031 0.736 1 16.89 394 LEU B CA 1
ATOM 6234 C C . LEU B 1 394 ? -42.688 34.906 0.358 1 16.89 394 LEU B C 1
ATOM 6236 O O . LEU B 1 394 ? -43 34.062 -0.459 1 16.89 394 LEU B O 1
ATOM 6240 N N . ALA B 1 395 ? -41.594 34.75 0.877 1 18.25 395 ALA B N 1
ATOM 6241 C CA . ALA B 1 395 ? -40.906 33.562 0.359 1 18.25 395 ALA B CA 1
ATOM 6242 C C . ALA B 1 395 ? -41.719 32.281 0.637 1 18.25 395 ALA B C 1
ATOM 6244 O O . ALA B 1 395 ? -41.125 31.203 0.797 1 18.25 395 ALA B O 1
ATOM 6245 N N . GLU B 1 396 ? -43 32.469 1.098 1 19.06 396 GLU B N 1
ATOM 6246 C CA . GLU B 1 396 ? -44.094 31.5 1.255 1 19.06 396 GLU B CA 1
ATOM 6247 C C . GLU B 1 396 ? -44.219 30.609 0.022 1 19.06 396 GLU B C 1
ATOM 6249 O O . GLU B 1 396 ? -44.594 29.438 0.128 1 19.06 396 GLU B O 1
ATOM 6254 N N . ARG B 1 397 ? -44.5 31.266 -1.256 1 16.62 397 ARG B N 1
ATOM 6255 C CA . ARG B 1 397 ? -45.469 30.672 -2.17 1 16.62 397 ARG B CA 1
ATOM 6256 C C . ARG B 1 397 ? -45.062 29.25 -2.553 1 16.62 397 ARG B C 1
ATOM 6258 O O . ARG B 1 397 ? -45.875 28.328 -2.492 1 16.62 397 ARG B O 1
ATOM 6265 N N . VAL B 1 398 ? -44.438 29 -3.973 1 17.77 398 VAL B N 1
ATOM 6266 C CA . VAL B 1 398 ? -44.781 28.203 -5.145 1 17.77 398 VAL B CA 1
ATOM 6267 C C . VAL B 1 398 ? -44.406 26.75 -4.906 1 17.77 398 VAL B C 1
ATOM 6269 O O . VAL B 1 398 ? -43.219 26.422 -4.777 1 17.77 398 VAL B O 1
ATOM 6272 N N . LYS B 1 399 ? -45.156 25.594 -4.289 1 22.41 399 LYS B N 1
ATOM 6273 C CA . LYS B 1 399 ? -45.938 24.422 -3.922 1 22.41 399 LYS B CA 1
ATOM 6274 C C . LYS B 1 399 ? -46.344 23.641 -5.16 1 22.41 399 LYS B C 1
ATOM 6276 O O . LYS B 1 399 ? -46.406 22.406 -5.133 1 22.41 399 LYS B O 1
ATOM 6281 N N . ARG B 1 400 ? -47.469 24.031 -5.91 1 21.09 400 ARG B N 1
ATOM 6282 C CA . ARG B 1 400 ? -48.625 23.266 -6.355 1 21.09 400 ARG B CA 1
ATOM 6283 C C . ARG B 1 400 ? -48.281 22.328 -7.508 1 21.09 400 ARG B C 1
ATOM 6285 O O . ARG B 1 400 ? -48.594 21.141 -7.48 1 21.09 400 ARG B O 1
ATOM 6292 N N . LEU B 1 401 ? -48.719 22.672 -8.766 1 19.31 401 LEU B N 1
ATOM 6293 C CA . LEU B 1 401 ? -49.594 22.188 -9.828 1 19.31 401 LEU B CA 1
ATOM 6294 C C . LEU B 1 401 ? -49 20.984 -10.523 1 19.31 401 LEU B C 1
ATOM 6296 O O . LEU B 1 401 ? -47.781 20.797 -10.508 1 19.31 401 LEU B O 1
ATOM 6300 N N . ARG B 1 402 ? -49.969 20.391 -11.781 1 18.91 402 ARG B N 1
ATOM 6301 C CA . ARG B 1 402 ? -50.875 19.688 -12.703 1 18.91 402 ARG B CA 1
ATOM 6302 C C . ARG B 1 402 ? -50.062 19.062 -13.852 1 18.91 402 ARG B C 1
ATOM 6304 O O . ARG B 1 402 ? -50.281 17.906 -14.211 1 18.91 402 ARG B O 1
ATOM 6311 N N . ARG B 1 403 ? -50.219 19.734 -14.992 1 20.08 403 ARG B N 1
ATOM 6312 C CA . ARG B 1 403 ? -50.719 19.234 -16.266 1 20.08 403 ARG B CA 1
ATOM 6313 C C . ARG B 1 403 ? -49.719 18.281 -16.922 1 20.08 403 ARG B C 1
ATOM 6315 O O . ARG B 1 403 ? -48.531 18.297 -16.594 1 20.08 403 ARG B O 1
ATOM 6322 N N . LYS B 1 404 ? -49.688 18.344 -18.359 1 19.17 404 LYS B N 1
ATOM 6323 C CA . LYS B 1 404 ? -49.438 17.594 -19.594 1 19.17 404 LYS B CA 1
ATOM 6324 C C . LYS B 1 404 ? -48 17.172 -19.688 1 19.17 404 LYS B C 1
ATOM 6326 O O . LYS B 1 404 ? -47.094 17.969 -19.406 1 19.17 404 LYS B O 1
#

Secondary structure (DSSP, 8-state):
-PPPTT-EEEE--TTT--HHHHTTSSS-S--EEEEPS---STTS--EEEEEE-SS-EEEEEE-SSEEEEEEE-PSSPPPHHHHHHHHHHHHHHHHHHHTTTS-HHHHHHHHHHH-HHHHHHTTTTTT-------HHHHHHHHHHHTT--HHHHHHHHHHHHHHHS---EEEE-TTSS-EEEE-PPPPHHHHTSTTHHHHHHHTT-TTHHHHHHHHHHHHHHHH---SSSS-HHHHHHHHGGGS-HHHHHHHHHTSTT--HHHHHHHHHHHS--TT-----HHHHHHHHHHH---S-SSS-----HHHHHHHHHHHHHHHGGGHHHHHHHHHHHT-GGGTTTT---------------------------------------------------TT--SS-----/-PPPTT-EEEE--TTT--HHHHTTSSS-S--EEEEPS---STTS--EEEEEE-SS-EEEEEE-SSEEEEEEE-PSSPPPHHHHHHHHHHHHHHHHHHHTTTS-HHHHHHHHHHH-HHHHHHTTTTTT-------HHHHHHHHHHHTT--HHHHHHHHHHHHHHHS---EEEE-TTSS-EEEE-PPPPHHHHTSTTHHHHHHHTT-TTHHHHHHHHHHHHHHHH---SSSS-HHHHHHHHGGGS-HHHHHHHHHTSTT--HHHHHHHHHHHS--TT-----HHHHHHHHHHH---S-SSS-----HHHHHHHHHHHHHHHGGGHHHHHHHHHHHT-GGGTTTT---------------------------------------------------STT--------

InterPro domains:
  IPR003265 HhH-GPD domain [PF00730] (140-296)
  IPR003265 HhH-GPD domain [SM00478] (144-335)
  IPR003265 HhH-GPD domain [cd00056] (136-331)
  IPR011257 DNA glycosylase [SSF48150] (134-334)
  IPR012904 8-oxoguanine DNA glycosylase, N-terminal [PF07934] (10-139)
  IPR023170 Helix-hairpin-helix, base-excision DNA repair, C-terminal [G3DSA:1.10.1670.10] (107-335)
  IPR052054 Oxidative DNA damage repair enzyme [PTHR10242] (7-344)